Protein AF-0000000078525038 (afdb_homodimer)

Foldseek 3Di:
DDKFKEFAAAEDDLFLFFADLVLLLVLCLFAGLEYEHAAAAEEQPDDDCDPVCVCVVVRSVRRNVSCVVCVVVSLVVQVVSDDRSYHYWYKYKYFYLQAAIKMKIASDSPQDRDDDDDLVCSCVVSPGDIAIEHEPQQADRSLRHGDLVPDDCQRHQEYEQFFQQAGQQAPPDPGWGPPPSDTGHRCRGVLNSVLVQDAHAYAWWHRFRQSNTLFAQGKMKMFDFDGSYSVGRVVRRNLNRIWMKRGWPKDKWKDWPPHTFSAEAADDAQKIKIWMKIFTLFFWQWKFKDKSNHTPDIDHLVPLADDQPFFKKKKKKKWDFFAAAPDWDKKKKKKFKDQWWWPDKHKRAHFDGDNDDDPPDPPPRHCRRVWQWHWPDDDTGMTIIMGIFHHAPDPVGDGMIMMMIMIGHHQQMKMWMAIVRDIDIDGLVRLQVAKDKDAPDPDRHMIMIIHRMDTRSRRIDIDIDMDGHPDQFMKMWMKIAHPVGMIMTTHIHTGD/DDKFKEFAAAEDDLFLFFADLVLLLVLCLFAGLEYEHAAAAEEQPDDDCDPVCVCVVVRSVRRNVSCVVCVVVSLVVQVVSDDRSYHYWYKYKYFYLQAAIKMKIASDSPQDRDDDDDLVCSCVVSPGDIAIEHEPQQADRSLRHGDLVPDDCQRHQEYEQFFQQAGQQAPPDPGWGDPPSDTGHRCRGVLNSVLVLDAHAYAWWHRFRQSNTLFAQGKMKMFDFDGSYSVGRVVRRNQRRIWMKRGWPKDKWKDWPPHTFSAEAADDAQKIKIWMKIFTLFFWQWKFKDKSNHTPDIDHLVPLADDQPFFKKKKKKKWDFFAAAPDWDKKKKKKFKDQWWWPDKHKRAHFDGDNDDDPPDPPNRRCRRVWQWHWPDDDTGMTIIMGIFHHAPDPVGDGMIMMMIMIGHHQQMKMWMAIVRDIDIDGLVRLQVAKDKDAPDPDRHMIMIIHRMDTRSRRIDIDIDMDGHPDQFMKMWMKIAHPVGMIMTTHIHTGD

pLDDT: mean 95.97, std 6.35, range [48.25, 98.94]

Nearest PDB structures (foldseek):
  2anu-assembly2_F  TM=6.590E-01  e=7.622E-07  Thermotoga maritima MSB8
  2anu-assembly1_B  TM=6.823E-01  e=8.062E-07  Thermotoga maritima MSB8
  7wwn-assembly1_A-2  TM=2.168E-01  e=1.189E-04  Thermus thermophilus HB8
  3qr1-assembly1_A  TM=3.299E-01  e=1.249E-01  Doryteuthis pealeii
  8dfm-assembly1_B  TM=1.797E-01  e=1.114E+00  Homo sapiens

Structure (mmCIF, N/CA/C/O backbone):
data_AF-0000000078525038-model_v1
#
loop_
_entity.id
_entity.type
_entity.pdbx_description
1 polymer 'Tat pathway signal sequence'
#
loop_
_atom_site.group_PDB
_atom_site.id
_atom_site.type_symbol
_atom_site.label_atom_id
_atom_site.label_alt_id
_atom_site.label_comp_id
_atom_site.label_asym_id
_atom_site.label_entity_id
_atom_site.label_seq_id
_atom_site.pdbx_PDB_ins_code
_atom_site.Cartn_x
_atom_site.Cartn_y
_atom_site.Cartn_z
_atom_site.occupancy
_atom_site.B_iso_or_equiv
_atom_site.auth_seq_id
_atom_site.auth_comp_id
_atom_site.auth_asym_id
_atom_site.auth_atom_id
_atom_site.pdbx_PDB_model_num
ATOM 1 N N . MET A 1 1 ? 17.453 -28.359 -0.19 1 91.69 1 MET A N 1
ATOM 2 C CA . MET A 1 1 ? 16.922 -27.906 -1.477 1 91.69 1 MET A CA 1
ATOM 3 C C . MET A 1 1 ? 17.219 -26.422 -1.684 1 91.69 1 MET A C 1
ATOM 5 O O . MET A 1 1 ? 17.375 -25.672 -0.716 1 91.69 1 MET A O 1
ATOM 9 N N . ASN A 1 2 ? 17.391 -26.078 -2.938 1 97.25 2 ASN A N 1
ATOM 10 C CA . ASN A 1 2 ? 17.625 -24.703 -3.332 1 97.25 2 ASN A CA 1
ATOM 11 C C . ASN A 1 2 ? 16.297 -23.984 -3.631 1 97.25 2 ASN A C 1
ATOM 13 O O . ASN A 1 2 ? 15.289 -24.625 -3.904 1 97.25 2 ASN A O 1
ATOM 17 N N . ILE A 1 3 ? 16.344 -22.656 -3.461 1 98.69 3 ILE A N 1
ATOM 18 C CA . ILE A 1 3 ? 15.195 -21.859 -3.873 1 98.69 3 ILE A CA 1
ATOM 19 C C . ILE A 1 3 ? 15.453 -21.266 -5.258 1 98.69 3 ILE A C 1
ATOM 21 O O . ILE A 1 3 ? 16.484 -20.625 -5.484 1 98.69 3 ILE A O 1
ATOM 25 N N . TYR A 1 4 ? 14.57 -21.5 -6.188 1 98.81 4 TYR A N 1
ATOM 26 C CA . TYR A 1 4 ? 14.609 -20.906 -7.516 1 98.81 4 TYR A CA 1
ATOM 27 C C . TYR A 1 4 ? 13.406 -20 -7.738 1 98.81 4 TYR A C 1
ATOM 29 O O . TYR A 1 4 ? 12.297 -20.297 -7.281 1 98.81 4 TYR A O 1
ATOM 37 N N . TRP A 1 5 ? 13.633 -18.875 -8.398 1 98.81 5 TRP A N 1
ATOM 38 C CA . TRP A 1 5 ? 12.641 -17.828 -8.578 1 98.81 5 TRP A CA 1
ATOM 39 C C . TRP A 1 5 ? 12.133 -17.797 -10.016 1 98.81 5 TRP A C 1
ATOM 41 O O . TRP A 1 5 ? 12.914 -17.859 -10.961 1 98.81 5 TRP A O 1
ATOM 51 N N . GLY A 1 6 ? 10.828 -17.703 -10.172 1 98.81 6 GLY A N 1
ATOM 52 C CA . GLY A 1 6 ? 10.273 -17.688 -11.523 1 98.81 6 GLY A CA 1
ATOM 53 C C . GLY A 1 6 ? 8.93 -17 -11.609 1 98.81 6 GLY A C 1
ATOM 54 O O . GLY A 1 6 ? 8.484 -16.375 -10.648 1 98.81 6 GLY A O 1
ATOM 55 N N . ASP A 1 7 ? 8.344 -16.922 -12.789 1 98.81 7 ASP A N 1
ATOM 56 C CA . ASP A 1 7 ? 7.039 -16.375 -13.164 1 98.81 7 ASP A CA 1
ATOM 57 C C . ASP A 1 7 ? 6.387 -17.234 -14.258 1 98.81 7 ASP A C 1
ATOM 59 O O . ASP A 1 7 ? 6.84 -17.234 -15.406 1 98.81 7 ASP A O 1
ATOM 63 N N . ILE A 1 8 ? 5.285 -17.906 -13.859 1 98.81 8 ILE A N 1
ATOM 64 C CA . ILE A 1 8 ? 4.738 -18.859 -14.836 1 98.81 8 ILE A CA 1
ATOM 65 C C . ILE A 1 8 ? 3.41 -18.328 -15.367 1 98.81 8 ILE A C 1
ATOM 67 O O . ILE A 1 8 ? 2.688 -19.047 -16.062 1 98.81 8 ILE A O 1
ATOM 71 N N . HIS A 1 9 ? 3.016 -17.125 -14.992 1 98.75 9 HIS A N 1
ATOM 72 C CA . HIS A 1 9 ? 1.808 -16.484 -15.492 1 98.75 9 HIS A CA 1
ATOM 73 C C . HIS A 1 9 ? 2.064 -15.016 -15.828 1 98.75 9 HIS A C 1
ATOM 75 O O . HIS A 1 9 ? 1.927 -14.141 -14.969 1 98.75 9 HIS A O 1
ATOM 81 N N . ASN A 1 10 ? 2.352 -14.742 -16.984 1 97.88 10 ASN A N 1
ATOM 82 C CA . ASN A 1 10 ? 2.562 -13.438 -17.594 1 97.88 10 ASN A CA 1
ATOM 83 C C . ASN A 1 10 ? 2.258 -13.469 -19.094 1 97.88 10 ASN A C 1
ATOM 85 O O . ASN A 1 10 ? 2.111 -14.539 -19.688 1 97.88 10 ASN A O 1
ATOM 89 N N . HIS A 1 11 ? 2.113 -12.281 -19.656 1 97.19 11 HIS A N 1
ATOM 90 C CA . HIS A 1 11 ? 1.704 -12.188 -21.047 1 97.19 11 HIS A CA 1
ATOM 91 C C . HIS A 1 11 ? 2.584 -11.211 -21.812 1 97.19 11 HIS A C 1
ATOM 93 O O . HIS A 1 11 ? 3.268 -10.383 -21.219 1 97.19 11 HIS A O 1
ATOM 99 N N . CYS A 1 12 ? 2.623 -11.344 -23.094 1 95.75 12 CYS A N 1
ATOM 100 C CA . CYS A 1 12 ? 3.273 -10.414 -24.016 1 95.75 12 CYS A CA 1
ATOM 101 C C . CYS A 1 12 ? 2.508 -10.312 -25.328 1 95.75 12 CYS A C 1
ATOM 103 O O . CYS A 1 12 ? 1.296 -10.531 -25.359 1 95.75 12 CYS A O 1
ATOM 105 N N . GLY A 1 13 ? 3.156 -9.953 -26.359 1 94.44 13 GLY A N 1
ATOM 106 C CA . GLY A 1 13 ? 2.502 -9.633 -27.625 1 94.44 13 GLY A CA 1
ATOM 107 C C . GLY A 1 13 ? 2.121 -10.867 -28.422 1 94.44 13 GLY A C 1
ATOM 108 O O . GLY A 1 13 ? 1.601 -10.75 -29.531 1 94.44 13 GLY A O 1
ATOM 109 N N . ILE A 1 14 ? 2.203 -12.07 -27.938 1 96.25 14 ILE A N 1
ATOM 110 C CA . ILE A 1 14 ? 1.843 -13.273 -28.672 1 96.25 14 ILE A CA 1
ATOM 111 C C . ILE A 1 14 ? 0.323 -13.391 -28.75 1 96.25 14 ILE A C 1
ATOM 113 O O . ILE A 1 14 ? -0.204 -14.18 -29.547 1 96.25 14 ILE A O 1
ATOM 117 N N . THR A 1 15 ? -0.379 -12.695 -27.906 1 95.06 15 THR A N 1
ATOM 118 C CA . THR A 1 15 ? -1.824 -12.508 -27.969 1 95.06 15 THR A CA 1
ATOM 119 C C . THR A 1 15 ? -2.18 -11.023 -27.938 1 95.06 15 THR A C 1
ATOM 121 O O . THR A 1 15 ? -1.904 -10.297 -28.891 1 95.06 15 THR A O 1
ATOM 124 N N . TYR A 1 16 ? -2.986 -10.547 -26.938 1 91.25 16 TYR A N 1
ATOM 125 C CA . TYR A 1 16 ? -3.373 -9.141 -26.922 1 91.25 16 TYR A CA 1
ATOM 126 C C . TYR A 1 16 ? -2.518 -8.344 -25.953 1 91.25 16 TYR A C 1
ATOM 128 O O . TYR A 1 16 ? -2.762 -7.156 -25.719 1 91.25 16 TYR A O 1
ATOM 136 N N . GLY A 1 17 ? -1.507 -8.852 -25.359 1 92.56 17 GLY A N 1
ATOM 137 C CA . GLY A 1 17 ? -0.542 -8.078 -24.594 1 92.56 17 GLY A CA 1
ATOM 138 C C . GLY A 1 17 ? 0.433 -7.312 -25.469 1 92.56 17 GLY A C 1
ATOM 139 O O . GLY A 1 17 ? 0.29 -7.289 -26.688 1 92.56 17 GLY A O 1
ATOM 140 N N . TYR A 1 18 ? 1.343 -6.625 -24.859 1 93 18 TYR A N 1
ATOM 141 C CA . TYR A 1 18 ? 2.379 -5.859 -25.547 1 93 18 TYR A CA 1
ATOM 142 C C . TYR A 1 18 ? 3.744 -6.512 -25.375 1 93 18 TYR A C 1
ATOM 144 O O . TYR A 1 18 ? 3.924 -7.367 -24.516 1 93 18 TYR A O 1
ATOM 152 N N . GLY A 1 19 ? 4.711 -6.117 -26.234 1 93.62 19 GLY A N 1
ATOM 153 C CA . GLY A 1 19 ? 6.074 -6.617 -26.125 1 93.62 19 GLY A CA 1
ATOM 154 C C . GLY A 1 19 ? 6.285 -7.922 -26.875 1 93.62 19 GLY A C 1
ATOM 155 O O . GLY A 1 19 ? 5.406 -8.781 -26.891 1 93.62 19 GLY A O 1
ATOM 156 N N . SER A 1 20 ? 7.43 -8.086 -27.469 1 95.12 20 SER A N 1
ATOM 157 C CA . SER A 1 20 ? 7.727 -9.297 -28.234 1 95.12 20 SER A CA 1
ATOM 158 C C . SER A 1 20 ? 8.094 -10.453 -27.297 1 95.12 20 SER A C 1
ATOM 160 O O . SER A 1 20 ? 8.555 -10.234 -26.188 1 95.12 20 SER A O 1
ATOM 162 N N . LEU A 1 21 ? 7.844 -11.656 -27.797 1 97.06 21 LEU A N 1
ATOM 163 C CA . LEU A 1 21 ? 8.242 -12.852 -27.062 1 97.06 21 LEU A CA 1
ATOM 164 C C . LEU A 1 21 ? 9.75 -12.859 -26.828 1 97.06 21 LEU A C 1
ATOM 166 O O . LEU A 1 21 ? 10.203 -13.219 -25.734 1 97.06 21 LEU A O 1
ATOM 170 N N . GLN A 1 22 ? 10.492 -12.43 -27.812 1 96.12 22 GLN A N 1
ATOM 171 C CA . GLN A 1 22 ? 11.945 -12.391 -27.719 1 96.12 22 GLN A CA 1
ATOM 172 C C . GLN A 1 22 ? 12.398 -11.477 -26.578 1 96.12 22 GLN A C 1
ATOM 174 O O . GLN A 1 22 ? 13.258 -11.852 -25.781 1 96.12 22 GLN A O 1
ATOM 179 N N . ASN A 1 23 ? 11.797 -10.367 -26.578 1 95.38 23 ASN A N 1
ATOM 180 C CA . ASN A 1 23 ? 12.141 -9.422 -25.516 1 95.38 23 ASN A CA 1
ATOM 181 C C . ASN A 1 23 ? 11.75 -9.953 -24.141 1 95.38 23 ASN A C 1
ATOM 183 O O . ASN A 1 23 ? 12.477 -9.766 -23.156 1 95.38 23 ASN A O 1
ATOM 187 N N . ALA A 1 24 ? 10.602 -10.516 -24.031 1 97.25 24 ALA A N 1
ATOM 188 C CA . ALA A 1 24 ? 10.133 -11.078 -22.766 1 97.25 24 ALA A CA 1
ATOM 189 C C . ALA A 1 24 ? 11.094 -12.148 -22.25 1 97.25 24 ALA A C 1
ATOM 191 O O . ALA A 1 24 ? 11.43 -12.18 -21.062 1 97.25 24 ALA A O 1
ATOM 192 N N . LEU A 1 25 ? 11.555 -13.008 -23.125 1 97.81 25 LEU A N 1
ATOM 193 C CA . LEU A 1 25 ? 12.469 -14.086 -22.75 1 97.81 25 LEU A CA 1
ATOM 194 C C . LEU A 1 25 ? 13.828 -13.531 -22.344 1 97.81 25 LEU A C 1
ATOM 196 O O . LEU A 1 25 ? 14.445 -14.023 -21.391 1 97.81 25 LEU A O 1
ATOM 200 N N . ALA A 1 26 ? 14.25 -12.531 -23.078 1 96.06 26 ALA A N 1
ATOM 201 C CA . ALA A 1 26 ? 15.508 -11.883 -22.719 1 96.06 26 ALA A CA 1
ATOM 202 C C . ALA A 1 26 ? 15.43 -11.25 -21.328 1 96.06 26 ALA A C 1
ATOM 204 O O . ALA A 1 26 ? 16.359 -11.367 -20.531 1 96.06 26 ALA A O 1
ATOM 205 N N . ALA A 1 27 ? 14.344 -10.562 -21.062 1 96 27 ALA A N 1
ATOM 206 C CA . ALA A 1 27 ? 14.133 -9.953 -19.75 1 96 27 ALA A CA 1
ATOM 207 C C . ALA A 1 27 ? 14.117 -11.008 -18.656 1 96 27 ALA A C 1
ATOM 209 O O . ALA A 1 27 ? 14.734 -10.828 -17.609 1 96 27 ALA A O 1
ATOM 210 N N . ALA A 1 28 ? 13.406 -12.07 -18.875 1 97.69 28 ALA A N 1
ATOM 211 C CA . ALA A 1 28 ? 13.32 -13.148 -17.906 1 97.69 28 ALA A CA 1
ATOM 212 C C . ALA A 1 28 ? 14.703 -13.719 -17.594 1 97.69 28 ALA A C 1
ATOM 214 O O . ALA A 1 28 ? 15.047 -13.922 -16.422 1 97.69 28 ALA A O 1
ATOM 215 N N . ALA A 1 29 ? 15.469 -13.969 -18.594 1 96.38 29 ALA A N 1
ATOM 216 C CA . ALA A 1 29 ? 16.781 -14.609 -18.453 1 96.38 29 ALA A CA 1
ATOM 217 C C . ALA A 1 29 ? 17.734 -13.734 -17.641 1 96.38 29 ALA A C 1
ATOM 219 O O . ALA A 1 29 ? 18.703 -14.234 -17.078 1 96.38 29 ALA A O 1
ATOM 220 N N . ASN A 1 30 ? 17.391 -12.508 -17.562 1 94.12 30 ASN A N 1
ATOM 221 C CA . ASN A 1 30 ? 18.281 -11.578 -16.875 1 94.12 30 ASN A CA 1
ATOM 222 C C . ASN A 1 30 ? 18.109 -11.656 -15.359 1 94.12 30 ASN A C 1
ATOM 224 O O . ASN A 1 30 ? 19.016 -11.258 -14.609 1 94.12 30 ASN A O 1
ATOM 228 N N . HIS A 1 31 ? 16.984 -12.18 -14.898 1 96 31 HIS A N 1
ATOM 229 C CA . HIS A 1 31 ? 16.859 -12.062 -13.453 1 96 31 HIS A CA 1
ATOM 230 C C . HIS A 1 31 ? 16.031 -13.211 -12.875 1 96 31 HIS A C 1
ATOM 232 O O . HIS A 1 31 ? 15.844 -13.297 -11.664 1 96 31 HIS A O 1
ATOM 238 N N . LEU A 1 32 ? 15.523 -14.102 -13.688 1 98.19 32 LEU A N 1
ATOM 239 C CA . LEU A 1 32 ? 14.742 -15.234 -13.195 1 98.19 32 LEU A CA 1
ATOM 240 C C . LEU A 1 32 ? 15.477 -16.547 -13.461 1 98.19 32 LEU A C 1
ATOM 242 O O . LEU A 1 32 ? 16.344 -16.625 -14.336 1 98.19 32 LEU A O 1
ATOM 246 N N . ASP A 1 33 ? 15.078 -17.562 -12.695 1 98.69 33 ASP A N 1
ATOM 247 C CA . ASP A 1 33 ? 15.586 -18.906 -12.914 1 98.69 33 ASP A CA 1
ATOM 248 C C . ASP A 1 33 ? 14.711 -19.672 -13.906 1 98.69 33 ASP A C 1
ATOM 250 O O . ASP A 1 33 ? 15.195 -20.531 -14.641 1 98.69 33 ASP A O 1
ATOM 254 N N . PHE A 1 34 ? 13.43 -19.422 -13.922 1 98.88 34 PHE A N 1
ATOM 255 C CA . PHE A 1 34 ? 12.516 -20.109 -14.82 1 98.88 34 PHE A CA 1
ATOM 256 C C . PHE A 1 34 ? 11.312 -19.234 -15.148 1 98.88 34 PHE A C 1
ATOM 258 O O . PHE A 1 34 ? 11.016 -18.281 -14.422 1 98.88 34 PHE A O 1
ATOM 265 N N . CYS A 1 35 ? 10.648 -19.5 -16.234 1 98.69 35 CYS A N 1
ATOM 266 C CA . CYS A 1 35 ? 9.445 -18.75 -16.594 1 98.69 35 CYS A CA 1
ATOM 267 C C . CYS A 1 35 ? 8.594 -19.516 -17.594 1 98.69 35 CYS A C 1
ATOM 269 O O . CYS A 1 35 ? 9.031 -20.531 -18.141 1 98.69 35 CYS A O 1
ATOM 271 N N . ALA A 1 36 ? 7.371 -19.141 -17.703 1 98.69 36 ALA A N 1
ATOM 272 C CA . ALA A 1 36 ? 6.496 -19.406 -18.844 1 98.69 36 ALA A CA 1
ATOM 273 C C . ALA A 1 36 ? 5.898 -18.125 -19.391 1 98.69 36 ALA A C 1
ATOM 275 O O . ALA A 1 36 ? 5.629 -17.188 -18.641 1 98.69 36 ALA A O 1
ATOM 276 N N . ILE A 1 37 ? 5.84 -18.016 -20.672 1 98.38 37 ILE A N 1
ATOM 277 C CA . ILE A 1 37 ? 5.062 -16.953 -21.281 1 98.38 37 ILE A CA 1
ATOM 278 C C . ILE A 1 37 ? 3.693 -17.484 -21.703 1 98.38 37 ILE A C 1
ATOM 280 O O . ILE A 1 37 ? 3.59 -18.281 -22.641 1 98.38 37 ILE A O 1
ATOM 284 N N . THR A 1 38 ? 2.658 -17.047 -21.016 1 98.38 38 THR A N 1
ATOM 285 C CA . THR A 1 38 ? 1.345 -17.688 -21.094 1 98.38 38 THR A CA 1
ATOM 286 C C . THR A 1 38 ? 0.455 -16.969 -22.109 1 98.38 38 THR A C 1
ATOM 288 O O . THR A 1 38 ? 0.15 -15.781 -21.938 1 98.38 38 THR A O 1
ATOM 291 N N . GLY A 1 39 ? 0.072 -17.688 -23.141 1 97.88 39 GLY A N 1
ATOM 292 C CA . GLY A 1 39 ? -0.827 -17.109 -24.125 1 97.88 39 GLY A CA 1
ATOM 293 C C . GLY A 1 39 ? -2.291 -17.266 -23.75 1 97.88 39 GLY A C 1
ATOM 294 O O . GLY A 1 39 ? -2.699 -18.312 -23.25 1 97.88 39 GLY A O 1
ATOM 295 N N . HIS A 1 40 ? -3.062 -16.203 -23.969 1 97.69 40 HIS A N 1
ATOM 296 C CA . HIS A 1 40 ? -4.512 -16.328 -23.859 1 97.69 40 HIS A CA 1
ATOM 297 C C . HIS A 1 40 ? -5.074 -17.188 -24.984 1 97.69 40 HIS A C 1
ATOM 299 O O . HIS A 1 40 ? -4.977 -16.828 -26.156 1 97.69 40 HIS A O 1
ATOM 305 N N . ALA A 1 41 ? -5.816 -18.219 -24.578 1 98.38 41 ALA A N 1
ATOM 306 C CA . ALA A 1 41 ? -6.094 -19.203 -25.625 1 98.38 41 ALA A CA 1
ATOM 307 C C . ALA A 1 41 ? -7.594 -19.328 -25.875 1 98.38 41 ALA A C 1
ATOM 309 O O . ALA A 1 41 ? -8.016 -19.594 -27 1 98.38 41 ALA A O 1
ATOM 310 N N . MET A 1 42 ? -8.375 -19.234 -24.797 1 98.19 42 MET A N 1
ATOM 311 C CA . MET A 1 42 ? -9.781 -19.578 -24.984 1 98.19 42 MET A CA 1
ATOM 312 C C . MET A 1 42 ? -10.633 -19.031 -23.859 1 98.19 42 MET A C 1
ATOM 314 O O . MET A 1 42 ? -10.125 -18.719 -22.781 1 98.19 42 MET A O 1
ATOM 318 N N . TRP A 1 43 ? -11.898 -18.859 -24.141 1 97.38 43 TRP A N 1
ATOM 319 C CA . TRP A 1 43 ? -12.961 -18.5 -23.203 1 97.38 43 TRP A CA 1
ATOM 320 C C . TRP A 1 43 ? -14.266 -19.188 -23.578 1 97.38 43 TRP A C 1
ATOM 322 O O . TRP A 1 43 ? -15.203 -18.547 -24.078 1 97.38 43 TRP A O 1
ATOM 332 N N . PRO A 1 44 ? -14.375 -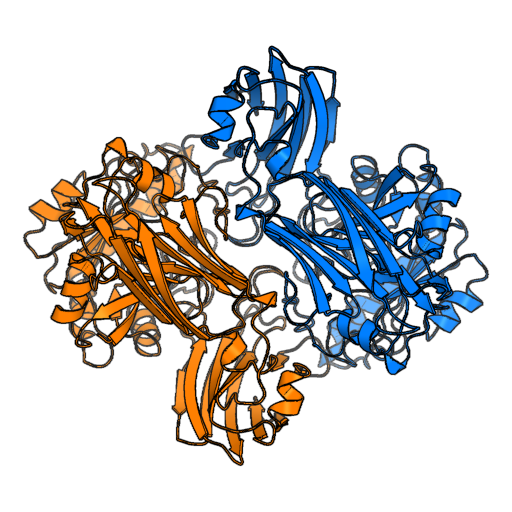20.469 -23.172 1 97 44 PRO A N 1
ATOM 333 C CA . PRO A 1 44 ? -15.477 -21.297 -23.672 1 97 44 PRO A CA 1
ATOM 334 C C . PRO A 1 44 ? -16.844 -20.75 -23.281 1 97 44 PRO A C 1
ATOM 336 O O . PRO A 1 44 ? -17.812 -20.922 -24.031 1 97 44 PRO A O 1
ATOM 339 N N . ASP A 1 45 ? -16.953 -20.109 -22.125 1 95.5 45 ASP A N 1
ATOM 340 C CA . ASP A 1 45 ? -18.25 -19.609 -21.703 1 95.5 45 ASP A CA 1
ATOM 341 C C . ASP A 1 45 ? -18.312 -18.094 -21.766 1 95.5 45 ASP A C 1
ATOM 343 O O . ASP A 1 45 ? -18.891 -17.438 -20.906 1 95.5 45 ASP A O 1
ATOM 347 N N . MET A 1 46 ? -17.641 -17.547 -22.75 1 93.06 46 MET A N 1
ATOM 348 C CA . MET A 1 46 ? -17.641 -16.094 -22.953 1 93.06 46 MET A CA 1
ATOM 349 C C . MET A 1 46 ? -19.062 -15.586 -23.203 1 93.06 46 MET A C 1
ATOM 351 O O . MET A 1 46 ? -19.906 -16.312 -23.719 1 93.06 46 MET A O 1
ATOM 355 N N . HIS A 1 47 ? -19.188 -14.352 -22.922 1 88.44 47 HIS A N 1
ATOM 356 C CA . HIS A 1 47 ? -20.453 -13.688 -23.156 1 88.44 47 HIS A CA 1
ATOM 357 C C . HIS A 1 47 ? -20.828 -13.734 -24.641 1 88.44 47 HIS A C 1
ATOM 359 O O . HIS A 1 47 ? -19.953 -13.734 -25.5 1 88.44 47 HIS A O 1
ATOM 365 N N . GLU A 1 48 ? -22.188 -13.703 -24.875 1 91.12 48 GLU A N 1
ATOM 366 C CA . GLU A 1 48 ? -22.656 -13.5 -26.25 1 91.12 48 GLU A CA 1
ATOM 367 C C . GLU A 1 48 ? -22.25 -12.117 -26.766 1 91.12 48 GLU A C 1
ATOM 369 O O . GLU A 1 48 ? -22.281 -11.141 -26.016 1 91.12 48 GLU A O 1
ATOM 374 N N . ARG A 1 49 ? -21.828 -12.117 -28 1 93.19 49 ARG A N 1
ATOM 375 C CA . ARG A 1 49 ? -21.469 -10.828 -28.578 1 93.19 49 ARG A CA 1
ATOM 376 C C . ARG A 1 49 ? -22.688 -9.953 -28.797 1 93.19 49 ARG A C 1
ATOM 378 O O . ARG A 1 49 ? -23.562 -10.289 -29.594 1 93.19 49 ARG A O 1
ATOM 385 N N . THR A 1 50 ? -22.875 -8.953 -28.109 1 91.44 50 THR A N 1
ATOM 386 C CA . THR A 1 50 ? -23.891 -7.914 -28.234 1 91.44 50 THR A CA 1
ATOM 387 C C . THR A 1 50 ? -23.25 -6.551 -28.438 1 91.44 50 THR A C 1
ATOM 389 O O . THR A 1 50 ? -22.016 -6.445 -28.531 1 91.44 50 THR A O 1
ATOM 392 N N . GLU A 1 51 ? -24.047 -5.535 -28.594 1 88.69 51 GLU A N 1
ATOM 393 C CA . GLU A 1 51 ? -23.5 -4.191 -28.719 1 88.69 51 GLU A CA 1
ATOM 394 C C . GLU A 1 51 ? -22.688 -3.812 -27.484 1 88.69 51 GLU A C 1
ATOM 396 O O . GLU A 1 51 ? -21.609 -3.213 -27.609 1 88.69 51 GLU A O 1
ATOM 401 N N . ASP A 1 52 ? -23.109 -4.273 -26.359 1 83.44 52 ASP A N 1
ATOM 402 C CA . ASP A 1 52 ? -22.484 -3.904 -25.094 1 83.44 52 ASP A CA 1
ATOM 403 C C . ASP A 1 52 ? -21.219 -4.703 -24.859 1 83.44 52 ASP A C 1
ATOM 405 O O . ASP A 1 52 ? -20.281 -4.219 -24.203 1 83.44 52 ASP A O 1
ATOM 409 N N . THR A 1 53 ? -21.188 -5.918 -25.344 1 87.88 53 THR A N 1
ATOM 410 C CA . THR A 1 53 ? -20.062 -6.797 -25.031 1 87.88 53 THR A CA 1
ATOM 411 C C . THR A 1 53 ? -19.109 -6.91 -26.234 1 87.88 53 THR A C 1
ATOM 413 O O . THR A 1 53 ? -18.125 -7.637 -26.172 1 87.88 53 THR A O 1
ATOM 416 N N . ALA A 1 54 ? -19.422 -6.176 -27.297 1 89.56 54 ALA A N 1
ATOM 417 C CA . ALA A 1 54 ? -18.719 -6.332 -28.562 1 89.56 54 ALA A CA 1
ATOM 418 C C . ALA A 1 54 ? -17.219 -6.125 -28.391 1 89.56 54 ALA A C 1
ATOM 420 O O . ALA A 1 54 ? -16.406 -6.91 -28.891 1 89.56 54 ALA A O 1
ATOM 421 N N . PHE A 1 55 ? -16.906 -5.172 -27.656 1 83.75 55 PHE A N 1
ATOM 422 C CA . PHE A 1 55 ? -15.492 -4.867 -27.5 1 83.75 55 PHE A CA 1
ATOM 423 C C . PHE A 1 55 ? -14.766 -6.016 -26.797 1 83.75 55 PHE A C 1
ATOM 425 O O . PHE A 1 55 ? -13.727 -6.484 -27.266 1 83.75 55 PHE A O 1
ATOM 432 N N . VAL A 1 56 ? -15.32 -6.438 -25.734 1 86.44 56 VAL A N 1
ATOM 433 C CA . VAL A 1 56 ? -14.688 -7.473 -24.922 1 86.44 56 VAL A CA 1
ATOM 434 C C . VAL A 1 56 ? -14.602 -8.773 -25.719 1 86.44 56 VAL A C 1
ATOM 436 O O . VAL A 1 56 ? -13.562 -9.438 -25.719 1 86.44 56 VAL A O 1
ATOM 439 N N . VAL A 1 57 ? -15.617 -9.094 -26.406 1 92.19 57 VAL A N 1
ATOM 440 C CA . VAL A 1 57 ? -15.688 -10.336 -27.172 1 92.19 57 VAL A CA 1
ATOM 441 C C . VAL A 1 57 ? -14.695 -10.281 -28.328 1 92.19 57 VAL A C 1
ATOM 443 O O . VAL A 1 57 ? -13.914 -11.211 -28.531 1 92.19 57 VAL A O 1
ATOM 446 N N . ASP A 1 58 ? -14.75 -9.18 -29.047 1 92.38 58 ASP A N 1
ATOM 447 C CA . ASP A 1 58 ? -13.891 -9.047 -30.219 1 92.38 58 ASP A CA 1
ATOM 448 C C . ASP A 1 58 ? -12.422 -8.984 -29.828 1 92.38 58 ASP A C 1
ATOM 450 O O . ASP A 1 58 ? -11.57 -9.578 -30.484 1 92.38 58 ASP A O 1
ATOM 454 N N . PHE A 1 59 ? -12.227 -8.258 -28.797 1 89.25 59 PHE A N 1
ATOM 455 C CA . PHE A 1 59 ? -10.867 -8.094 -28.281 1 89.25 59 PHE A CA 1
ATOM 456 C C . PHE A 1 59 ? -10.258 -9.445 -27.938 1 89.25 59 PHE A C 1
ATOM 458 O O . PHE A 1 59 ? -9.148 -9.766 -28.375 1 89.25 59 PHE A O 1
ATOM 465 N N . HIS A 1 60 ? -10.961 -10.281 -27.219 1 93.25 60 HIS A N 1
ATOM 466 C CA . HIS A 1 60 ? -10.453 -11.57 -26.766 1 93.25 60 HIS A CA 1
ATOM 467 C C . HIS A 1 60 ? -10.312 -12.555 -27.938 1 93.25 60 HIS A C 1
ATOM 469 O O . HIS A 1 60 ? -9.305 -13.25 -28.047 1 93.25 60 HIS A O 1
ATOM 475 N N . ASN A 1 61 ? -11.312 -12.539 -28.75 1 95.25 61 ASN A N 1
ATOM 476 C CA . ASN A 1 61 ? -11.281 -13.469 -29.891 1 95.25 61 ASN A CA 1
ATOM 477 C C . ASN A 1 61 ? -10.109 -13.18 -30.812 1 95.25 61 ASN A C 1
ATOM 479 O O . ASN A 1 61 ? -9.5 -14.109 -31.359 1 95.25 61 ASN A O 1
ATOM 483 N N . ARG A 1 62 ? -9.836 -11.93 -31.016 1 94.69 62 ARG A N 1
ATOM 484 C CA . ARG A 1 62 ? -8.688 -11.562 -31.828 1 94.69 62 ARG A CA 1
ATOM 485 C C . ARG A 1 62 ? -7.391 -12.086 -31.203 1 94.69 62 ARG A C 1
ATOM 487 O O . ARG A 1 62 ? -6.508 -12.57 -31.922 1 94.69 62 ARG A O 1
ATOM 494 N N . GLY A 1 63 ? -7.297 -11.938 -29.922 1 94.94 63 GLY A N 1
ATOM 495 C CA . GLY A 1 63 ? -6.129 -12.453 -29.219 1 94.94 63 GLY A CA 1
ATOM 496 C C . GLY A 1 63 ? -6.004 -13.961 -29.297 1 94.94 63 GLY A C 1
ATOM 497 O O . GLY A 1 63 ? -4.918 -14.492 -29.531 1 94.94 63 GLY A O 1
ATOM 498 N N . PHE A 1 64 ? -7.125 -14.664 -29.188 1 97.56 64 PHE A N 1
ATOM 499 C CA . PHE A 1 64 ? -7.125 -16.125 -29.25 1 97.56 64 PHE A CA 1
ATOM 500 C C . PHE A 1 64 ? -6.684 -16.594 -30.625 1 97.56 64 PHE A C 1
ATOM 502 O O . PHE A 1 64 ? -5.898 -17.531 -30.734 1 97.56 64 PHE A O 1
ATOM 509 N N . GLN A 1 65 ? -7.203 -15.945 -31.625 1 97.69 65 GLN A N 1
ATOM 510 C CA . GLN A 1 65 ? -6.863 -16.297 -33 1 97.69 65 GLN A CA 1
ATOM 511 C C . GLN A 1 65 ? -5.379 -16.078 -33.281 1 97.69 65 GLN A C 1
ATOM 513 O O . GLN A 1 65 ? -4.734 -16.891 -33.938 1 97.69 65 GLN A O 1
ATOM 518 N N . LYS A 1 66 ? -4.926 -14.969 -32.781 1 96.88 66 LYS A N 1
ATOM 519 C CA . LYS A 1 66 ? -3.51 -14.672 -32.969 1 96.88 66 LYS A CA 1
ATOM 520 C C . LYS A 1 66 ? -2.639 -15.781 -32.375 1 96.88 66 LYS A C 1
ATOM 522 O O . LYS A 1 66 ? -1.663 -16.203 -33 1 96.88 66 LYS A O 1
ATOM 527 N N . LEU A 1 67 ? -2.941 -16.234 -31.234 1 98.19 67 LEU A N 1
ATOM 528 C CA . LEU A 1 67 ? -2.168 -17.312 -30.625 1 98.19 67 LEU A CA 1
ATOM 529 C C . LEU A 1 67 ? -2.273 -18.594 -31.453 1 98.19 67 LEU A C 1
ATOM 531 O O . LEU A 1 67 ? -1.267 -19.266 -31.703 1 98.19 67 LEU A O 1
ATOM 535 N N . ARG A 1 68 ? -3.467 -18.938 -31.844 1 97.81 68 ARG A N 1
ATOM 536 C CA . ARG A 1 68 ? -3.691 -20.156 -32.625 1 97.81 68 ARG A CA 1
ATOM 537 C C . ARG A 1 68 ? -2.873 -20.156 -33.906 1 97.81 68 ARG A C 1
ATOM 539 O O . ARG A 1 68 ? -2.287 -21.172 -34.281 1 97.81 68 ARG A O 1
ATOM 546 N N . ASP A 1 69 ? -2.834 -19 -34.5 1 97.94 69 ASP A N 1
ATOM 547 C CA . ASP A 1 69 ? -2.146 -18.859 -35.781 1 97.94 69 ASP A CA 1
ATOM 548 C C . ASP A 1 69 ? -0.635 -18.984 -35.625 1 97.94 69 ASP A C 1
ATOM 550 O O . ASP A 1 69 ? 0.076 -19.328 -36.562 1 97.94 69 ASP A O 1
ATOM 554 N N . HIS A 1 70 ? -0.163 -18.719 -34.406 1 97.75 70 HIS A N 1
ATOM 555 C CA . HIS A 1 70 ? 1.283 -18.625 -34.25 1 97.75 70 HIS A CA 1
ATOM 556 C C . HIS A 1 70 ? 1.781 -19.594 -33.188 1 97.75 70 HIS A C 1
ATOM 558 O O . HIS A 1 70 ? 2.928 -19.516 -32.75 1 97.75 70 HIS A O 1
ATOM 564 N N . TRP A 1 71 ? 0.976 -20.547 -32.812 1 98.06 71 TRP A N 1
ATOM 565 C CA . TRP A 1 71 ? 1.297 -21.406 -31.672 1 98.06 71 TRP A CA 1
ATOM 566 C C . TRP A 1 71 ? 2.561 -22.219 -31.938 1 98.06 71 TRP A C 1
ATOM 568 O O . TRP A 1 71 ? 3.428 -22.328 -31.078 1 98.06 71 TRP A O 1
ATOM 578 N N . PRO A 1 72 ? 2.771 -22.812 -33.156 1 97.5 72 PRO A N 1
ATOM 579 C CA . PRO A 1 72 ? 4.012 -23.562 -33.406 1 97.5 72 PRO A CA 1
ATOM 580 C C . PRO A 1 72 ? 5.258 -22.688 -33.219 1 97.5 72 PRO A C 1
ATOM 582 O O . PRO A 1 72 ? 6.273 -23.156 -32.719 1 97.5 72 PRO A O 1
ATOM 585 N N . GLU A 1 73 ? 5.113 -21.438 -33.625 1 97.38 73 GLU A N 1
ATOM 586 C CA . GLU A 1 73 ? 6.23 -20.5 -33.469 1 97.38 73 GLU A CA 1
ATOM 587 C C . GLU A 1 73 ? 6.496 -20.203 -32 1 97.38 73 GLU A C 1
ATOM 589 O O . GLU A 1 73 ? 7.648 -20.172 -31.562 1 97.38 73 GLU A O 1
ATOM 594 N N . VAL A 1 74 ? 5.426 -19.953 -31.281 1 97.94 74 VAL A N 1
ATOM 595 C CA . VAL A 1 74 ? 5.531 -19.656 -29.859 1 97.94 74 VAL A CA 1
ATOM 596 C C . VAL A 1 74 ? 6.129 -20.859 -29.125 1 97.94 74 VAL A C 1
ATOM 598 O O . VAL A 1 74 ? 7.086 -20.703 -28.359 1 97.94 74 VAL A O 1
ATOM 601 N N . ASN A 1 75 ? 5.551 -22 -29.406 1 97.06 75 ASN A N 1
ATOM 602 C CA . ASN A 1 75 ? 6.031 -23.25 -28.812 1 97.06 75 ASN A CA 1
ATOM 603 C C . ASN A 1 75 ? 7.512 -23.469 -29.109 1 97.06 75 ASN A C 1
ATOM 605 O O . ASN A 1 75 ? 8.273 -23.859 -28.219 1 97.06 75 ASN A O 1
ATOM 609 N N . GLY A 1 76 ? 7.887 -23.297 -30.312 1 97.94 76 GLY A N 1
ATOM 610 C CA . GLY A 1 76 ? 9.273 -23.484 -30.719 1 97.94 76 GLY A CA 1
ATOM 611 C C . GLY A 1 76 ? 10.227 -22.516 -30.047 1 97.94 76 GLY A C 1
ATOM 612 O O . GLY A 1 76 ? 11.32 -22.906 -29.625 1 97.94 76 GLY A O 1
ATOM 613 N N . ALA A 1 77 ? 9.828 -21.266 -29.984 1 97.94 77 ALA A N 1
ATOM 614 C CA . ALA A 1 77 ? 10.664 -20.25 -29.359 1 97.94 77 ALA A CA 1
ATOM 615 C C . ALA A 1 77 ? 10.867 -20.531 -27.875 1 97.94 77 ALA A C 1
ATOM 617 O O . ALA A 1 77 ? 11.977 -20.375 -27.344 1 97.94 77 ALA A O 1
ATOM 618 N N . MET A 1 78 ? 9.82 -20.938 -27.203 1 98.38 78 MET A N 1
ATOM 619 C CA . MET A 1 78 ? 9.914 -21.297 -25.781 1 98.38 78 MET A CA 1
ATOM 620 C C . MET A 1 78 ? 10.844 -22.484 -25.594 1 98.38 78 MET A C 1
ATOM 622 O O . MET A 1 78 ? 11.664 -22.5 -24.656 1 98.38 78 MET A O 1
ATOM 626 N N . ALA A 1 79 ? 10.672 -23.5 -26.438 1 98.25 79 ALA A N 1
ATOM 627 C CA . ALA A 1 79 ? 11.531 -24.672 -26.375 1 98.25 79 ALA A CA 1
ATOM 628 C C . ALA A 1 79 ? 12.992 -24.297 -26.594 1 98.25 79 ALA A C 1
ATOM 630 O O . ALA A 1 79 ? 13.875 -24.797 -25.875 1 98.25 79 ALA A O 1
ATOM 631 N N . ALA A 1 80 ? 13.211 -23.453 -27.516 1 98.06 80 ALA A N 1
ATOM 632 C CA . ALA A 1 80 ? 14.57 -23.062 -27.875 1 98.06 80 ALA A CA 1
ATOM 633 C C . ALA A 1 80 ? 15.211 -22.25 -26.75 1 98.06 80 ALA A C 1
ATOM 635 O O . ALA A 1 80 ? 16.438 -22.266 -26.594 1 98.06 80 ALA A O 1
ATOM 636 N N . ALA A 1 81 ? 14.414 -21.562 -25.969 1 98.12 81 ALA A N 1
ATOM 637 C CA . ALA A 1 81 ? 14.914 -20.688 -24.922 1 98.12 81 ALA A CA 1
ATOM 638 C C . ALA A 1 81 ? 15.32 -21.5 -23.672 1 98.12 81 ALA A C 1
ATOM 640 O O . ALA A 1 81 ? 16 -20.984 -22.797 1 98.12 81 ALA A O 1
ATOM 641 N N . ASN A 1 82 ? 14.844 -22.719 -23.531 1 98.31 82 ASN A N 1
ATOM 642 C CA . ASN A 1 82 ? 15.195 -23.531 -22.375 1 98.31 82 ASN A CA 1
ATOM 643 C C . ASN A 1 82 ? 16.688 -23.812 -22.312 1 98.31 82 ASN A C 1
ATOM 645 O O . ASN A 1 82 ? 17.281 -24.297 -23.281 1 98.31 82 ASN A O 1
ATOM 649 N N . SER A 1 83 ? 17.328 -23.484 -21.25 1 97.38 83 SER A N 1
ATOM 650 C CA . SER A 1 83 ? 18.766 -23.609 -21.047 1 97.38 83 SER A CA 1
ATOM 651 C C . SER A 1 83 ? 19.125 -23.578 -19.562 1 97.38 83 SER A C 1
ATOM 653 O O . SER A 1 83 ? 18.234 -23.562 -18.719 1 97.38 83 SER A O 1
ATOM 655 N N . ASP A 1 84 ? 20.406 -23.656 -19.297 1 95.88 84 ASP A N 1
ATOM 656 C CA . ASP A 1 84 ? 20.891 -23.547 -17.922 1 95.88 84 ASP A CA 1
ATOM 657 C C . ASP A 1 84 ? 20.672 -22.125 -17.375 1 95.88 84 ASP A C 1
ATOM 659 O O . ASP A 1 84 ? 20.625 -21.922 -16.172 1 95.88 84 ASP A O 1
ATOM 663 N N . ARG A 1 85 ? 20.562 -21.25 -18.266 1 96.06 85 ARG A N 1
ATOM 664 C CA . ARG A 1 85 ? 20.375 -19.859 -17.891 1 96.06 85 ARG A CA 1
ATOM 665 C C . ARG A 1 85 ? 18.922 -19.578 -17.5 1 96.06 85 ARG A C 1
ATOM 667 O O . ARG A 1 85 ? 18.656 -18.859 -16.531 1 96.06 85 ARG A O 1
ATOM 674 N N . LEU A 1 86 ? 18.031 -20.078 -18.203 1 98.56 86 LEU A N 1
ATOM 675 C CA . LEU A 1 86 ? 16.594 -19.906 -17.984 1 98.56 86 LEU A CA 1
ATOM 676 C C . LEU A 1 86 ? 15.844 -21.203 -18.312 1 98.56 86 LEU A C 1
ATOM 678 O O . LEU A 1 86 ? 15.859 -21.672 -19.453 1 98.56 86 LEU A O 1
ATOM 682 N N . VAL A 1 87 ? 15.242 -21.703 -17.297 1 98.88 87 VAL A N 1
ATOM 683 C CA . VAL A 1 87 ? 14.391 -22.859 -17.516 1 98.88 87 VAL A CA 1
ATOM 684 C C . VAL A 1 87 ? 13.008 -22.422 -18 1 98.88 87 VAL A C 1
ATOM 686 O O . VAL A 1 87 ? 12.422 -21.5 -17.422 1 98.88 87 VAL A O 1
ATOM 689 N N . THR A 1 88 ? 12.508 -23 -19.078 1 98.81 88 THR A N 1
ATOM 690 C CA . THR A 1 88 ? 11.227 -22.547 -19.594 1 98.81 88 THR A CA 1
ATOM 691 C C . THR A 1 88 ? 10.188 -23.656 -19.547 1 98.81 88 THR A C 1
ATOM 693 O O . THR A 1 88 ? 10.547 -24.844 -19.578 1 98.81 88 THR A O 1
ATOM 696 N N . PHE A 1 89 ? 8.969 -23.328 -19.438 1 98.88 89 PHE A N 1
ATOM 697 C CA . PHE A 1 89 ? 7.789 -24.188 -19.531 1 98.88 89 PHE A CA 1
ATOM 698 C C . PHE A 1 89 ? 6.812 -23.656 -20.578 1 98.88 89 PHE A C 1
ATOM 700 O O . PHE A 1 89 ? 6.82 -22.469 -20.891 1 98.88 89 PHE A O 1
ATOM 707 N N . GLN A 1 90 ? 6.047 -24.578 -21.141 1 98.56 90 GLN A N 1
ATOM 708 C CA . GLN A 1 90 ? 4.965 -24.203 -22.047 1 98.56 90 GLN A CA 1
ATOM 709 C C . GLN A 1 90 ? 3.693 -23.875 -21.266 1 98.56 90 GLN A C 1
ATOM 711 O O . GLN A 1 90 ? 3.408 -24.484 -20.25 1 98.56 90 GLN A O 1
ATOM 716 N N . ALA A 1 91 ? 2.93 -22.875 -21.781 1 98.69 91 ALA A N 1
ATOM 717 C CA . ALA A 1 91 ? 1.71 -22.562 -21.031 1 98.69 91 ALA A CA 1
ATOM 718 C C . ALA A 1 91 ? 0.723 -21.797 -21.906 1 98.69 91 ALA A C 1
ATOM 720 O O . ALA A 1 91 ? 1.128 -21.031 -22.797 1 98.69 91 ALA A O 1
ATOM 721 N N . TYR A 1 92 ? -0.515 -21.938 -21.734 1 98.69 92 TYR A N 1
ATOM 722 C CA . TYR A 1 92 ? -1.566 -21.078 -22.266 1 98.69 92 TYR A CA 1
ATOM 723 C C . TYR A 1 92 ? -2.748 -21.016 -21.297 1 98.69 92 TYR A C 1
ATOM 725 O O . TYR A 1 92 ? -2.852 -21.828 -20.375 1 98.69 92 TYR A O 1
ATOM 733 N N . GLU A 1 93 ? -3.588 -20.062 -21.484 1 98.62 93 GLU A N 1
ATOM 734 C CA . GLU A 1 93 ? -4.602 -19.719 -20.5 1 98.62 93 GLU A CA 1
ATOM 735 C C . GLU A 1 93 ? -6.008 -19.953 -21.031 1 98.62 93 GLU A C 1
ATOM 737 O O . GLU A 1 93 ? -6.281 -19.688 -22.203 1 98.62 93 GLU A O 1
ATOM 742 N N . MET A 1 94 ? -6.816 -20.453 -20.172 1 98.38 94 MET A N 1
ATOM 743 C CA . MET A 1 94 ? -8.258 -20.578 -20.375 1 98.38 94 MET A CA 1
ATOM 744 C C . MET A 1 94 ? -9.031 -19.656 -19.453 1 98.38 94 MET A C 1
ATOM 746 O O . MET A 1 94 ? -8.891 -19.734 -18.234 1 98.38 94 MET A O 1
ATOM 750 N N . HIS A 1 95 ? -9.75 -18.797 -20.031 1 97.12 95 HIS A N 1
ATOM 751 C CA . HIS A 1 95 ? -10.703 -18.016 -19.25 1 97.12 95 HIS A CA 1
ATOM 752 C C . HIS A 1 95 ? -11.953 -18.828 -18.953 1 97.12 95 HIS A C 1
ATOM 754 O O . HIS A 1 95 ? -12.32 -19.734 -19.703 1 97.12 95 HIS A O 1
ATOM 760 N N . SER A 1 96 ? -12.562 -18.547 -17.844 1 97.06 96 SER A N 1
ATOM 761 C CA . SER A 1 96 ? -13.844 -19.172 -17.531 1 97.06 96 SER A CA 1
ATOM 762 C C . SER A 1 96 ? -14.602 -18.391 -16.469 1 97.06 96 SER A C 1
ATOM 764 O O . SER A 1 96 ? -14.047 -18.062 -15.414 1 97.06 96 SER A O 1
ATOM 766 N N . SER A 1 97 ? -15.805 -18.062 -16.734 1 94.62 97 SER A N 1
ATOM 767 C CA . SER A 1 97 ? -16.672 -17.5 -15.695 1 94.62 97 SER A CA 1
ATOM 768 C C . SER A 1 97 ? -17.109 -18.562 -14.695 1 94.62 97 SER A C 1
ATOM 770 O O . SER A 1 97 ? -17.234 -18.281 -13.5 1 94.62 97 SER A O 1
ATOM 772 N N . HIS A 1 98 ? -17.297 -19.766 -15.133 1 95.94 98 HIS A N 1
ATOM 773 C CA . HIS A 1 98 ? -17.797 -20.844 -14.297 1 95.94 98 HIS A CA 1
ATOM 774 C C . HIS A 1 98 ? -16.703 -21.375 -13.367 1 95.94 98 HIS A C 1
ATOM 776 O O . HIS A 1 98 ? -16.938 -21.516 -12.164 1 95.94 98 HIS A O 1
ATOM 782 N N . TYR A 1 99 ? -15.539 -21.641 -13.867 1 97.44 99 TYR A N 1
ATOM 783 C CA . TYR A 1 99 ? -14.477 -22.281 -13.094 1 97.44 99 TYR A CA 1
ATOM 784 C C . TYR A 1 99 ? -13.523 -21.234 -12.523 1 97.44 99 TYR A C 1
ATOM 786 O O . TYR A 1 99 ? -12.766 -21.516 -11.594 1 97.44 99 TYR A O 1
ATOM 794 N N . GLY A 1 100 ? -13.609 -19.969 -13.055 1 97.31 100 GLY A N 1
ATOM 795 C CA . GLY A 1 100 ? -12.508 -19.047 -12.875 1 97.31 100 GLY A CA 1
ATOM 796 C C . GLY A 1 100 ? -11.375 -19.266 -13.859 1 97.31 100 GLY A C 1
ATOM 797 O O . GLY A 1 100 ? -11.289 -20.328 -14.492 1 97.31 100 GLY A O 1
ATOM 798 N N . ASP A 1 101 ? -10.539 -18.312 -14.023 1 97.94 101 ASP A N 1
ATOM 799 C CA . ASP A 1 101 ? -9.453 -18.422 -14.992 1 97.94 101 ASP A CA 1
ATOM 800 C C . ASP A 1 101 ? -8.375 -19.375 -14.508 1 97.94 101 ASP A C 1
ATOM 802 O O . ASP A 1 101 ? -8.055 -19.422 -13.32 1 97.94 101 ASP A O 1
ATOM 806 N N . HIS A 1 102 ? -7.867 -20.172 -15.445 1 98.62 102 HIS A N 1
ATOM 807 C CA . HIS A 1 102 ? -6.773 -21.125 -15.242 1 98.62 102 HIS A CA 1
ATOM 808 C C . HIS A 1 102 ? -5.746 -21.016 -16.359 1 98.62 102 HIS A C 1
ATOM 810 O O . HIS A 1 102 ? -6.078 -20.609 -17.484 1 98.62 102 HIS A O 1
ATOM 816 N N . HIS A 1 103 ? -4.562 -21.25 -16.062 1 98.56 103 HIS A N 1
ATOM 817 C CA . HIS A 1 103 ? -3.631 -21.531 -17.156 1 98.56 103 HIS A CA 1
ATOM 818 C C . HIS A 1 103 ? -3.027 -22.922 -17.016 1 98.56 103 HIS A C 1
ATOM 820 O O . HIS A 1 103 ? -2.889 -23.438 -15.906 1 98.56 103 HIS A O 1
ATOM 826 N N . LEU A 1 104 ? -2.852 -23.547 -18.156 1 98.69 104 LEU A N 1
ATOM 827 C CA . LEU A 1 104 ? -2.205 -24.844 -18.281 1 98.69 104 LEU A CA 1
ATOM 828 C C . LEU A 1 104 ? -0.697 -24.688 -18.438 1 98.69 104 LEU A C 1
ATOM 830 O O . LEU A 1 104 ? -0.233 -23.875 -19.234 1 98.69 104 LEU A O 1
ATOM 834 N N . VAL A 1 105 ? 0.072 -25.406 -17.656 1 98.75 105 VAL A N 1
ATOM 835 C CA . VAL A 1 105 ? 1.53 -25.391 -17.703 1 98.75 105 VAL A CA 1
ATOM 836 C C . VAL A 1 105 ? 2.059 -26.797 -18 1 98.75 105 VAL A C 1
ATOM 838 O O . VAL A 1 105 ? 1.535 -27.781 -17.469 1 98.75 105 VAL A O 1
ATOM 841 N N . SER A 1 106 ? 3.098 -26.906 -18.812 1 98.75 106 SER A N 1
ATOM 842 C CA . SER A 1 106 ? 3.686 -28.203 -19.172 1 98.75 106 SER A CA 1
ATOM 843 C C . SER A 1 106 ? 5.199 -28.094 -19.312 1 98.75 106 SER A C 1
ATOM 845 O O . SER A 1 106 ? 5.719 -27.109 -19.828 1 98.75 106 SER A O 1
ATOM 847 N N . PRO A 1 107 ? 5.902 -29.078 -18.812 1 98.44 107 PRO A N 1
ATOM 848 C CA . PRO A 1 107 ? 7.34 -29.141 -19.094 1 98.44 107 PRO A CA 1
ATOM 849 C C . PRO A 1 107 ? 7.641 -29.672 -20.484 1 98.44 107 PRO A C 1
ATOM 851 O O . PRO A 1 107 ? 8.797 -29.641 -20.938 1 98.44 107 PRO A O 1
ATOM 854 N N . ASP A 1 108 ? 6.609 -30.125 -21.203 1 97.38 108 ASP A N 1
ATOM 855 C CA . ASP A 1 108 ? 6.789 -30.719 -22.531 1 97.38 108 ASP A CA 1
ATOM 856 C C . ASP A 1 108 ? 6.781 -29.641 -23.609 1 97.38 108 ASP A C 1
ATOM 858 O O . ASP A 1 108 ? 5.812 -28.891 -23.734 1 97.38 108 ASP A O 1
ATOM 862 N N . ASP A 1 109 ? 7.746 -29.672 -24.516 1 95.75 109 ASP A N 1
ATOM 863 C CA . ASP A 1 109 ? 7.891 -28.656 -25.547 1 95.75 109 ASP A CA 1
ATOM 864 C C . ASP A 1 109 ? 6.789 -28.781 -26.594 1 95.75 109 ASP A C 1
ATOM 866 O O . ASP A 1 109 ? 6.484 -27.828 -27.312 1 95.75 109 ASP A O 1
ATOM 870 N N . ALA A 1 110 ? 6.223 -29.938 -26.719 1 92 110 ALA A N 1
ATOM 871 C CA . ALA A 1 110 ? 5.203 -30.172 -27.734 1 92 110 ALA A CA 1
ATOM 872 C C . ALA A 1 110 ? 3.801 -30.062 -27.156 1 92 110 ALA A C 1
ATOM 874 O O . ALA A 1 110 ? 2.91 -30.844 -27.484 1 92 110 ALA A O 1
ATOM 875 N N . LEU A 1 111 ? 3.574 -29.094 -26.234 1 97.06 111 LEU A N 1
ATOM 876 C CA . LEU A 1 111 ? 2.232 -28.875 -25.703 1 97.06 111 LEU A CA 1
ATOM 877 C C . LEU A 1 111 ? 1.275 -28.453 -26.812 1 97.06 111 LEU A C 1
ATOM 879 O O . LEU A 1 111 ? 1.438 -27.375 -27.391 1 97.06 111 LEU A O 1
ATOM 883 N N . PRO A 1 112 ? 0.283 -29.312 -27.172 1 97.62 112 PRO A N 1
ATOM 884 C CA . PRO A 1 112 ? -0.681 -28.891 -28.188 1 97.62 112 PRO A CA 1
ATOM 885 C C . PRO A 1 112 ? -1.652 -27.828 -27.688 1 97.62 112 PRO A C 1
ATOM 887 O O . PRO A 1 112 ? -2.064 -27.859 -26.516 1 97.62 112 PRO A O 1
ATOM 890 N N . LEU A 1 113 ? -1.951 -26.875 -28.531 1 98.25 113 LEU A N 1
ATOM 891 C CA . LEU A 1 113 ? -3.014 -25.922 -28.219 1 98.25 113 LEU A CA 1
ATOM 892 C C . LEU A 1 113 ? -4.379 -26.5 -28.578 1 98.25 113 LEU A C 1
ATOM 894 O O . LEU A 1 113 ? -4.734 -26.594 -29.75 1 98.25 113 LEU A O 1
ATOM 898 N N . ILE A 1 114 ? -5.133 -26.922 -27.578 1 97.88 114 ILE A N 1
ATOM 899 C CA . ILE A 1 114 ? -6.445 -27.516 -27.797 1 97.88 114 ILE A CA 1
ATOM 900 C C . ILE A 1 114 ? -7.516 -26.688 -27.109 1 97.88 114 ILE A C 1
ATOM 902 O O . ILE A 1 114 ? -7.227 -25.953 -26.156 1 97.88 114 ILE A O 1
ATOM 906 N N . TYR A 1 115 ? -8.695 -26.719 -27.641 1 97.19 115 TYR A N 1
ATOM 907 C CA . TYR A 1 115 ? -9.836 -26.031 -27.031 1 97.19 115 TYR A CA 1
ATOM 908 C C . TYR A 1 115 ? -10.68 -26.984 -26.203 1 97.19 115 TYR A C 1
ATOM 910 O O . TYR A 1 115 ? -11.039 -28.078 -26.672 1 97.19 115 TYR A O 1
ATOM 918 N N . ARG A 1 116 ? -10.898 -26.672 -25 1 97.81 116 ARG A N 1
ATOM 919 C CA . ARG A 1 116 ? -11.758 -27.438 -24.109 1 97.81 116 ARG A CA 1
ATOM 920 C C . ARG A 1 116 ? -12.602 -26.516 -23.234 1 97.81 116 ARG A C 1
ATOM 922 O O . ARG A 1 116 ? -12.328 -25.328 -23.141 1 97.81 116 ARG A O 1
ATOM 929 N N . ASP A 1 117 ? -13.578 -27.172 -22.516 1 97.12 117 ASP A N 1
ATOM 930 C CA . ASP A 1 117 ? -14.57 -26.359 -21.812 1 97.12 117 ASP A CA 1
ATOM 931 C C . ASP A 1 117 ? -14.273 -26.312 -20.312 1 97.12 117 ASP A C 1
ATOM 933 O O . ASP A 1 117 ? -14.969 -25.625 -19.562 1 97.12 117 ASP A O 1
ATOM 937 N N . SER A 1 118 ? -13.258 -27.078 -19.875 1 98.06 118 SER A N 1
ATOM 938 C CA . SER A 1 118 ? -12.938 -27.094 -18.453 1 98.06 118 SER A CA 1
ATOM 939 C C . SER A 1 118 ? -11.461 -27.359 -18.219 1 98.06 118 SER A C 1
ATOM 941 O O . SER A 1 118 ? -10.781 -27.938 -19.078 1 98.06 118 SER A O 1
ATOM 943 N N . PRO A 1 119 ? -10.953 -26.984 -17.031 1 98.12 119 PRO A N 1
ATOM 944 C CA . PRO A 1 119 ? -9.555 -27.297 -16.703 1 98.12 119 PRO A CA 1
ATOM 945 C C . PRO A 1 119 ? -9.258 -28.797 -16.734 1 98.12 119 PRO A C 1
ATOM 947 O O . PRO A 1 119 ? -8.188 -29.203 -17.172 1 98.12 119 PRO A O 1
ATOM 950 N N . ARG A 1 120 ? -10.203 -29.594 -16.266 1 98.31 120 ARG A N 1
ATOM 951 C CA . ARG A 1 120 ? -10 -31.031 -16.281 1 98.31 120 ARG A CA 1
ATOM 952 C C . ARG A 1 120 ? -9.828 -31.562 -17.703 1 98.31 120 ARG A C 1
ATOM 954 O O . ARG A 1 120 ? -8.891 -32.312 -17.984 1 98.31 120 ARG A O 1
ATOM 961 N N . GLU A 1 121 ? -10.781 -31.156 -18.547 1 98.31 121 GLU A N 1
ATOM 962 C CA . GLU A 1 121 ? -10.703 -31.609 -19.938 1 98.31 121 GLU A CA 1
ATOM 963 C C . GLU A 1 121 ? -9.398 -31.156 -20.594 1 98.31 121 GLU A C 1
ATOM 965 O O . GLU A 1 121 ? -8.789 -31.906 -21.344 1 98.31 121 GLU A O 1
ATOM 970 N N . LEU A 1 122 ? -9.055 -29.922 -20.328 1 97.69 122 LEU A N 1
ATOM 971 C CA . LEU A 1 122 ? -7.809 -29.391 -20.875 1 97.69 122 LEU A CA 1
ATOM 972 C C . LEU A 1 122 ? -6.621 -30.25 -20.453 1 97.69 122 LEU A C 1
ATOM 974 O O . LEU A 1 122 ? -5.82 -30.656 -21.297 1 97.69 122 LEU A O 1
ATOM 978 N N . LYS A 1 123 ? -6.457 -30.484 -19.125 1 98.06 123 LYS A N 1
ATOM 979 C CA . LYS A 1 123 ? -5.34 -31.25 -18.594 1 98.06 123 LYS A CA 1
ATOM 980 C C . LYS A 1 123 ? -5.348 -32.688 -19.141 1 98.06 123 LYS A C 1
ATOM 982 O O . LYS A 1 123 ? -4.309 -33.188 -19.547 1 98.06 123 LYS A O 1
ATOM 987 N N . GLU A 1 124 ? -6.48 -33.344 -19.172 1 97.62 124 GLU A N 1
ATOM 988 C CA . GLU A 1 124 ? -6.57 -34.75 -19.531 1 97.62 124 GLU A CA 1
ATOM 989 C C . GLU A 1 124 ? -6.387 -34.938 -21.031 1 97.62 124 GLU A C 1
ATOM 991 O O . GLU A 1 124 ? -5.805 -35.938 -21.469 1 97.62 124 GLU A O 1
ATOM 996 N N . ASP A 1 125 ? -6.855 -34 -21.828 1 98.19 125 ASP A N 1
ATOM 997 C CA . ASP A 1 125 ? -6.906 -34.219 -23.266 1 98.19 125 ASP A CA 1
ATOM 998 C C . ASP A 1 125 ? -5.629 -33.719 -23.938 1 98.19 125 ASP A C 1
ATOM 1000 O O . ASP A 1 125 ? -5.367 -34.062 -25.094 1 98.19 125 ASP A O 1
ATOM 1004 N N . CYS A 1 126 ? -4.883 -32.844 -23.25 1 96.5 126 CYS A N 1
ATOM 1005 C CA . CYS A 1 126 ? -3.727 -32.281 -23.922 1 96.5 126 CYS A CA 1
ATOM 1006 C C . CYS A 1 126 ? -2.68 -33.344 -24.234 1 96.5 126 CYS A C 1
ATOM 1008 O O . CYS A 1 126 ? -1.808 -33.125 -25.078 1 96.5 126 CYS A O 1
ATOM 1010 N N . GLY A 1 127 ? -2.668 -34.531 -23.484 1 94.75 127 GLY A N 1
ATOM 1011 C CA . GLY A 1 127 ? -1.846 -35.688 -23.828 1 94.75 127 GLY A CA 1
ATOM 1012 C C . GLY A 1 127 ? -0.404 -35.531 -23.375 1 94.75 127 GLY A C 1
ATOM 1013 O O . GLY A 1 127 ? 0.457 -36.312 -23.781 1 94.75 127 GLY A O 1
ATOM 1014 N N . CYS A 1 128 ? -0.056 -34.531 -22.641 1 95.81 128 CYS A N 1
ATOM 1015 C CA . CYS A 1 128 ? 1.285 -34.344 -22.109 1 95.81 128 CYS A CA 1
ATOM 1016 C C . CYS A 1 128 ? 1.239 -34.094 -20.594 1 95.81 128 CYS A C 1
ATOM 1018 O O . CYS A 1 128 ? 0.163 -33.906 -20.031 1 95.81 128 CYS A O 1
ATOM 1020 N N . ARG A 1 129 ? 2.441 -34.219 -19.906 1 97.06 129 ARG A N 1
ATOM 1021 C CA . ARG A 1 129 ? 2.502 -33.812 -18.516 1 97.06 129 ARG A CA 1
ATOM 1022 C C . ARG A 1 129 ? 2.041 -32.375 -18.344 1 97.06 129 ARG A C 1
ATOM 1024 O O . ARG A 1 129 ? 2.508 -31.484 -19.062 1 97.06 129 ARG A O 1
ATOM 1031 N N . SER A 1 130 ? 1.045 -32.188 -17.531 1 98.19 130 SER A N 1
ATOM 1032 C CA . SER A 1 130 ? 0.523 -30.844 -17.359 1 98.19 130 SER A CA 1
ATOM 1033 C C . SER A 1 130 ? -0.18 -30.688 -16.016 1 98.19 130 SER A C 1
ATOM 1035 O O . SER A 1 130 ? -0.498 -31.672 -15.352 1 98.19 130 SER A O 1
ATOM 1037 N N . LEU A 1 131 ? -0.286 -29.562 -15.555 1 98.38 131 LEU A N 1
ATOM 1038 C CA . LEU A 1 131 ? -1.151 -29.141 -14.453 1 98.38 131 LEU A CA 1
ATOM 1039 C C . LEU A 1 131 ? -1.777 -27.781 -14.742 1 98.38 131 LEU A C 1
ATOM 1041 O O . LEU A 1 131 ? -1.307 -27.047 -15.617 1 98.38 131 LEU A O 1
ATOM 1045 N N . THR A 1 132 ? -2.869 -27.5 -14.133 1 98.69 132 THR A N 1
ATOM 1046 C CA . THR A 1 132 ? -3.473 -26.188 -14.25 1 98.69 132 THR A CA 1
ATOM 1047 C C . THR A 1 132 ? -3.244 -25.375 -12.977 1 98.69 132 THR A C 1
ATOM 1049 O O . THR A 1 132 ? -3 -25.938 -11.906 1 98.69 132 THR A O 1
ATOM 1052 N N . VAL A 1 133 ? -3.197 -24.109 -13.086 1 98.88 133 VAL A N 1
ATOM 1053 C CA . VAL A 1 133 ? -3.084 -23.141 -11.992 1 98.88 133 VAL A CA 1
ATOM 1054 C C . VAL A 1 133 ? -4.266 -22.188 -12.031 1 98.88 133 VAL A C 1
ATOM 1056 O O . VAL A 1 133 ? -4.508 -21.516 -13.039 1 98.88 133 VAL A O 1
ATOM 1059 N N . ALA A 1 134 ? -5.066 -22.141 -10.961 1 98.75 134 ALA A N 1
ATOM 1060 C CA . ALA A 1 134 ? -6.082 -21.109 -10.844 1 98.75 134 ALA A CA 1
ATOM 1061 C C . ALA A 1 134 ? -5.453 -19.75 -10.516 1 98.75 134 ALA A C 1
ATOM 1063 O O . ALA A 1 134 ? -4.531 -19.672 -9.695 1 98.75 134 ALA A O 1
ATOM 1064 N N . HIS A 1 135 ? -5.836 -18.719 -11.211 1 98.5 135 HIS A N 1
ATOM 1065 C CA . HIS A 1 135 ? -5.172 -17.453 -10.945 1 98.5 135 HIS A CA 1
ATOM 1066 C C . HIS A 1 135 ? -6.188 -16.312 -10.789 1 98.5 135 HIS A C 1
ATOM 1068 O O . HIS A 1 135 ? -7.355 -16.469 -11.141 1 98.5 135 HIS A O 1
ATOM 1074 N N . HIS A 1 136 ? -5.68 -15.203 -10.148 1 97.25 136 HIS A N 1
ATOM 1075 C CA . HIS A 1 136 ? -6.461 -14.07 -9.672 1 97.25 136 HIS A CA 1
ATOM 1076 C C . HIS A 1 136 ? -7.82 -14.523 -9.148 1 97.25 136 HIS A C 1
ATOM 1078 O O . HIS A 1 136 ? -8.859 -14.031 -9.594 1 97.25 136 HIS A O 1
ATOM 1084 N N . ILE A 1 137 ? -7.816 -15.352 -8.203 1 98.5 137 ILE A N 1
ATOM 1085 C CA . ILE A 1 137 ? -8.945 -16.172 -7.781 1 98.5 137 ILE A CA 1
ATOM 1086 C C . ILE A 1 137 ? -9.961 -15.305 -7.039 1 98.5 137 ILE A C 1
ATOM 1088 O O . ILE A 1 137 ? -11.125 -15.688 -6.891 1 98.5 137 ILE A O 1
ATOM 1092 N N . GLY A 1 138 ? -9.57 -14.172 -6.625 1 98.19 138 GLY A N 1
ATOM 1093 C CA . GLY A 1 138 ? -10.344 -13.414 -5.652 1 98.19 138 GLY A CA 1
ATOM 1094 C C . GLY A 1 138 ? -11.492 -12.648 -6.273 1 98.19 138 GLY A C 1
ATOM 1095 O O . GLY A 1 138 ? -12.266 -11.992 -5.566 1 98.19 138 GLY A O 1
ATOM 1096 N N . TYR A 1 139 ? -11.672 -12.719 -7.59 1 97.06 139 TYR A N 1
ATOM 1097 C CA . TYR A 1 139 ? -12.758 -11.984 -8.227 1 97.06 139 TYR A CA 1
ATOM 1098 C C . TYR A 1 139 ? -14.109 -12.578 -7.863 1 97.06 139 TYR A C 1
ATOM 1100 O O . TYR A 1 139 ? -14.188 -13.703 -7.355 1 97.06 139 TYR A O 1
ATOM 1108 N N . THR A 1 140 ? -15.148 -11.844 -8.18 1 94.75 140 THR A N 1
ATOM 1109 C CA . THR A 1 140 ? -16.531 -12.203 -7.84 1 94.75 140 THR A CA 1
ATOM 1110 C C . THR A 1 140 ? -16.891 -13.57 -8.414 1 94.75 140 THR A C 1
ATOM 1112 O O . THR A 1 140 ? -16.547 -13.883 -9.555 1 94.75 140 THR A O 1
ATOM 1115 N N . PRO A 1 141 ? -17.531 -14.352 -7.578 1 89.06 141 PRO A N 1
ATOM 1116 C CA . PRO A 1 141 ? -18.016 -15.617 -8.133 1 89.06 141 PRO A CA 1
ATOM 1117 C C . PRO A 1 141 ? -18.828 -15.422 -9.422 1 89.06 141 PRO A C 1
ATOM 1119 O O . PRO A 1 141 ? -19.703 -14.562 -9.469 1 89.06 141 PRO A O 1
ATOM 1122 N N . GLY A 1 142 ? -18.453 -16.203 -10.43 1 89.75 142 GLY A N 1
ATOM 1123 C CA . GLY A 1 142 ? -19.141 -16.094 -11.703 1 89.75 142 GLY A CA 1
ATOM 1124 C C . GLY A 1 142 ? -18.562 -15.016 -12.602 1 89.75 142 GLY A C 1
ATOM 1125 O O . GLY A 1 142 ? -18.922 -14.906 -13.773 1 89.75 142 GLY A O 1
ATOM 1126 N N . TYR A 1 143 ? -17.703 -14.219 -12.078 1 92.06 143 TYR A N 1
ATOM 1127 C CA . TYR A 1 143 ? -17.031 -13.148 -12.805 1 92.06 143 TYR A CA 1
ATOM 1128 C C . TYR A 1 143 ? -15.523 -13.359 -12.797 1 92.06 143 TYR A C 1
ATOM 1130 O O . TYR A 1 143 ? -14.773 -12.469 -12.383 1 92.06 143 TYR A O 1
ATOM 1138 N N . ARG A 1 144 ? -15.117 -14.547 -13.25 1 93.06 144 ARG A N 1
ATOM 1139 C CA . ARG A 1 144 ? -13.734 -14.938 -13.523 1 93.06 144 ARG A CA 1
ATOM 1140 C C . ARG A 1 144 ? -12.984 -15.242 -12.234 1 93.06 144 ARG A C 1
ATOM 1142 O O . ARG A 1 144 ? -11.781 -15.516 -12.258 1 93.06 144 ARG A O 1
ATOM 1149 N N . GLY A 1 145 ? -13.648 -15.117 -11.047 1 96.12 145 GLY A N 1
ATOM 1150 C CA . GLY A 1 145 ? -13.094 -15.641 -9.805 1 96.12 145 GLY A CA 1
ATOM 1151 C C . GLY A 1 145 ? -13.18 -17.156 -9.703 1 96.12 145 GLY A C 1
ATOM 1152 O O . GLY A 1 145 ? -13.984 -17.781 -10.391 1 96.12 145 GLY A O 1
ATOM 1153 N N . ILE A 1 146 ? -12.367 -17.672 -8.852 1 98.31 146 ILE A N 1
ATOM 1154 C CA . ILE A 1 146 ? -12.344 -19.125 -8.703 1 98.31 146 ILE A CA 1
ATOM 1155 C C . ILE A 1 146 ? -13.711 -19.625 -8.25 1 98.31 146 ILE A C 1
ATOM 1157 O O . ILE A 1 146 ? -14.445 -18.906 -7.566 1 98.31 146 ILE A O 1
ATOM 1161 N N . ASN A 1 147 ? -14.102 -20.797 -8.641 1 98.06 147 ASN A N 1
ATOM 1162 C CA . ASN A 1 147 ? -15.242 -21.547 -8.109 1 98.06 147 ASN A CA 1
ATOM 1163 C C . ASN A 1 147 ? -14.789 -22.719 -7.246 1 98.06 147 ASN A C 1
ATOM 1165 O O . ASN A 1 147 ? -14.539 -23.812 -7.762 1 98.06 147 ASN A O 1
ATOM 1169 N N . TRP A 1 148 ? -14.758 -22.562 -5.965 1 98.19 148 TRP A N 1
ATOM 1170 C CA . TRP A 1 148 ? -14.242 -23.578 -5.051 1 98.19 148 TRP A CA 1
ATOM 1171 C C . TRP A 1 148 ? -15.109 -24.828 -5.086 1 98.19 148 TRP A C 1
ATOM 1173 O O . TRP A 1 148 ? -14.641 -25.922 -4.777 1 98.19 148 TRP A O 1
ATOM 1183 N N . ASP A 1 149 ? -16.375 -24.703 -5.457 1 97.19 149 ASP A N 1
ATOM 1184 C CA . ASP A 1 149 ? -17.266 -25.859 -5.523 1 97.19 149 ASP A CA 1
ATOM 1185 C C . ASP A 1 149 ? -16.859 -26.797 -6.676 1 97.19 149 ASP A C 1
ATOM 1187 O O . ASP A 1 149 ? -17.219 -27.969 -6.684 1 97.19 149 ASP A O 1
ATOM 1191 N N . GLU A 1 150 ? -16.141 -26.234 -7.652 1 97.31 150 GLU A N 1
ATOM 1192 C CA . GLU A 1 150 ? -15.68 -27 -8.805 1 97.31 150 GLU A CA 1
ATOM 1193 C C . GLU A 1 150 ? -14.195 -27.312 -8.703 1 97.31 150 GLU A C 1
ATOM 1195 O O . GLU A 1 150 ? -13.602 -27.875 -9.625 1 97.31 150 GLU A O 1
ATOM 1200 N N . TYR A 1 151 ? -13.578 -26.984 -7.645 1 97.81 151 TYR A N 1
ATOM 1201 C CA . TYR A 1 151 ? -12.141 -27.125 -7.488 1 97.81 151 TYR A CA 1
ATOM 1202 C C . TYR A 1 151 ? -11.742 -28.594 -7.391 1 97.81 151 TYR A C 1
ATOM 1204 O O . TYR A 1 151 ? -12.414 -29.375 -6.711 1 97.81 151 TYR A O 1
ATOM 1212 N N . ASP A 1 152 ? -10.727 -28.953 -8.086 1 97.69 152 ASP A N 1
ATOM 1213 C CA . ASP A 1 152 ? -10.156 -30.297 -8.078 1 97.69 152 ASP A CA 1
ATOM 1214 C C . ASP A 1 152 ? -8.633 -30.25 -7.945 1 97.69 152 ASP A C 1
ATOM 1216 O O . ASP A 1 152 ? -7.934 -29.891 -8.898 1 97.69 152 ASP A O 1
ATOM 1220 N N . GLU A 1 153 ? -8.117 -30.703 -6.789 1 96.19 153 GLU A N 1
ATOM 1221 C CA . GLU A 1 153 ? -6.699 -30.594 -6.48 1 96.19 153 GLU A CA 1
ATOM 1222 C C . GLU A 1 153 ? -5.863 -31.469 -7.41 1 96.19 153 GLU A C 1
ATOM 1224 O O . GLU A 1 153 ? -4.664 -31.234 -7.582 1 96.19 153 GLU A O 1
ATOM 1229 N N . THR A 1 154 ? -6.43 -32.5 -8.055 1 97.12 154 THR A N 1
ATOM 1230 C CA . THR A 1 154 ? -5.688 -33.375 -8.961 1 97.12 154 THR A CA 1
ATOM 1231 C C . THR A 1 154 ? -5.48 -32.688 -10.312 1 97.12 154 THR A C 1
ATOM 1233 O O . THR A 1 154 ? -4.621 -33.094 -11.094 1 97.12 154 THR A O 1
ATOM 1236 N N . VAL A 1 155 ? -6.293 -31.703 -10.602 1 98.12 155 VAL A N 1
ATOM 1237 C CA . VAL A 1 155 ? -6.23 -30.969 -11.859 1 98.12 155 VAL A CA 1
ATOM 1238 C C . VAL A 1 155 ? -5.469 -29.656 -11.648 1 98.12 155 VAL A C 1
ATOM 1240 O O . VAL A 1 155 ? -4.66 -29.266 -12.492 1 98.12 155 VAL A O 1
ATOM 1243 N N . THR A 1 156 ? -5.762 -29.031 -10.539 1 98.56 156 THR A N 1
ATOM 1244 C CA . THR A 1 156 ? -5.246 -27.703 -10.203 1 98.56 156 THR A CA 1
ATOM 1245 C C . THR A 1 156 ? -4.523 -27.719 -8.859 1 98.56 156 THR A C 1
ATOM 1247 O O . THR A 1 156 ? -5.012 -27.156 -7.879 1 98.56 156 THR A O 1
ATOM 1250 N N . PRO A 1 157 ? -3.344 -28.266 -8.828 1 98.5 157 PRO A N 1
ATOM 1251 C CA . PRO A 1 157 ? -2.627 -28.406 -7.559 1 98.5 157 PRO A CA 1
ATOM 1252 C C . PRO A 1 157 ? -2.053 -27.078 -7.062 1 98.5 157 PRO A C 1
ATOM 1254 O O . PRO A 1 157 ? -1.565 -27 -5.934 1 98.5 157 PRO A O 1
ATOM 1257 N N . LEU A 1 158 ? -2.07 -26.047 -7.863 1 98.88 158 LEU A N 1
ATOM 1258 C CA . LEU A 1 158 ? -1.488 -24.75 -7.508 1 98.88 158 LEU A CA 1
ATOM 1259 C C . LEU A 1 158 ? -2.52 -23.641 -7.637 1 98.88 158 LEU A C 1
ATOM 1261 O O . LEU A 1 158 ? -3.336 -23.641 -8.562 1 98.88 158 LEU A O 1
ATOM 1265 N N . VAL A 1 159 ? -2.436 -22.672 -6.727 1 98.88 159 VAL A N 1
ATOM 1266 C CA . VAL A 1 159 ? -3.301 -21.5 -6.707 1 98.88 159 VAL A CA 1
ATOM 1267 C C . VAL A 1 159 ? -2.451 -20.234 -6.633 1 98.88 159 VAL A C 1
ATOM 1269 O O . VAL A 1 159 ? -1.556 -20.125 -5.793 1 98.88 159 VAL A O 1
ATOM 1272 N N . GLU A 1 160 ? -2.674 -19.344 -7.586 1 98.81 160 GLU A N 1
ATOM 1273 C CA . GLU A 1 160 ? -1.991 -18.062 -7.578 1 98.81 160 GLU A CA 1
ATOM 1274 C C . GLU A 1 160 ? -2.555 -17.141 -6.5 1 98.81 160 GLU A C 1
ATOM 1276 O O . GLU A 1 160 ? -3.693 -16.672 -6.598 1 98.81 160 GLU A O 1
ATOM 1281 N N . VAL A 1 161 ? -1.706 -16.797 -5.566 1 98.38 161 VAL A N 1
ATOM 1282 C CA . VAL A 1 161 ? -2.125 -16.062 -4.375 1 98.38 161 VAL A CA 1
ATOM 1283 C C . VAL A 1 161 ? -2.062 -14.562 -4.633 1 98.38 161 VAL A C 1
ATOM 1285 O O . VAL A 1 161 ? -2.855 -13.797 -4.082 1 98.38 161 VAL A O 1
ATOM 1288 N N . CYS A 1 162 ? -1.152 -14.172 -5.441 1 98.5 162 CYS A N 1
ATOM 1289 C CA . CYS A 1 162 ? -0.969 -12.758 -5.715 1 98.5 162 CYS A CA 1
ATOM 1290 C C . CYS A 1 162 ? -0.449 -12.539 -7.133 1 98.5 162 CYS A C 1
ATOM 1292 O O . CYS A 1 162 ? 0.307 -13.359 -7.652 1 98.5 162 CYS A O 1
ATOM 1294 N N . SER A 1 163 ? -0.79 -11.523 -7.723 1 98.19 163 SER A N 1
ATOM 1295 C CA . SER A 1 163 ? -0.36 -11.008 -9.016 1 98.19 163 SER A CA 1
ATOM 1296 C C . SER A 1 163 ? -0.579 -9.5 -9.117 1 98.19 163 SER A C 1
ATOM 1298 O O . SER A 1 163 ? -0.848 -8.844 -8.109 1 98.19 163 SER A O 1
ATOM 1300 N N . LYS A 1 164 ? -0.427 -8.969 -10.289 1 97.19 164 LYS A N 1
ATOM 1301 C CA . LYS A 1 164 ? -0.701 -7.551 -10.516 1 97.19 164 LYS A CA 1
ATOM 1302 C C . LYS A 1 164 ? -2.158 -7.215 -10.219 1 97.19 164 LYS A C 1
ATOM 1304 O O . LYS A 1 164 ? -2.494 -6.059 -9.961 1 97.19 164 LYS A O 1
ATOM 1309 N N . HIS A 1 165 ? -3.014 -8.227 -10.203 1 97.38 165 HIS A N 1
ATOM 1310 C CA . HIS A 1 165 ? -4.43 -8 -9.922 1 97.38 165 HIS A CA 1
ATOM 1311 C C . HIS A 1 165 ? -4.66 -7.711 -8.445 1 97.38 165 HIS A C 1
ATOM 1313 O O . HIS A 1 165 ? -5.66 -7.086 -8.078 1 97.38 165 HIS A O 1
ATOM 1319 N N . GLY A 1 166 ? -3.793 -8.141 -7.637 1 98 166 GLY A N 1
ATOM 1320 C CA . GLY A 1 166 ? -3.938 -8.062 -6.191 1 98 166 GLY A CA 1
ATOM 1321 C C . GLY A 1 166 ? -3.656 -9.383 -5.492 1 98 166 GLY A C 1
ATOM 1322 O O . GLY A 1 166 ? -3.152 -10.32 -6.109 1 98 166 GLY A O 1
ATOM 1323 N N . CYS A 1 167 ? -3.854 -9.43 -4.238 1 98.69 167 CYS A N 1
ATOM 1324 C CA . CYS A 1 167 ? -3.613 -10.609 -3.418 1 98.69 167 CYS A CA 1
ATOM 1325 C C . CYS A 1 167 ? -4.922 -11.18 -2.881 1 98.69 167 CYS A C 1
ATOM 1327 O O . CYS A 1 167 ? -5.746 -10.438 -2.334 1 98.69 167 CYS A O 1
ATOM 1329 N N . ALA A 1 168 ? -5.113 -12.438 -3.059 1 98.5 168 ALA A N 1
ATOM 1330 C CA . ALA A 1 168 ? -6.355 -13.086 -2.65 1 98.5 168 ALA A CA 1
ATOM 1331 C C . ALA A 1 168 ? -6.121 -14.031 -1.479 1 98.5 168 ALA A C 1
ATOM 1333 O O . ALA A 1 168 ? -6.848 -15.016 -1.315 1 98.5 168 ALA A O 1
ATOM 1334 N N . MET A 1 169 ? -5.086 -13.812 -0.66 1 98.75 169 MET A N 1
ATOM 1335 C CA . MET A 1 169 ? -4.812 -14.688 0.477 1 98.75 169 MET A CA 1
ATOM 1336 C C . MET A 1 169 ? -6.004 -14.734 1.429 1 98.75 169 MET A C 1
ATOM 1338 O O . MET A 1 169 ? -6.422 -15.812 1.861 1 98.75 169 MET A O 1
ATOM 1342 N N . SER A 1 170 ? -6.492 -13.602 1.767 1 98.25 170 SER A N 1
ATOM 1343 C CA . SER A 1 170 ? -7.59 -13.453 2.715 1 98.25 170 SER A CA 1
ATOM 1344 C C . SER A 1 170 ? -8.359 -12.156 2.475 1 98.25 170 SER A C 1
ATOM 1346 O O . SER A 1 170 ? -7.984 -11.359 1.617 1 98.25 170 SER A O 1
ATOM 1348 N N . GLU A 1 171 ? -9.406 -11.977 3.199 1 96.94 171 GLU A N 1
ATOM 1349 C CA . GLU A 1 171 ? -10.227 -10.766 3.115 1 96.94 171 GLU A CA 1
ATOM 1350 C C . GLU A 1 171 ? -9.398 -9.516 3.377 1 96.94 171 GLU A C 1
ATOM 1352 O O . GLU A 1 171 ? -9.609 -8.477 2.746 1 96.94 171 GLU A O 1
ATOM 1357 N N . THR A 1 172 ? -8.5 -9.625 4.262 1 96.69 172 THR A N 1
ATOM 1358 C CA . THR A 1 172 ? -7.766 -8.438 4.691 1 96.69 172 THR A CA 1
ATOM 1359 C C . THR A 1 172 ? -6.336 -8.469 4.164 1 96.69 172 THR A C 1
ATOM 1361 O O . THR A 1 172 ? -5.465 -7.762 4.676 1 96.69 172 THR A O 1
ATOM 1364 N N . ALA A 1 173 ? -6.047 -9.352 3.205 1 97.81 173 ALA A N 1
ATOM 1365 C CA . ALA A 1 173 ? -4.703 -9.422 2.645 1 97.81 173 ALA A CA 1
ATOM 1366 C C . ALA A 1 173 ? -4.281 -8.078 2.057 1 97.81 173 ALA A C 1
ATOM 1368 O O . ALA A 1 173 ? -5.125 -7.316 1.576 1 97.81 173 ALA A O 1
ATOM 1369 N N . ALA A 1 174 ? -2.996 -7.816 2.115 1 96.5 174 ALA A N 1
ATOM 1370 C CA . ALA A 1 174 ? -2.465 -6.641 1.43 1 96.5 174 ALA A CA 1
ATOM 1371 C C . ALA A 1 174 ? -2.77 -6.691 -0.065 1 96.5 174 ALA A C 1
ATOM 1373 O O . ALA A 1 174 ? -3.162 -7.738 -0.588 1 96.5 174 ALA A O 1
ATOM 1374 N N . TYR A 1 175 ? -2.736 -5.578 -0.73 1 97.56 175 TYR A N 1
ATOM 1375 C CA . TYR A 1 175 ? -2.932 -5.445 -2.17 1 97.56 175 TYR A CA 1
ATOM 1376 C C . TYR A 1 175 ? -4.348 -5.84 -2.566 1 97.56 175 TYR A C 1
ATOM 1378 O O . TYR A 1 175 ? -4.551 -6.828 -3.277 1 97.56 175 TYR A O 1
ATOM 1386 N N . PRO A 1 176 ? -5.355 -5.062 -2.236 1 97.56 176 PRO A N 1
ATOM 1387 C CA . PRO A 1 176 ? -6.719 -5.336 -2.693 1 97.56 176 PRO A CA 1
ATOM 1388 C C . PRO A 1 176 ? -6.852 -5.293 -4.215 1 97.56 176 PRO A C 1
ATOM 1390 O O . PRO A 1 176 ? -5.957 -4.801 -4.902 1 97.56 176 PRO A O 1
ATOM 1393 N N . TYR A 1 177 ? -7.926 -5.84 -4.691 1 97.56 177 TYR A N 1
ATOM 1394 C CA . TYR A 1 177 ? -8.203 -5.828 -6.121 1 97.56 177 TYR A CA 1
ATOM 1395 C C . TYR A 1 177 ? -8.812 -4.496 -6.547 1 97.56 177 TYR A C 1
ATOM 1397 O O . TYR A 1 177 ? -9.914 -4.145 -6.113 1 97.56 177 TYR A O 1
ATOM 1405 N N . TYR A 1 178 ? -8.094 -3.727 -7.449 1 96.81 178 TYR A N 1
ATOM 1406 C CA . TYR A 1 178 ? -8.609 -2.449 -7.934 1 96.81 178 TYR A CA 1
ATOM 1407 C C . TYR A 1 178 ? -8.586 -2.395 -9.453 1 96.81 178 TYR A C 1
ATOM 1409 O O . TYR A 1 178 ? -8.719 -1.319 -10.047 1 96.81 178 TYR A O 1
ATOM 1417 N N . HIS A 1 179 ? -8.367 -3.537 -10.055 1 94.19 179 HIS A N 1
ATOM 1418 C CA . HIS A 1 179 ? -8.523 -3.656 -11.5 1 94.19 179 HIS A CA 1
ATOM 1419 C C . HIS A 1 179 ? -9.977 -3.412 -11.922 1 94.19 179 HIS A C 1
ATOM 1421 O O . HIS A 1 179 ? -10.883 -3.467 -11.086 1 94.19 179 HIS A O 1
ATOM 1427 N N . ASN A 1 180 ? -10.18 -3.129 -13.18 1 90.25 180 ASN A N 1
ATOM 1428 C CA . ASN A 1 180 ? -11.508 -2.805 -13.688 1 90.25 180 ASN A CA 1
ATOM 1429 C C . ASN A 1 180 ? -12.438 -4.012 -13.633 1 90.25 180 ASN A C 1
ATOM 1431 O O . ASN A 1 180 ? -13.656 -3.865 -13.719 1 90.25 180 ASN A O 1
ATOM 1435 N N . MET A 1 181 ? -11.852 -5.238 -13.43 1 91.25 181 MET A N 1
ATOM 1436 C CA . MET A 1 181 ? -12.641 -6.465 -13.383 1 91.25 181 MET A CA 1
ATOM 1437 C C . MET A 1 181 ? -13.422 -6.57 -12.078 1 91.25 181 MET A C 1
ATOM 1439 O O . MET A 1 181 ? -14.336 -7.383 -11.953 1 91.25 181 MET A O 1
ATOM 1443 N N . GLY A 1 182 ? -13.039 -5.734 -11.094 1 94.88 182 GLY A N 1
ATOM 1444 C CA . GLY A 1 182 ? -13.859 -5.707 -9.891 1 94.88 182 GLY A CA 1
ATOM 1445 C C . GLY A 1 182 ? -13.07 -5.965 -8.617 1 94.88 182 GLY A C 1
ATOM 1446 O O . GLY A 1 182 ? -11.844 -6.105 -8.664 1 94.88 182 GLY A O 1
ATOM 1447 N N . PRO A 1 183 ? -13.789 -5.996 -7.484 1 97.31 183 PRO A N 1
ATOM 1448 C CA . PRO A 1 183 ? -13.148 -6.109 -6.176 1 97.31 183 PRO A CA 1
ATOM 1449 C C . PRO A 1 183 ? -12.859 -7.559 -5.785 1 97.31 183 PRO A C 1
ATOM 1451 O O . PRO A 1 183 ? -13.328 -8.484 -6.449 1 97.31 183 PRO A O 1
ATOM 1454 N N . ARG A 1 184 ? -12.047 -7.754 -4.742 1 98 184 ARG A N 1
ATOM 1455 C CA . ARG A 1 184 ? -11.781 -9.031 -4.098 1 98 184 ARG A CA 1
ATOM 1456 C C . ARG A 1 184 ? -13.016 -9.539 -3.357 1 98 184 ARG A C 1
ATOM 1458 O O . ARG A 1 184 ? -13.586 -8.828 -2.525 1 98 184 ARG A O 1
ATOM 1465 N N . ASP A 1 185 ? -13.438 -10.703 -3.639 1 98.19 185 ASP A N 1
ATOM 1466 C CA . ASP A 1 185 ? -14.539 -11.359 -2.941 1 98.19 185 ASP A CA 1
ATOM 1467 C C . ASP A 1 185 ? -14.016 -12.328 -1.883 1 98.19 185 ASP A C 1
ATOM 1469 O O . ASP A 1 185 ? -13.227 -13.219 -2.189 1 98.19 185 ASP A O 1
ATOM 1473 N N . SER A 1 186 ? -14.516 -12.203 -0.655 1 97.38 186 SER A N 1
ATOM 1474 C CA . SER A 1 186 ? -14.031 -13.008 0.462 1 97.38 186 SER A CA 1
ATOM 1475 C C . SER A 1 186 ? -14.211 -14.492 0.191 1 97.38 186 SER A C 1
ATOM 1477 O O . SER A 1 186 ? -13.367 -15.305 0.575 1 97.38 186 SER A O 1
ATOM 1479 N N . ARG A 1 187 ? -15.258 -14.914 -0.528 1 96.62 187 ARG A N 1
ATOM 1480 C CA . ARG A 1 187 ? -15.641 -16.297 -0.744 1 96.62 187 ARG A CA 1
ATOM 1481 C C . ARG A 1 187 ? -14.664 -17 -1.684 1 96.62 187 ARG A C 1
ATOM 1483 O O . ARG A 1 187 ? -14.625 -18.234 -1.75 1 96.62 187 ARG A O 1
ATOM 1490 N N . ASN A 1 188 ? -13.812 -16.125 -2.307 1 98.25 188 ASN A N 1
ATOM 1491 C CA . ASN A 1 188 ? -12.922 -16.703 -3.312 1 98.25 188 ASN A CA 1
ATOM 1492 C C . ASN A 1 188 ? -11.453 -16.531 -2.932 1 98.25 188 ASN A C 1
ATOM 1494 O O . ASN A 1 188 ? -10.57 -16.641 -3.785 1 98.25 188 ASN A O 1
ATOM 1498 N N . THR A 1 189 ? -11.219 -16.359 -1.681 1 98.62 189 THR A N 1
ATOM 1499 C CA . THR A 1 189 ? -9.852 -16.188 -1.203 1 98.62 189 THR A CA 1
ATOM 1500 C C . THR A 1 189 ? -9.219 -17.547 -0.906 1 98.62 189 THR A C 1
ATOM 1502 O O . THR A 1 189 ? -9.914 -18.562 -0.824 1 98.62 189 THR A O 1
ATOM 1505 N N . VAL A 1 190 ? -7.926 -17.609 -0.753 1 98.88 190 VAL A N 1
ATOM 1506 C CA . VAL A 1 190 ? -7.141 -18.781 -0.376 1 98.88 190 VAL A CA 1
ATOM 1507 C C . VAL A 1 190 ? -7.641 -19.328 0.959 1 98.88 190 VAL A C 1
ATOM 1509 O O . VAL A 1 190 ? -7.836 -20.531 1.106 1 98.88 190 VAL A O 1
ATOM 1512 N N . TYR A 1 191 ? -7.871 -18.469 1.899 1 98.62 191 TYR A N 1
ATOM 1513 C CA . TYR A 1 191 ? -8.344 -18.906 3.213 1 98.62 191 TYR A CA 1
ATOM 1514 C C . TYR A 1 191 ? -9.648 -19.672 3.096 1 98.62 191 TYR A C 1
ATOM 1516 O O . TYR A 1 191 ? -9.852 -20.672 3.795 1 98.62 191 TYR A O 1
ATOM 1524 N N . GLU A 1 192 ? -10.508 -19.234 2.223 1 98.12 192 GLU A N 1
ATOM 1525 C CA . GLU A 1 192 ? -11.781 -19.938 2.066 1 98.12 192 GLU A CA 1
ATOM 1526 C C . GLU A 1 192 ? -11.578 -21.328 1.474 1 98.12 192 GLU A C 1
ATOM 1528 O O . GLU A 1 192 ? -12.258 -22.281 1.863 1 98.12 192 GLU A O 1
ATOM 1533 N N . GLY A 1 193 ? -10.695 -21.422 0.464 1 98.44 193 GLY A N 1
ATOM 1534 C CA . GLY A 1 193 ? -10.359 -22.734 -0.05 1 98.44 193 GLY A CA 1
ATOM 1535 C C . GLY A 1 193 ? -9.797 -23.656 1.011 1 98.44 193 GLY A C 1
ATOM 1536 O O . GLY A 1 193 ? -10.164 -24.844 1.071 1 98.44 193 GLY A O 1
ATOM 1537 N N . LEU A 1 194 ? -8.945 -23.125 1.848 1 98.62 194 LEU A N 1
ATOM 1538 C CA . LEU A 1 194 ? -8.352 -23.906 2.924 1 98.62 194 LEU A CA 1
ATOM 1539 C C . LEU A 1 194 ? -9.406 -24.328 3.943 1 98.62 194 LEU A C 1
ATOM 1541 O O . LEU A 1 194 ? -9.383 -25.453 4.445 1 98.62 194 LEU A O 1
ATOM 1545 N N . LYS A 1 195 ? -10.312 -23.422 4.258 1 97.38 195 LYS A N 1
ATOM 1546 C CA . LYS A 1 195 ? -11.398 -23.734 5.184 1 97.38 195 LYS A CA 1
ATOM 1547 C C . LYS A 1 195 ? -12.25 -24.891 4.664 1 97.38 195 LYS A C 1
ATOM 1549 O O . LYS A 1 195 ? -12.773 -25.688 5.449 1 97.38 195 LYS A O 1
ATOM 1554 N N . LYS A 1 196 ? -12.359 -25 3.371 1 97.06 196 LYS A N 1
ATOM 1555 C CA . LYS A 1 196 ? -13.164 -26.062 2.754 1 97.06 196 LYS A CA 1
ATOM 1556 C C . LYS A 1 196 ? -12.414 -27.391 2.758 1 97.06 196 LYS A C 1
ATOM 1558 O O . LYS A 1 196 ? -12.977 -28.422 2.391 1 97.06 196 LYS A O 1
ATOM 1563 N N . GLY A 1 197 ? -11.156 -27.344 3.088 1 96.75 197 GLY A N 1
ATOM 1564 C CA . GLY A 1 197 ? -10.383 -28.562 3.23 1 96.75 197 GLY A CA 1
ATOM 1565 C C . GLY A 1 197 ? -9.547 -28.891 2.004 1 96.75 197 GLY A C 1
ATOM 1566 O O . GLY A 1 197 ? -8.961 -29.969 1.917 1 96.75 197 GLY A O 1
ATOM 1567 N N . TYR A 1 198 ? -9.516 -28.016 1.052 1 98.06 198 TYR A N 1
ATOM 1568 C CA . TYR A 1 198 ? -8.734 -28.25 -0.155 1 98.06 198 TYR A CA 1
ATOM 1569 C C . TYR A 1 198 ? -7.242 -28.109 0.12 1 98.06 198 TYR A C 1
ATOM 1571 O O . TYR A 1 198 ? -6.84 -27.344 1.005 1 98.06 198 TYR A O 1
ATOM 1579 N N . ARG A 1 199 ? -6.418 -28.891 -0.597 1 98.19 199 ARG A N 1
ATOM 1580 C CA . ARG A 1 199 ? -4.961 -28.828 -0.508 1 98.19 199 ARG A CA 1
ATOM 1581 C C . ARG A 1 199 ? -4.352 -28.344 -1.822 1 98.19 199 ARG A C 1
ATOM 1583 O O . ARG A 1 199 ? -4.645 -28.906 -2.885 1 98.19 199 ARG A O 1
ATOM 1590 N N . PHE A 1 200 ? -3.621 -27.312 -1.773 1 98.81 200 PHE A N 1
ATOM 1591 C CA . PHE A 1 200 ? -2.979 -26.75 -2.955 1 98.81 200 PHE A CA 1
ATOM 1592 C C . PHE A 1 200 ? -1.729 -25.969 -2.57 1 98.81 200 PHE A C 1
ATOM 1594 O O . PHE A 1 200 ? -1.508 -25.688 -1.392 1 98.81 200 PHE A O 1
ATOM 1601 N N . GLY A 1 201 ? -0.796 -25.797 -3.471 1 98.94 201 GLY A N 1
ATOM 1602 C CA . GLY A 1 201 ? 0.375 -24.953 -3.287 1 98.94 201 GLY A CA 1
ATOM 1603 C C . GLY A 1 201 ? 0.123 -23.484 -3.635 1 98.94 201 GLY A C 1
ATOM 1604 O O . GLY A 1 201 ? -0.713 -23.188 -4.488 1 98.94 201 GLY A O 1
ATOM 1605 N N . PHE A 1 202 ? 0.799 -22.594 -2.932 1 98.94 202 PHE A N 1
ATOM 1606 C CA . PHE A 1 202 ? 0.72 -21.172 -3.197 1 98.94 202 PHE A CA 1
ATOM 1607 C C . PHE A 1 202 ? 1.743 -20.75 -4.25 1 98.94 202 PHE A C 1
ATOM 1609 O O . PHE A 1 202 ? 2.922 -21.109 -4.145 1 98.94 202 PHE A O 1
ATOM 1616 N N . VAL A 1 203 ? 1.324 -20.016 -5.258 1 98.94 203 VAL A N 1
ATOM 1617 C CA . VAL A 1 203 ? 2.244 -19.453 -6.238 1 98.94 203 VAL A CA 1
ATOM 1618 C C . VAL A 1 203 ? 1.949 -17.969 -6.43 1 98.94 203 VAL A C 1
ATOM 1620 O O . VAL A 1 203 ? 0.857 -17.5 -6.102 1 98.94 203 VAL A O 1
ATOM 1623 N N . GLY A 1 204 ? 2.889 -17.203 -6.746 1 98.75 204 GLY A N 1
ATOM 1624 C CA . GLY A 1 204 ? 2.766 -15.844 -7.227 1 98.75 204 GLY A CA 1
ATOM 1625 C C . GLY A 1 204 ? 3.312 -15.656 -8.633 1 98.75 204 GLY A C 1
ATOM 1626 O O . GLY A 1 204 ? 4.324 -16.266 -8.992 1 98.75 204 GLY A O 1
ATOM 1627 N N . SER A 1 205 ? 2.691 -14.898 -9.422 1 98.62 205 SER A N 1
ATOM 1628 C CA . SER A 1 205 ? 3.123 -14.5 -10.758 1 98.62 205 SER A CA 1
ATOM 1629 C C . SER A 1 205 ? 2.693 -13.07 -11.078 1 98.62 205 SER A C 1
ATOM 1631 O O . SER A 1 205 ? 1.89 -12.484 -10.352 1 98.62 205 SER A O 1
ATOM 1633 N N . THR A 1 206 ? 3.229 -12.578 -12.164 1 98.25 206 THR A N 1
ATOM 1634 C CA . THR A 1 206 ? 2.975 -11.164 -12.422 1 98.25 206 THR A CA 1
ATOM 1635 C C . THR A 1 206 ? 1.609 -10.969 -13.078 1 98.25 206 THR A C 1
ATOM 1637 O O . THR A 1 206 ? 0.862 -10.062 -12.703 1 98.25 206 THR A O 1
ATOM 1640 N N . ASP A 1 207 ? 1.254 -11.852 -13.977 1 97.56 207 ASP A N 1
ATOM 1641 C CA . ASP A 1 207 ? 0.134 -11.641 -14.891 1 97.56 207 ASP A CA 1
ATOM 1642 C C . ASP A 1 207 ? 0.299 -10.336 -15.664 1 97.56 207 ASP A C 1
ATOM 1644 O O . ASP A 1 207 ? -0.68 -9.633 -15.922 1 97.56 207 ASP A O 1
ATOM 1648 N N . HIS A 1 208 ? 1.519 -9.992 -15.922 1 93.81 208 HIS A N 1
ATOM 1649 C CA . HIS A 1 208 ? 1.936 -8.812 -16.672 1 93.81 208 HIS A CA 1
ATOM 1650 C C . HIS A 1 208 ? 1.572 -8.945 -18.156 1 93.81 208 HIS A C 1
ATOM 1652 O O . HIS A 1 208 ? 1.699 -10.023 -18.734 1 93.81 208 HIS A O 1
ATOM 1658 N N . HIS A 1 209 ? 1.138 -7.785 -18.812 1 95.81 209 HIS A N 1
ATOM 1659 C CA . HIS A 1 209 ? 0.696 -7.895 -20.188 1 95.81 209 HIS A CA 1
ATOM 1660 C C . HIS A 1 209 ? 1.637 -7.145 -21.125 1 95.81 209 HIS A C 1
ATOM 1662 O O . HIS A 1 209 ? 1.257 -6.797 -22.25 1 95.81 209 HIS A O 1
ATOM 1668 N N . ALA A 1 210 ? 2.844 -6.844 -20.625 1 93.88 210 ALA A N 1
ATOM 1669 C CA . ALA A 1 210 ? 3.744 -6.07 -21.469 1 93.88 210 ALA A CA 1
ATOM 1670 C C . ALA A 1 210 ? 5.102 -6.754 -21.594 1 93.88 210 ALA A C 1
ATOM 1672 O O . ALA A 1 210 ? 6.121 -6.09 -21.797 1 93.88 210 ALA A O 1
ATOM 1673 N N . GLY A 1 211 ? 5.117 -7.98 -21.406 1 94.75 211 GLY A N 1
ATOM 1674 C CA . GLY A 1 211 ? 6.281 -8.789 -21.719 1 94.75 211 GLY A CA 1
ATOM 1675 C C . GLY A 1 211 ? 7.457 -8.531 -20.797 1 94.75 211 GLY A C 1
ATOM 1676 O O . GLY A 1 211 ? 8.594 -8.383 -21.266 1 94.75 211 GLY A O 1
ATOM 1677 N N . TYR A 1 212 ? 7.207 -8.438 -19.547 1 96.38 212 TYR A N 1
ATOM 1678 C CA . TYR A 1 212 ? 8.297 -8.352 -18.594 1 96.38 212 TYR A CA 1
ATOM 1679 C C . TYR A 1 212 ? 8.094 -9.344 -17.453 1 96.38 212 TYR A C 1
ATOM 1681 O O . TYR A 1 212 ? 7.828 -8.945 -16.312 1 96.38 212 TYR A O 1
ATOM 1689 N N . PRO A 1 213 ? 8.367 -10.617 -17.688 1 97.56 213 PRO A N 1
ATOM 1690 C CA . PRO A 1 213 ? 8.211 -11.617 -16.641 1 97.56 213 PRO A CA 1
ATOM 1691 C C . PRO A 1 213 ? 9.047 -11.312 -15.398 1 97.56 213 PRO A C 1
ATOM 1693 O O . PRO A 1 213 ? 10.211 -10.922 -15.516 1 97.56 213 PRO A O 1
ATOM 1696 N N . GLY A 1 214 ? 8.422 -11.445 -14.266 1 97.5 214 GLY A N 1
ATOM 1697 C CA . GLY A 1 214 ? 9.117 -11.234 -13.008 1 97.5 214 GLY A CA 1
ATOM 1698 C C . GLY A 1 214 ? 9.219 -9.773 -12.617 1 97.5 214 GLY A C 1
ATOM 1699 O O . GLY A 1 214 ? 9.992 -9.422 -11.727 1 97.5 214 GLY A O 1
ATOM 1700 N N . SER A 1 215 ? 8.445 -8.914 -13.305 1 97.75 215 SER A N 1
ATOM 1701 C CA . SER A 1 215 ? 8.453 -7.5 -12.938 1 97.75 215 SER A CA 1
ATOM 1702 C C . SER A 1 215 ? 8.312 -7.324 -11.43 1 97.75 215 SER A C 1
ATOM 1704 O O . SER A 1 215 ? 7.395 -7.875 -10.812 1 97.75 215 SER A O 1
ATOM 1706 N N . TYR A 1 216 ? 9.305 -6.559 -10.852 1 98.12 216 TYR A N 1
ATOM 1707 C CA . TYR A 1 216 ? 9.398 -6.406 -9.406 1 98.12 216 TYR A CA 1
ATOM 1708 C C . TYR A 1 216 ? 8.148 -5.742 -8.852 1 98.12 216 TYR A C 1
ATOM 1710 O O . TYR A 1 216 ? 7.734 -4.68 -9.328 1 98.12 216 TYR A O 1
ATOM 1718 N N . GLY A 1 217 ? 7.574 -6.438 -7.816 1 97.81 217 GLY A N 1
ATOM 1719 C CA . GLY A 1 217 ? 6.41 -5.883 -7.141 1 97.81 217 GLY A CA 1
ATOM 1720 C C . GLY A 1 217 ? 5.098 -6.43 -7.668 1 97.81 217 GLY A C 1
ATOM 1721 O O . GLY A 1 217 ? 4.027 -6.094 -7.152 1 97.81 217 GLY A O 1
ATOM 1722 N N . ASP A 1 218 ? 5.109 -7.324 -8.648 1 97.75 218 ASP A N 1
ATOM 1723 C CA . ASP A 1 218 ? 3.885 -7.777 -9.289 1 97.75 218 ASP A CA 1
ATOM 1724 C C . ASP A 1 218 ? 3.633 -9.258 -9.008 1 97.75 218 ASP A C 1
ATOM 1726 O O . ASP A 1 218 ? 2.738 -9.867 -9.602 1 97.75 218 ASP A O 1
ATOM 1730 N N . GLY A 1 219 ? 4.383 -9.844 -8.109 1 98.06 219 GLY A N 1
ATOM 1731 C CA . GLY A 1 219 ? 4.254 -11.258 -7.789 1 98.06 219 GLY A CA 1
ATOM 1732 C C . GLY A 1 219 ? 5.363 -12.109 -8.383 1 98.06 219 GLY A C 1
ATOM 1733 O O . GLY A 1 219 ? 5.816 -11.852 -9.5 1 98.06 219 GLY A O 1
ATOM 1734 N N . LYS A 1 220 ? 5.836 -13.086 -7.621 1 98.56 220 LYS A N 1
ATOM 1735 C CA . LYS A 1 220 ? 6.895 -14.008 -8.031 1 98.56 220 LYS A CA 1
ATOM 1736 C C . LYS A 1 220 ? 6.727 -15.367 -7.363 1 98.56 220 LYS A C 1
ATOM 1738 O O . LYS A 1 220 ? 6.18 -15.461 -6.266 1 98.56 220 LYS A O 1
ATOM 1743 N N . LEU A 1 221 ? 7.199 -16.344 -8.062 1 98.88 221 LEU A N 1
ATOM 1744 C CA . LEU A 1 221 ? 7.09 -17.719 -7.598 1 98.88 221 LEU A CA 1
ATOM 1745 C C . LEU A 1 221 ? 8.438 -18.25 -7.109 1 98.88 221 LEU A C 1
ATOM 1747 O O . LEU A 1 221 ? 9.445 -18.141 -7.824 1 98.88 221 LEU A O 1
ATOM 1751 N N . ALA A 1 222 ? 8.445 -18.719 -5.879 1 98.94 222 ALA A N 1
ATOM 1752 C CA . ALA A 1 222 ? 9.594 -19.469 -5.367 1 98.94 222 ALA A CA 1
ATOM 1753 C C . ALA A 1 222 ? 9.312 -20.969 -5.363 1 98.94 222 ALA A C 1
ATOM 1755 O O . ALA A 1 222 ? 8.227 -21.391 -4.965 1 98.94 222 ALA A O 1
ATOM 1756 N N . VAL A 1 223 ? 10.266 -21.766 -5.789 1 98.81 223 VAL A N 1
ATOM 1757 C CA . VAL A 1 223 ? 10.148 -23.219 -5.699 1 98.81 223 VAL A CA 1
ATOM 1758 C C . VAL A 1 223 ? 11.359 -23.781 -4.961 1 98.81 223 VAL A C 1
ATOM 1760 O O . VAL A 1 223 ? 12.469 -23.25 -5.055 1 98.81 223 VAL A O 1
ATOM 1763 N N . LEU A 1 224 ? 11.156 -24.766 -4.227 1 98.81 224 LEU A N 1
ATOM 1764 C CA . LEU A 1 224 ? 12.227 -25.547 -3.621 1 98.81 224 LEU A CA 1
ATOM 1765 C C . LEU A 1 224 ? 12.562 -26.766 -4.48 1 98.81 224 LEU A C 1
ATOM 1767 O O . LEU A 1 224 ? 11.766 -27.688 -4.594 1 98.81 224 LEU A O 1
ATOM 1771 N N . ALA A 1 225 ? 13.727 -26.734 -5.105 1 98.5 225 ALA A N 1
ATOM 1772 C CA . ALA A 1 225 ? 14.125 -27.812 -6.004 1 98.5 225 ALA A CA 1
ATOM 1773 C C . ALA A 1 225 ? 15.609 -28.125 -5.84 1 98.5 225 ALA A C 1
ATOM 1775 O O . ALA A 1 225 ? 16.375 -27.328 -5.312 1 98.5 225 ALA A O 1
ATOM 1776 N N . GLU A 1 226 ? 15.977 -29.328 -6.285 1 97.88 226 GLU A N 1
ATOM 1777 C CA . GLU A 1 226 ? 17.359 -29.781 -6.137 1 97.88 226 GLU A CA 1
ATOM 1778 C C . GLU A 1 226 ? 18.281 -29.047 -7.117 1 97.88 226 GLU A C 1
ATOM 1780 O O . GLU A 1 226 ? 19.406 -28.672 -6.766 1 97.88 226 GLU A O 1
ATOM 1785 N N . LYS A 1 227 ? 17.75 -28.969 -8.383 1 97.69 227 LYS A N 1
ATOM 1786 C CA . LYS A 1 227 ? 18.547 -28.375 -9.453 1 97.69 227 LYS A CA 1
ATOM 1787 C C . LYS A 1 227 ? 17.719 -27.391 -10.266 1 97.69 227 LYS A C 1
ATOM 1789 O O . LYS A 1 227 ? 16.484 -27.453 -10.273 1 97.69 227 LYS A O 1
ATOM 1794 N N . LYS A 1 228 ? 18.5 -26.516 -10.961 1 98.31 228 LYS A N 1
ATOM 1795 C CA . LYS A 1 228 ? 17.844 -25.594 -11.883 1 98.31 228 LYS A CA 1
ATOM 1796 C C . LYS A 1 228 ? 17.641 -26.234 -13.25 1 98.31 228 LYS A C 1
ATOM 1798 O O . LYS A 1 228 ? 18.297 -25.859 -14.227 1 98.31 228 LYS A O 1
ATOM 1803 N N . ASP A 1 229 ? 16.781 -27.109 -13.266 1 98.12 229 ASP A N 1
ATOM 1804 C CA . ASP A 1 229 ? 16.406 -27.75 -14.523 1 98.12 229 ASP A CA 1
ATOM 1805 C C . ASP A 1 229 ? 14.914 -28.062 -14.562 1 98.12 229 ASP A C 1
ATOM 1807 O O . ASP A 1 229 ? 14.227 -27.938 -13.547 1 98.12 229 ASP A O 1
ATOM 1811 N N . ARG A 1 230 ? 14.438 -28.422 -15.703 1 98 230 ARG A N 1
ATOM 1812 C CA . ARG A 1 230 ? 13.008 -28.562 -15.922 1 98 230 ARG A CA 1
ATOM 1813 C C . ARG A 1 230 ? 12.422 -29.656 -15.031 1 98 230 ARG A C 1
ATOM 1815 O O . ARG A 1 230 ? 11.375 -29.484 -14.414 1 98 230 ARG A O 1
ATOM 1822 N N . GLU A 1 231 ? 13.102 -30.766 -14.93 1 98.12 231 GLU A N 1
ATOM 1823 C CA . GLU A 1 231 ? 12.562 -31.906 -14.18 1 98.12 231 GLU A CA 1
ATOM 1824 C C . GLU A 1 231 ? 12.469 -31.594 -12.695 1 98.12 231 GLU A C 1
ATOM 1826 O O . GLU A 1 231 ? 11.461 -31.891 -12.047 1 98.12 231 GLU A O 1
ATOM 1831 N N . SER A 1 232 ? 13.531 -31.016 -12.156 1 98.62 232 SER A N 1
ATOM 1832 C CA . SER A 1 232 ? 13.555 -30.703 -10.727 1 98.62 232 SER A CA 1
ATOM 1833 C C . SER A 1 232 ? 12.516 -29.641 -10.391 1 98.62 232 SER A C 1
ATOM 1835 O O . SER A 1 232 ? 11.805 -29.75 -9.383 1 98.62 232 SER A O 1
ATOM 1837 N N . ILE A 1 233 ? 12.406 -28.594 -11.172 1 98.75 233 ILE A N 1
ATOM 1838 C CA . ILE A 1 233 ? 11.453 -27.516 -10.914 1 98.75 233 ILE A CA 1
ATOM 1839 C C . ILE A 1 233 ? 10.031 -28.031 -11.117 1 98.75 233 ILE A C 1
ATOM 1841 O O . ILE A 1 233 ? 9.133 -27.719 -10.336 1 98.75 233 ILE A O 1
ATOM 1845 N N . TRP A 1 234 ? 9.836 -28.844 -12.172 1 98.75 234 TRP A N 1
ATOM 1846 C CA . TRP A 1 234 ? 8.531 -29.469 -12.375 1 98.75 234 TRP A CA 1
ATOM 1847 C C . TRP A 1 234 ? 8.125 -30.297 -11.172 1 98.75 234 TRP A C 1
ATOM 1849 O O . TRP A 1 234 ? 6.98 -30.234 -10.711 1 98.75 234 TRP A O 1
ATOM 1859 N N . GLY A 1 235 ? 9.062 -31.094 -10.703 1 98.62 235 GLY A N 1
ATOM 1860 C CA . GLY A 1 235 ? 8.797 -31.875 -9.5 1 98.62 235 GLY A CA 1
ATOM 1861 C C . GLY A 1 235 ? 8.367 -31.016 -8.32 1 98.62 235 GLY A C 1
ATOM 1862 O O . GLY A 1 235 ? 7.492 -31.422 -7.551 1 98.62 235 GLY A O 1
ATOM 1863 N N . ALA A 1 236 ? 9.008 -29.875 -8.148 1 98.81 236 ALA A N 1
ATOM 1864 C CA . ALA A 1 236 ? 8.641 -28.938 -7.078 1 98.81 236 ALA A CA 1
ATOM 1865 C C . ALA A 1 236 ? 7.215 -28.422 -7.266 1 98.81 236 ALA A C 1
ATOM 1867 O O . ALA A 1 236 ? 6.449 -28.344 -6.305 1 98.81 236 ALA A O 1
ATOM 1868 N N . LEU A 1 237 ? 6.836 -28.062 -8.492 1 98.81 237 LEU A N 1
ATOM 1869 C CA . LEU A 1 237 ? 5.496 -27.562 -8.797 1 98.81 237 LEU A CA 1
ATOM 1870 C C . LEU A 1 237 ? 4.441 -28.625 -8.492 1 98.81 237 LEU A C 1
ATOM 1872 O O . LEU A 1 237 ? 3.465 -28.359 -7.793 1 98.81 237 LEU A O 1
ATOM 1876 N N . VAL A 1 238 ? 4.707 -29.844 -8.938 1 98.44 238 VAL A N 1
ATOM 1877 C CA . VAL A 1 238 ? 3.752 -30.938 -8.797 1 98.44 238 VAL A CA 1
ATOM 1878 C C . VAL A 1 238 ? 3.561 -31.266 -7.316 1 98.44 238 VAL A C 1
ATOM 1880 O O . VAL A 1 238 ? 2.455 -31.609 -6.887 1 98.44 238 VAL A O 1
ATOM 1883 N N . ASN A 1 239 ? 4.598 -31.094 -6.562 1 98.44 239 ASN A N 1
ATOM 1884 C CA . ASN A 1 239 ? 4.555 -31.484 -5.156 1 98.44 239 ASN A CA 1
ATOM 1885 C C . ASN A 1 239 ? 4.301 -30.266 -4.258 1 98.44 239 ASN A C 1
ATOM 1887 O O . ASN A 1 239 ? 4.473 -30.359 -3.039 1 98.44 239 ASN A O 1
ATOM 1891 N N . ARG A 1 240 ? 4.008 -29.141 -4.816 1 98.81 240 ARG A N 1
ATOM 1892 C CA . ARG A 1 240 ? 3.559 -27.938 -4.105 1 98.81 240 ARG A CA 1
ATOM 1893 C C . ARG A 1 240 ? 4.668 -27.391 -3.217 1 98.81 240 ARG A C 1
ATOM 1895 O O . ARG A 1 240 ? 4.395 -26.797 -2.172 1 98.81 240 ARG A O 1
ATOM 1902 N N . ARG A 1 241 ? 5.926 -27.703 -3.5 1 98.88 241 ARG A N 1
ATOM 1903 C CA . ARG A 1 241 ? 7.051 -27.078 -2.809 1 98.88 241 ARG A CA 1
ATOM 1904 C C . ARG A 1 241 ? 7.293 -25.672 -3.324 1 98.88 241 ARG A C 1
ATOM 1906 O O . ARG A 1 241 ? 8.367 -25.359 -3.855 1 98.88 241 ARG A O 1
ATOM 1913 N N . THR A 1 242 ? 6.285 -24.844 -3.123 1 98.94 242 THR A N 1
ATOM 1914 C CA . THR A 1 242 ? 6.211 -23.5 -3.693 1 98.94 242 THR A CA 1
ATOM 1915 C C . THR A 1 242 ? 5.789 -22.484 -2.635 1 98.94 242 THR A C 1
ATOM 1917 O O . THR A 1 242 ? 5.242 -22.859 -1.595 1 98.94 242 THR A O 1
ATOM 1920 N N . TYR A 1 243 ? 6.102 -21.266 -2.801 1 98.94 243 TYR A N 1
ATOM 1921 C CA . TYR A 1 243 ? 5.473 -20.156 -2.109 1 98.94 243 TYR A CA 1
ATOM 1922 C C . TYR A 1 243 ? 5.508 -18.891 -2.967 1 98.94 243 TYR A C 1
ATOM 1924 O O . TYR A 1 243 ? 6.18 -18.859 -4 1 98.94 243 TYR A O 1
ATOM 1932 N N . ALA A 1 244 ? 4.727 -17.969 -2.619 1 98.94 244 ALA A N 1
ATOM 1933 C CA . ALA A 1 244 ? 4.57 -16.734 -3.383 1 98.94 244 ALA A CA 1
ATOM 1934 C C . ALA A 1 244 ? 5.184 -15.555 -2.639 1 98.94 244 ALA A C 1
ATOM 1936 O O . ALA A 1 244 ? 5.078 -15.461 -1.414 1 98.94 244 ALA A O 1
ATOM 1937 N N . VAL A 1 245 ? 5.816 -14.664 -3.371 1 98.88 245 VAL A N 1
ATOM 1938 C CA . VAL A 1 245 ? 6.215 -13.367 -2.82 1 98.88 245 VAL A CA 1
ATOM 1939 C C . VAL A 1 245 ? 5.633 -12.242 -3.67 1 98.88 245 VAL A C 1
ATOM 1941 O O . VAL A 1 245 ? 5.418 -12.414 -4.875 1 98.88 245 VAL A O 1
ATOM 1944 N N . THR A 1 246 ? 5.441 -11.117 -3.064 1 98.62 246 THR A N 1
ATOM 1945 C CA . THR A 1 246 ? 4.82 -10.016 -3.787 1 98.62 246 THR A CA 1
ATOM 1946 C C . THR A 1 246 ? 5.867 -9.203 -4.543 1 98.62 246 THR A C 1
ATOM 1948 O O . THR A 1 246 ? 5.531 -8.461 -5.465 1 98.62 246 THR A O 1
ATOM 1951 N N . GLY A 1 247 ? 7.113 -9.25 -4.156 1 98.12 247 GLY A N 1
ATOM 1952 C CA . GLY A 1 247 ? 8.164 -8.508 -4.836 1 98.12 247 GLY A CA 1
ATOM 1953 C C . GLY A 1 247 ? 9.562 -8.961 -4.449 1 98.12 247 GLY A C 1
ATOM 1954 O O . GLY A 1 247 ? 10.227 -9.664 -5.211 1 98.12 247 GLY A O 1
ATOM 1955 N N . ASP A 1 248 ? 9.906 -8.695 -3.184 1 98.75 248 ASP A N 1
ATOM 1956 C CA . ASP A 1 248 ? 11.227 -9.055 -2.668 1 98.75 248 ASP A CA 1
ATOM 1957 C C . ASP A 1 248 ? 11.391 -10.57 -2.574 1 98.75 248 ASP A C 1
ATOM 1959 O O . ASP A 1 248 ? 10.43 -11.281 -2.271 1 98.75 248 ASP A O 1
ATOM 1963 N N . ARG A 1 249 ? 12.609 -11.008 -2.814 1 98.69 249 ARG A N 1
ATOM 1964 C CA . ARG A 1 249 ? 12.922 -12.43 -2.744 1 98.69 249 ARG A CA 1
ATOM 1965 C C . ARG A 1 249 ? 13.148 -12.867 -1.303 1 98.69 249 ARG A C 1
ATOM 1967 O O . ARG A 1 249 ? 14.25 -13.281 -0.939 1 98.69 249 ARG A O 1
ATOM 1974 N N . ILE A 1 250 ? 12.109 -12.812 -0.531 1 98.94 250 ILE A N 1
ATOM 1975 C CA . ILE A 1 250 ? 12.156 -13.297 0.844 1 98.94 250 ILE A CA 1
ATOM 1976 C C . ILE A 1 250 ? 12.406 -14.805 0.85 1 98.94 250 ILE A C 1
ATOM 1978 O O . ILE A 1 250 ? 11.57 -15.578 0.389 1 98.94 250 ILE A O 1
ATOM 1982 N N . ARG A 1 251 ? 13.508 -15.227 1.38 1 98.81 251 ARG A N 1
ATOM 1983 C CA . ARG A 1 251 ? 13.82 -16.656 1.444 1 98.81 251 ARG A CA 1
ATOM 1984 C C . ARG A 1 251 ? 13.18 -17.297 2.67 1 98.81 251 ARG A C 1
ATOM 1986 O O . ARG A 1 251 ? 13.352 -16.812 3.793 1 98.81 251 ARG A O 1
ATOM 1993 N N . CYS A 1 252 ? 12.5 -18.359 2.434 1 98.88 252 CYS A N 1
ATOM 1994 C CA . CYS A 1 252 ? 11.758 -19.031 3.506 1 98.88 252 CYS A CA 1
ATOM 1995 C C . CYS A 1 252 ? 12.062 -20.516 3.537 1 98.88 252 CYS A C 1
ATOM 1997 O O . CYS A 1 252 ? 12.172 -21.156 2.49 1 98.88 252 CYS A O 1
ATOM 1999 N N . ALA A 1 253 ? 12.281 -21.016 4.645 1 98.75 253 ALA A N 1
ATOM 2000 C CA . ALA A 1 253 ? 12.195 -22.438 4.961 1 98.75 253 ALA A CA 1
ATOM 2001 C C . ALA A 1 253 ? 11.078 -22.719 5.965 1 98.75 253 ALA A C 1
ATOM 2003 O O . ALA A 1 253 ? 10.867 -21.922 6.891 1 98.75 253 ALA A O 1
ATOM 2004 N N . PHE A 1 254 ? 10.328 -23.75 5.824 1 98.81 254 PHE A N 1
ATOM 2005 C CA . PHE A 1 254 ? 9.203 -24.094 6.691 1 98.81 254 PHE A CA 1
ATOM 2006 C C . PHE A 1 254 ? 8.922 -25.594 6.641 1 98.81 254 PHE A C 1
ATOM 2008 O O . PHE A 1 254 ? 8.703 -26.156 5.562 1 98.81 254 PHE A O 1
ATOM 2015 N N . ASP A 1 255 ? 8.969 -26.188 7.684 1 98.62 255 ASP A N 1
ATOM 2016 C CA . ASP A 1 255 ? 8.625 -27.594 7.73 1 98.62 255 ASP A CA 1
ATOM 2017 C C . ASP A 1 255 ? 7.988 -27.969 9.07 1 98.62 255 ASP A C 1
ATOM 2019 O O . ASP A 1 255 ? 8.188 -27.281 10.07 1 98.62 255 ASP A O 1
ATOM 2023 N N . VAL A 1 256 ? 7.199 -28.906 9.109 1 98.06 256 VAL A N 1
ATOM 2024 C CA . VAL A 1 256 ? 6.586 -29.5 10.297 1 98.06 256 VAL A CA 1
ATOM 2025 C C . VAL A 1 256 ? 7 -30.969 10.422 1 98.06 256 VAL A C 1
ATOM 2027 O O . VAL A 1 256 ? 6.734 -31.766 9.523 1 98.06 256 VAL A O 1
ATOM 2030 N N . ASN A 1 257 ? 7.672 -31.359 11.539 1 96.75 257 ASN A N 1
ATOM 2031 C CA . ASN A 1 257 ? 8.203 -32.688 11.75 1 96.75 257 ASN A CA 1
ATOM 2032 C C . ASN A 1 257 ? 9.125 -33.125 10.609 1 96.75 257 ASN A C 1
ATOM 2034 O O . ASN A 1 257 ? 9.078 -34.281 10.164 1 96.75 257 ASN A O 1
ATOM 2038 N N . GLY A 1 258 ? 9.773 -32.188 9.977 1 96.88 258 GLY A N 1
ATOM 2039 C CA . GLY A 1 258 ? 10.711 -32.469 8.898 1 96.88 258 GLY A CA 1
ATOM 2040 C C . GLY A 1 258 ? 10.07 -32.469 7.527 1 96.88 258 GLY A C 1
ATOM 2041 O O . GLY A 1 258 ? 10.766 -32.469 6.512 1 96.88 258 GLY A O 1
ATOM 2042 N N . ALA A 1 259 ? 8.734 -32.5 7.422 1 97.75 259 ALA A N 1
ATOM 2043 C CA . ALA A 1 259 ? 8.031 -32.406 6.145 1 97.75 259 ALA A CA 1
ATOM 2044 C C . ALA A 1 259 ? 7.992 -30.969 5.625 1 97.75 259 ALA A C 1
ATOM 2046 O O . ALA A 1 259 ? 7.441 -30.078 6.277 1 97.75 259 ALA A O 1
ATOM 2047 N N . VAL A 1 260 ? 8.492 -30.766 4.473 1 98.38 260 VAL A N 1
ATOM 2048 C CA . VAL A 1 260 ? 8.664 -29.406 3.941 1 98.38 260 VAL A CA 1
ATOM 2049 C C . VAL A 1 260 ? 7.324 -28.875 3.445 1 98.38 260 VAL A C 1
ATOM 2051 O O . VAL A 1 260 ? 6.375 -29.641 3.27 1 98.38 260 VAL A O 1
ATOM 2054 N N . MET A 1 261 ? 7.215 -27.578 3.314 1 98.75 261 MET A N 1
ATOM 2055 C CA . MET A 1 261 ? 6.02 -26.953 2.764 1 98.75 261 MET A CA 1
ATOM 2056 C C . MET A 1 261 ? 5.516 -27.703 1.544 1 98.75 261 MET A C 1
ATOM 2058 O O . MET A 1 261 ? 6.309 -28.172 0.726 1 98.75 261 MET A O 1
ATOM 2062 N N . GLY A 1 262 ? 4.227 -27.766 1.373 1 98.62 262 GLY A N 1
ATOM 2063 C CA . GLY A 1 262 ? 3.592 -28.453 0.265 1 98.62 262 GLY A CA 1
ATOM 2064 C C . GLY A 1 262 ? 3.316 -29.922 0.557 1 98.62 262 GLY A C 1
ATOM 2065 O O . GLY A 1 262 ? 2.516 -30.547 -0.131 1 98.62 262 GLY A O 1
ATOM 2066 N N . SER A 1 263 ? 3.924 -30.484 1.555 1 98.38 263 SER A N 1
ATOM 2067 C CA . SER A 1 263 ? 3.771 -31.906 1.879 1 98.38 263 SER A CA 1
ATOM 2068 C C . SER A 1 263 ? 2.363 -32.219 2.375 1 98.38 263 SER A C 1
ATOM 2070 O O . SER A 1 263 ? 1.719 -31.359 2.994 1 98.38 263 SER A O 1
ATOM 2072 N N . ILE A 1 264 ? 1.893 -33.344 2.027 1 97.56 264 ILE A N 1
ATOM 2073 C CA . ILE A 1 264 ? 0.721 -33.969 2.631 1 97.56 264 ILE A CA 1
ATOM 2074 C C . ILE A 1 264 ? 1.151 -35.156 3.475 1 97.56 264 ILE A C 1
ATOM 2076 O O . ILE A 1 264 ? 1.607 -36.188 2.939 1 97.56 264 ILE A O 1
ATOM 2080 N N . VAL A 1 265 ? 0.989 -34.969 4.766 1 96.44 265 VAL A N 1
ATOM 2081 C CA . VAL A 1 265 ? 1.596 -35.906 5.695 1 96.44 265 VAL A CA 1
ATOM 2082 C C . VAL A 1 265 ? 0.504 -36.688 6.438 1 96.44 265 VAL A C 1
ATOM 2084 O O . VAL A 1 265 ? -0.526 -36.094 6.801 1 96.44 265 VAL A O 1
ATOM 2087 N N . ASN A 1 266 ? 0.73 -37.969 6.691 1 94.38 266 ASN A N 1
ATOM 2088 C CA . ASN A 1 266 ? -0.173 -38.75 7.543 1 94.38 266 ASN A CA 1
ATOM 2089 C C . ASN A 1 266 ? -0.006 -38.375 9.016 1 94.38 266 ASN A C 1
ATOM 2091 O O . ASN A 1 266 ? 1.118 -38.219 9.492 1 94.38 266 ASN A O 1
ATOM 2095 N N . HIS A 1 267 ? -1.162 -38.188 9.68 1 85.5 267 HIS A N 1
ATOM 2096 C CA . HIS A 1 267 ? -1.156 -37.812 11.094 1 85.5 267 HIS A CA 1
ATOM 2097 C C . HIS A 1 267 ? -0.624 -38.969 11.945 1 85.5 267 HIS A C 1
ATOM 2099 O O . HIS A 1 267 ? -1.198 -40.062 11.953 1 85.5 267 HIS A O 1
ATOM 2105 N N . THR A 1 268 ? 0.418 -38.75 12.664 1 79.31 268 THR A N 1
ATOM 2106 C CA . THR A 1 268 ? 0.983 -39.875 13.438 1 79.31 268 THR A CA 1
ATOM 2107 C C . THR A 1 268 ? 1.205 -39.438 14.891 1 79.31 268 THR A C 1
ATOM 2109 O O . THR A 1 268 ? 1.182 -40.281 15.797 1 79.31 268 THR A O 1
ATOM 2112 N N . SER A 1 269 ? 1.506 -38.188 15.062 1 83.06 269 SER A N 1
ATOM 2113 C CA . SER A 1 269 ? 1.79 -37.719 16.406 1 83.06 269 SER A CA 1
ATOM 2114 C C . SER A 1 269 ? 1.023 -36.438 16.719 1 83.06 269 SER A C 1
ATOM 2116 O O . SER A 1 269 ? 0.7 -35.656 15.82 1 83.06 269 SER A O 1
ATOM 2118 N N . SER A 1 270 ? 0.796 -36.281 18.031 1 90.31 270 SER A N 1
ATOM 2119 C CA . SER A 1 270 ? 0.108 -35.094 18.469 1 90.31 270 SER A CA 1
ATOM 2120 C C . SER A 1 270 ? 1.06 -33.875 18.516 1 90.31 270 SER A C 1
ATOM 2122 O O . SER A 1 270 ? 0.66 -32.75 18.234 1 90.31 270 SER A O 1
ATOM 2124 N N . ALA A 1 271 ? 2.262 -34.25 18.797 1 95 271 ALA A N 1
ATOM 2125 C CA . ALA A 1 271 ? 3.254 -33.188 18.828 1 95 271 ALA A CA 1
ATOM 2126 C C . ALA A 1 271 ? 3.727 -32.812 17.438 1 95 271 ALA A C 1
ATOM 2128 O O . ALA A 1 271 ? 4.039 -33.688 16.625 1 95 271 ALA A O 1
ATOM 2129 N N . ARG A 1 272 ? 3.691 -31.562 17.078 1 96.25 272 ARG A N 1
ATOM 2130 C CA . ARG A 1 272 ? 4.141 -31.016 15.797 1 96.25 272 ARG A CA 1
ATOM 2131 C C . ARG A 1 272 ? 5.324 -30.062 16 1 96.25 272 ARG A C 1
ATOM 2133 O O . ARG A 1 272 ? 5.156 -28.953 16.484 1 96.25 272 ARG A O 1
ATOM 2140 N N . GLU A 1 273 ? 6.508 -30.578 15.672 1 97.69 273 GLU A N 1
ATOM 2141 C CA . GLU A 1 273 ? 7.668 -29.688 15.711 1 97.69 273 GLU A CA 1
ATOM 2142 C C . GLU A 1 273 ? 7.73 -28.812 14.461 1 97.69 273 GLU A C 1
ATOM 2144 O O . GLU A 1 273 ? 7.906 -29.312 13.352 1 97.69 273 GLU A O 1
ATOM 2149 N N . ILE A 1 274 ? 7.562 -27.516 14.617 1 98.62 274 ILE A N 1
ATOM 2150 C CA . ILE A 1 274 ? 7.508 -26.562 13.516 1 98.62 274 ILE A CA 1
ATOM 2151 C C . ILE A 1 274 ? 8.828 -25.781 13.43 1 98.62 274 ILE A C 1
ATOM 2153 O O . ILE A 1 274 ? 9.242 -25.141 14.398 1 98.62 274 ILE A O 1
ATOM 2157 N N . HIS A 1 275 ? 9.477 -25.922 12.344 1 98.81 275 HIS A N 1
ATOM 2158 C CA . HIS A 1 275 ? 10.68 -25.141 12.055 1 98.81 275 HIS A CA 1
ATOM 2159 C C . HIS A 1 275 ? 10.414 -24.078 11 1 98.81 275 HIS A C 1
ATOM 2161 O O . HIS A 1 275 ? 9.742 -24.344 9.992 1 98.81 275 HIS A O 1
ATOM 2167 N N . TYR A 1 276 ? 10.844 -22.875 11.211 1 98.88 276 TYR A N 1
ATOM 2168 C CA . TYR A 1 276 ? 10.789 -21.812 10.211 1 98.88 276 TYR A CA 1
ATOM 2169 C C . TYR A 1 276 ? 12.102 -21.031 10.18 1 98.88 276 TYR A C 1
ATOM 2171 O O . TYR A 1 276 ? 12.742 -20.844 11.211 1 98.88 276 TYR A O 1
ATOM 2179 N N . ALA A 1 277 ? 12.5 -20.656 9.062 1 98.81 277 ALA A N 1
ATOM 2180 C CA . ALA A 1 277 ? 13.633 -19.766 8.828 1 98.81 277 ALA A CA 1
ATOM 2181 C C . ALA A 1 277 ? 13.297 -18.734 7.75 1 98.81 277 ALA A C 1
ATOM 2183 O O . ALA A 1 277 ? 12.703 -19.078 6.723 1 98.81 277 ALA A O 1
ATOM 2184 N N . VAL A 1 278 ? 13.555 -17.516 8.023 1 98.88 278 VAL A N 1
ATOM 2185 C CA . VAL A 1 278 ? 13.266 -16.406 7.117 1 98.88 278 VAL A CA 1
ATOM 2186 C C . VAL A 1 278 ? 14.508 -15.547 6.934 1 98.88 278 VAL A C 1
ATOM 2188 O O . VAL A 1 278 ? 15.188 -15.203 7.906 1 98.88 278 VAL A O 1
ATOM 2191 N N . GLU A 1 279 ? 14.906 -15.289 5.758 1 98.81 279 GLU A N 1
ATOM 2192 C CA . GLU A 1 279 ? 15.844 -14.242 5.379 1 98.81 279 GLU A CA 1
ATOM 2193 C C . GLU A 1 279 ? 15.172 -13.203 4.484 1 98.81 279 GLU A C 1
ATOM 2195 O O . GLU A 1 279 ? 15.016 -13.422 3.281 1 98.81 279 GLU A O 1
ATOM 2200 N N . ALA A 1 280 ? 14.828 -12.117 5.039 1 98.81 280 ALA A N 1
ATOM 2201 C CA . ALA A 1 280 ? 14.102 -11.055 4.344 1 98.81 280 ALA A CA 1
ATOM 2202 C C . ALA A 1 280 ? 15.07 -10.102 3.639 1 98.81 280 ALA A C 1
ATOM 2204 O O . ALA A 1 280 ? 16.281 -10.281 3.709 1 98.81 280 ALA A O 1
ATOM 2205 N N . CYS A 1 281 ? 14.547 -9.188 2.812 1 98.56 281 CYS A N 1
ATOM 2206 C CA . CYS A 1 281 ? 15.336 -8.211 2.062 1 98.56 281 CYS A CA 1
ATOM 2207 C C . CYS A 1 281 ? 15.227 -6.824 2.686 1 98.56 281 CYS A C 1
ATOM 2209 O O . CYS A 1 281 ? 15.93 -5.902 2.283 1 98.56 281 CYS A O 1
ATOM 2211 N N . TYR A 1 282 ? 14.43 -6.625 3.553 1 98.62 282 TYR A N 1
ATOM 2212 C CA . TYR A 1 282 ? 14.102 -5.43 4.324 1 98.62 282 TYR A CA 1
ATOM 2213 C C . TYR A 1 282 ? 13.742 -5.789 5.762 1 98.62 282 TYR A C 1
ATOM 2215 O O . TYR A 1 282 ? 13.594 -6.965 6.094 1 98.62 282 TYR A O 1
ATOM 2223 N N . PRO A 1 283 ? 13.719 -4.816 6.715 1 98.69 283 PRO A N 1
ATOM 2224 C CA . PRO A 1 283 ? 13.312 -5.234 8.062 1 98.69 283 PRO A CA 1
ATOM 2225 C C . PRO A 1 283 ? 11.992 -6.004 8.07 1 98.69 283 PRO A C 1
ATOM 2227 O O . PRO A 1 283 ? 11.031 -5.586 7.422 1 98.69 283 PRO A O 1
ATOM 2230 N N . ILE A 1 284 ? 12.055 -7.105 8.812 1 98.81 284 ILE A N 1
ATOM 2231 C CA . ILE A 1 284 ? 10.836 -7.891 8.984 1 98.81 284 ILE A CA 1
ATOM 2232 C C . ILE A 1 284 ? 9.797 -7.074 9.742 1 98.81 284 ILE A C 1
ATOM 2234 O O . ILE A 1 284 ? 10.125 -6.398 10.727 1 98.81 284 ILE A O 1
ATOM 2238 N N . ASP A 1 285 ? 8.586 -7.039 9.281 1 98.5 285 ASP A N 1
ATOM 2239 C CA . ASP A 1 285 ? 7.473 -6.438 10.008 1 98.5 285 ASP A CA 1
ATOM 2240 C C . ASP A 1 285 ? 6.824 -7.449 10.945 1 98.5 285 ASP A C 1
ATOM 2242 O O . ASP A 1 285 ? 6.543 -7.141 12.102 1 98.5 285 ASP A O 1
ATOM 2246 N N . LYS A 1 286 ? 6.594 -8.648 10.328 1 98.62 286 LYS A N 1
ATOM 2247 C CA . LYS A 1 286 ? 5.941 -9.688 11.109 1 98.62 286 LYS A CA 1
ATOM 2248 C C . LYS A 1 286 ? 6.098 -11.055 10.453 1 98.62 286 LYS A C 1
ATOM 2250 O O . LYS A 1 286 ? 6.055 -11.172 9.227 1 98.62 286 LYS A O 1
ATOM 2255 N N . ILE A 1 287 ? 6.312 -12.078 11.25 1 98.94 287 ILE A N 1
ATOM 2256 C CA . ILE A 1 287 ? 6.195 -13.477 10.844 1 98.94 287 ILE A CA 1
ATOM 2257 C C . ILE A 1 287 ? 5.062 -14.148 11.609 1 98.94 287 ILE A C 1
ATOM 2259 O O . ILE A 1 287 ? 5.016 -14.078 12.844 1 98.94 287 ILE A O 1
ATOM 2263 N N . VAL A 1 288 ? 4.195 -14.75 10.922 1 98.88 288 VAL A N 1
ATOM 2264 C CA . VAL A 1 288 ? 3.08 -15.414 11.586 1 98.88 288 VAL A CA 1
ATOM 2265 C C . VAL A 1 288 ? 3.008 -16.875 11.141 1 98.88 288 VAL A C 1
ATOM 2267 O O . VAL A 1 288 ? 2.996 -17.156 9.938 1 98.88 288 VAL A O 1
ATOM 2270 N N . ILE A 1 289 ? 3.002 -17.766 12.055 1 98.88 289 ILE A N 1
ATOM 2271 C CA . ILE A 1 289 ? 2.73 -19.188 11.805 1 98.88 289 ILE A CA 1
ATOM 2272 C C . ILE A 1 289 ? 1.292 -19.516 12.195 1 98.88 289 ILE A C 1
ATOM 2274 O O . ILE A 1 289 ? 0.864 -19.203 13.312 1 98.88 289 ILE A O 1
ATOM 2278 N N . TYR A 1 290 ? 0.632 -20.141 11.297 1 98.75 290 TYR A N 1
ATOM 2279 C CA . TYR A 1 290 ? -0.777 -20.469 11.492 1 98.75 290 TYR A CA 1
ATOM 2280 C C . TYR A 1 290 ? -0.988 -21.969 11.586 1 98.75 290 TYR A C 1
ATOM 2282 O O . TYR A 1 290 ? -0.355 -22.734 10.852 1 98.75 290 TYR A O 1
ATOM 2290 N N . ARG A 1 291 ? -1.832 -22.391 12.469 1 98.44 291 ARG A N 1
ATOM 2291 C CA . ARG A 1 291 ? -2.521 -23.672 12.414 1 98.44 291 ARG A CA 1
ATOM 2292 C C . ARG A 1 291 ? -3.998 -23.484 12.078 1 98.44 291 ARG A C 1
ATOM 2294 O O . ARG A 1 291 ? -4.734 -22.844 12.82 1 98.44 291 ARG A O 1
ATOM 2301 N N . ASN A 1 292 ? -4.449 -24.078 11.031 1 98.25 292 ASN A N 1
ATOM 2302 C CA . ASN A 1 292 ? -5.848 -23.953 10.625 1 98.25 292 ASN A CA 1
ATOM 2303 C C . ASN A 1 292 ? -6.312 -22.5 10.656 1 98.25 292 ASN A C 1
ATOM 2305 O O . ASN A 1 292 ? -7.371 -22.188 11.203 1 98.25 292 ASN A O 1
ATOM 2309 N N . LEU A 1 293 ? -5.453 -21.578 10.188 1 97.75 293 LEU A N 1
ATOM 2310 C CA . LEU A 1 293 ? -5.703 -20.156 9.992 1 97.75 293 LEU A CA 1
ATOM 2311 C C . LEU A 1 293 ? -5.73 -19.422 11.328 1 97.75 293 LEU A C 1
ATOM 2313 O O . LEU A 1 293 ? -6.082 -18.25 11.383 1 97.75 293 LEU A O 1
ATOM 2317 N N . GLU A 1 294 ? -5.414 -20.062 12.398 1 97.25 294 GLU A N 1
ATOM 2318 C CA . GLU A 1 294 ? -5.227 -19.453 13.703 1 97.25 294 GLU A CA 1
ATOM 2319 C C . GLU A 1 294 ? -3.748 -19.172 13.977 1 97.25 294 GLU A C 1
ATOM 2321 O O . GLU A 1 294 ? -2.926 -20.094 13.938 1 97.25 294 GLU A O 1
ATOM 2326 N N . PRO A 1 295 ? -3.42 -17.922 14.289 1 98.12 295 PRO A N 1
ATOM 2327 C CA . PRO A 1 295 ? -2.014 -17.656 14.602 1 98.12 295 PRO A CA 1
ATOM 2328 C C . PRO A 1 295 ? -1.551 -18.375 15.867 1 98.12 295 PRO A C 1
ATOM 2330 O O . PRO A 1 295 ? -2.186 -18.25 16.922 1 98.12 295 PRO A O 1
ATOM 2333 N N . ILE A 1 296 ? -0.49 -19.094 15.797 1 98.25 296 ILE A N 1
ATOM 2334 C CA . ILE A 1 296 ? -0.01 -19.828 16.969 1 98.25 296 ILE A CA 1
ATOM 2335 C C . ILE A 1 296 ? 1.385 -19.328 17.344 1 98.25 296 ILE A C 1
ATOM 2337 O O . ILE A 1 296 ? 1.889 -19.641 18.422 1 98.25 296 ILE A O 1
ATOM 2341 N N . ARG A 1 297 ? 2.051 -18.625 16.484 1 98.38 297 ARG A N 1
ATOM 2342 C CA . ARG A 1 297 ? 3.32 -17.953 16.719 1 98.38 297 ARG A CA 1
ATOM 2343 C C . ARG A 1 297 ? 3.377 -16.625 15.953 1 98.38 297 ARG A C 1
ATOM 2345 O O . ARG A 1 297 ? 3.037 -16.578 14.773 1 98.38 297 ARG A O 1
ATOM 2352 N N . ILE A 1 298 ? 3.676 -15.578 16.641 1 98.5 298 ILE A N 1
ATOM 2353 C CA . ILE A 1 298 ? 3.842 -14.266 16.016 1 98.5 298 ILE A CA 1
ATOM 2354 C C . ILE A 1 298 ? 5.207 -13.688 16.391 1 98.5 298 ILE A C 1
ATOM 2356 O O . ILE A 1 298 ? 5.523 -13.539 17.578 1 98.5 298 ILE A O 1
ATOM 2360 N N . VAL A 1 299 ? 6.023 -13.453 15.414 1 98.56 299 VAL A N 1
ATOM 2361 C CA . VAL A 1 299 ? 7.273 -12.719 15.594 1 98.56 299 VAL A CA 1
ATOM 2362 C C . VAL A 1 299 ? 7.07 -11.25 15.227 1 98.56 299 VAL A C 1
ATOM 2364 O O . VAL A 1 299 ? 6.812 -10.922 14.07 1 98.56 299 VAL A O 1
ATOM 2367 N N . GLU A 1 300 ? 7.246 -10.367 16.219 1 97.88 300 GLU A N 1
ATOM 2368 C CA . GLU A 1 300 ? 7.027 -8.938 16.047 1 97.88 300 GLU A CA 1
ATOM 2369 C C . GLU A 1 300 ? 8.297 -8.242 15.578 1 97.88 300 GLU A C 1
ATOM 2371 O O . GLU A 1 300 ? 9.273 -8.125 16.328 1 97.88 300 GLU A O 1
ATOM 2376 N N . GLY A 1 301 ? 8.234 -7.66 14.383 1 97.88 301 GLY A N 1
ATOM 2377 C CA . GLY A 1 301 ? 9.406 -7.078 13.75 1 97.88 301 GLY A CA 1
ATOM 2378 C C . GLY A 1 301 ? 9.977 -5.906 14.523 1 97.88 301 GLY A C 1
ATOM 2379 O O . GLY A 1 301 ? 11.18 -5.645 14.461 1 97.88 301 GLY A O 1
ATOM 2380 N N . LEU A 1 302 ? 9.133 -5.141 15.25 1 97.19 302 LEU A N 1
ATOM 2381 C CA . LEU A 1 302 ? 9.586 -3.971 15.992 1 97.19 302 LEU A CA 1
ATOM 2382 C C . LEU A 1 302 ? 10.57 -4.371 17.078 1 97.19 302 LEU A C 1
ATOM 2384 O O . LEU A 1 302 ? 11.312 -3.531 17.594 1 97.19 302 LEU A O 1
ATOM 2388 N N . LEU A 1 303 ? 10.586 -5.641 17.469 1 97.06 303 LEU A N 1
ATOM 2389 C CA . LEU A 1 303 ? 11.461 -6.125 18.531 1 97.06 303 LEU A CA 1
ATOM 2390 C C . LEU A 1 303 ? 12.742 -6.715 17.953 1 97.06 303 LEU A C 1
ATOM 2392 O O . LEU A 1 303 ? 13.648 -7.094 18.688 1 97.06 303 LEU A O 1
ATOM 2396 N N . LEU A 1 304 ? 12.797 -6.867 16.656 1 97.75 304 LEU A N 1
ATOM 2397 C CA . LEU A 1 304 ? 14.008 -7.32 15.969 1 97.75 304 LEU A CA 1
ATOM 2398 C C . LEU A 1 304 ? 14.961 -6.16 15.719 1 97.75 304 LEU A C 1
ATOM 2400 O O . LEU A 1 304 ? 15.039 -5.641 14.602 1 97.75 304 LEU A O 1
ATOM 2404 N N . LYS A 1 305 ? 15.797 -5.871 16.688 1 96.56 305 LYS A N 1
ATOM 2405 C CA . LYS A 1 305 ? 16.688 -4.715 16.625 1 96.56 305 LYS A CA 1
ATOM 2406 C C . LYS A 1 305 ? 18.109 -5.137 16.266 1 96.56 305 LYS A C 1
ATOM 2408 O O . LYS A 1 305 ? 18.5 -6.285 16.484 1 96.56 305 LYS A O 1
ATOM 2413 N N . PRO A 1 306 ? 18.828 -4.156 15.703 1 97.25 306 PRO A N 1
ATOM 2414 C CA . PRO A 1 306 ? 20.234 -4.461 15.445 1 97.25 306 PRO A CA 1
ATOM 2415 C C . PRO A 1 306 ? 20.984 -4.922 16.688 1 97.25 306 PRO A C 1
ATOM 2417 O O . PRO A 1 306 ? 20.75 -4.395 17.781 1 97.25 306 PRO A O 1
ATOM 2420 N N . GLN A 1 307 ? 21.812 -5.895 16.547 1 97.31 307 GLN A N 1
ATOM 2421 C CA . GLN A 1 307 ? 22.656 -6.395 17.625 1 97.31 307 GLN A CA 1
ATOM 2422 C C . GLN A 1 307 ? 24.141 -6.121 17.328 1 97.31 307 GLN A C 1
ATOM 2424 O O . GLN A 1 307 ? 24.562 -6.133 16.172 1 97.31 307 GLN A O 1
ATOM 2429 N N . ALA A 1 308 ? 24.906 -5.969 18.391 1 96.12 308 ALA A N 1
ATOM 2430 C CA . ALA A 1 308 ? 26.328 -5.66 18.25 1 96.12 308 ALA A CA 1
ATOM 2431 C C . ALA A 1 308 ? 27.062 -6.789 17.547 1 96.12 308 ALA A C 1
ATOM 2433 O O . ALA A 1 308 ? 28.047 -6.547 16.844 1 96.12 308 ALA A O 1
ATOM 2434 N N . ALA A 1 309 ? 26.609 -8 17.688 1 97.06 309 ALA A N 1
ATOM 2435 C CA . ALA A 1 309 ? 27.281 -9.18 17.156 1 97.06 309 ALA A CA 1
ATOM 2436 C C . ALA A 1 309 ? 27 -9.352 15.664 1 97.06 309 ALA A C 1
ATOM 2438 O O . ALA A 1 309 ? 27.672 -10.133 14.984 1 97.06 309 ALA A O 1
ATOM 2439 N N . ASP A 1 310 ? 26.062 -8.57 15.117 1 98.19 310 ASP A N 1
ATOM 2440 C CA . ASP A 1 310 ? 25.719 -8.703 13.711 1 98.19 310 ASP A CA 1
ATOM 2441 C C . ASP A 1 310 ? 26.922 -8.414 12.82 1 98.19 310 ASP A C 1
ATOM 2443 O O . ASP A 1 310 ? 27.688 -7.492 13.086 1 98.19 310 ASP A O 1
ATOM 2447 N N . ARG A 1 311 ? 27.094 -9.242 11.719 1 98.38 311 ARG A N 1
ATOM 2448 C CA . ARG A 1 311 ? 28.234 -9.086 10.812 1 98.38 311 ARG A CA 1
ATOM 2449 C C . ARG A 1 311 ? 27.766 -9.086 9.359 1 98.38 311 ARG A C 1
ATOM 2451 O O . ARG A 1 311 ? 28.594 -9.109 8.438 1 98.38 311 ARG A O 1
ATOM 2458 N N . ARG A 1 312 ? 26.516 -9.125 9.133 1 98.62 312 ARG A N 1
ATOM 2459 C CA . ARG A 1 312 ? 25.953 -9.039 7.789 1 98.62 312 ARG A CA 1
ATOM 2460 C C . ARG A 1 312 ? 24.906 -7.941 7.711 1 98.62 312 ARG A C 1
ATOM 2462 O O . ARG A 1 312 ? 24.156 -7.719 8.664 1 98.62 312 ARG A O 1
ATOM 2469 N N . TYR A 1 313 ? 24.891 -7.23 6.629 1 98.81 313 TYR A N 1
ATOM 2470 C CA . TYR A 1 313 ? 24.031 -6.082 6.398 1 98.81 313 TYR A CA 1
ATOM 2471 C C . TYR A 1 313 ? 23.453 -6.105 4.988 1 98.81 313 TYR A C 1
ATOM 2473 O O . TYR A 1 313 ? 24.047 -6.695 4.082 1 98.81 313 TYR A O 1
ATOM 2481 N N . LYS A 1 314 ? 22.344 -5.566 4.82 1 98.88 314 LYS A N 1
ATOM 2482 C CA . LYS A 1 314 ? 21.781 -5.328 3.496 1 98.88 314 LYS A CA 1
ATOM 2483 C C . LYS A 1 314 ? 21.578 -3.834 3.246 1 98.88 314 LYS A C 1
ATOM 2485 O O . LYS A 1 314 ? 21.156 -3.098 4.141 1 98.88 314 LYS A O 1
ATOM 2490 N N . VAL A 1 315 ? 21.953 -3.381 2.133 1 98.81 315 VAL A N 1
ATOM 2491 C CA . VAL A 1 315 ? 21.766 -2.002 1.698 1 98.81 315 VAL A CA 1
ATOM 2492 C C . VAL A 1 315 ? 21 -1.973 0.377 1 98.81 315 VAL A C 1
ATOM 2494 O O . VAL A 1 315 ? 21.469 -2.529 -0.624 1 98.81 315 VAL A O 1
ATOM 2497 N N . ARG A 1 316 ? 19.906 -1.391 0.359 1 98.81 316 ARG A N 1
ATOM 2498 C CA . ARG A 1 316 ? 19.094 -1.223 -0.842 1 98.81 316 ARG A CA 1
ATOM 2499 C C . ARG A 1 316 ? 19.391 0.11 -1.521 1 98.81 316 ARG A C 1
ATOM 2501 O O . ARG A 1 316 ? 19.391 1.157 -0.871 1 98.81 316 ARG A O 1
ATOM 2508 N N . VAL A 1 317 ? 19.656 0.084 -2.787 1 98.88 317 VAL A N 1
ATOM 2509 C CA . VAL A 1 317 ? 19.859 1.269 -3.615 1 98.88 317 VAL A CA 1
ATOM 2510 C C . VAL A 1 317 ? 18.766 1.36 -4.668 1 98.88 317 VAL A C 1
ATOM 2512 O O . VAL A 1 317 ? 18.641 0.48 -5.523 1 98.88 317 VAL A O 1
ATOM 2515 N N . GLU A 1 318 ? 17.984 2.369 -4.617 1 98.75 318 GLU A N 1
ATOM 2516 C CA . GLU A 1 318 ? 16.828 2.553 -5.496 1 98.75 318 GLU A CA 1
ATOM 2517 C C . GLU A 1 318 ? 17.031 3.754 -6.414 1 98.75 318 GLU A C 1
ATOM 2519 O O . GLU A 1 318 ? 17.547 4.789 -5.992 1 98.75 318 GLU A O 1
ATOM 2524 N N . THR A 1 319 ? 16.688 3.609 -7.699 1 98.44 319 THR A N 1
ATOM 2525 C CA . THR A 1 319 ? 16.828 4.668 -8.695 1 98.44 319 THR A CA 1
ATOM 2526 C C . THR A 1 319 ? 15.531 4.855 -9.469 1 98.44 319 THR A C 1
ATOM 2528 O O . THR A 1 319 ? 14.742 3.916 -9.617 1 98.44 319 THR A O 1
ATOM 2531 N N . GLY A 1 320 ? 15.391 6.027 -9.898 1 97.56 320 GLY A N 1
ATOM 2532 C CA . GLY A 1 320 ? 14.211 6.352 -10.688 1 97.56 320 GLY A CA 1
ATOM 2533 C C . GLY A 1 320 ? 13.719 7.77 -10.477 1 97.56 320 GLY A C 1
ATOM 2534 O O . GLY A 1 320 ? 14.492 8.727 -10.578 1 97.56 320 GLY A O 1
ATOM 2535 N N . TRP A 1 321 ? 12.383 7.895 -10.234 1 95.88 321 TRP A N 1
ATOM 2536 C CA . TRP A 1 321 ? 11.703 9.18 -10.062 1 95.88 321 TRP A CA 1
ATOM 2537 C C . TRP A 1 321 ? 11.938 10.086 -11.266 1 95.88 321 TRP A C 1
ATOM 2539 O O . TRP A 1 321 ? 12.742 9.766 -12.148 1 95.88 321 TRP A O 1
ATOM 2549 N N . GLY A 1 322 ? 11.25 11.273 -11.258 1 92.19 322 GLY A N 1
ATOM 2550 C CA . GLY A 1 322 ? 11.305 12.234 -12.344 1 92.19 322 GLY A CA 1
ATOM 2551 C C . GLY A 1 322 ? 10.055 12.242 -13.203 1 92.19 322 GLY A C 1
ATOM 2552 O O . GLY A 1 322 ? 9.047 11.633 -12.844 1 92.19 322 GLY A O 1
ATOM 2553 N N . ASN A 1 323 ? 10.078 12.992 -14.32 1 88.44 323 ASN A N 1
ATOM 2554 C CA . ASN A 1 323 ? 8.914 13.172 -15.18 1 88.44 323 ASN A CA 1
ATOM 2555 C C . ASN A 1 323 ? 9.172 12.672 -16.594 1 88.44 323 ASN A C 1
ATOM 2557 O O . ASN A 1 323 ? 8.805 13.336 -17.562 1 88.44 323 ASN A O 1
ATOM 2561 N N . ASN A 1 324 ? 9.805 11.539 -16.672 1 88.69 324 ASN A N 1
ATOM 2562 C CA . ASN A 1 324 ? 10.211 10.961 -17.953 1 88.69 324 ASN A CA 1
ATOM 2563 C C . ASN A 1 324 ? 9.164 9.992 -18.484 1 88.69 324 ASN A C 1
ATOM 2565 O O . ASN A 1 324 ? 9.461 8.812 -18.688 1 88.69 324 ASN A O 1
ATOM 2569 N N . ALA A 1 325 ? 8.023 10.484 -18.891 1 79.31 325 ALA A N 1
ATOM 2570 C CA . ALA A 1 325 ? 6.926 9.617 -19.312 1 79.31 325 ALA A CA 1
ATOM 2571 C C . ALA A 1 325 ? 7.234 8.961 -20.656 1 79.31 325 ALA A C 1
ATOM 2573 O O . ALA A 1 325 ? 6.895 7.793 -20.875 1 79.31 325 ALA A O 1
ATOM 2574 N N . ASP A 1 326 ? 7.934 9.625 -21.547 1 79.06 326 ASP A N 1
ATOM 2575 C CA . ASP A 1 326 ? 8.094 9.164 -22.922 1 79.06 326 ASP A CA 1
ATOM 2576 C C . ASP A 1 326 ? 9.461 8.5 -23.109 1 79.06 326 ASP A C 1
ATOM 2578 O O . ASP A 1 326 ? 9.633 7.703 -24.031 1 79.06 326 ASP A O 1
ATOM 2582 N N . SER A 1 327 ? 10.414 8.93 -22.281 1 87.31 327 SER A N 1
ATOM 2583 C CA . SER A 1 327 ? 11.758 8.398 -22.453 1 87.31 327 SER A CA 1
ATOM 2584 C C . SER A 1 327 ? 12.25 7.734 -21.172 1 87.31 327 SER A C 1
ATOM 2586 O O . SER A 1 327 ? 11.898 8.156 -20.062 1 87.31 327 SER A O 1
ATOM 2588 N N . LEU A 1 328 ? 13.047 6.684 -21.359 1 92.81 328 LEU A N 1
ATOM 2589 C CA . LEU A 1 328 ? 13.602 5.98 -20.203 1 92.81 328 LEU A CA 1
ATOM 2590 C C . LEU A 1 328 ? 14.805 6.727 -19.641 1 92.81 328 LEU A C 1
ATOM 2592 O O . LEU A 1 328 ? 15.609 7.277 -20.391 1 92.81 328 LEU A O 1
ATOM 2596 N N . TYR A 1 329 ? 14.891 6.84 -18.328 1 95.56 329 TYR A N 1
ATOM 2597 C CA . TYR A 1 329 ? 16.125 7.254 -17.688 1 95.56 329 TYR A CA 1
ATOM 2598 C C . TYR A 1 329 ? 17.047 6.062 -17.469 1 95.56 329 TYR A C 1
ATOM 2600 O O . TYR A 1 329 ? 16.672 5.082 -16.828 1 95.56 329 TYR A O 1
ATOM 2608 N N . ARG A 1 330 ? 18.234 6.105 -18 1 96.69 330 ARG A N 1
ATOM 2609 C CA . ARG A 1 330 ? 19.219 5.059 -17.781 1 96.69 330 ARG A CA 1
ATOM 2610 C C . ARG A 1 330 ? 20.078 5.359 -16.547 1 96.69 330 ARG A C 1
ATOM 2612 O O . ARG A 1 330 ? 20.5 6.496 -16.359 1 96.69 330 ARG A O 1
ATOM 2619 N N . PHE A 1 331 ? 20.328 4.414 -15.773 1 98.19 331 PHE A N 1
ATOM 2620 C CA . PHE A 1 331 ? 21.219 4.484 -14.625 1 98.19 331 PHE A CA 1
ATOM 2621 C C . PHE A 1 331 ? 22.344 3.461 -14.75 1 98.19 331 PHE A C 1
ATOM 2623 O O . PHE A 1 331 ? 22.078 2.26 -14.859 1 98.19 331 PHE A O 1
ATOM 2630 N N . ASP A 1 332 ? 23.5 3.922 -14.82 1 98.56 332 ASP A N 1
ATOM 2631 C CA . ASP A 1 332 ? 24.688 3.09 -14.664 1 98.56 332 ASP A CA 1
ATOM 2632 C C . ASP A 1 332 ? 25.266 3.217 -13.258 1 98.56 332 ASP A C 1
ATOM 2634 O O . ASP A 1 332 ? 25.703 4.301 -12.859 1 98.56 332 ASP A O 1
ATOM 2638 N N . CYS A 1 333 ? 25.266 2.078 -12.547 1 98.75 333 CYS A N 1
ATOM 2639 C CA . CYS A 1 333 ? 25.594 2.131 -11.133 1 98.75 333 CYS A CA 1
ATOM 2640 C C . CYS A 1 333 ? 26.703 1.143 -10.789 1 98.75 333 CYS A C 1
ATOM 2642 O O . CYS A 1 333 ? 26.859 0.119 -11.461 1 98.75 333 CYS A O 1
ATOM 2644 N N . SER A 1 334 ? 27.469 1.447 -9.797 1 98.75 334 SER A N 1
ATOM 2645 C CA . SER A 1 334 ? 28.438 0.514 -9.234 1 98.75 334 SER A CA 1
ATOM 2646 C C . SER A 1 334 ? 28.562 0.706 -7.727 1 98.75 334 SER A C 1
ATOM 2648 O O . SER A 1 334 ? 28.219 1.762 -7.195 1 98.75 334 SER A O 1
ATOM 2650 N N . ALA A 1 335 ? 28.969 -0.258 -7.055 1 98.81 335 ALA A N 1
ATOM 2651 C CA . ALA A 1 335 ? 29.266 -0.261 -5.621 1 98.81 335 ALA A CA 1
ATOM 2652 C C . ALA A 1 335 ? 30.625 -0.883 -5.34 1 98.81 335 ALA A C 1
ATOM 2654 O O . ALA A 1 335 ? 31.016 -1.861 -5.984 1 98.81 335 ALA A O 1
ATOM 2655 N N . ASP A 1 336 ? 31.359 -0.311 -4.473 1 98.75 336 ASP A N 1
ATOM 2656 C CA . ASP A 1 336 ? 32.625 -0.841 -3.936 1 98.75 336 ASP A CA 1
ATOM 2657 C C . ASP A 1 336 ? 32.562 -0.941 -2.414 1 98.75 336 ASP A C 1
ATOM 2659 O O . ASP A 1 336 ? 32.188 0.025 -1.735 1 98.75 336 ASP A O 1
ATOM 2663 N N . ILE A 1 337 ? 32.875 -2.098 -1.903 1 98.81 337 ILE A N 1
ATOM 2664 C CA . ILE A 1 337 ? 32.844 -2.348 -0.466 1 98.81 337 ILE A CA 1
ATOM 2665 C C . ILE A 1 337 ? 34.25 -2.301 0.088 1 98.81 337 ILE A C 1
ATOM 2667 O O . ILE A 1 337 ? 35.125 -3.078 -0.33 1 98.81 337 ILE A O 1
ATOM 2671 N N . GLU A 1 338 ? 34.5 -1.405 0.988 1 98.5 338 GLU A N 1
ATOM 2672 C CA . GLU A 1 338 ? 35.812 -1.298 1.664 1 98.5 338 GLU A CA 1
ATOM 2673 C C . GLU A 1 338 ? 35.75 -1.883 3.072 1 98.5 338 GLU A C 1
ATOM 2675 O O . GLU A 1 338 ? 34.812 -1.606 3.822 1 98.5 338 GLU A O 1
ATOM 2680 N N . ASN A 1 339 ? 36.75 -2.67 3.445 1 98.12 339 ASN A N 1
ATOM 2681 C CA . ASN A 1 339 ? 36.844 -3.312 4.754 1 98.12 339 ASN A CA 1
ATOM 2682 C C . ASN A 1 339 ? 35.656 -4.25 5 1 98.12 339 ASN A C 1
ATOM 2684 O O . ASN A 1 339 ? 35.031 -4.207 6.066 1 98.12 339 ASN A O 1
ATOM 2688 N N . GLY A 1 340 ? 35.219 -4.965 4.051 1 98.5 340 GLY A N 1
ATOM 2689 C CA . GLY A 1 340 ? 34.156 -5.957 4.074 1 98.5 340 GLY A CA 1
ATOM 2690 C C . GLY A 1 340 ? 34.062 -6.77 2.795 1 98.5 340 GLY A C 1
ATOM 2691 O O . GLY A 1 340 ? 35 -6.738 1.972 1 98.5 340 GLY A O 1
ATOM 2692 N N . ARG A 1 341 ? 33.062 -7.551 2.67 1 98.56 341 ARG A N 1
ATOM 2693 C CA . ARG A 1 341 ? 32.844 -8.391 1.5 1 98.56 341 ARG A CA 1
ATOM 2694 C C . ARG A 1 341 ? 31.406 -8.305 1.017 1 98.56 341 ARG A C 1
ATOM 2696 O O . ARG A 1 341 ? 30.484 -8.156 1.822 1 98.56 341 ARG A O 1
ATOM 2703 N N . LEU A 1 342 ? 31.312 -8.336 -0.271 1 98.62 342 LEU A N 1
ATOM 2704 C CA . LEU A 1 342 ? 29.984 -8.422 -0.879 1 98.62 342 LEU A CA 1
ATOM 2705 C C . LEU A 1 342 ? 29.562 -9.883 -1.041 1 98.62 342 LEU A C 1
ATOM 2707 O O . LEU A 1 342 ? 30.25 -10.664 -1.706 1 98.62 342 LEU A O 1
ATOM 2711 N N . LEU A 1 343 ? 28.484 -10.211 -0.419 1 98.06 343 LEU A N 1
ATOM 2712 C CA . LEU A 1 343 ? 28 -11.594 -0.44 1 98.06 343 LEU A CA 1
ATOM 2713 C C . LEU A 1 343 ? 27.094 -11.836 -1.635 1 98.06 343 LEU A C 1
ATOM 2715 O O . LEU A 1 343 ? 26.953 -12.969 -2.094 1 98.06 343 LEU A O 1
ATOM 2719 N N . GLY A 1 344 ? 26.406 -10.773 -2.084 1 97.38 344 GLY A N 1
ATOM 2720 C CA . GLY A 1 344 ? 25.516 -10.93 -3.217 1 97.38 344 GLY A CA 1
ATOM 2721 C C . GLY A 1 344 ? 24.766 -9.656 -3.57 1 97.38 344 GLY A C 1
ATOM 2722 O O . GLY A 1 344 ? 24.891 -8.648 -2.867 1 97.38 344 GLY A O 1
ATOM 2723 N N . ILE A 1 345 ? 24.109 -9.656 -4.688 1 98.12 345 ILE A N 1
ATOM 2724 C CA . ILE A 1 345 ? 23.281 -8.555 -5.191 1 98.12 345 ILE A CA 1
ATOM 2725 C C . ILE A 1 345 ? 21.953 -9.102 -5.695 1 98.12 345 ILE A C 1
ATOM 2727 O O . ILE A 1 345 ? 21.922 -10.062 -6.465 1 98.12 345 ILE A O 1
ATOM 2731 N N . GLU A 1 346 ? 20.844 -8.57 -5.199 1 97.19 346 GLU A N 1
ATOM 2732 C CA . GLU A 1 346 ? 19.5 -8.969 -5.645 1 97.19 346 GLU A CA 1
ATOM 2733 C C . GLU A 1 346 ? 18.875 -7.887 -6.52 1 97.19 346 GLU A C 1
ATOM 2735 O O . GLU A 1 346 ? 18.766 -6.73 -6.105 1 97.19 346 GLU A O 1
ATOM 2740 N N . PRO A 1 347 ? 18.453 -8.242 -7.711 1 97.75 347 PRO A N 1
ATOM 2741 C CA . PRO A 1 347 ? 17.828 -7.25 -8.586 1 97.75 347 PRO A CA 1
ATOM 2742 C C . PRO A 1 347 ? 16.344 -7.035 -8.25 1 97.75 347 PRO A C 1
ATOM 2744 O O . PRO A 1 347 ? 15.617 -7.996 -7.984 1 97.75 347 PRO A O 1
ATOM 2747 N N . CYS A 1 348 ? 15.898 -5.879 -8.148 1 98.44 348 CYS A N 1
ATOM 2748 C CA . CYS A 1 348 ? 14.508 -5.453 -8.055 1 98.44 348 CYS A CA 1
ATOM 2749 C C . CYS A 1 348 ? 14.125 -4.598 -9.258 1 98.44 348 CYS A C 1
ATOM 2751 O O . CYS A 1 348 ? 13.867 -3.398 -9.117 1 98.44 348 CYS A O 1
ATOM 2753 N N . PHE A 1 349 ? 14.016 -5.238 -10.43 1 97.75 349 PHE A N 1
ATOM 2754 C CA . PHE A 1 349 ? 13.836 -4.555 -11.703 1 97.75 349 PHE A CA 1
ATOM 2755 C C . PHE A 1 349 ? 12.383 -4.637 -12.164 1 97.75 349 PHE A C 1
ATOM 2757 O O . PHE A 1 349 ? 11.727 -5.664 -11.984 1 97.75 349 PHE A O 1
ATOM 2764 N N . ARG A 1 350 ? 11.93 -3.551 -12.75 1 95.69 350 ARG A N 1
ATOM 2765 C CA . ARG A 1 350 ? 10.562 -3.441 -13.25 1 95.69 350 ARG A CA 1
ATOM 2766 C C . ARG A 1 350 ? 10.555 -3.115 -14.742 1 95.69 350 ARG A C 1
ATOM 2768 O O . ARG A 1 350 ? 11.453 -2.43 -15.234 1 95.69 350 ARG A O 1
ATOM 2775 N N . GLY A 1 351 ? 9.57 -3.648 -15.398 1 93.19 351 GLY A N 1
ATOM 2776 C CA . GLY A 1 351 ? 9.203 -3.08 -16.688 1 93.19 351 GLY A CA 1
ATOM 2777 C C . GLY A 1 351 ? 8.078 -2.068 -16.594 1 93.19 351 GLY A C 1
ATOM 2778 O O . GLY A 1 351 ? 7.547 -1.816 -15.508 1 93.19 351 GLY A O 1
ATOM 2779 N N . ARG A 1 352 ? 7.785 -1.444 -17.766 1 93.06 352 ARG A N 1
ATOM 2780 C CA . ARG A 1 352 ? 6.59 -0.608 -17.812 1 93.06 352 ARG A CA 1
ATOM 2781 C C . ARG A 1 352 ? 5.348 -1.412 -17.438 1 93.06 352 ARG A C 1
ATOM 2783 O O . ARG A 1 352 ? 5.129 -2.502 -17.969 1 93.06 352 ARG A O 1
ATOM 2790 N N . SER A 1 353 ? 4.605 -0.89 -16.531 1 92.25 353 SER A N 1
ATOM 2791 C CA . SER A 1 353 ? 3.5 -1.628 -15.922 1 92.25 353 SER A CA 1
ATOM 2792 C C . SER A 1 353 ? 2.25 -1.562 -16.797 1 92.25 353 SER A C 1
ATOM 2794 O O . SER A 1 353 ? 1.677 -0.487 -16.984 1 92.25 353 SER A O 1
ATOM 2796 N N . VAL A 1 354 ? 1.812 -2.738 -17.281 1 90.38 354 VAL A N 1
ATOM 2797 C CA . VAL A 1 354 ? 0.573 -2.857 -18.047 1 90.38 354 VAL A CA 1
ATOM 2798 C C . VAL A 1 354 ? -0.212 -4.078 -17.562 1 90.38 354 VAL A C 1
ATOM 2800 O O . VAL A 1 354 ? 0.29 -5.203 -17.609 1 90.38 354 VAL A O 1
ATOM 2803 N N . LEU A 1 355 ? -1.391 -3.893 -17.078 1 86.25 355 LEU A N 1
ATOM 2804 C CA . LEU A 1 355 ? -2.234 -5.008 -16.656 1 86.25 355 LEU A CA 1
ATOM 2805 C C . LEU A 1 355 ? -3.238 -5.367 -17.734 1 86.25 355 LEU A C 1
ATOM 2807 O O . LEU A 1 355 ? -3.621 -6.531 -17.875 1 86.25 355 LEU A O 1
ATOM 2811 N N . ALA A 1 356 ? -3.822 -4.398 -18.422 1 79.5 356 ALA A N 1
ATOM 2812 C CA . ALA A 1 356 ? -4.711 -4.637 -19.547 1 79.5 356 ALA A CA 1
ATOM 2813 C C . ALA A 1 356 ? -4.484 -3.605 -20.656 1 79.5 356 ALA A C 1
ATOM 2815 O O . ALA A 1 356 ? -4.441 -2.402 -20.391 1 79.5 356 ALA A O 1
ATOM 2816 N N . PRO A 1 357 ? -4.219 -4.129 -21.844 1 72.94 357 PRO A N 1
ATOM 2817 C CA . PRO A 1 357 ? -4.043 -3.158 -22.922 1 72.94 357 PRO A CA 1
ATOM 2818 C C . PRO A 1 357 ? -5.309 -2.35 -23.203 1 72.94 357 PRO A C 1
ATOM 2820 O O . PRO A 1 357 ? -6.422 -2.852 -23.016 1 72.94 357 PRO A O 1
ATOM 2823 N N . SER A 1 358 ? -5.113 -1.088 -23.281 1 64.19 358 SER A N 1
ATOM 2824 C CA . SER A 1 358 ? -6.258 -0.242 -23.609 1 64.19 358 SER A CA 1
ATOM 2825 C C . SER A 1 358 ? -6.352 -0.002 -25.109 1 64.19 358 SER A C 1
ATOM 2827 O O . SER A 1 358 ? -5.336 -0.01 -25.812 1 64.19 358 SER A O 1
ATOM 2829 N N . ALA A 1 359 ? -7.617 0.001 -25.594 1 54.34 359 ALA A N 1
ATOM 2830 C CA . ALA A 1 359 ? -7.91 0.301 -26.984 1 54.34 359 ALA A CA 1
ATOM 2831 C C . ALA A 1 359 ? -7.172 1.555 -27.453 1 54.34 359 ALA A C 1
ATOM 2833 O O . ALA A 1 359 ? -6.91 1.726 -28.641 1 54.34 359 ALA A O 1
ATOM 2834 N N . GLU A 1 360 ? -6.973 2.428 -26.562 1 54.28 360 GLU A N 1
ATOM 2835 C CA . GLU A 1 360 ? -6.457 3.746 -26.922 1 54.28 360 GLU A CA 1
ATOM 2836 C C . GLU A 1 360 ? -4.941 3.717 -27.094 1 54.28 360 GLU A C 1
ATOM 2838 O O . GLU A 1 360 ? -4.348 4.672 -27.594 1 54.28 360 GLU A O 1
ATOM 2843 N N . ASP A 1 361 ? -4.301 2.689 -26.688 1 55.44 361 ASP A N 1
ATOM 2844 C CA . ASP A 1 361 ? -2.84 2.742 -26.656 1 55.44 361 ASP A CA 1
ATOM 2845 C C . ASP A 1 361 ? -2.242 2.236 -27.969 1 55.44 361 ASP A C 1
ATOM 2847 O O . ASP A 1 361 ? -2.432 1.075 -28.328 1 55.44 361 ASP A O 1
ATOM 2851 N N . ASN A 1 362 ? -1.936 3.178 -29 1 49.72 362 ASN A N 1
ATOM 2852 C CA . ASN A 1 362 ? -1.323 2.934 -30.297 1 49.72 362 ASN A CA 1
ATOM 2853 C C . ASN A 1 362 ? 0.163 2.611 -30.172 1 49.72 362 ASN A C 1
ATOM 2855 O O . ASN A 1 362 ? 0.866 2.482 -31.172 1 49.72 362 ASN A O 1
ATOM 2859 N N . ALA A 1 363 ? 0.814 2.83 -29.188 1 49.19 363 ALA A N 1
ATOM 2860 C CA . ALA A 1 363 ? 2.273 2.811 -29.234 1 49.19 363 ALA A CA 1
ATOM 2861 C C . ALA A 1 363 ? 2.783 1.54 -29.906 1 49.19 363 ALA A C 1
ATOM 2863 O O . ALA A 1 363 ? 2.148 0.486 -29.812 1 49.19 363 ALA A O 1
ATOM 2864 N N . SER A 1 364 ? 3.584 1.684 -30.875 1 54.62 364 SER A N 1
ATOM 2865 C CA . SER A 1 364 ? 4.344 0.573 -31.438 1 54.62 364 SER A CA 1
ATOM 2866 C C . SER A 1 364 ? 4.781 -0.403 -30.344 1 54.62 364 SER A C 1
ATOM 2868 O O . SER A 1 364 ? 5.547 -0.041 -29.453 1 54.62 364 SER A O 1
ATOM 2870 N N . GLN A 1 365 ? 4.027 -1.44 -29.938 1 76.44 365 GLN A N 1
ATOM 2871 C CA . GLN A 1 365 ? 3.744 -2.117 -28.672 1 76.44 365 GLN A CA 1
ATOM 2872 C C . GLN A 1 365 ? 4.699 -3.285 -28.453 1 76.44 365 GLN A C 1
ATOM 2874 O O . GLN A 1 365 ? 4.766 -3.838 -27.359 1 76.44 365 GLN A O 1
ATOM 2879 N N . ASP A 1 366 ? 5.66 -3.379 -29.438 1 82.12 366 ASP A N 1
ATOM 2880 C CA . ASP A 1 366 ? 6.535 -4.535 -29.281 1 82.12 366 ASP A CA 1
ATOM 2881 C C . ASP A 1 366 ? 7.77 -4.184 -28.453 1 82.12 366 ASP A C 1
ATOM 2883 O O . ASP A 1 366 ? 8.383 -5.062 -27.844 1 82.12 366 ASP A O 1
ATOM 2887 N N . ASP A 1 367 ? 8.055 -2.859 -28.438 1 87.69 367 ASP A N 1
ATOM 2888 C CA . ASP A 1 367 ? 9.297 -2.459 -27.797 1 87.69 367 ASP A CA 1
ATOM 2889 C C . ASP A 1 367 ? 9.023 -1.81 -26.438 1 87.69 367 ASP A C 1
ATOM 2891 O O . ASP A 1 367 ? 9.93 -1.244 -25.812 1 87.69 367 ASP A O 1
ATOM 2895 N N . ILE A 1 368 ? 7.902 -1.899 -25.969 1 88.19 368 ILE A N 1
ATOM 2896 C CA . ILE A 1 368 ? 7.492 -1.156 -24.781 1 88.19 368 ILE A CA 1
ATOM 2897 C C . ILE A 1 368 ? 8.398 -1.521 -23.609 1 88.19 368 ILE A C 1
ATOM 2899 O O . ILE A 1 368 ? 8.75 -0.661 -22.797 1 88.19 368 ILE A O 1
ATOM 2903 N N . ASN A 1 369 ? 8.773 -2.73 -23.469 1 90.94 369 ASN A N 1
ATOM 2904 C CA . ASN A 1 369 ? 9.633 -3.195 -22.391 1 90.94 369 ASN A CA 1
ATOM 2905 C C . ASN A 1 369 ? 10.945 -3.766 -22.922 1 90.94 369 ASN A C 1
ATOM 2907 O O . ASN A 1 369 ? 11.445 -4.762 -22.406 1 90.94 369 ASN A O 1
ATOM 2911 N N . GLN A 1 370 ? 11.352 -3.211 -24.078 1 92.12 370 GLN A N 1
ATOM 2912 C CA . GLN A 1 370 ? 12.758 -3.377 -24.422 1 92.12 370 GLN A CA 1
ATOM 2913 C C . GLN A 1 370 ? 13.648 -2.516 -23.531 1 92.12 370 GLN A C 1
ATOM 2915 O O . GLN A 1 370 ? 14.188 -1.504 -23.984 1 92.12 370 GLN A O 1
ATOM 2920 N N . ILE A 1 371 ? 13.742 -2.889 -22.297 1 93.56 371 ILE A N 1
ATOM 2921 C CA . ILE A 1 371 ? 14.398 -2.156 -21.219 1 93.56 371 ILE A CA 1
ATOM 2922 C C . ILE A 1 371 ? 15.68 -2.883 -20.812 1 93.56 371 ILE A C 1
ATOM 2924 O O . ILE A 1 371 ? 15.688 -4.109 -20.672 1 93.56 371 ILE A O 1
ATOM 2928 N N . ASP A 1 372 ? 16.719 -2.172 -20.625 1 94.56 372 ASP A N 1
ATOM 2929 C CA . ASP A 1 372 ? 18.031 -2.742 -20.344 1 94.56 372 ASP A CA 1
ATOM 2930 C C . ASP A 1 372 ? 18.312 -2.773 -18.844 1 94.56 372 ASP A C 1
ATOM 2932 O O . ASP A 1 372 ? 19.125 -2.006 -18.344 1 94.56 372 ASP A O 1
ATOM 2936 N N . ASN A 1 373 ? 17.703 -3.639 -18.094 1 97.06 373 ASN A N 1
ATOM 2937 C CA . ASN A 1 373 ? 17.969 -3.92 -16.688 1 97.06 373 ASN A CA 1
ATOM 2938 C C . ASN A 1 373 ? 18.875 -5.141 -16.516 1 97.06 373 ASN A C 1
ATOM 2940 O O . ASN A 1 373 ? 18.531 -6.234 -16.969 1 97.06 373 ASN A O 1
ATOM 2944 N N . GLN A 1 374 ? 20 -4.969 -15.828 1 96.19 374 GLN A N 1
ATOM 2945 C CA . GLN A 1 374 ? 20.906 -6.102 -15.711 1 96.19 374 GLN A CA 1
ATOM 2946 C C . GLN A 1 374 ? 21.922 -5.883 -14.586 1 96.19 374 GLN A C 1
ATOM 2948 O O . GLN A 1 374 ? 22.406 -4.77 -14.391 1 96.19 374 GLN A O 1
ATOM 2953 N N . ILE A 1 375 ? 22.172 -6.938 -13.859 1 97.94 375 ILE A N 1
ATOM 2954 C CA . ILE A 1 375 ? 23.375 -6.973 -13.055 1 97.94 375 ILE A CA 1
ATOM 2955 C C . ILE A 1 375 ? 24.594 -7.211 -13.953 1 97.94 375 ILE A C 1
ATOM 2957 O O . ILE A 1 375 ? 24.672 -8.242 -14.633 1 97.94 375 ILE A O 1
ATOM 2961 N N . LEU A 1 376 ? 25.484 -6.348 -13.969 1 97.62 376 LEU A N 1
ATOM 2962 C CA . LEU A 1 376 ? 26.625 -6.418 -14.883 1 97.62 376 LEU A CA 1
ATOM 2963 C C . LEU A 1 376 ? 27.766 -7.242 -14.273 1 97.62 376 LEU A C 1
ATOM 2965 O O . LEU A 1 376 ? 28.484 -7.938 -15 1 97.62 376 LEU A O 1
ATOM 2969 N N . HIS A 1 377 ? 27.922 -7.004 -13.016 1 96.56 377 HIS A N 1
ATOM 2970 C CA . HIS A 1 377 ? 29.031 -7.633 -12.305 1 96.56 377 HIS A CA 1
ATOM 2971 C C . HIS A 1 377 ? 28.734 -7.727 -10.812 1 96.56 377 HIS A C 1
ATOM 2973 O O . HIS A 1 377 ? 28.078 -6.848 -10.242 1 96.56 377 HIS A O 1
ATOM 2979 N N . CYS A 1 378 ? 29.141 -8.852 -10.211 1 97.44 378 CYS A N 1
ATOM 2980 C CA . CYS A 1 378 ? 29.141 -8.977 -8.758 1 97.44 378 CYS A CA 1
ATOM 2981 C C . CYS A 1 378 ? 30.359 -9.758 -8.273 1 97.44 378 CYS A C 1
ATOM 2983 O O . CYS A 1 378 ? 30.438 -10.977 -8.445 1 97.44 378 CYS A O 1
ATOM 2985 N N . GLY A 1 379 ? 31.328 -9.086 -7.734 1 97.88 379 GLY A N 1
ATOM 2986 C CA . GLY A 1 379 ? 32.5 -9.711 -7.184 1 97.88 379 GLY A CA 1
ATOM 2987 C C . GLY A 1 379 ? 32.5 -9.773 -5.668 1 97.88 379 GLY A C 1
ATOM 2988 O O . GLY A 1 379 ? 31.453 -9.672 -5.039 1 97.88 379 GLY A O 1
ATOM 2989 N N . GLU A 1 380 ? 33.625 -9.969 -5.094 1 98.12 380 GLU A N 1
ATOM 2990 C CA . GLU A 1 380 ? 33.75 -10.133 -3.648 1 98.12 380 GLU A CA 1
ATOM 2991 C C . GLU A 1 380 ? 33.656 -8.789 -2.93 1 98.12 380 GLU A C 1
ATOM 2993 O O . GLU A 1 380 ? 33.344 -8.742 -1.739 1 98.12 380 GLU A O 1
ATOM 2998 N N . THR A 1 381 ? 33.969 -7.723 -3.676 1 98.5 381 THR A N 1
ATOM 2999 C CA . THR A 1 381 ? 33.969 -6.43 -3.002 1 98.5 381 THR A CA 1
ATOM 3000 C C . THR A 1 381 ? 33.312 -5.367 -3.893 1 98.5 381 THR A C 1
ATOM 3002 O O . THR A 1 381 ? 33.312 -4.184 -3.537 1 98.5 381 THR A O 1
ATOM 3005 N N . ASP A 1 382 ? 32.875 -5.75 -5.02 1 98.38 382 ASP A N 1
ATOM 3006 C CA . ASP A 1 382 ? 32.344 -4.75 -5.941 1 98.38 382 ASP A CA 1
ATOM 3007 C C . ASP A 1 382 ? 31.203 -5.312 -6.762 1 98.38 382 ASP A C 1
ATOM 3009 O O . ASP A 1 382 ? 31.078 -6.527 -6.93 1 98.38 382 ASP A O 1
ATOM 3013 N N . ALA A 1 383 ? 30.359 -4.52 -7.199 1 98.69 383 ALA A N 1
ATOM 3014 C CA . ALA A 1 383 ? 29.234 -4.855 -8.07 1 98.69 383 ALA A CA 1
ATOM 3015 C C . ALA A 1 383 ? 28.906 -3.703 -9.016 1 98.69 383 ALA A C 1
ATOM 3017 O O . ALA A 1 383 ? 29.297 -2.559 -8.766 1 98.69 383 ALA A O 1
ATOM 3018 N N . ALA A 1 384 ? 28.328 -3.961 -10.117 1 98.75 384 ALA A N 1
ATOM 3019 C CA . ALA A 1 384 ? 27.828 -2.984 -11.078 1 98.75 384 ALA A CA 1
ATOM 3020 C C . ALA A 1 384 ? 26.484 -3.434 -11.68 1 98.75 384 ALA A C 1
ATOM 3022 O O . ALA A 1 384 ? 26.266 -4.629 -11.891 1 98.75 384 ALA A O 1
ATOM 3023 N N . TRP A 1 385 ? 25.625 -2.559 -11.883 1 98.69 385 TRP A N 1
ATOM 3024 C CA . TRP A 1 385 ? 24.344 -2.857 -12.5 1 98.69 385 TRP A CA 1
ATOM 3025 C C . TRP A 1 385 ? 23.844 -1.672 -13.32 1 98.69 385 TRP A C 1
ATOM 3027 O O . TRP A 1 385 ? 24.344 -0.557 -13.188 1 98.69 385 TRP A O 1
ATOM 3037 N N . ARG A 1 386 ? 23.016 -1.945 -14.234 1 98.31 386 ARG A N 1
ATOM 3038 C CA . ARG A 1 386 ? 22.359 -0.975 -15.102 1 98.31 386 ARG A CA 1
ATOM 3039 C C . ARG A 1 386 ? 20.844 -1.144 -15.062 1 98.31 386 ARG A C 1
ATOM 3041 O O . ARG A 1 386 ? 20.328 -2.268 -15.031 1 98.31 386 ARG A O 1
ATOM 3048 N N . CYS A 1 387 ? 20.141 -0.055 -15 1 97.5 387 CYS A N 1
ATOM 3049 C CA . CYS A 1 387 ? 18.688 -0.133 -15.117 1 97.5 387 CYS A CA 1
ATOM 3050 C C . CYS A 1 387 ? 18.125 1.088 -15.836 1 97.5 387 CYS A C 1
ATOM 3052 O O . CYS A 1 387 ? 18.812 2.109 -15.953 1 97.5 387 CYS A O 1
ATOM 3054 N N . GLU A 1 388 ? 17.016 0.924 -16.406 1 97.12 388 GLU A N 1
ATOM 3055 C CA . GLU A 1 388 ? 16.25 1.988 -17.047 1 97.12 388 GLU A CA 1
ATOM 3056 C C . GLU A 1 388 ? 14.859 2.105 -16.422 1 97.12 388 GLU A C 1
ATOM 3058 O O . GLU A 1 388 ? 14.211 1.094 -16.141 1 97.12 388 GLU A O 1
ATOM 3063 N N . THR A 1 389 ? 14.508 3.32 -16.125 1 96.44 389 THR A N 1
ATOM 3064 C CA . THR A 1 389 ? 13.242 3.537 -15.422 1 96.44 389 THR A CA 1
ATOM 3065 C C . THR A 1 389 ? 12.383 4.555 -16.172 1 96.44 389 THR A C 1
ATOM 3067 O O . THR A 1 389 ? 12.891 5.328 -16.984 1 96.44 389 THR A O 1
ATOM 3070 N N . VAL A 1 390 ? 11.109 4.465 -15.938 1 94.25 390 VAL A N 1
ATOM 3071 C CA . VAL A 1 390 ? 10.141 5.473 -16.359 1 94.25 390 VAL A CA 1
ATOM 3072 C C . VAL A 1 390 ? 9.461 6.09 -15.148 1 94.25 390 VAL A C 1
ATOM 3074 O O . VAL A 1 390 ? 9.617 5.598 -14.023 1 94.25 390 VAL A O 1
ATOM 3077 N N . LYS A 1 391 ? 8.797 7.266 -15.375 1 93.75 391 LYS A N 1
ATOM 3078 C CA . LYS A 1 391 ? 8.125 7.953 -14.273 1 93.75 391 LYS A CA 1
ATOM 3079 C C . LYS A 1 391 ? 7.148 7.027 -13.562 1 93.75 391 LYS A C 1
ATOM 3081 O O . LYS A 1 391 ? 6.496 6.195 -14.195 1 93.75 391 LYS A O 1
ATOM 3086 N N . ASN A 1 392 ? 7.047 7.145 -12.219 1 95.44 392 ASN A N 1
ATOM 3087 C CA . ASN A 1 392 ? 6.047 6.398 -11.461 1 95.44 392 ASN A CA 1
ATOM 3088 C C . ASN A 1 392 ? 4.637 6.676 -11.977 1 95.44 392 ASN A C 1
ATOM 3090 O O . ASN A 1 392 ? 4.316 7.809 -12.344 1 95.44 392 ASN A O 1
ATOM 3094 N N . LEU A 1 393 ? 3.779 5.699 -12.016 1 93.75 393 LEU A N 1
ATOM 3095 C CA . LEU A 1 393 ? 2.43 5.852 -12.547 1 93.75 393 LEU A CA 1
ATOM 3096 C C . LEU A 1 393 ? 1.608 6.801 -11.68 1 93.75 393 LEU A C 1
ATOM 3098 O O . LEU A 1 393 ? 0.752 7.531 -12.188 1 93.75 393 LEU A O 1
ATOM 3102 N N . SER A 1 394 ? 1.767 6.746 -10.445 1 94.44 394 SER A N 1
ATOM 3103 C CA . SER A 1 394 ? 1.156 7.613 -9.438 1 94.44 394 SER A CA 1
ATOM 3104 C C . SER A 1 394 ? 1.984 7.648 -8.156 1 94.44 394 SER A C 1
ATOM 3106 O O . SER A 1 394 ? 3.039 7.012 -8.078 1 94.44 394 SER A O 1
ATOM 3108 N N . THR A 1 395 ? 1.542 8.336 -7.18 1 95.62 395 THR A N 1
ATOM 3109 C CA . THR A 1 395 ? 2.26 8.438 -5.914 1 95.62 395 THR A CA 1
ATOM 3110 C C . THR A 1 395 ? 2.131 7.137 -5.117 1 95.62 395 THR A C 1
ATOM 3112 O O . THR A 1 395 ? 2.803 6.957 -4.102 1 95.62 395 THR A O 1
ATOM 3115 N N . LEU A 1 396 ? 1.289 6.207 -5.625 1 96.88 396 LEU A N 1
ATOM 3116 C CA . LEU A 1 396 ? 1.123 4.949 -4.91 1 96.88 396 LEU A CA 1
ATOM 3117 C C . LEU A 1 396 ? 1.629 3.777 -5.75 1 96.88 396 LEU A C 1
ATOM 3119 O O . LEU A 1 396 ? 1.66 2.639 -5.277 1 96.88 396 LEU A O 1
ATOM 3123 N N . HIS A 1 397 ? 2.043 4.035 -7.031 1 96.5 397 HIS A N 1
ATOM 3124 C CA . HIS A 1 397 ? 2.447 2.973 -7.945 1 96.5 397 HIS A CA 1
ATOM 3125 C C . HIS A 1 397 ? 3.842 3.232 -8.508 1 96.5 397 HIS A C 1
ATOM 3127 O O . HIS A 1 397 ? 3.982 3.836 -9.57 1 96.5 397 HIS A O 1
ATOM 3133 N N . PRO A 1 398 ? 4.824 2.643 -7.887 1 97 398 PRO A N 1
ATOM 3134 C CA . PRO A 1 398 ? 6.207 2.918 -8.289 1 97 398 PRO A CA 1
ATOM 3135 C C . PRO A 1 398 ? 6.605 2.186 -9.57 1 97 398 PRO A C 1
ATOM 3137 O O . PRO A 1 398 ? 6.133 1.074 -9.82 1 97 398 PRO A O 1
ATOM 3140 N N . GLN A 1 399 ? 7.469 2.766 -10.336 1 96.44 399 GLN A N 1
ATOM 3141 C CA . GLN A 1 399 ? 8.172 2.168 -11.461 1 96.44 399 GLN A CA 1
ATOM 3142 C C . GLN A 1 399 ? 9.68 2.377 -11.344 1 96.44 399 GLN A C 1
ATOM 3144 O O . GLN A 1 399 ? 10.383 2.443 -12.352 1 96.44 399 GLN A O 1
ATOM 3149 N N . THR A 1 400 ? 10.148 2.523 -10.102 1 97.88 400 THR A N 1
ATOM 3150 C CA . THR A 1 400 ? 11.578 2.602 -9.812 1 97.88 400 THR A CA 1
ATOM 3151 C C . THR A 1 400 ? 12.227 1.225 -9.914 1 97.88 400 THR A C 1
ATOM 3153 O O . THR A 1 400 ? 11.531 0.208 -9.977 1 97.88 400 THR A O 1
ATOM 3156 N N . CYS A 1 401 ? 13.539 1.171 -10.008 1 98.06 401 CYS A N 1
ATOM 3157 C CA . CYS A 1 401 ? 14.344 -0.044 -9.906 1 98.06 401 CYS A CA 1
ATOM 3158 C C . CYS A 1 401 ? 15.25 0.008 -8.68 1 98.06 401 CYS A C 1
ATOM 3160 O O . CYS A 1 401 ? 15.562 1.089 -8.18 1 98.06 401 CYS A O 1
ATOM 3162 N N . ALA A 1 402 ? 15.656 -1.112 -8.234 1 98.69 402 ALA A N 1
ATOM 3163 C CA . ALA A 1 402 ? 16.562 -1.158 -7.09 1 98.69 402 ALA A CA 1
ATOM 3164 C C . ALA A 1 402 ? 17.438 -2.414 -7.125 1 98.69 402 ALA A C 1
ATOM 3166 O O . ALA A 1 402 ? 17.219 -3.301 -7.957 1 98.69 402 ALA A O 1
ATOM 3167 N N . VAL A 1 403 ? 18.438 -2.424 -6.379 1 98.75 403 VAL A N 1
ATOM 3168 C CA . VAL A 1 403 ? 19.172 -3.633 -6.016 1 98.75 403 VAL A CA 1
ATOM 3169 C C . VAL A 1 403 ? 19.344 -3.697 -4.496 1 98.75 403 VAL A C 1
ATOM 3171 O O . VAL A 1 403 ? 19.25 -2.674 -3.814 1 98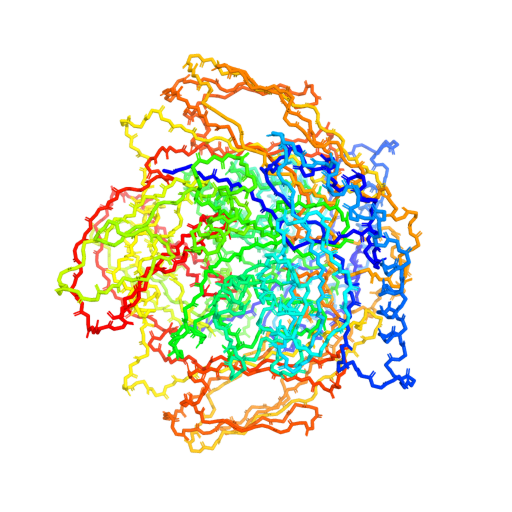.75 403 VAL A O 1
ATOM 3174 N N . VAL A 1 404 ? 19.5 -4.84 -3.982 1 98.88 404 VAL A N 1
ATOM 3175 C CA . VAL A 1 404 ? 19.859 -5.055 -2.584 1 98.88 404 VAL A CA 1
ATOM 3176 C C . VAL A 1 404 ? 21.25 -5.668 -2.494 1 98.88 404 VAL A C 1
ATOM 3178 O O . VAL A 1 404 ? 21.5 -6.762 -3.014 1 98.88 404 VAL A O 1
ATOM 3181 N N . LEU A 1 405 ? 22.172 -4.996 -1.9 1 98.88 405 LEU A N 1
ATOM 3182 C CA . LEU A 1 405 ? 23.516 -5.5 -1.644 1 98.88 405 LEU A CA 1
ATOM 3183 C C . LEU A 1 405 ? 23.594 -6.172 -0.277 1 98.88 405 LEU A C 1
ATOM 3185 O O . LEU A 1 405 ? 23.203 -5.586 0.731 1 98.88 405 LEU A O 1
ATOM 3189 N N . GLU A 1 406 ? 24.016 -7.328 -0.236 1 98.81 406 GLU A N 1
ATOM 3190 C CA . GLU A 1 406 ? 24.297 -7.984 1.036 1 98.81 406 GLU A CA 1
ATOM 3191 C C . GLU A 1 406 ? 25.781 -7.953 1.355 1 98.81 406 GLU A C 1
ATOM 3193 O O . GLU A 1 406 ? 26.609 -8.422 0.561 1 98.81 406 GLU A O 1
ATOM 3198 N N . ILE A 1 407 ? 26.078 -7.469 2.492 1 98.81 407 ILE A N 1
ATOM 3199 C CA . ILE A 1 407 ? 27.453 -7.129 2.846 1 98.81 407 ILE A CA 1
ATOM 3200 C C . ILE A 1 407 ? 27.844 -7.824 4.148 1 98.81 407 ILE A C 1
ATOM 3202 O O . ILE A 1 407 ? 27.094 -7.801 5.121 1 98.81 407 ILE A O 1
ATOM 3206 N N . GLU A 1 408 ? 28.938 -8.531 4.168 1 98.81 408 GLU A N 1
ATOM 3207 C CA . GLU A 1 408 ? 29.578 -8.984 5.398 1 98.81 408 GLU A CA 1
ATOM 3208 C C . GLU A 1 408 ? 30.641 -7.988 5.875 1 98.81 408 GLU A C 1
ATOM 3210 O O . GLU A 1 408 ? 31.5 -7.57 5.098 1 98.81 408 GLU A O 1
ATOM 3215 N N . GLY A 1 409 ? 30.531 -7.562 7.062 1 98.5 409 GLY A N 1
ATOM 3216 C CA . GLY A 1 409 ? 31.469 -6.59 7.586 1 98.5 409 GLY A CA 1
ATOM 3217 C C . GLY A 1 409 ? 31.141 -6.125 8.992 1 98.5 409 GLY A C 1
ATOM 3218 O O . GLY A 1 409 ? 30.719 -6.922 9.828 1 98.5 409 GLY A O 1
ATOM 3219 N N . THR A 1 410 ? 31.547 -4.914 9.305 1 98.12 410 THR A N 1
ATOM 3220 C CA . THR A 1 410 ? 31.328 -4.246 10.578 1 98.12 410 THR A CA 1
ATOM 3221 C C . THR A 1 410 ? 30.719 -2.861 10.359 1 98.12 410 THR A C 1
ATOM 3223 O O . THR A 1 410 ? 30.578 -2.412 9.219 1 98.12 410 THR A O 1
ATOM 3226 N N . PRO A 1 411 ? 30.328 -2.254 11.414 1 97.75 411 PRO A N 1
ATOM 3227 C CA . PRO A 1 411 ? 29.812 -0.892 11.273 1 97.75 411 PRO A CA 1
ATOM 3228 C C . PRO A 1 411 ? 30.797 0.048 10.594 1 97.75 411 PRO A C 1
ATOM 3230 O O . PRO A 1 411 ? 30.406 1.08 10.047 1 97.75 411 PRO A O 1
ATOM 3233 N N . ASP A 1 412 ? 32.094 -0.297 10.484 1 98.12 412 ASP A N 1
ATOM 3234 C CA . ASP A 1 412 ? 33.125 0.553 9.883 1 98.12 412 ASP A CA 1
ATOM 3235 C C . ASP A 1 412 ? 33.281 0.257 8.398 1 98.12 412 ASP A C 1
ATOM 3237 O O . ASP A 1 412 ? 33.938 1.001 7.676 1 98.12 412 ASP A O 1
ATOM 3241 N N . THR A 1 413 ? 32.656 -0.844 7.961 1 98.75 413 THR A N 1
ATOM 3242 C CA . THR A 1 413 ? 32.656 -1.153 6.535 1 98.75 413 THR A CA 1
ATOM 3243 C C . THR A 1 413 ? 32.094 0.003 5.723 1 98.75 413 THR A C 1
ATOM 3245 O O . THR A 1 413 ? 31.078 0.6 6.109 1 98.75 413 THR A O 1
ATOM 3248 N N . LYS A 1 414 ? 32.75 0.354 4.625 1 98.75 414 LYS A N 1
ATOM 3249 C CA . LYS A 1 414 ? 32.312 1.482 3.801 1 98.75 414 LYS A CA 1
ATOM 3250 C C . LYS A 1 414 ? 31.672 1.003 2.5 1 98.75 414 LYS A C 1
ATOM 3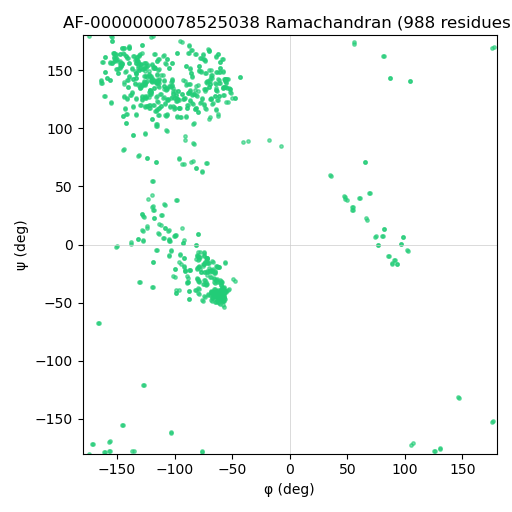252 O O . LYS A 1 414 ? 32.188 0.082 1.856 1 98.75 414 LYS A O 1
ATOM 3257 N N . VAL A 1 415 ? 30.625 1.547 2.168 1 98.81 415 VAL A N 1
ATOM 3258 C CA . VAL A 1 415 ? 29.938 1.337 0.893 1 98.81 415 VAL A CA 1
ATOM 3259 C C . VAL A 1 415 ? 30.125 2.564 0.002 1 98.81 415 VAL A C 1
ATOM 3261 O O . VAL A 1 415 ? 29.625 3.648 0.32 1 98.81 415 VAL A O 1
ATOM 3264 N N . ARG A 1 416 ? 30.828 2.428 -1.041 1 98.75 416 ARG A N 1
ATOM 3265 C CA . ARG A 1 416 ? 31.016 3.488 -2.027 1 98.75 416 ARG A CA 1
ATOM 3266 C C . ARG A 1 416 ? 30.172 3.242 -3.266 1 98.75 416 ARG A C 1
ATOM 3268 O O . ARG A 1 416 ? 30.219 2.164 -3.861 1 98.75 416 ARG A O 1
ATOM 3275 N N . LEU A 1 417 ? 29.391 4.199 -3.639 1 98.81 417 LEU A N 1
ATOM 3276 C CA . LEU A 1 417 ? 28.5 4.059 -4.777 1 98.81 417 LEU A CA 1
ATOM 3277 C C . LEU A 1 417 ? 28.812 5.086 -5.855 1 98.81 417 LEU A C 1
ATOM 3279 O O . LEU A 1 417 ? 29.234 6.207 -5.547 1 98.81 417 LEU A O 1
ATOM 3283 N N . SER A 1 418 ? 28.766 4.719 -7.043 1 98.69 418 SER A N 1
ATOM 3284 C CA . SER A 1 418 ? 28.719 5.602 -8.203 1 98.69 418 SER A CA 1
ATOM 3285 C C . SER A 1 418 ? 27.406 5.438 -8.977 1 98.69 418 SER A C 1
ATOM 3287 O O . SER A 1 418 ? 27.109 4.348 -9.461 1 98.69 418 SER A O 1
ATOM 3289 N N . ILE A 1 419 ? 26.625 6.398 -9.023 1 98.38 419 ILE A N 1
ATOM 3290 C CA . ILE A 1 419 ? 25.344 6.391 -9.734 1 98.38 419 ILE A CA 1
ATOM 3291 C C . ILE A 1 419 ? 25.344 7.473 -10.812 1 98.38 419 ILE A C 1
ATOM 3293 O O . ILE A 1 419 ? 25.219 8.664 -10.508 1 98.38 419 ILE A O 1
ATOM 3297 N N . ASN A 1 420 ? 25.422 7.023 -12.055 1 97.5 420 ASN A N 1
ATOM 3298 C CA . ASN A 1 420 ? 25.547 7.926 -13.188 1 97.5 420 ASN A CA 1
ATOM 3299 C C . ASN A 1 420 ? 26.656 8.953 -12.969 1 97.5 420 ASN A C 1
ATOM 3301 O O . ASN A 1 420 ? 26.453 10.141 -13.227 1 97.5 420 ASN A O 1
ATOM 3305 N N . GLY A 1 421 ? 27.688 8.539 -12.398 1 96.38 421 GLY A N 1
ATOM 3306 C CA . GLY A 1 421 ? 28.859 9.383 -12.234 1 96.38 421 GLY A CA 1
ATOM 3307 C C . GLY A 1 421 ? 28.875 10.117 -10.906 1 96.38 421 GLY A C 1
ATOM 3308 O O . GLY A 1 421 ? 29.906 10.664 -10.508 1 96.38 421 GLY A O 1
ATOM 3309 N N . GLN A 1 422 ? 27.766 10.234 -10.172 1 96.56 422 GLN A N 1
ATOM 3310 C CA . GLN A 1 422 ? 27.75 10.797 -8.828 1 96.56 422 GLN A CA 1
ATOM 3311 C C . GLN A 1 422 ? 28.297 9.797 -7.809 1 96.56 422 GLN A C 1
ATOM 3313 O O . GLN A 1 422 ? 27.797 8.672 -7.715 1 96.56 422 GLN A O 1
ATOM 3318 N N . GLU A 1 423 ? 29.281 10.242 -7.055 1 97.69 423 GLU A N 1
ATOM 3319 C CA . GLU A 1 423 ? 29.922 9.359 -6.086 1 97.69 423 GLU A CA 1
ATOM 3320 C C . GLU A 1 423 ? 29.484 9.68 -4.664 1 97.69 423 GLU A C 1
ATOM 3322 O O . GLU A 1 423 ? 29.297 10.852 -4.316 1 97.69 423 GLU A O 1
ATOM 3327 N N . THR A 1 424 ? 29.219 8.734 -3.92 1 97.56 424 THR A N 1
ATOM 3328 C CA . THR A 1 424 ? 28.953 8.875 -2.492 1 97.56 424 THR A CA 1
ATOM 3329 C C . THR A 1 424 ? 29.531 7.695 -1.718 1 97.56 424 THR A C 1
ATOM 3331 O O . THR A 1 424 ? 29.719 6.605 -2.271 1 97.56 424 THR A O 1
ATOM 3334 N N . SER A 1 425 ? 29.938 7.926 -0.523 1 98.38 425 SER A N 1
ATOM 3335 C CA . SER A 1 425 ? 30.547 6.918 0.336 1 98.38 425 SER A CA 1
ATOM 3336 C C . SER A 1 425 ? 30.031 7.027 1.769 1 98.38 425 SER A C 1
ATOM 3338 O O . SER A 1 425 ? 29.984 8.125 2.336 1 98.38 425 SER A O 1
ATOM 3340 N N . HIS A 1 426 ? 29.594 5.965 2.318 1 98.69 426 HIS A N 1
ATOM 3341 C CA . HIS A 1 426 ? 29.094 5.91 3.684 1 98.69 426 HIS A CA 1
ATOM 3342 C C . HIS A 1 426 ? 29.547 4.641 4.391 1 98.69 426 HIS A C 1
ATOM 3344 O O . HIS A 1 426 ? 29.641 3.578 3.771 1 98.69 426 HIS A O 1
ATOM 3350 N N . THR A 1 427 ? 29.828 4.754 5.664 1 98.75 427 THR A N 1
ATOM 3351 C CA . THR A 1 427 ? 30.016 3.543 6.457 1 98.75 427 THR A CA 1
ATOM 3352 C C . THR A 1 427 ? 28.672 2.857 6.711 1 98.75 427 THR A C 1
ATOM 3354 O O . THR A 1 427 ? 27.609 3.488 6.617 1 98.75 427 THR A O 1
ATOM 3357 N N . VAL A 1 428 ? 28.719 1.573 7.016 1 98.62 428 VAL A N 1
ATOM 3358 C CA . VAL A 1 428 ? 27.516 0.84 7.402 1 98.62 428 VAL A CA 1
ATOM 3359 C C . VAL A 1 428 ? 26.859 1.52 8.602 1 98.62 428 VAL A C 1
ATOM 3361 O O . VAL A 1 428 ? 25.641 1.65 8.656 1 98.62 428 VAL A O 1
ATOM 3364 N N . MET A 1 429 ? 27.688 1.963 9.516 1 98.31 429 MET A N 1
ATOM 3365 C CA . MET A 1 429 ? 27.172 2.656 10.695 1 98.31 429 MET A CA 1
ATOM 3366 C C . MET A 1 429 ? 26.359 3.879 10.297 1 98.31 429 MET A C 1
ATOM 3368 O O . MET A 1 429 ? 25.266 4.105 10.82 1 98.31 429 MET A O 1
ATOM 3372 N N . GLU A 1 430 ? 26.906 4.676 9.406 1 98.38 430 GLU A N 1
ATOM 3373 C CA . GLU A 1 430 ? 26.203 5.855 8.922 1 98.38 430 GLU A CA 1
ATOM 3374 C C . GLU A 1 430 ? 24.891 5.473 8.234 1 98.38 430 GLU A C 1
ATOM 3376 O O . GLU A 1 430 ? 23.859 6.125 8.438 1 98.38 430 GLU A O 1
ATOM 3381 N N . LEU A 1 431 ? 24.906 4.375 7.473 1 98.62 431 LEU A N 1
ATOM 3382 C CA . LEU A 1 431 ? 23.734 3.945 6.727 1 98.62 431 LEU A CA 1
ATOM 3383 C C . LEU A 1 431 ? 22.688 3.326 7.66 1 98.62 431 LEU A C 1
ATOM 3385 O O . LEU A 1 431 ? 21.5 3.332 7.359 1 98.62 431 LEU A O 1
ATOM 3389 N N . MET A 1 432 ? 23.125 2.717 8.719 1 98 432 MET A N 1
ATOM 3390 C CA . MET A 1 432 ? 22.172 2.217 9.695 1 98 432 MET A CA 1
ATOM 3391 C C . MET A 1 432 ? 21.422 3.369 10.375 1 98 432 MET A C 1
ATOM 3393 O O . MET A 1 432 ? 20.266 3.223 10.773 1 98 432 MET A O 1
ATOM 3397 N N . ALA A 1 433 ? 22.109 4.504 10.461 1 96.88 433 ALA A N 1
ATOM 3398 C CA . ALA A 1 433 ? 21.531 5.664 11.141 1 96.88 433 ALA A CA 1
ATOM 3399 C C . ALA A 1 433 ? 20.547 6.387 10.234 1 96.88 433 ALA A C 1
ATOM 3401 O O . ALA A 1 433 ? 19.516 6.887 10.703 1 96.88 433 ALA A O 1
ATOM 3402 N N . ALA A 1 434 ? 20.844 6.465 8.969 1 96.94 434 ALA A N 1
ATOM 3403 C CA . ALA A 1 434 ? 19.969 7.199 8.062 1 96.94 434 ALA A CA 1
ATOM 3404 C C . ALA A 1 434 ? 20.172 6.754 6.621 1 96.94 434 ALA A C 1
ATOM 3406 O O . ALA A 1 434 ? 21.297 6.441 6.215 1 96.94 434 ALA A O 1
ATOM 3407 N N . GLY A 1 435 ? 19.047 6.719 5.859 1 97.38 435 GLY A N 1
ATOM 3408 C CA . GLY A 1 435 ? 19.125 6.66 4.406 1 97.38 435 GLY A CA 1
ATOM 3409 C C . GLY A 1 435 ? 19.328 8.016 3.766 1 97.38 435 GLY A C 1
ATOM 3410 O O . GLY A 1 435 ? 19.141 9.047 4.406 1 97.38 435 GLY A O 1
ATOM 3411 N N . TYR A 1 436 ? 19.75 7.988 2.457 1 96.81 436 TYR A N 1
ATOM 3412 C CA . TYR A 1 436 ? 20.125 9.219 1.77 1 96.81 436 TYR A CA 1
ATOM 3413 C C . TYR A 1 436 ? 19.5 9.273 0.375 1 96.81 436 TYR A C 1
ATOM 3415 O O . TYR A 1 436 ? 19.438 8.25 -0.315 1 96.81 436 TYR A O 1
ATOM 3423 N N . SER A 1 437 ? 19.016 10.438 0.01 1 96.88 437 SER A N 1
ATOM 3424 C CA . SER A 1 437 ? 18.547 10.633 -1.357 1 96.88 437 SER A CA 1
ATOM 3425 C C . SER A 1 437 ? 19.328 11.742 -2.055 1 96.88 437 SER A C 1
ATOM 3427 O O . SER A 1 437 ? 19.922 12.594 -1.396 1 96.88 437 SER A O 1
ATOM 3429 N N . SER A 1 438 ? 19.375 11.664 -3.328 1 96.06 438 SER A N 1
ATOM 3430 C CA . SER A 1 438 ? 20.031 12.672 -4.148 1 96.06 438 SER A CA 1
ATOM 3431 C C . SER A 1 438 ? 19.422 12.75 -5.539 1 96.06 438 SER A C 1
ATOM 3433 O O . SER A 1 438 ? 18.719 11.828 -5.965 1 96.06 438 SER A O 1
ATOM 3435 N N . HIS A 1 439 ? 19.688 13.883 -6.188 1 95.12 439 HIS A N 1
ATOM 3436 C CA . HIS A 1 439 ? 19.141 14.141 -7.516 1 95.12 439 HIS A CA 1
ATOM 3437 C C . HIS A 1 439 ? 20.25 14.297 -8.547 1 95.12 439 HIS A C 1
ATOM 3439 O O . HIS A 1 439 ? 21.359 14.711 -8.211 1 95.12 439 HIS A O 1
ATOM 3445 N N . MET A 1 440 ? 19.875 13.953 -9.797 1 93 440 MET A N 1
ATOM 3446 C CA . MET A 1 440 ? 20.844 14.055 -10.875 1 93 440 MET A CA 1
ATOM 3447 C C . MET A 1 440 ? 20.953 15.492 -11.375 1 93 440 MET A C 1
ATOM 3449 O O . MET A 1 440 ? 22 15.898 -11.906 1 93 440 MET A O 1
ATOM 3453 N N . LYS A 1 441 ? 19.891 16.234 -11.25 1 88.44 441 LYS A N 1
ATOM 3454 C CA . LYS A 1 441 ? 19.812 17.641 -11.641 1 88.44 441 LYS A CA 1
ATOM 3455 C C . LYS A 1 441 ? 19.203 18.484 -10.523 1 88.44 441 LYS A C 1
ATOM 3457 O O . LYS A 1 441 ? 18.594 17.953 -9.602 1 88.44 441 LYS A O 1
ATOM 3462 N N . PRO A 1 442 ? 19.406 19.75 -10.602 1 79.06 442 PRO A N 1
ATOM 3463 C CA . PRO A 1 442 ? 18.891 20.625 -9.547 1 79.06 442 PRO A CA 1
ATOM 3464 C C . PRO A 1 442 ? 17.375 20.766 -9.586 1 79.06 442 PRO A C 1
ATOM 3466 O O . PRO A 1 442 ? 16.781 21.375 -8.68 1 79.06 442 PRO A O 1
ATOM 3469 N N . TYR A 1 443 ? 16.766 20.344 -10.625 1 75.69 443 TYR A N 1
ATOM 3470 C CA . TYR A 1 443 ? 15.312 20.438 -10.75 1 75.69 443 TYR A CA 1
ATOM 3471 C C . TYR A 1 443 ? 14.703 19.078 -11.039 1 75.69 443 TYR A C 1
ATOM 3473 O O . TYR A 1 443 ? 15.367 18.188 -11.578 1 75.69 443 TYR A O 1
ATOM 3481 N N . HIS A 1 444 ? 13.375 18.891 -10.695 1 69.44 444 HIS A N 1
ATOM 3482 C CA . HIS A 1 444 ? 12.594 17.656 -10.883 1 69.44 444 HIS A CA 1
ATOM 3483 C C . HIS A 1 444 ? 13.258 16.734 -11.898 1 69.44 444 HIS A C 1
ATOM 3485 O O . HIS A 1 444 ? 13.031 16.875 -13.102 1 69.44 444 HIS A O 1
ATOM 3491 N N . SER A 1 445 ? 14.125 15.875 -11.367 1 81.44 445 SER A N 1
ATOM 3492 C CA . SER A 1 445 ? 14.906 14.992 -12.227 1 81.44 445 SER A CA 1
ATOM 3493 C C . SER A 1 445 ? 14.977 13.578 -11.664 1 81.44 445 SER A C 1
ATOM 3495 O O . SER A 1 445 ? 14.32 13.273 -10.672 1 81.44 445 SER A O 1
ATOM 3497 N N . GLN A 1 446 ? 15.711 12.805 -12.414 1 93.56 446 GLN A N 1
ATOM 3498 C CA . GLN A 1 446 ? 16.078 11.477 -11.93 1 93.56 446 GLN A CA 1
ATOM 3499 C C . GLN A 1 446 ? 16.75 11.555 -10.562 1 93.56 446 GLN A C 1
ATOM 3501 O O . GLN A 1 446 ? 17.531 12.477 -10.297 1 93.56 446 GLN A O 1
ATOM 3506 N N . ALA A 1 447 ? 16.344 10.68 -9.664 1 97.06 447 ALA A N 1
ATOM 3507 C CA . ALA A 1 447 ? 16.891 10.656 -8.305 1 97.06 447 ALA A CA 1
ATOM 3508 C C . ALA A 1 447 ? 17.203 9.234 -7.867 1 97.06 447 ALA A C 1
ATOM 3510 O O . ALA A 1 447 ? 16.828 8.273 -8.539 1 97.06 447 ALA A O 1
ATOM 3511 N N . TYR A 1 448 ? 18.016 9.141 -6.848 1 97.69 448 TYR A N 1
ATOM 3512 C CA . TYR A 1 448 ? 18.25 7.836 -6.23 1 97.69 448 TYR A CA 1
ATOM 3513 C C . TYR A 1 448 ? 18.109 7.918 -4.715 1 97.69 448 TYR A C 1
ATOM 3515 O O . TYR A 1 448 ? 18.141 9.008 -4.141 1 97.69 448 TYR A O 1
ATOM 3523 N N . LYS A 1 449 ? 17.859 6.855 -4.125 1 98.44 449 LYS A N 1
ATOM 3524 C CA . LYS A 1 449 ? 17.734 6.672 -2.682 1 98.44 449 LYS A CA 1
ATOM 3525 C C . LYS A 1 449 ? 18.578 5.496 -2.203 1 98.44 449 LYS A C 1
ATOM 3527 O O . LYS A 1 449 ? 18.469 4.387 -2.73 1 98.44 449 LYS A O 1
ATOM 3532 N N . ILE A 1 450 ? 19.516 5.766 -1.314 1 98.69 450 ILE A N 1
ATOM 3533 C CA . ILE A 1 450 ? 20.156 4.719 -0.525 1 98.69 450 ILE A CA 1
ATOM 3534 C C . ILE A 1 450 ? 19.391 4.504 0.774 1 98.69 450 ILE A C 1
ATOM 3536 O O . ILE A 1 450 ? 19.375 5.379 1.643 1 98.69 450 ILE A O 1
ATOM 3540 N N . HIS A 1 451 ? 18.734 3.367 0.884 1 98.69 451 HIS A N 1
ATOM 3541 C CA . HIS A 1 451 ? 17.969 3.072 2.096 1 98.69 451 HIS A CA 1
ATOM 3542 C C . HIS A 1 451 ? 18.906 2.816 3.277 1 98.69 451 HIS A C 1
ATOM 3544 O O . HIS A 1 451 ? 20.109 2.609 3.096 1 98.69 451 HIS A O 1
ATOM 3550 N N . THR A 1 452 ? 18.328 2.82 4.457 1 98.5 452 THR A N 1
ATOM 3551 C CA . THR A 1 452 ? 19.125 2.453 5.629 1 98.5 452 THR A CA 1
ATOM 3552 C C . THR A 1 452 ? 19.625 1.021 5.512 1 98.5 452 THR A C 1
ATOM 3554 O O . THR A 1 452 ? 18.906 0.137 5.039 1 98.5 452 THR A O 1
ATOM 3557 N N . ALA A 1 453 ? 20.828 0.856 5.969 1 98.69 453 ALA A N 1
ATOM 3558 C CA . ALA A 1 453 ? 21.328 -0.507 6.113 1 98.69 453 ALA A CA 1
ATOM 3559 C C . ALA A 1 453 ? 20.609 -1.245 7.23 1 98.69 453 ALA A C 1
ATOM 3561 O O . ALA A 1 453 ? 20.312 -0.667 8.281 1 98.69 453 ALA A O 1
ATOM 3562 N N . ILE A 1 454 ? 20.312 -2.438 6.961 1 98.69 454 ILE A N 1
ATOM 3563 C CA . ILE A 1 454 ? 19.688 -3.26 7.992 1 98.69 454 ILE A CA 1
ATOM 3564 C C . ILE A 1 454 ? 20.625 -4.41 8.367 1 98.69 454 ILE A C 1
ATOM 3566 O O . ILE A 1 454 ? 21.359 -4.918 7.523 1 98.69 454 ILE A O 1
ATOM 3570 N N . SER A 1 455 ? 20.578 -4.766 9.625 1 98.06 455 SER A N 1
ATOM 3571 C CA . SER A 1 455 ? 21.469 -5.805 10.117 1 98.06 455 SER A CA 1
ATOM 3572 C C . SER A 1 455 ? 20.766 -7.16 10.18 1 98.06 455 SER A C 1
ATOM 3574 O O . SER A 1 455 ? 19.531 -7.227 10.188 1 98.06 455 SER A O 1
ATOM 3576 N N . THR A 1 456 ? 21.547 -8.195 10.305 1 98.19 456 THR A N 1
ATOM 3577 C CA . THR A 1 456 ? 21.078 -9.57 10.234 1 98.19 456 THR A CA 1
ATOM 3578 C C . THR A 1 456 ? 19.922 -9.797 11.203 1 98.19 456 THR A C 1
ATOM 3580 O O . THR A 1 456 ? 18.938 -10.461 10.859 1 98.19 456 THR A O 1
ATOM 3583 N N . SER A 1 457 ? 19.938 -9.219 12.383 1 98.5 457 SER A N 1
ATOM 3584 C CA . SER A 1 457 ? 18.938 -9.445 13.406 1 98.5 457 SER A CA 1
ATOM 3585 C C . SER A 1 457 ? 17.609 -8.805 13.023 1 98.5 457 SER A C 1
ATOM 3587 O O . SER A 1 457 ? 16.562 -9.117 13.609 1 98.5 457 SER A O 1
ATOM 3589 N N . GLN A 1 458 ? 17.641 -7.91 12.055 1 98.69 458 GLN A N 1
ATOM 3590 C CA . GLN A 1 458 ? 16.422 -7.23 11.633 1 98.69 458 GLN A CA 1
ATOM 3591 C C . GLN A 1 458 ? 15.727 -7.984 10.5 1 98.69 458 GLN A C 1
ATOM 3593 O O . GLN A 1 458 ? 14.539 -7.777 10.242 1 98.69 458 GLN A O 1
ATOM 3598 N N . TYR A 1 459 ? 16.516 -8.836 9.75 1 98.69 459 TYR A N 1
ATOM 3599 C CA . TYR A 1 459 ? 15.914 -9.391 8.539 1 98.69 459 TYR A CA 1
ATOM 3600 C C . TYR A 1 459 ? 16.031 -10.906 8.516 1 98.69 459 TYR A C 1
ATOM 3602 O O . TYR A 1 459 ? 15.625 -11.547 7.543 1 98.69 459 TYR A O 1
ATOM 3610 N N . MET A 1 460 ? 16.578 -11.523 9.578 1 98.56 460 MET A N 1
ATOM 3611 C CA . MET A 1 460 ? 16.641 -12.984 9.641 1 98.56 460 MET A CA 1
ATOM 3612 C C . MET A 1 460 ? 15.969 -13.5 10.914 1 98.56 460 MET A C 1
ATOM 3614 O O . MET A 1 460 ? 16.062 -12.883 11.969 1 98.56 460 MET A O 1
ATOM 3618 N N . ALA A 1 461 ? 15.305 -14.516 10.797 1 98.56 461 ALA A N 1
ATOM 3619 C CA . ALA A 1 461 ? 14.75 -15.281 11.906 1 98.56 461 ALA A CA 1
ATOM 3620 C C . ALA A 1 461 ? 14.859 -16.781 11.648 1 98.56 461 ALA A C 1
ATOM 3622 O O . ALA A 1 461 ? 14.68 -17.25 10.523 1 98.56 461 ALA A O 1
ATOM 3623 N N . ASP A 1 462 ? 15.25 -17.578 12.57 1 98.5 462 ASP A N 1
ATOM 3624 C CA . ASP A 1 462 ? 15.375 -19.031 12.539 1 98.5 462 ASP A CA 1
ATOM 3625 C C . ASP A 1 462 ? 15.031 -19.641 13.891 1 98.5 462 ASP A C 1
ATOM 3627 O O . ASP A 1 462 ? 15.742 -19.422 14.875 1 98.5 462 ASP A O 1
ATOM 3631 N N . ASP A 1 463 ? 13.984 -20.312 13.969 1 98.69 463 ASP A N 1
ATOM 3632 C CA . ASP A 1 463 ? 13.555 -20.859 15.25 1 98.69 463 ASP A CA 1
ATOM 3633 C C . ASP A 1 463 ? 12.734 -22.125 15.062 1 98.69 463 ASP A C 1
ATOM 3635 O O . ASP A 1 463 ? 12.359 -22.469 13.938 1 98.69 463 ASP A O 1
ATOM 3639 N N . THR A 1 464 ? 12.609 -22.953 16.062 1 98.69 464 THR A N 1
ATOM 3640 C CA . THR A 1 464 ? 11.789 -24.156 16.141 1 98.69 464 THR A CA 1
ATOM 3641 C C . THR A 1 464 ? 10.938 -24.141 17.406 1 98.69 464 THR A C 1
ATOM 3643 O O . THR A 1 464 ? 11.398 -23.734 18.484 1 98.69 464 THR A O 1
ATOM 3646 N N . PHE A 1 465 ? 9.703 -24.469 17.328 1 98.56 465 PHE A N 1
ATOM 3647 C CA . PHE A 1 465 ? 8.828 -24.625 18.484 1 98.56 465 PHE A CA 1
ATOM 3648 C C . PHE A 1 465 ? 7.867 -25.797 18.297 1 98.56 465 PHE A C 1
ATOM 3650 O O . PHE A 1 465 ? 7.758 -26.344 17.203 1 98.56 465 PHE A O 1
ATOM 3657 N N . THR A 1 466 ? 7.297 -26.266 19.359 1 98.12 466 THR A N 1
ATOM 3658 C CA . THR A 1 466 ? 6.395 -27.406 19.297 1 98.12 466 THR A CA 1
ATOM 3659 C C . THR A 1 466 ? 4.953 -26.969 19.547 1 98.12 466 THR A C 1
ATOM 3661 O O . THR A 1 466 ? 4.684 -26.219 20.484 1 98.12 466 THR A O 1
ATOM 3664 N N . ASP A 1 467 ? 4.117 -27.344 18.625 1 97.31 467 ASP A N 1
ATOM 3665 C CA . ASP A 1 467 ? 2.672 -27.203 18.781 1 97.31 467 ASP A CA 1
ATOM 3666 C C . ASP A 1 467 ? 2.006 -28.562 19 1 97.31 467 ASP A C 1
ATOM 3668 O O . ASP A 1 467 ? 2.621 -29.594 18.766 1 97.31 467 ASP A O 1
ATOM 3672 N N . MET A 1 468 ? 0.822 -28.516 19.656 1 96.5 468 MET A N 1
ATOM 3673 C CA . MET A 1 468 ? 0.033 -29.734 19.781 1 96.5 468 MET A CA 1
ATOM 3674 C C . MET A 1 468 ? -1.092 -29.766 18.75 1 96.5 468 MET A C 1
ATOM 3676 O O . MET A 1 468 ? -1.817 -28.781 18.594 1 96.5 468 MET A O 1
ATOM 3680 N N . ALA A 1 469 ? -1.193 -30.906 18.094 1 93.62 469 ALA A N 1
ATOM 3681 C CA . ALA A 1 469 ? -2.217 -31.078 17.062 1 93.62 469 ALA A CA 1
ATOM 3682 C C . ALA A 1 469 ? -3.611 -30.828 17.641 1 93.62 469 ALA A C 1
ATOM 3684 O O . ALA A 1 469 ? -3.902 -31.188 18.781 1 93.62 469 ALA A O 1
ATOM 3685 N N . SER A 1 470 ? -4.418 -30.219 16.828 1 93.25 470 SER A N 1
ATOM 3686 C CA . SER A 1 470 ? -5.812 -30 17.203 1 93.25 470 SER A CA 1
ATOM 3687 C C . SER A 1 470 ? -6.723 -31.047 16.562 1 93.25 470 SER A C 1
ATOM 3689 O O . SER A 1 470 ? -7.848 -31.266 17.016 1 93.25 470 SER A O 1
ATOM 3691 N N . GLY A 1 471 ? -6.23 -31.719 15.422 1 90.56 471 GLY A N 1
ATOM 3692 C CA . GLY A 1 471 ? -6.984 -32.719 14.711 1 90.56 471 GLY A CA 1
ATOM 3693 C C . GLY A 1 471 ? -6.195 -33.406 13.602 1 90.56 471 GLY A C 1
ATOM 3694 O O . GLY A 1 471 ? -5.051 -33.031 13.336 1 90.56 471 GLY A O 1
ATOM 3695 N N . PRO A 1 472 ? -6.863 -34.344 12.938 1 89.5 472 PRO A N 1
ATOM 3696 C CA . PRO A 1 472 ? -6.16 -35.125 11.93 1 89.5 472 PRO A CA 1
ATOM 3697 C C . PRO A 1 472 ? -5.973 -34.406 10.609 1 89.5 472 PRO A C 1
ATOM 3699 O O . PRO A 1 472 ? -5.184 -34.812 9.766 1 89.5 472 PRO A O 1
ATOM 3702 N N . ARG A 1 473 ? -6.648 -33.281 10.383 1 94.31 473 ARG A N 1
ATOM 3703 C CA . ARG A 1 473 ? -6.559 -32.594 9.102 1 94.31 473 ARG A CA 1
ATOM 3704 C C . ARG A 1 473 ? -6.008 -31.188 9.273 1 94.31 473 ARG A C 1
ATOM 3706 O O . ARG A 1 473 ? -6.406 -30.266 8.562 1 94.31 473 ARG A O 1
ATOM 3713 N N . ASP A 1 474 ? -5.121 -31.094 10.297 1 97 474 ASP A N 1
ATOM 3714 C CA . ASP A 1 474 ? -4.488 -29.797 10.523 1 97 474 ASP A CA 1
ATOM 3715 C C . ASP A 1 474 ? -3.633 -29.391 9.32 1 97 474 ASP A C 1
ATOM 3717 O O . ASP A 1 474 ? -3.148 -30.25 8.578 1 97 474 ASP A O 1
ATOM 3721 N N . PHE A 1 475 ? -3.557 -28.172 9.109 1 98.44 475 PHE A N 1
ATOM 3722 C CA . PHE A 1 475 ? -2.531 -27.656 8.211 1 98.44 475 PHE A CA 1
ATOM 3723 C C . PHE A 1 475 ? -1.834 -26.453 8.836 1 98.44 475 PHE A C 1
ATOM 3725 O O . PHE A 1 475 ? -2.424 -25.734 9.656 1 98.44 475 PHE A O 1
ATOM 3732 N N . TYR A 1 476 ? -0.566 -26.281 8.555 1 98.62 476 TYR A N 1
ATOM 3733 C CA . TYR A 1 476 ? 0.277 -25.203 9.055 1 98.62 476 TYR A CA 1
ATOM 3734 C C . TYR A 1 476 ? 0.864 -24.391 7.914 1 98.62 476 TYR A C 1
ATOM 3736 O O . TYR A 1 476 ? 1.344 -24.953 6.926 1 98.62 476 TYR A O 1
ATOM 3744 N N . HIS A 1 477 ? 0.763 -23.109 7.93 1 98.81 477 HIS A N 1
ATOM 3745 C CA . HIS A 1 477 ? 1.438 -22.281 6.938 1 98.81 477 HIS A CA 1
ATOM 3746 C C . HIS A 1 477 ? 2.025 -21.031 7.578 1 98.81 477 HIS A C 1
ATOM 3748 O O . HIS A 1 477 ? 1.812 -20.781 8.766 1 98.81 477 HIS A O 1
ATOM 3754 N N . MET A 1 478 ? 2.818 -20.328 6.875 1 98.94 478 MET A N 1
ATOM 3755 C CA . MET A 1 478 ? 3.547 -19.156 7.363 1 98.94 478 MET A CA 1
ATOM 3756 C C . MET A 1 478 ? 3.34 -17.969 6.441 1 98.94 478 MET A C 1
ATOM 3758 O O . MET A 1 478 ? 3.293 -18.125 5.219 1 98.94 478 MET A O 1
ATOM 3762 N N . GLU A 1 479 ? 3.146 -16.859 6.965 1 98.94 479 GLU A N 1
ATOM 3763 C CA . GLU A 1 479 ? 3.146 -15.586 6.262 1 98.94 479 GLU A CA 1
ATOM 3764 C C . GLU A 1 479 ? 4.203 -14.641 6.832 1 98.94 479 GLU A C 1
ATOM 3766 O O . GLU A 1 479 ? 4.379 -14.555 8.047 1 98.94 479 GLU A O 1
ATOM 3771 N N . VAL A 1 480 ? 4.969 -14.031 5.953 1 98.94 480 VAL A N 1
ATOM 3772 C CA . VAL A 1 480 ? 6.02 -13.094 6.336 1 98.94 480 VAL A CA 1
ATOM 3773 C C . VAL A 1 480 ? 5.758 -11.734 5.699 1 98.94 480 VAL A C 1
ATOM 3775 O O . VAL A 1 480 ? 5.492 -11.641 4.496 1 98.94 480 VAL A O 1
ATOM 3778 N N . SER A 1 481 ? 5.82 -10.703 6.461 1 98.69 481 SER A N 1
ATOM 3779 C CA . SER A 1 481 ? 5.695 -9.352 5.93 1 98.69 481 SER A CA 1
ATOM 3780 C C . SER A 1 481 ? 6.934 -8.516 6.25 1 98.69 481 SER A C 1
ATOM 3782 O O . SER A 1 481 ? 7.57 -8.719 7.285 1 98.69 481 SER A O 1
ATOM 3784 N N . GLN A 1 482 ? 7.301 -7.664 5.355 1 98.69 482 GLN A N 1
ATOM 3785 C CA . GLN A 1 482 ? 8.375 -6.688 5.523 1 98.69 482 GLN A CA 1
ATOM 3786 C C . GLN A 1 482 ? 7.816 -5.281 5.707 1 98.69 482 GLN A C 1
ATOM 3788 O O . GLN A 1 482 ? 6.711 -4.98 5.25 1 98.69 482 GLN A O 1
ATOM 3793 N N . GLN A 1 483 ? 8.641 -4.434 6.262 1 98.06 483 GLN A N 1
ATOM 3794 C CA . GLN A 1 483 ? 8.227 -3.061 6.531 1 98.06 483 GLN A CA 1
ATOM 3795 C C . GLN A 1 483 ? 8.109 -2.26 5.238 1 98.06 483 GLN A C 1
ATOM 3797 O O . GLN A 1 483 ? 7.539 -1.166 5.227 1 98.06 483 GLN A O 1
ATOM 3802 N N . ASN A 1 484 ? 8.586 -2.762 4.156 1 97.75 484 ASN A N 1
ATOM 3803 C CA . ASN A 1 484 ? 8.422 -2.064 2.887 1 97.75 484 ASN A CA 1
ATOM 3804 C C . ASN A 1 484 ? 7.168 -2.533 2.148 1 97.75 484 ASN A C 1
ATOM 3806 O O . ASN A 1 484 ? 6.953 -2.176 0.989 1 97.75 484 ASN A O 1
ATOM 3810 N N . GLY A 1 485 ? 6.43 -3.43 2.715 1 97.5 485 GLY A N 1
ATOM 3811 C CA . GLY A 1 485 ? 5.133 -3.801 2.178 1 97.5 485 GLY A CA 1
ATOM 3812 C C . GLY A 1 485 ? 5.152 -5.113 1.418 1 97.5 485 GLY A C 1
ATOM 3813 O O . GLY A 1 485 ? 4.105 -5.609 0.997 1 97.5 485 GLY A O 1
ATOM 3814 N N . HIS A 1 486 ? 6.273 -5.734 1.22 1 98.56 486 HIS A N 1
ATOM 3815 C CA . HIS A 1 486 ? 6.316 -7 0.5 1 98.56 486 HIS A CA 1
ATOM 3816 C C . HIS A 1 486 ? 6.082 -8.18 1.442 1 98.56 486 HIS A C 1
ATOM 3818 O O . HIS A 1 486 ? 6.418 -8.109 2.627 1 98.56 486 HIS A O 1
ATOM 3824 N N . TRP A 1 487 ? 5.547 -9.227 0.897 1 98.88 487 TRP A N 1
ATOM 3825 C CA . TRP A 1 487 ? 5.109 -10.391 1.661 1 98.88 487 TRP A CA 1
ATOM 3826 C C . TRP A 1 487 ? 5.633 -11.68 1.038 1 98.88 487 TRP A C 1
ATOM 3828 O O . TRP A 1 487 ? 5.93 -11.719 -0.158 1 98.88 487 TRP A O 1
ATOM 3838 N N . ALA A 1 488 ? 5.742 -12.672 1.861 1 98.94 488 ALA A N 1
ATOM 3839 C CA . ALA A 1 488 ? 5.844 -14.07 1.445 1 98.94 488 ALA A CA 1
ATOM 3840 C C . ALA A 1 488 ? 4.695 -14.898 2.014 1 98.94 488 ALA A C 1
ATOM 3842 O O . ALA A 1 488 ? 4.355 -14.773 3.191 1 98.94 488 ALA A O 1
ATOM 3843 N N . TYR A 1 489 ? 4.062 -15.664 1.208 1 98.94 489 TYR A N 1
ATOM 3844 C CA . TYR A 1 489 ? 3.01 -16.594 1.585 1 98.94 489 TYR A CA 1
ATOM 3845 C C . TYR A 1 489 ? 3.447 -18.031 1.345 1 98.94 489 TYR A C 1
ATOM 3847 O O . TYR A 1 489 ? 3.525 -18.484 0.199 1 98.94 489 TYR A O 1
ATOM 3855 N N . VAL A 1 490 ? 3.635 -18.734 2.387 1 98.94 490 VAL A N 1
ATOM 3856 C CA . VAL A 1 490 ? 4.262 -20.047 2.312 1 98.94 490 VAL A CA 1
ATOM 3857 C C . VAL A 1 490 ? 3.188 -21.125 2.285 1 98.94 490 VAL A C 1
ATOM 3859 O O . VAL A 1 490 ? 2.271 -21.125 3.111 1 98.94 490 VAL A O 1
ATOM 3862 N N . THR A 1 491 ? 3.346 -22.078 1.323 1 98.94 491 THR A N 1
ATOM 3863 C CA . THR A 1 491 ? 2.422 -23.188 1.164 1 98.94 491 THR A CA 1
ATOM 3864 C C . THR A 1 491 ? 2.307 -23.984 2.461 1 98.94 491 THR A C 1
ATOM 3866 O O . THR A 1 491 ? 3.309 -24.219 3.141 1 98.94 491 THR A O 1
ATOM 3869 N N . PRO A 1 492 ? 1.148 -24.453 2.814 1 98.88 492 PRO A N 1
ATOM 3870 C CA . PRO A 1 492 ? 0.962 -25.219 4.047 1 98.88 492 PRO A CA 1
ATOM 3871 C C . PRO A 1 492 ? 1.614 -26.594 3.98 1 98.88 492 PRO A C 1
ATOM 3873 O O . PRO A 1 492 ? 1.813 -27.141 2.891 1 98.88 492 PRO A O 1
ATOM 3876 N N . VAL A 1 493 ? 2.002 -27.016 5.117 1 98.75 493 VAL A N 1
ATOM 3877 C CA . VAL A 1 493 ? 2.121 -28.453 5.332 1 98.75 493 VAL A CA 1
ATOM 3878 C C . VAL A 1 493 ? 0.774 -29.031 5.77 1 98.75 493 VAL A C 1
ATOM 3880 O O . VAL A 1 493 ? 0.197 -28.578 6.762 1 98.75 493 VAL A O 1
ATOM 3883 N N . TYR A 1 494 ? 0.298 -30.031 5.008 1 98.31 494 TYR A N 1
ATOM 3884 C CA . TYR A 1 494 ? -1.026 -30.578 5.254 1 98.31 494 TYR A CA 1
ATOM 3885 C C . TYR A 1 494 ? -0.926 -31.922 5.984 1 98.31 494 TYR A C 1
ATOM 3887 O O . TYR A 1 494 ? -0.043 -32.719 5.695 1 98.31 494 TYR A O 1
ATOM 3895 N N . PHE A 1 495 ? -1.842 -32.062 6.918 1 96.88 495 PHE A N 1
ATOM 3896 C CA . PHE A 1 495 ? -1.962 -33.375 7.582 1 96.88 495 PHE A CA 1
ATOM 3897 C C . PHE A 1 495 ? -3.258 -34.062 7.184 1 96.88 495 PHE A C 1
ATOM 3899 O O . PHE A 1 495 ? -4.262 -33.406 6.91 1 96.88 495 PHE A O 1
ATOM 3906 N N . GLN A 1 496 ? -3.191 -35.375 7.098 1 93.75 496 GLN A N 1
ATOM 3907 C CA . GLN A 1 496 ? -4.371 -36.188 6.809 1 93.75 496 GLN A CA 1
ATOM 3908 C C . GLN A 1 496 ? -4.422 -37.406 7.711 1 93.75 496 GLN A C 1
ATOM 3910 O O . GLN A 1 496 ? -3.393 -37.875 8.211 1 93.75 496 GLN A O 1
ATOM 3915 N N . MET B 1 1 ? -12.977 16.609 25.359 1 91.75 1 MET B N 1
ATOM 3916 C CA . MET B 1 1 ? -12.852 17.328 24.094 1 91.75 1 MET B CA 1
ATOM 3917 C C . MET B 1 1 ? -13.359 16.469 22.938 1 91.75 1 MET B C 1
ATOM 3919 O O . MET B 1 1 ? -13.352 15.242 23.031 1 91.75 1 MET B O 1
ATOM 3923 N N . ASN B 1 2 ? -13.883 17.156 21.953 1 97.31 2 ASN B N 1
ATOM 3924 C CA . ASN B 1 2 ? -14.359 16.516 20.734 1 97.31 2 ASN B CA 1
ATOM 3925 C C . ASN B 1 2 ? -13.266 16.422 19.688 1 97.31 2 ASN B C 1
ATOM 3927 O O . ASN B 1 2 ? -12.289 17.172 19.734 1 97.31 2 ASN B O 1
ATOM 3931 N N . ILE B 1 3 ? -13.414 15.414 18.812 1 98.69 3 ILE B N 1
ATOM 3932 C CA . ILE B 1 3 ? -12.523 15.328 17.672 1 98.69 3 ILE B CA 1
ATOM 3933 C C . ILE B 1 3 ? -13.195 15.938 16.438 1 98.69 3 ILE B C 1
ATOM 3935 O O . ILE B 1 3 ? -14.32 15.57 16.094 1 98.69 3 ILE B O 1
ATOM 3939 N N . TYR B 1 4 ? -12.555 16.891 15.82 1 98.81 4 TYR B N 1
ATOM 3940 C CA . TYR B 1 4 ? -13 17.484 14.562 1 98.81 4 TYR B CA 1
ATOM 3941 C C . TYR B 1 4 ? -12.008 17.188 13.438 1 98.81 4 TYR B C 1
ATOM 3943 O O . TYR B 1 4 ? -10.797 17.172 13.664 1 98.81 4 TYR B O 1
ATOM 3951 N N . TRP B 1 5 ? -12.539 16.938 12.25 1 98.81 5 TRP B N 1
ATOM 3952 C CA . TRP B 1 5 ? -11.75 16.484 11.109 1 98.81 5 TRP B CA 1
ATOM 3953 C C . TRP B 1 5 ? -11.633 17.594 10.062 1 98.81 5 TRP B C 1
ATOM 3955 O O . TRP B 1 5 ? -12.617 18.266 9.734 1 98.81 5 TRP B O 1
ATOM 3965 N N . GLY B 1 6 ? -10.43 17.812 9.562 1 98.81 6 GLY B N 1
ATOM 3966 C CA . GLY B 1 6 ? -10.242 18.875 8.586 1 98.81 6 GLY B CA 1
ATOM 3967 C C . GLY B 1 6 ? -9.047 18.641 7.676 1 98.81 6 GLY B C 1
ATOM 3968 O O . GLY B 1 6 ? -8.445 17.578 7.691 1 98.81 6 GLY B O 1
ATOM 3969 N N . ASP B 1 7 ? -8.805 19.547 6.723 1 98.81 7 ASP B N 1
ATOM 3970 C CA . ASP B 1 7 ? -7.707 19.625 5.762 1 98.81 7 ASP B CA 1
ATOM 3971 C C . ASP B 1 7 ? -7.262 21.062 5.562 1 98.81 7 ASP B C 1
ATOM 3973 O O . ASP B 1 7 ? -7.984 21.875 4.969 1 98.81 7 ASP B O 1
ATOM 3977 N N . ILE B 1 8 ? -6.016 21.344 6.039 1 98.81 8 ILE B N 1
ATOM 3978 C CA . ILE B 1 8 ? -5.633 22.75 6 1 98.81 8 ILE B CA 1
ATOM 3979 C C . ILE B 1 8 ? -4.555 22.969 4.938 1 98.81 8 ILE B C 1
ATOM 3981 O O . ILE B 1 8 ? -3.953 24.031 4.859 1 98.81 8 ILE B O 1
ATOM 3985 N N . HIS B 1 9 ? -4.23 21.938 4.168 1 98.75 9 HIS B N 1
ATOM 3986 C CA . HIS B 1 9 ? -3.273 22.031 3.07 1 98.75 9 HIS B CA 1
ATOM 3987 C C . HIS B 1 9 ? -3.779 21.297 1.836 1 98.75 9 HIS B C 1
ATOM 3989 O O . HIS B 1 9 ? -3.531 20.094 1.682 1 98.75 9 HIS B O 1
ATOM 3995 N N . ASN B 1 10 ? -4.387 21.938 0.996 1 97.94 10 ASN B N 1
ATOM 3996 C CA . ASN B 1 10 ? -4.902 21.516 -0.302 1 97.94 10 ASN B CA 1
ATOM 3997 C C . ASN B 1 10 ? -4.984 22.688 -1.278 1 97.94 10 ASN B C 1
ATOM 3999 O O . ASN B 1 10 ? -4.879 23.844 -0.875 1 97.94 10 ASN B O 1
ATOM 4003 N N . HIS B 1 11 ? -5.117 22.359 -2.535 1 97.25 11 HIS B N 1
ATOM 4004 C CA . HIS B 1 11 ? -5.094 23.391 -3.57 1 97.25 11 HIS B CA 1
ATOM 4005 C C . HIS B 1 11 ? -6.25 23.203 -4.547 1 97.25 11 HIS B C 1
ATOM 4007 O O . HIS B 1 11 ? -6.852 22.141 -4.617 1 97.25 11 HIS B O 1
ATOM 4013 N N . CYS B 1 12 ? -6.598 24.25 -5.238 1 95.88 12 CYS B N 1
ATOM 4014 C CA . CYS B 1 12 ? -7.566 24.234 -6.324 1 95.88 12 CYS B CA 1
ATOM 4015 C C . CYS B 1 12 ? -7.184 25.234 -7.41 1 95.88 12 CYS B C 1
ATOM 4017 O O . CYS B 1 12 ? -6.004 25.547 -7.578 1 95.88 12 CYS B O 1
ATOM 4019 N N . GLY B 1 13 ? -8.109 25.688 -8.148 1 94.44 13 GLY B N 1
ATOM 4020 C CA . GLY B 1 13 ? -7.844 26.484 -9.336 1 94.44 13 GLY B CA 1
ATOM 4021 C C . GLY B 1 13 ? -7.543 27.938 -9.016 1 94.44 13 GLY B C 1
ATOM 4022 O O . GLY B 1 13 ? -7.344 28.75 -9.922 1 94.44 13 GLY B O 1
ATOM 4023 N N . ILE B 1 14 ? -7.355 28.359 -7.781 1 96.31 14 ILE B N 1
ATOM 4024 C CA . ILE B 1 14 ? -7.059 29.75 -7.441 1 96.31 14 ILE B CA 1
ATOM 4025 C C . ILE B 1 14 ? -5.605 30.078 -7.789 1 96.31 14 ILE B C 1
ATOM 4027 O O . ILE B 1 14 ? -5.215 31.234 -7.832 1 96.31 14 ILE B O 1
ATOM 4031 N N . THR B 1 15 ? -4.793 29.062 -7.984 1 95.12 15 THR B N 1
ATOM 4032 C CA . THR B 1 15 ? -3.445 29.156 -8.531 1 95.12 15 THR B CA 1
ATOM 4033 C C . THR B 1 15 ? -3.271 28.203 -9.711 1 95.12 15 THR B C 1
ATOM 4035 O O . THR B 1 15 ? -3.861 28.391 -10.773 1 95.12 15 THR B O 1
ATOM 4038 N N . TYR B 1 16 ? -2.297 27.234 -9.648 1 91.38 16 TYR B N 1
ATOM 4039 C CA . TYR B 1 16 ? -2.094 26.344 -10.781 1 91.38 16 TYR B CA 1
ATOM 4040 C C . TYR B 1 16 ? -2.76 24.984 -10.547 1 91.38 16 TYR B C 1
ATOM 4042 O O . TYR B 1 16 ? -2.602 24.062 -11.344 1 91.38 16 TYR B O 1
ATOM 4050 N N . GLY B 1 17 ? -3.51 24.766 -9.547 1 92.62 17 GLY B N 1
ATOM 4051 C CA . GLY B 1 17 ? -4.336 23.578 -9.406 1 92.62 17 GLY B CA 1
ATOM 4052 C C . GLY B 1 17 ? -5.586 23.609 -10.266 1 92.62 17 GLY B C 1
ATOM 4053 O O . GLY B 1 17 ? -5.762 24.531 -11.078 1 92.62 17 GLY B O 1
ATOM 4054 N N . TYR B 1 18 ? -6.387 22.609 -10.164 1 93.06 18 TYR B N 1
ATOM 4055 C CA . TYR B 1 18 ? -7.645 22.484 -10.891 1 93.06 18 TYR B CA 1
ATOM 4056 C C . TYR B 1 18 ? -8.836 22.625 -9.953 1 93.06 18 TYR B C 1
ATOM 4058 O O . TYR B 1 18 ? -8.688 22.516 -8.734 1 93.06 18 TYR B O 1
ATOM 4066 N N . GLY B 1 19 ? -10.023 22.891 -10.531 1 93.62 19 GLY B N 1
ATOM 4067 C CA . GLY B 1 19 ? -11.242 22.984 -9.75 1 93.62 19 GLY B CA 1
ATOM 4068 C C . GLY B 1 19 ? -11.484 24.375 -9.18 1 93.62 19 GLY B C 1
ATOM 4069 O O . GLY B 1 19 ? -10.539 25.062 -8.773 1 93.62 19 GLY B O 1
ATOM 4070 N N . SER B 1 20 ? -12.711 24.797 -9.125 1 95.12 20 SER B N 1
ATOM 4071 C CA . SER B 1 20 ? -13.039 26.125 -8.609 1 95.12 20 SER B CA 1
ATOM 4072 C C . SER B 1 20 ? -13.023 26.141 -7.086 1 95.12 20 SER B C 1
ATOM 4074 O O . SER B 1 20 ? -13.203 25.109 -6.441 1 95.12 20 SER B O 1
ATOM 4076 N N . LEU B 1 21 ? -12.766 27.328 -6.559 1 97.06 21 LEU B N 1
ATOM 4077 C CA . LEU B 1 21 ? -12.828 27.516 -5.113 1 97.06 21 LEU B CA 1
ATOM 4078 C C . LEU B 1 21 ? -14.211 27.172 -4.574 1 97.06 21 LEU B C 1
ATOM 4080 O O . LEU B 1 21 ? -14.32 26.547 -3.516 1 97.06 21 LEU B O 1
ATOM 4084 N N . GLN B 1 22 ? -15.227 27.531 -5.32 1 96.06 22 GLN B N 1
ATOM 4085 C CA . GLN B 1 22 ? -16.609 27.25 -4.918 1 96.06 22 GLN B CA 1
ATOM 4086 C C . GLN B 1 22 ? -16.844 25.75 -4.785 1 96.06 22 GLN B C 1
ATOM 4088 O O . GLN B 1 22 ? -17.422 25.297 -3.795 1 96.06 22 GLN B O 1
ATOM 4093 N N . ASN B 1 23 ? -16.391 25.094 -5.758 1 95.38 23 ASN B N 1
ATOM 4094 C CA . ASN B 1 23 ? -16.547 23.641 -5.723 1 95.38 23 ASN B CA 1
ATOM 4095 C C . ASN B 1 23 ? -15.766 23.031 -4.574 1 95.38 23 ASN B C 1
ATOM 4097 O O . ASN B 1 23 ? -16.234 22.078 -3.93 1 95.38 23 ASN B O 1
ATOM 4101 N N . ALA B 1 24 ? -14.578 23.453 -4.379 1 97.31 24 ALA B N 1
ATOM 4102 C CA . ALA B 1 24 ? -13.742 22.938 -3.299 1 97.31 24 ALA B CA 1
ATOM 4103 C C . ALA B 1 24 ? -14.414 23.141 -1.943 1 97.31 24 ALA B C 1
ATOM 4105 O O . ALA B 1 24 ? -14.43 22.234 -1.106 1 97.31 24 ALA B O 1
ATOM 4106 N N . LEU B 1 25 ? -14.977 24.297 -1.721 1 97.75 25 LEU B N 1
ATOM 4107 C CA . LEU B 1 25 ? -15.641 24.625 -0.46 1 97.75 25 LEU B CA 1
ATOM 4108 C C . LEU B 1 25 ? -16.891 23.781 -0.276 1 97.75 25 LEU B C 1
ATOM 4110 O O . LEU B 1 25 ? -17.188 23.344 0.834 1 97.75 25 LEU B O 1
ATOM 4114 N N . ALA B 1 26 ? -17.609 23.625 -1.365 1 96 26 ALA B N 1
ATOM 4115 C CA . ALA B 1 26 ? -18.797 22.766 -1.308 1 96 26 ALA B CA 1
ATOM 4116 C C . ALA B 1 26 ? -18.438 21.344 -0.94 1 96 26 ALA B C 1
ATOM 4118 O O . ALA B 1 26 ? -19.109 20.703 -0.123 1 96 26 ALA B O 1
ATOM 4119 N N . ALA B 1 27 ? -17.406 20.828 -1.562 1 96 27 ALA B N 1
ATOM 4120 C CA . ALA B 1 27 ? -16.938 19.469 -1.262 1 96 27 ALA B CA 1
ATOM 4121 C C . ALA B 1 27 ? -16.516 19.344 0.2 1 96 27 ALA B C 1
ATOM 4123 O O . ALA B 1 27 ? -16.859 18.375 0.869 1 96 27 ALA B O 1
ATOM 4124 N N . ALA B 1 28 ? -15.773 20.297 0.666 1 97.69 28 ALA B N 1
ATOM 4125 C CA . ALA B 1 28 ? -15.312 20.281 2.053 1 97.69 28 ALA B CA 1
ATOM 4126 C C . ALA B 1 28 ? -16.5 20.266 3.021 1 97.69 28 ALA B C 1
ATOM 4128 O O . ALA B 1 28 ? -16.5 19.484 3.979 1 97.69 28 ALA B O 1
ATOM 4129 N N . ALA B 1 29 ? -17.469 21.078 2.781 1 96.38 29 ALA B N 1
ATOM 4130 C CA . ALA B 1 29 ? -18.609 21.25 3.676 1 96.38 29 ALA B CA 1
ATOM 4131 C C . ALA B 1 29 ? -19.422 19.953 3.768 1 96.38 29 ALA B C 1
ATOM 4133 O O . ALA B 1 29 ? -20.156 19.75 4.738 1 96.38 29 ALA B O 1
ATOM 4134 N N . ASN B 1 30 ? -19.219 19.125 2.826 1 94 30 ASN B N 1
ATOM 4135 C CA . ASN B 1 30 ? -20 17.906 2.781 1 94 30 ASN B CA 1
ATOM 4136 C C . ASN B 1 30 ? -19.453 16.844 3.738 1 94 30 ASN B C 1
ATOM 4138 O O . ASN B 1 30 ? -20.172 15.922 4.133 1 94 30 ASN B O 1
ATOM 4142 N N . HIS B 1 31 ? -18.188 16.984 4.113 1 95.88 31 HIS B N 1
ATOM 4143 C CA . HIS B 1 31 ? -17.703 15.844 4.887 1 95.88 31 HIS B CA 1
ATOM 4144 C C . HIS B 1 31 ? -16.625 16.266 5.883 1 95.88 31 HIS B C 1
ATOM 4146 O O . HIS B 1 31 ? -16.125 15.438 6.641 1 95.88 31 HIS B O 1
ATOM 4152 N N . LEU B 1 32 ? -16.25 17.516 5.918 1 98.19 32 LEU B N 1
ATOM 4153 C CA . LEU B 1 32 ? -15.242 17.984 6.867 1 98.19 32 LEU B CA 1
ATOM 4154 C C . LEU B 1 32 ? -15.859 18.953 7.867 1 98.19 32 LEU B C 1
ATOM 4156 O O . LEU B 1 32 ? -16.906 19.562 7.598 1 98.19 32 LEU B O 1
ATOM 4160 N N . ASP B 1 33 ? -15.164 19.094 8.992 1 98.69 33 ASP B N 1
ATOM 4161 C CA . ASP B 1 33 ? -15.547 20.094 9.992 1 98.69 33 ASP B CA 1
ATOM 4162 C C . ASP B 1 33 ? -14.867 21.422 9.727 1 98.69 33 ASP B C 1
ATOM 4164 O O . ASP B 1 33 ? -15.422 22.484 10.031 1 98.69 33 ASP B O 1
ATOM 4168 N N . PHE B 1 34 ? -13.68 21.422 9.195 1 98.88 34 PHE B N 1
ATOM 4169 C CA . PHE B 1 34 ? -12.938 22.656 8.922 1 98.88 34 PHE B CA 1
ATOM 4170 C C . PHE B 1 34 ? -11.977 22.469 7.762 1 98.88 34 PHE B C 1
ATOM 4172 O O . PHE B 1 34 ? -11.625 21.328 7.418 1 98.88 34 PHE B O 1
ATOM 4179 N N . CYS B 1 35 ? -11.578 23.531 7.121 1 98.69 35 CYS B N 1
ATOM 4180 C CA . CYS B 1 35 ? -10.609 23.438 6.031 1 98.69 35 CYS B CA 1
ATOM 4181 C C . CYS B 1 35 ? -9.953 24.797 5.773 1 98.69 35 CYS B C 1
ATOM 4183 O O . CYS B 1 35 ? -10.391 25.812 6.305 1 98.69 35 CYS B O 1
ATOM 4185 N N . ALA B 1 36 ? -8.859 24.766 5.117 1 98.69 36 ALA B N 1
ATOM 4186 C CA . ALA B 1 36 ? -8.273 25.891 4.391 1 98.69 36 ALA B CA 1
ATOM 4187 C C . ALA B 1 36 ? -7.996 25.531 2.936 1 98.69 36 ALA B C 1
ATOM 4189 O O . ALA B 1 36 ? -7.66 24.375 2.635 1 98.69 36 ALA B O 1
ATOM 4190 N N . ILE B 1 37 ? -8.281 26.422 2.057 1 98.44 37 ILE B N 1
ATOM 4191 C CA . ILE B 1 37 ? -7.82 26.281 0.68 1 98.44 37 ILE B CA 1
ATOM 4192 C C . ILE B 1 37 ? -6.551 27.094 0.469 1 98.44 37 ILE B C 1
ATOM 4194 O O . ILE B 1 37 ? -6.602 28.328 0.447 1 98.44 37 ILE B O 1
ATOM 4198 N N . THR B 1 38 ? -5.438 26.422 0.309 1 98.38 38 THR B N 1
ATOM 4199 C CA . THR B 1 38 ? -4.121 27.047 0.401 1 98.38 38 THR B CA 1
ATOM 4200 C C . THR B 1 38 ? -3.613 27.438 -0.982 1 98.38 38 THR B C 1
ATOM 4202 O O . THR B 1 38 ? -3.426 26.594 -1.85 1 98.38 38 THR B O 1
ATOM 4205 N N . GLY B 1 39 ? -3.412 28.719 -1.172 1 97.94 39 GLY B N 1
ATOM 4206 C CA . GLY B 1 39 ? -2.871 29.188 -2.439 1 97.94 39 GLY B CA 1
ATOM 4207 C C . GLY B 1 39 ? -1.354 29.188 -2.477 1 97.94 39 GLY B C 1
ATOM 4208 O O . GLY B 1 39 ? -0.704 29.547 -1.488 1 97.94 39 GLY B O 1
ATOM 4209 N N . HIS B 1 40 ? -0.802 28.75 -3.604 1 97.75 40 HIS B N 1
ATOM 4210 C CA . HIS B 1 40 ? 0.631 28.922 -3.814 1 97.75 40 HIS B CA 1
ATOM 4211 C C . HIS B 1 40 ? 0.988 30.391 -4.008 1 97.75 40 HIS B C 1
ATOM 4213 O O . HIS B 1 40 ? 0.552 31.016 -4.977 1 97.75 40 HIS B O 1
ATOM 4219 N N . ALA B 1 41 ? 1.926 30.844 -3.182 1 98.44 41 ALA B N 1
ATOM 4220 C CA . ALA B 1 41 ? 2.041 32.312 -3.16 1 98.44 41 ALA B CA 1
ATOM 4221 C C . ALA B 1 41 ? 3.432 32.75 -3.604 1 98.44 41 ALA B C 1
ATOM 4223 O O . ALA B 1 41 ? 3.586 33.812 -4.195 1 98.44 41 ALA B O 1
ATOM 4224 N N . MET B 1 42 ? 4.441 31.969 -3.223 1 98.19 42 MET B N 1
ATOM 4225 C CA . MET B 1 42 ? 5.781 32.5 -3.443 1 98.19 42 MET B CA 1
ATOM 4226 C C . MET B 1 42 ? 6.828 31.391 -3.373 1 98.19 42 MET B C 1
ATOM 4228 O O . MET B 1 42 ? 6.578 30.328 -2.812 1 98.19 42 MET B O 1
ATOM 4232 N N . TRP B 1 43 ? 7.945 31.641 -3.994 1 97.38 43 TRP B N 1
ATOM 4233 C CA . TRP B 1 43 ? 9.164 30.844 -3.947 1 97.38 43 TRP B CA 1
ATOM 4234 C C . TRP B 1 43 ? 10.406 31.719 -3.992 1 97.38 43 TRP B C 1
ATOM 4236 O O . TRP B 1 43 ? 11.102 31.781 -5.012 1 97.38 43 TRP B O 1
ATOM 4246 N N . PRO B 1 44 ? 10.766 32.25 -2.816 1 97 44 PRO B N 1
ATOM 4247 C CA . PRO B 1 44 ? 11.789 33.312 -2.789 1 97 44 PRO B CA 1
ATOM 4248 C C . PRO B 1 44 ? 13.141 32.812 -3.307 1 97 44 PRO B C 1
ATOM 4250 O O . PRO B 1 44 ? 13.906 33.594 -3.881 1 97 44 PRO B O 1
ATOM 4253 N N . ASP B 1 45 ? 13.461 31.562 -3.096 1 95.5 45 ASP B N 1
ATOM 4254 C CA . ASP B 1 45 ? 14.758 31.062 -3.531 1 95.5 45 ASP B CA 1
ATOM 4255 C C . ASP B 1 45 ? 14.617 30.125 -4.723 1 95.5 45 ASP B C 1
ATOM 4257 O O . ASP B 1 45 ? 15.32 29.109 -4.809 1 95.5 45 ASP B O 1
ATOM 4261 N N . MET B 1 46 ? 13.672 30.406 -5.562 1 93.12 46 MET B N 1
ATOM 4262 C CA . MET B 1 46 ? 13.445 29.609 -6.77 1 93.12 46 MET B CA 1
ATOM 4263 C C . MET B 1 46 ? 14.68 29.625 -7.668 1 93.12 46 MET B C 1
ATOM 4265 O O . MET B 1 46 ? 15.453 30.578 -7.648 1 93.12 46 MET B O 1
ATOM 4269 N N . HIS B 1 47 ? 14.719 28.625 -8.445 1 88.44 47 HIS B N 1
ATOM 4270 C CA . HIS B 1 47 ? 15.797 28.516 -9.422 1 88.44 47 HIS B CA 1
ATOM 4271 C C . HIS B 1 47 ? 15.789 29.688 -10.383 1 88.44 47 HIS B C 1
ATOM 4273 O O . HIS B 1 47 ? 14.727 30.234 -10.688 1 88.44 47 HIS B O 1
ATOM 4279 N N . GLU B 1 48 ? 17.031 30 -10.906 1 91.19 48 GLU B N 1
ATOM 4280 C CA . GLU B 1 48 ? 17.094 30.953 -12.023 1 91.19 48 GLU B CA 1
ATOM 4281 C C . GLU B 1 48 ? 16.406 30.391 -13.266 1 91.19 48 GLU B C 1
ATOM 4283 O O . GLU B 1 48 ? 16.516 29.188 -13.547 1 91.19 48 GLU B O 1
ATOM 4288 N N . ARG B 1 49 ? 15.695 31.25 -13.922 1 93.25 49 ARG B N 1
ATOM 4289 C CA . ARG B 1 49 ? 15.039 30.797 -15.148 1 93.25 49 ARG B CA 1
ATOM 4290 C C . ARG B 1 49 ? 16.062 30.531 -16.25 1 93.25 49 ARG B C 1
ATOM 4292 O O . ARG B 1 49 ? 16.734 31.453 -16.703 1 93.25 49 ARG B O 1
ATOM 4299 N N . THR B 1 50 ? 16.312 29.391 -16.594 1 91.5 50 THR B N 1
ATOM 4300 C CA . THR B 1 50 ? 17.125 28.938 -17.719 1 91.5 50 THR B CA 1
ATOM 4301 C C . THR B 1 50 ? 16.297 28.109 -18.703 1 91.5 50 THR B C 1
ATOM 4303 O O . THR B 1 50 ? 15.078 27.969 -18.516 1 91.5 50 THR B O 1
ATOM 4306 N N . GLU B 1 51 ? 16.906 27.656 -19.75 1 88.88 51 GLU B N 1
ATOM 4307 C CA . GLU B 1 51 ? 16.188 26.797 -20.688 1 88.88 51 GLU B CA 1
ATOM 4308 C C . GLU B 1 51 ? 15.672 25.531 -20 1 88.88 51 GLU B C 1
ATOM 4310 O O . GLU B 1 51 ? 14.547 25.109 -20.25 1 88.88 51 GLU B O 1
ATOM 4315 N N . ASP B 1 52 ? 16.422 25.062 -19.094 1 83.5 52 ASP B N 1
ATOM 4316 C CA . ASP B 1 52 ? 16.109 23.797 -18.422 1 83.5 52 ASP B CA 1
ATOM 4317 C C . ASP B 1 52 ? 15.039 24 -17.359 1 83.5 52 ASP B C 1
ATOM 4319 O O . ASP B 1 52 ? 14.258 23.078 -17.078 1 83.5 52 ASP B O 1
ATOM 4323 N N . THR B 1 53 ? 15.023 25.141 -16.75 1 88.06 53 THR B N 1
ATOM 4324 C CA . THR B 1 53 ? 14.133 25.359 -15.609 1 88.06 53 THR B CA 1
ATOM 4325 C C . THR B 1 53 ? 12.938 26.219 -16.016 1 88.06 53 THR B C 1
ATOM 4327 O O . THR B 1 53 ? 12.078 26.531 -15.188 1 88.06 53 THR B O 1
ATOM 4330 N N . ALA B 1 54 ? 12.875 26.562 -17.312 1 89.69 54 ALA B N 1
ATOM 4331 C CA . ALA B 1 54 ? 11.891 27.531 -17.781 1 89.69 54 ALA B CA 1
ATOM 4332 C C . ALA B 1 54 ? 10.469 27.078 -17.438 1 89.69 54 ALA B C 1
ATOM 4334 O O . ALA B 1 54 ? 9.656 27.875 -16.969 1 89.69 54 ALA B O 1
ATOM 4335 N N . PHE B 1 55 ? 10.25 25.875 -17.625 1 83.88 55 PHE B N 1
ATOM 4336 C CA . PHE B 1 55 ? 8.898 25.391 -17.391 1 83.88 55 PHE B CA 1
ATOM 4337 C C . PHE B 1 55 ? 8.516 25.531 -15.922 1 83.88 55 PHE B C 1
ATOM 4339 O O . PHE B 1 55 ? 7.457 26.078 -15.602 1 83.88 55 PHE B O 1
ATOM 4346 N N . VAL B 1 56 ? 9.375 25.078 -15.094 1 86.56 56 VAL B N 1
ATOM 4347 C CA . VAL B 1 56 ? 9.094 25.078 -13.664 1 86.56 56 VAL B CA 1
ATOM 4348 C C . VAL B 1 56 ? 8.961 26.516 -13.164 1 86.56 56 VAL B C 1
ATOM 4350 O O . VAL B 1 56 ? 8.047 26.828 -12.398 1 86.56 56 VAL B O 1
ATOM 4353 N N . VAL B 1 57 ? 9.789 27.359 -13.602 1 92.25 57 VAL B N 1
ATOM 4354 C CA . VAL B 1 57 ? 9.805 28.75 -13.164 1 92.25 57 VAL B CA 1
ATOM 4355 C C . VAL B 1 57 ? 8.555 29.469 -13.664 1 92.25 57 VAL B C 1
ATOM 4357 O O . VAL B 1 57 ? 7.859 30.125 -12.891 1 92.25 57 VAL B O 1
ATOM 4360 N N . ASP B 1 58 ? 8.289 29.281 -14.938 1 92.5 58 ASP B N 1
ATOM 4361 C CA . ASP B 1 58 ? 7.152 29.969 -15.539 1 92.5 58 ASP B CA 1
ATOM 4362 C C . ASP B 1 58 ? 5.832 29.453 -14.969 1 92.5 58 ASP B C 1
ATOM 4364 O O . ASP B 1 58 ? 4.914 30.234 -14.711 1 92.5 58 ASP B O 1
ATOM 4368 N N . PHE B 1 59 ? 5.828 28.188 -14.828 1 89.31 59 PHE B N 1
ATOM 4369 C CA . PHE B 1 59 ? 4.641 27.531 -14.289 1 89.31 59 PHE B CA 1
ATOM 4370 C C . PHE B 1 59 ? 4.297 28.094 -12.914 1 89.31 59 PHE B C 1
ATOM 4372 O O . PHE B 1 59 ? 3.158 28.5 -12.672 1 89.31 59 PHE B O 1
ATOM 4379 N N . HIS B 1 60 ? 5.254 28.188 -12.023 1 93.31 60 HIS B N 1
ATOM 4380 C CA . HIS B 1 60 ? 5.027 28.641 -10.656 1 93.31 60 HIS B CA 1
ATOM 4381 C C . HIS B 1 60 ? 4.719 30.141 -10.609 1 93.31 60 HIS B C 1
ATOM 4383 O O . HIS B 1 60 ? 3.797 30.562 -9.906 1 93.31 60 HIS B O 1
ATOM 4389 N N . ASN B 1 61 ? 5.461 30.859 -11.375 1 95.38 61 ASN B N 1
ATOM 4390 C CA . ASN B 1 61 ? 5.258 32.312 -11.367 1 95.38 61 ASN B CA 1
ATOM 4391 C C . ASN B 1 61 ? 3.859 32.656 -11.859 1 95.38 61 ASN B C 1
ATOM 4393 O O . ASN B 1 61 ? 3.248 33.625 -11.352 1 95.38 61 ASN B O 1
ATOM 4397 N N . ARG B 1 62 ? 3.396 31.969 -12.852 1 94.75 62 ARG B N 1
ATOM 4398 C CA . ARG B 1 62 ? 2.039 32.188 -13.328 1 94.75 62 ARG B CA 1
ATOM 4399 C C . ARG B 1 62 ? 1.015 31.938 -12.234 1 94.75 62 ARG B C 1
ATOM 4401 O O . ARG B 1 62 ? 0.044 32.688 -12.086 1 94.75 62 ARG B O 1
ATOM 4408 N N . GLY B 1 63 ? 1.229 30.875 -11.516 1 95.12 63 GLY B N 1
ATOM 4409 C CA . GLY B 1 63 ? 0.347 30.547 -10.406 1 95.12 63 GLY B CA 1
ATOM 4410 C C . GLY B 1 63 ? 0.391 31.578 -9.297 1 95.12 63 GLY B C 1
ATOM 4411 O O . GLY B 1 63 ? -0.651 31.984 -8.773 1 95.12 63 GLY B O 1
ATOM 4412 N N . PHE B 1 64 ? 1.582 32.094 -8.992 1 97.62 64 PHE B N 1
ATOM 4413 C CA . PHE B 1 64 ? 1.738 33.094 -7.953 1 97.62 64 PHE B CA 1
ATOM 4414 C C . PHE B 1 64 ? 1.016 34.375 -8.336 1 97.62 64 PHE B C 1
ATOM 4416 O O . PHE B 1 64 ? 0.344 35 -7.504 1 97.62 64 PHE B O 1
ATOM 4423 N N . GLN B 1 65 ? 1.186 34.781 -9.57 1 97.75 65 GLN B N 1
ATOM 4424 C CA . GLN B 1 65 ? 0.552 36 -10.07 1 97.75 65 GLN B CA 1
ATOM 4425 C C . GLN B 1 65 ? -0.969 35.875 -10.031 1 97.75 65 GLN B C 1
ATOM 4427 O O . GLN B 1 65 ? -1.66 36.812 -9.672 1 97.75 65 GLN B O 1
ATOM 4432 N N . LYS B 1 66 ? -1.399 34.719 -10.445 1 96.94 66 LYS B N 1
ATOM 4433 C CA . LYS B 1 66 ? -2.842 34.5 -10.414 1 96.94 66 LYS B CA 1
ATOM 4434 C C . LYS B 1 66 ? -3.396 34.688 -9.008 1 96.94 66 LYS B C 1
ATOM 4436 O O . LYS B 1 66 ? -4.445 35.312 -8.828 1 96.94 66 LYS B O 1
ATOM 4441 N N . LEU B 1 67 ? -2.766 34.156 -8.023 1 98.25 67 LEU B N 1
ATOM 4442 C CA . LEU B 1 67 ? -3.225 34.344 -6.652 1 98.25 67 LEU B CA 1
ATOM 4443 C C . LEU B 1 67 ? -3.188 35.812 -6.242 1 98.25 67 LEU B C 1
ATOM 4445 O O . LEU B 1 67 ? -4.137 36.312 -5.637 1 98.25 67 LEU B O 1
ATOM 4449 N N . ARG B 1 68 ? -2.098 36.469 -6.539 1 97.88 68 ARG B N 1
ATOM 4450 C CA . ARG B 1 68 ? -1.939 37.875 -6.164 1 97.88 68 ARG B CA 1
ATOM 4451 C C . ARG B 1 68 ? -3.055 38.719 -6.758 1 97.88 68 ARG B C 1
ATOM 4453 O O . ARG B 1 68 ? -3.592 39.594 -6.086 1 97.88 68 ARG B O 1
ATOM 4460 N N . ASP B 1 69 ? -3.381 38.406 -7.973 1 97.94 69 ASP B N 1
ATOM 4461 C CA . ASP B 1 69 ? -4.383 39.188 -8.695 1 97.94 69 ASP B CA 1
ATOM 4462 C C . ASP B 1 69 ? -5.777 38.969 -8.102 1 97.94 69 ASP B C 1
ATOM 4464 O O . ASP B 1 69 ? -6.664 39.781 -8.266 1 97.94 69 ASP B O 1
ATOM 4468 N N . HIS B 1 70 ? -5.957 37.844 -7.434 1 97.75 70 HIS B N 1
ATOM 4469 C CA . HIS B 1 70 ? -7.312 37.5 -7.031 1 97.75 70 HIS B CA 1
ATOM 4470 C C . HIS B 1 70 ? -7.406 37.281 -5.523 1 97.75 70 HIS B C 1
ATOM 4472 O O . HIS B 1 70 ? -8.406 36.75 -5.027 1 97.75 70 HIS B O 1
ATOM 4478 N N . TRP B 1 71 ? -6.422 37.688 -4.789 1 98.06 71 TRP B N 1
ATOM 4479 C CA . TRP B 1 71 ? -6.34 37.375 -3.365 1 98.06 71 TRP B CA 1
ATOM 4480 C C . TRP B 1 71 ? -7.527 37.969 -2.609 1 98.06 71 TRP B C 1
ATOM 4482 O O . TRP B 1 71 ? -8.125 37.312 -1.757 1 98.06 71 TRP B O 1
ATOM 4492 N N . PRO B 1 72 ? -7.965 39.25 -2.865 1 97.5 72 PRO B N 1
ATOM 4493 C CA . PRO B 1 72 ? -9.133 39.781 -2.145 1 97.5 72 PRO B CA 1
ATOM 4494 C C . PRO B 1 72 ? -10.383 38.906 -2.361 1 97.5 72 PRO B C 1
ATOM 4496 O O . PRO B 1 72 ? -11.172 38.719 -1.433 1 97.5 72 PRO B O 1
ATOM 4499 N N . GLU B 1 73 ? -10.492 38.406 -3.576 1 97.38 73 GLU B N 1
ATOM 4500 C CA . GLU B 1 73 ? -11.641 37.562 -3.881 1 97.38 73 GLU B CA 1
ATOM 4501 C C . GLU B 1 73 ? -11.547 36.219 -3.135 1 97.38 73 GLU B C 1
ATOM 4503 O O . GLU B 1 73 ? -12.547 35.75 -2.592 1 97.38 73 GLU B O 1
ATOM 4508 N N . VAL B 1 74 ? -10.367 35.656 -3.148 1 97.94 74 VAL B N 1
ATOM 4509 C CA . VAL B 1 74 ? -10.141 34.375 -2.467 1 97.94 74 VAL B CA 1
ATOM 4510 C C . VAL B 1 74 ? -10.383 34.562 -0.969 1 97.94 74 VAL B C 1
ATOM 4512 O O . VAL B 1 74 ? -11.125 33.781 -0.364 1 97.94 74 VAL B O 1
ATOM 4515 N N . ASN B 1 75 ? -9.773 35.594 -0.442 1 97.06 75 ASN B N 1
ATOM 4516 C CA . ASN B 1 75 ? -9.93 35.906 0.973 1 97.06 75 ASN B CA 1
ATOM 4517 C C . ASN B 1 75 ? -11.398 36.094 1.34 1 97.06 75 ASN B C 1
ATOM 4519 O O . ASN B 1 75 ? -11.859 35.594 2.373 1 97.06 75 ASN B O 1
ATOM 4523 N N . GLY B 1 76 ? -12.086 36.844 0.557 1 97.94 76 GLY B N 1
ATOM 4524 C CA . GLY B 1 76 ? -13.5 37.094 0.792 1 97.94 76 GLY B CA 1
ATOM 4525 C C . GLY B 1 76 ? -14.352 35.844 0.734 1 97.94 76 GLY B C 1
ATOM 4526 O O . GLY B 1 76 ? -15.25 35.656 1.559 1 97.94 76 GLY B O 1
ATOM 4527 N N . ALA B 1 77 ? -14.102 35.031 -0.252 1 97.94 77 ALA B N 1
ATOM 4528 C CA . ALA B 1 77 ? -14.867 33.781 -0.411 1 97.94 77 ALA B CA 1
ATOM 4529 C C . ALA B 1 77 ? -14.648 32.844 0.775 1 97.94 77 ALA B C 1
ATOM 4531 O O . ALA B 1 77 ? -15.586 32.219 1.253 1 97.94 77 ALA B O 1
ATOM 4532 N N . MET B 1 78 ? -13.422 32.75 1.222 1 98.44 78 MET B N 1
ATOM 4533 C CA . MET B 1 78 ? -13.109 31.906 2.385 1 98.44 78 MET B CA 1
ATOM 4534 C C . MET B 1 78 ? -13.812 32.438 3.631 1 98.44 78 MET B C 1
ATOM 4536 O O . MET B 1 78 ? -14.352 31.656 4.422 1 98.44 78 MET B O 1
ATOM 4540 N N . ALA B 1 79 ? -13.75 33.75 3.814 1 98.25 79 ALA B N 1
ATOM 4541 C CA . ALA B 1 79 ? -14.414 34.375 4.953 1 98.25 79 ALA B CA 1
ATOM 4542 C C . ALA B 1 79 ? -15.914 34.125 4.918 1 98.25 79 ALA B C 1
ATOM 4544 O O . ALA B 1 79 ? -16.516 33.812 5.949 1 98.25 79 ALA B O 1
ATOM 4545 N N . ALA B 1 80 ? -16.469 34.219 3.77 1 98.06 80 ALA B N 1
ATOM 4546 C CA . ALA B 1 80 ? -17.906 34.062 3.605 1 98.06 80 ALA B CA 1
ATOM 4547 C C . ALA B 1 80 ? -18.328 32.625 3.859 1 98.06 80 ALA B C 1
ATOM 4549 O O . ALA B 1 80 ? -19.469 32.375 4.273 1 98.06 80 ALA B O 1
ATOM 4550 N N . ALA B 1 81 ? -17.453 31.688 3.621 1 98.12 81 ALA B N 1
ATOM 4551 C CA . ALA B 1 81 ? -17.766 30.266 3.748 1 98.12 81 ALA B CA 1
ATOM 4552 C C . ALA B 1 81 ? -17.734 29.828 5.207 1 98.12 81 ALA B C 1
ATOM 4554 O O . ALA B 1 81 ? -18.234 28.75 5.547 1 98.12 81 ALA B O 1
ATOM 4555 N N . ASN B 1 82 ? -17.109 30.594 6.086 1 98.31 82 ASN B N 1
ATOM 4556 C CA . ASN B 1 82 ? -17.047 30.219 7.496 1 98.31 82 ASN B CA 1
ATOM 4557 C C . ASN B 1 82 ? -18.438 30.172 8.125 1 98.31 82 ASN B C 1
ATOM 4559 O O . ASN B 1 82 ? -19.188 31.141 8.039 1 98.31 82 ASN B O 1
ATOM 4563 N N . SER B 1 83 ? -18.812 29.094 8.695 1 97.31 83 SER B N 1
ATOM 4564 C CA . SER B 1 83 ? -20.141 28.859 9.281 1 97.31 83 SER B CA 1
ATOM 4565 C C . SER B 1 83 ? -20.094 27.703 10.273 1 97.31 83 SER B C 1
ATOM 4567 O O . SER B 1 83 ? -19.031 27.156 10.562 1 97.31 83 SER B O 1
ATOM 4569 N N . ASP B 1 84 ? -21.266 27.391 10.828 1 95.81 84 ASP B N 1
ATOM 4570 C CA . ASP B 1 84 ? -21.391 26.234 11.711 1 95.81 84 ASP B CA 1
ATOM 4571 C C . ASP B 1 84 ? -21.203 24.938 10.938 1 95.81 84 ASP B C 1
ATOM 4573 O O . ASP B 1 84 ? -20.875 23.906 11.523 1 95.81 84 ASP B O 1
ATOM 4577 N N . ARG B 1 85 ? -21.422 25.031 9.703 1 96.06 85 ARG B N 1
ATOM 4578 C CA . ARG B 1 85 ? -21.297 23.844 8.859 1 96.06 85 ARG B CA 1
ATOM 4579 C C . ARG B 1 85 ? -19.844 23.562 8.523 1 96.06 85 ARG B C 1
ATOM 4581 O O . ARG B 1 85 ? -19.422 22.391 8.523 1 96.06 85 ARG B O 1
ATOM 4588 N N . LEU B 1 86 ? -19.109 24.516 8.234 1 98.56 86 LEU B N 1
ATOM 4589 C CA . LEU B 1 86 ? -17.703 24.406 7.875 1 98.56 86 LEU B CA 1
ATOM 4590 C C . LEU B 1 86 ? -16.906 25.578 8.445 1 98.56 86 LEU B C 1
ATOM 4592 O O . LEU B 1 86 ? -17.172 26.734 8.094 1 98.56 86 LEU B O 1
ATOM 4596 N N . VAL B 1 87 ? -16.016 25.234 9.289 1 98.88 87 VAL B N 1
ATOM 4597 C CA . VAL B 1 87 ? -15.109 26.266 9.797 1 98.88 87 VAL B CA 1
ATOM 4598 C C . VAL B 1 87 ? -13.961 26.484 8.82 1 98.88 87 VAL B C 1
ATOM 4600 O O . VAL B 1 87 ? -13.352 25.516 8.344 1 98.88 87 VAL B O 1
ATOM 4603 N N . THR B 1 88 ? -13.695 27.734 8.453 1 98.81 88 THR B N 1
ATOM 4604 C CA . THR B 1 88 ? -12.648 27.969 7.461 1 98.81 88 THR B CA 1
ATOM 4605 C C . THR B 1 88 ? -11.516 28.797 8.055 1 98.81 88 THR B C 1
ATOM 4607 O O . THR B 1 88 ? -11.719 29.547 9.008 1 98.81 88 THR B O 1
ATOM 4610 N N . PHE B 1 89 ? -10.344 28.625 7.562 1 98.88 89 PHE B N 1
ATOM 4611 C CA . PHE B 1 89 ? -9.133 29.391 7.844 1 98.88 89 PHE B CA 1
ATOM 4612 C C . PHE B 1 89 ? -8.531 29.938 6.559 1 98.88 89 PHE B C 1
ATOM 4614 O O . PHE B 1 89 ? -8.758 29.406 5.477 1 98.88 89 PHE B O 1
ATOM 4621 N N . GLN B 1 90 ? -7.828 31.062 6.691 1 98.56 90 GLN B N 1
ATOM 4622 C CA . GLN B 1 90 ? -7.066 31.609 5.574 1 98.56 90 GLN B CA 1
ATOM 4623 C C . GLN B 1 90 ? -5.688 30.969 5.48 1 98.56 90 GLN B C 1
ATOM 4625 O O . GLN B 1 90 ? -5.078 30.641 6.504 1 98.56 90 GLN B O 1
ATOM 4630 N N . ALA B 1 91 ? -5.203 30.781 4.242 1 98.75 91 ALA B N 1
ATOM 4631 C CA . ALA B 1 91 ? -3.883 30.172 4.148 1 98.75 91 ALA B CA 1
ATOM 4632 C C . ALA B 1 91 ? -3.25 30.438 2.785 1 98.75 91 ALA B C 1
ATOM 4634 O O . ALA B 1 91 ? -3.953 30.547 1.779 1 98.75 91 ALA B O 1
ATOM 4635 N N . TYR B 1 92 ? -2.002 30.547 2.695 1 98.69 92 TYR B N 1
ATOM 4636 C CA . TYR B 1 92 ? -1.227 30.484 1.46 1 98.69 92 TYR B CA 1
ATOM 4637 C C . TYR B 1 92 ? 0.146 29.875 1.705 1 98.69 92 TYR B C 1
ATOM 4639 O O . TYR B 1 92 ? 0.576 29.734 2.852 1 98.69 92 TYR B O 1
ATOM 4647 N N . GLU B 1 93 ? 0.789 29.484 0.662 1 98.62 93 GLU B N 1
ATOM 4648 C CA . GLU B 1 93 ? 1.976 28.641 0.753 1 98.62 93 GLU B CA 1
ATOM 4649 C C . GLU B 1 93 ? 3.215 29.359 0.241 1 98.62 93 GLU B C 1
ATOM 4651 O O . GLU B 1 93 ? 3.145 30.094 -0.747 1 98.62 93 GLU B O 1
ATOM 4656 N N . MET B 1 94 ? 4.273 29.141 0.942 1 98.38 94 MET B N 1
ATOM 4657 C CA . MET B 1 94 ? 5.617 29.547 0.546 1 98.38 94 MET B CA 1
ATOM 4658 C C . MET B 1 94 ? 6.488 28.344 0.232 1 98.38 94 MET B C 1
ATOM 4660 O O . MET B 1 94 ? 6.672 27.469 1.082 1 98.38 94 MET B O 1
ATOM 4664 N N . HIS B 1 95 ? 6.93 28.297 -0.949 1 97.19 95 HIS B N 1
ATOM 4665 C CA . HIS B 1 95 ? 7.953 27.312 -1.291 1 97.19 95 HIS B CA 1
ATOM 4666 C C . HIS B 1 95 ? 9.328 27.766 -0.818 1 97.19 95 HIS B C 1
ATOM 4668 O O . HIS B 1 95 ? 9.594 28.953 -0.713 1 97.19 95 HIS B O 1
ATOM 4674 N N . SER B 1 96 ? 10.164 26.812 -0.505 1 97.06 96 SER B N 1
ATOM 4675 C CA . SER B 1 96 ? 11.547 27.156 -0.174 1 97.06 96 SER B CA 1
ATOM 4676 C C . SER B 1 96 ? 12.453 25.938 -0.292 1 97.06 96 SER B C 1
ATOM 4678 O O . SER B 1 96 ? 12.148 24.875 0.257 1 97.06 96 SER B O 1
ATOM 4680 N N . SER B 1 97 ? 13.492 26.047 -1.003 1 94.69 97 SER B N 1
ATOM 4681 C CA . SER B 1 97 ? 14.516 25.016 -1.009 1 94.69 97 SER B CA 1
ATOM 4682 C C . SER B 1 97 ? 15.32 25.016 0.291 1 94.69 97 SER B C 1
ATOM 4684 O O . SER B 1 97 ? 15.711 23.953 0.784 1 94.69 97 SER B O 1
ATOM 4686 N N . HIS B 1 98 ? 15.539 26.156 0.868 1 96 98 HIS B N 1
ATOM 4687 C CA . HIS B 1 98 ? 16.359 26.312 2.064 1 96 98 HIS B CA 1
ATOM 4688 C C . HIS B 1 98 ? 15.617 25.828 3.307 1 96 98 HIS B C 1
ATOM 4690 O O . HIS B 1 98 ? 16.156 25.062 4.105 1 96 98 HIS B O 1
ATOM 4696 N N . TYR B 1 99 ? 14.398 26.25 3.502 1 97.5 99 TYR B N 1
ATOM 4697 C CA . TYR B 1 99 ? 13.641 25.969 4.715 1 97.5 99 TYR B CA 1
ATOM 4698 C C . TYR B 1 99 ? 12.758 24.734 4.531 1 97.5 99 TYR B C 1
ATOM 4700 O O . TYR B 1 99 ? 12.289 24.141 5.508 1 97.5 99 TYR B O 1
ATOM 4708 N N . GLY B 1 100 ? 12.547 24.328 3.254 1 97.31 100 GLY B N 1
ATOM 4709 C CA . GLY B 1 100 ? 11.43 23.453 2.949 1 97.31 100 GLY B CA 1
ATOM 4710 C C . GLY B 1 100 ? 10.117 24.203 2.799 1 97.31 100 GLY B C 1
ATOM 4711 O O . GLY B 1 100 ? 10 25.359 3.215 1 97.31 100 GLY B O 1
ATOM 4712 N N . ASP B 1 101 ? 9.164 23.594 2.199 1 98 101 ASP B N 1
ATOM 4713 C CA . ASP B 1 101 ? 7.883 24.25 1.954 1 98 101 ASP B CA 1
ATOM 4714 C C . ASP B 1 101 ? 7.086 24.406 3.246 1 98 101 ASP B C 1
ATOM 4716 O O . ASP B 1 101 ? 7.09 23.5 4.094 1 98 101 ASP B O 1
ATOM 4720 N N . HIS B 1 102 ? 6.457 25.562 3.387 1 98.62 102 HIS B N 1
ATOM 4721 C CA . HIS B 1 102 ? 5.566 25.891 4.492 1 98.62 102 HIS B CA 1
ATOM 4722 C C . HIS B 1 102 ? 4.281 26.547 3.982 1 98.62 102 HIS B C 1
ATOM 4724 O O . HIS B 1 102 ? 4.27 27.156 2.908 1 98.62 102 HIS B O 1
ATOM 4730 N N . HIS B 1 103 ? 3.25 26.344 4.648 1 98.62 103 HIS B N 1
ATOM 4731 C CA . HIS B 1 103 ? 2.113 27.219 4.426 1 98.62 103 HIS B CA 1
ATOM 4732 C C . HIS B 1 103 ? 1.731 27.969 5.703 1 98.62 103 HIS B C 1
ATOM 4734 O O . HIS B 1 103 ? 1.938 27.453 6.805 1 98.62 103 HIS B O 1
ATOM 4740 N N . LEU B 1 104 ? 1.349 29.203 5.5 1 98.69 104 LEU B N 1
ATOM 4741 C CA . LEU B 1 104 ? 0.851 30.078 6.559 1 98.69 104 LEU B CA 1
ATOM 4742 C C . LEU B 1 104 ? -0.657 29.906 6.727 1 98.69 104 LEU B C 1
ATOM 4744 O O . LEU B 1 104 ? -1.4 29.906 5.746 1 98.69 104 LEU B O 1
ATOM 4748 N N . VAL B 1 105 ? -1.108 29.703 7.945 1 98.75 105 VAL B N 1
ATOM 4749 C CA . VAL B 1 105 ? -2.523 29.562 8.266 1 98.75 105 VAL B CA 1
ATOM 4750 C C . VAL B 1 105 ? -2.938 30.641 9.266 1 98.75 105 VAL B C 1
ATOM 4752 O O . VAL B 1 105 ? -2.186 30.953 10.188 1 98.75 105 VAL B O 1
ATOM 4755 N N . SER B 1 106 ? -4.133 31.203 9.117 1 98.75 106 SER B N 1
ATOM 4756 C CA . SER B 1 106 ? -4.637 32.25 10.008 1 98.75 106 SER B CA 1
ATOM 4757 C C . SER B 1 106 ? -6.137 32.094 10.234 1 98.75 106 SER B C 1
ATOM 4759 O O . SER B 1 106 ? -6.883 31.781 9.305 1 98.75 106 SER B O 1
ATOM 4761 N N . PRO B 1 107 ? -6.566 32.312 11.453 1 98.44 107 PRO B N 1
ATOM 4762 C CA . PRO B 1 107 ? -8.008 32.375 11.695 1 98.44 107 PRO B CA 1
ATOM 4763 C C . PRO B 1 107 ? -8.594 33.719 11.305 1 98.44 107 PRO B C 1
ATOM 4765 O O . PRO B 1 107 ? -9.82 33.906 11.297 1 98.44 107 PRO B O 1
ATOM 4768 N N . ASP B 1 108 ? -7.734 34.688 10.938 1 97.38 108 ASP B N 1
ATOM 4769 C CA . ASP B 1 108 ? -8.18 36.031 10.602 1 97.38 108 ASP B CA 1
ATOM 4770 C C . ASP B 1 108 ? -8.578 36.125 9.125 1 97.38 108 ASP B C 1
ATOM 4772 O O . ASP B 1 108 ? -7.766 35.844 8.242 1 97.38 108 ASP B O 1
ATOM 4776 N N . ASP B 1 109 ? -9.727 36.719 8.844 1 95.81 109 ASP B N 1
ATOM 4777 C CA . ASP B 1 109 ? -10.242 36.812 7.48 1 95.81 109 ASP B CA 1
ATOM 4778 C C . ASP B 1 109 ? -9.438 37.812 6.652 1 95.81 109 ASP B C 1
ATOM 4780 O O . ASP B 1 109 ? -9.43 37.75 5.422 1 95.81 109 ASP B O 1
ATOM 4784 N N . ALA B 1 110 ? -8.781 38.719 7.289 1 92.19 110 ALA B N 1
ATOM 4785 C CA . ALA B 1 110 ? -8.039 39.75 6.586 1 92.19 110 ALA B CA 1
ATOM 4786 C C . ALA B 1 110 ? -6.555 39.406 6.5 1 92.19 110 ALA B C 1
ATOM 4788 O O . ALA B 1 110 ? -5.691 40.281 6.656 1 92.19 110 ALA B O 1
ATOM 4789 N N . LEU B 1 111 ? -6.227 38.125 6.297 1 97.06 111 LEU B N 1
ATOM 4790 C CA . LEU B 1 111 ? -4.828 37.719 6.117 1 97.06 111 LEU B CA 1
ATOM 4791 C C . LEU B 1 111 ? -4.242 38.375 4.871 1 97.06 111 LEU B C 1
ATOM 4793 O O . LEU B 1 111 ? -4.672 38.094 3.75 1 97.06 111 LEU B O 1
ATOM 4797 N N . PRO B 1 112 ? -3.283 39.344 5.027 1 97.62 112 PRO B N 1
ATOM 4798 C CA . PRO B 1 112 ? -2.666 39.938 3.842 1 97.62 112 PRO B CA 1
ATOM 4799 C C . PRO B 1 112 ? -1.729 38.969 3.117 1 97.62 112 PRO B C 1
ATOM 4801 O O . PRO B 1 112 ? -1.032 38.188 3.758 1 97.62 112 PRO B O 1
ATOM 4804 N N . LEU B 1 113 ? -1.777 39.031 1.805 1 98.25 113 LEU B N 1
ATOM 4805 C CA . LEU B 1 113 ? -0.791 38.281 1.018 1 98.25 113 LEU B CA 1
ATOM 4806 C C . LEU B 1 113 ? 0.499 39.094 0.881 1 98.25 113 LEU B C 1
ATOM 4808 O O . LEU B 1 113 ? 0.552 40.062 0.129 1 98.25 113 LEU B O 1
ATOM 4812 N N . ILE B 1 114 ? 1.523 38.719 1.637 1 97.94 114 ILE B N 1
ATOM 4813 C CA . ILE B 1 114 ? 2.795 39.438 1.601 1 97.94 114 ILE B CA 1
ATOM 4814 C C . ILE B 1 114 ? 3.9 38.5 1.119 1 97.94 114 ILE B C 1
ATOM 4816 O O . ILE B 1 114 ? 3.779 37.281 1.232 1 97.94 114 ILE B O 1
ATOM 4820 N N . TYR B 1 115 ? 4.895 39.062 0.527 1 97.31 115 TYR B N 1
ATOM 4821 C CA . TYR B 1 115 ? 6.059 38.312 0.085 1 97.31 115 TYR B CA 1
ATOM 4822 C C . TYR B 1 115 ? 7.191 38.406 1.102 1 97.31 115 TYR B C 1
ATOM 4824 O O . TYR B 1 115 ? 7.543 39.5 1.548 1 97.31 115 TYR B O 1
ATOM 4832 N N . ARG B 1 116 ? 7.676 37.344 1.55 1 97.88 116 ARG B N 1
ATOM 4833 C CA . ARG B 1 116 ? 8.82 37.25 2.455 1 97.88 116 ARG B CA 1
ATOM 4834 C C . ARG B 1 116 ? 9.742 36.094 2.092 1 97.88 116 ARG B C 1
ATOM 4836 O O . ARG B 1 116 ? 9.359 35.219 1.339 1 97.88 116 ARG B O 1
ATOM 4843 N N . ASP B 1 117 ? 10.945 36.094 2.775 1 97.12 117 ASP B N 1
ATOM 4844 C CA . ASP B 1 117 ? 11.984 35.156 2.359 1 97.12 117 ASP B CA 1
ATOM 4845 C C . ASP B 1 117 ? 12.062 33.969 3.312 1 97.12 117 ASP B C 1
ATOM 4847 O O . ASP B 1 117 ? 12.836 33.031 3.08 1 97.12 117 ASP B O 1
ATOM 4851 N N . SER B 1 118 ? 11.281 34.031 4.406 1 98.06 118 SER B N 1
ATOM 4852 C CA . SER B 1 118 ? 11.344 32.938 5.379 1 98.06 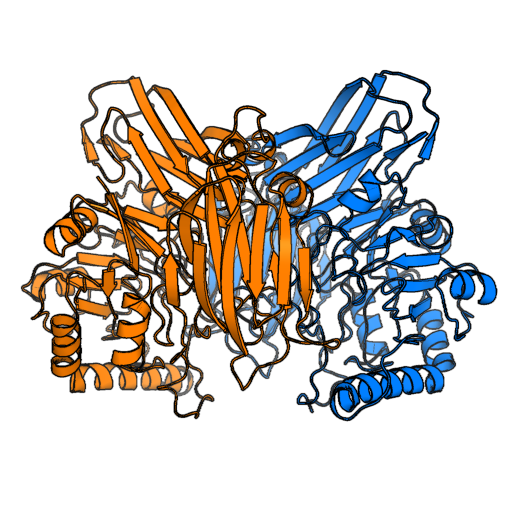118 SER B CA 1
ATOM 4853 C C . SER B 1 118 ? 10.008 32.781 6.098 1 98.06 118 SER B C 1
ATOM 4855 O O . SER B 1 118 ? 9.211 33.719 6.172 1 98.06 118 SER B O 1
ATOM 4857 N N . PRO B 1 119 ? 9.789 31.562 6.68 1 98.12 119 PRO B N 1
ATOM 4858 C CA . PRO B 1 119 ? 8.57 31.359 7.469 1 98.12 119 PRO B CA 1
ATOM 4859 C C . PRO B 1 119 ? 8.461 32.344 8.641 1 98.12 119 PRO B C 1
ATOM 4861 O O . PRO B 1 119 ? 7.367 32.812 8.953 1 98.12 119 PRO B O 1
ATOM 4864 N N . ARG B 1 120 ? 9.57 32.625 9.281 1 98.31 120 ARG B N 1
ATOM 4865 C CA . ARG B 1 120 ? 9.555 33.562 10.406 1 98.31 120 ARG B CA 1
ATOM 4866 C C . ARG B 1 120 ? 9.086 34.938 9.977 1 98.31 120 ARG B C 1
ATOM 4868 O O . ARG B 1 120 ? 8.203 35.531 10.602 1 98.31 120 ARG B O 1
ATOM 4875 N N . GLU B 1 121 ? 9.742 35.406 8.906 1 98.31 121 GLU B N 1
ATOM 4876 C CA . GLU B 1 121 ? 9.367 36.75 8.414 1 98.31 121 GLU B CA 1
ATOM 4877 C C . GLU B 1 121 ? 7.895 36.781 8.008 1 98.31 121 GLU B C 1
ATOM 4879 O O . GLU B 1 121 ? 7.199 37.75 8.258 1 98.31 121 GLU B O 1
ATOM 4884 N N . LEU B 1 122 ? 7.469 35.719 7.336 1 97.75 122 LEU B N 1
ATOM 4885 C CA . LEU B 1 122 ? 6.07 35.656 6.926 1 97.75 122 LEU B CA 1
ATOM 4886 C C . LEU B 1 122 ? 5.145 35.75 8.133 1 97.75 122 LEU B C 1
ATOM 4888 O O . LEU B 1 122 ? 4.203 36.562 8.117 1 97.75 122 LEU B O 1
ATOM 4892 N N . LYS B 1 123 ? 5.355 34.906 9.148 1 98.06 123 LYS B N 1
ATOM 4893 C CA . LYS B 1 123 ? 4.512 34.875 10.336 1 98.06 123 LYS B CA 1
ATOM 4894 C C . LYS B 1 123 ? 4.555 36.219 11.07 1 98.06 123 LYS B C 1
ATOM 4896 O O . LYS B 1 123 ? 3.516 36.75 11.469 1 98.06 123 LYS B O 1
ATOM 4901 N N . GLU B 1 124 ? 5.711 36.812 11.242 1 97.69 124 GLU B N 1
ATOM 4902 C CA . GLU B 1 124 ? 5.883 38 12.055 1 97.69 124 GLU B CA 1
ATOM 4903 C C . GLU B 1 124 ? 5.348 39.25 11.328 1 97.69 124 GLU B C 1
ATOM 4905 O O . GLU B 1 124 ? 4.801 40.156 11.961 1 97.69 124 GLU B O 1
ATOM 4910 N N . ASP B 1 125 ? 5.48 39.281 10.008 1 98.19 125 ASP B N 1
ATOM 4911 C CA . ASP B 1 125 ? 5.188 40.5 9.281 1 98.19 125 ASP B CA 1
ATOM 4912 C C . ASP B 1 125 ? 3.73 40.531 8.82 1 98.19 125 ASP B C 1
ATOM 4914 O O . ASP B 1 125 ? 3.221 41.594 8.422 1 98.19 125 ASP B O 1
ATOM 4918 N N . CYS B 1 126 ? 3.084 39.375 8.789 1 96.56 126 CYS B N 1
ATOM 4919 C CA . CYS B 1 126 ? 1.734 39.344 8.242 1 96.56 126 CYS B CA 1
ATOM 4920 C C . CYS B 1 126 ? 0.776 40.156 9.109 1 96.56 126 CYS B C 1
ATOM 4922 O O . CYS B 1 126 ? -0.303 40.531 8.664 1 96.56 126 CYS B O 1
ATOM 4924 N N . GLY B 1 127 ? 1.084 40.375 10.453 1 94.69 127 GLY B N 1
ATOM 4925 C CA . GLY B 1 127 ? 0.342 41.281 11.305 1 94.69 127 GLY B CA 1
ATOM 4926 C C . GLY B 1 127 ? -0.94 40.688 11.852 1 94.69 127 GLY B C 1
ATOM 4927 O O . GLY B 1 127 ? -1.781 41.406 12.398 1 94.69 127 GLY B O 1
ATOM 4928 N N . CYS B 1 128 ? -1.194 39.438 11.664 1 95.88 128 CYS B N 1
ATOM 4929 C CA . CYS B 1 128 ? -2.367 38.75 12.203 1 95.88 128 CYS B CA 1
ATOM 4930 C C . CYS B 1 128 ? -1.968 37.469 12.914 1 95.88 128 CYS B C 1
ATOM 4932 O O . CYS B 1 128 ? -0.814 37.031 12.836 1 95.88 128 CYS B O 1
ATOM 4934 N N . ARG B 1 129 ? -2.924 36.906 13.75 1 97.06 129 ARG B N 1
ATOM 4935 C CA . ARG B 1 129 ? -2.674 35.562 14.312 1 97.06 129 ARG B CA 1
ATOM 4936 C C . ARG B 1 129 ? -2.363 34.562 13.211 1 97.06 129 ARG B C 1
ATOM 4938 O O . ARG B 1 129 ? -3.098 34.469 12.227 1 97.06 129 ARG B O 1
ATOM 4945 N N . SER B 1 130 ? -1.211 33.938 13.328 1 98.19 130 SER B N 1
ATOM 4946 C CA . SER B 1 130 ? -0.829 33 12.281 1 98.19 130 SER B CA 1
ATOM 4947 C C . SER B 1 130 ? 0.169 31.969 12.805 1 98.19 130 SER B C 1
ATOM 4949 O O . SER B 1 130 ? 0.762 32.156 13.875 1 98.19 130 SER B O 1
ATOM 4951 N N . LEU B 1 131 ? 0.257 30.906 12.234 1 98.38 131 LEU B N 1
ATOM 4952 C CA . LEU B 1 131 ? 1.316 29.922 12.383 1 98.38 131 LEU B CA 1
ATOM 4953 C C . LEU B 1 131 ? 1.684 29.312 11.031 1 98.38 131 LEU B C 1
ATOM 4955 O O . LEU B 1 131 ? 0.92 29.422 10.07 1 98.38 131 LEU B O 1
ATOM 4959 N N . THR B 1 132 ? 2.852 28.812 10.922 1 98.69 132 THR B N 1
ATOM 4960 C CA . THR B 1 132 ? 3.244 28.094 9.711 1 98.69 132 THR B CA 1
ATOM 4961 C C . THR B 1 132 ? 3.258 26.594 9.953 1 98.69 132 THR B C 1
ATOM 4963 O O . THR B 1 132 ? 3.369 26.141 11.094 1 98.69 132 THR B O 1
ATOM 4966 N N . VAL B 1 133 ? 3.033 25.844 8.945 1 98.88 133 VAL B N 1
ATOM 4967 C CA . VAL B 1 133 ? 3.094 24.375 8.938 1 98.88 133 VAL B CA 1
ATOM 4968 C C . VAL B 1 133 ? 4.109 23.906 7.898 1 98.88 133 VAL B C 1
ATOM 4970 O O . VAL B 1 133 ? 4.008 24.266 6.723 1 98.88 133 VAL B O 1
ATOM 4973 N N . ALA B 1 134 ? 5.145 23.172 8.336 1 98.75 134 ALA B N 1
ATOM 4974 C CA . ALA B 1 134 ? 6.023 22.531 7.363 1 98.75 134 ALA B CA 1
ATOM 4975 C C . ALA B 1 134 ? 5.344 21.328 6.727 1 98.75 134 ALA B C 1
ATOM 4977 O O . ALA B 1 134 ? 4.66 20.562 7.41 1 98.75 134 ALA B O 1
ATOM 4978 N N . HIS B 1 135 ? 5.41 21.203 5.43 1 98.5 135 HIS B N 1
ATOM 4979 C CA . HIS B 1 135 ? 4.688 20.094 4.816 1 98.5 135 HIS B CA 1
ATOM 4980 C C . HIS B 1 135 ? 5.566 19.359 3.811 1 98.5 135 HIS B C 1
ATOM 4982 O O . HIS B 1 135 ? 6.609 19.875 3.396 1 98.5 135 HIS B O 1
ATOM 4988 N N . HIS B 1 136 ? 5.109 18.078 3.506 1 97.31 136 HIS B N 1
ATOM 4989 C CA . HIS B 1 136 ? 5.852 17.062 2.762 1 97.31 136 HIS B CA 1
ATOM 4990 C C . HIS B 1 136 ? 7.344 17.141 3.072 1 97.31 136 HIS B C 1
ATOM 4992 O O . HIS B 1 136 ? 8.164 17.266 2.16 1 97.31 136 HIS B O 1
ATOM 4998 N N . ILE B 1 137 ? 7.68 16.984 4.266 1 98.5 137 ILE B N 1
ATOM 4999 C CA . ILE B 1 137 ? 8.969 17.344 4.852 1 98.5 137 ILE B CA 1
ATOM 5000 C C . ILE B 1 137 ? 10.031 16.344 4.406 1 98.5 137 ILE B C 1
ATOM 5002 O O . ILE B 1 137 ? 11.234 16.609 4.488 1 98.5 137 ILE B O 1
ATOM 5006 N N . GLY B 1 138 ? 9.633 15.234 3.912 1 98.19 138 GLY B N 1
ATOM 5007 C CA . GLY B 1 138 ? 10.539 14.102 3.752 1 98.19 138 GLY B CA 1
ATOM 5008 C C . GLY B 1 138 ? 11.398 14.195 2.504 1 98.19 138 GLY B C 1
ATOM 5009 O O . GLY B 1 138 ? 12.234 13.328 2.256 1 98.19 138 GLY B O 1
ATOM 5010 N N . TYR B 1 139 ? 11.234 15.25 1.708 1 97.06 139 TYR B N 1
ATOM 5011 C CA . TYR B 1 139 ? 12.023 15.359 0.486 1 97.06 139 TYR B CA 1
ATOM 5012 C C . TYR B 1 139 ? 13.484 15.648 0.806 1 97.06 139 TYR B C 1
ATOM 5014 O O . TYR B 1 139 ? 13.82 16.016 1.935 1 97.06 139 TYR B O 1
ATOM 5022 N N . THR B 1 140 ? 14.312 15.523 -0.204 1 94.88 140 THR B N 1
ATOM 5023 C CA . THR B 1 140 ? 15.766 15.664 -0.087 1 94.88 140 THR B CA 1
ATOM 5024 C C . THR B 1 140 ? 16.125 17.031 0.489 1 94.88 140 THR B C 1
ATOM 5026 O O . THR B 1 140 ? 15.539 18.047 0.11 1 94.88 140 THR B O 1
ATOM 5029 N N . PRO B 1 141 ? 17.047 17 1.428 1 89.38 141 PRO B N 1
ATOM 5030 C CA . PRO B 1 141 ? 17.516 18.312 1.897 1 89.38 141 PRO B CA 1
ATOM 5031 C C . PRO B 1 141 ? 17.953 19.219 0.755 1 89.38 141 PRO B C 1
ATOM 5033 O O . PRO B 1 141 ? 18.688 18.812 -0.139 1 89.38 141 PRO B O 1
ATOM 5036 N N . GLY B 1 142 ? 17.422 20.453 0.824 1 89.94 142 GLY B N 1
ATOM 5037 C CA . GLY B 1 142 ? 17.734 21.406 -0.222 1 89.94 142 GLY B CA 1
ATOM 5038 C C . GLY B 1 142 ? 16.828 21.297 -1.429 1 89.94 142 GLY B C 1
ATOM 5039 O O . GLY B 1 142 ? 16.875 22.141 -2.328 1 89.94 142 GLY B O 1
ATOM 5040 N N . TYR B 1 143 ? 16.062 20.297 -1.485 1 92.25 143 TYR B N 1
ATOM 5041 C CA . TYR B 1 143 ? 15.102 20.062 -2.559 1 92.25 143 TYR B CA 1
ATOM 5042 C C . TYR B 1 143 ? 13.68 20.016 -2.02 1 92.25 143 TYR B C 1
ATOM 5044 O O . TYR B 1 143 ? 12.953 19.031 -2.236 1 92.25 143 TYR B O 1
ATOM 5052 N N . ARG B 1 144 ? 13.312 21.078 -1.308 1 93 144 ARG B N 1
ATOM 5053 C CA . ARG B 1 144 ? 11.969 21.375 -0.828 1 93 144 ARG B CA 1
ATOM 5054 C C . ARG B 1 144 ? 11.609 20.531 0.384 1 93 144 ARG B C 1
ATOM 5056 O O . ARG B 1 144 ? 10.484 20.578 0.878 1 93 144 ARG B O 1
ATOM 5063 N N . GLY B 1 145 ? 12.531 19.641 0.852 1 96.12 145 GLY B N 1
ATOM 5064 C CA . GLY B 1 145 ? 12.375 18.984 2.145 1 96.12 145 GLY B CA 1
ATOM 5065 C C . GLY B 1 145 ? 12.672 19.906 3.312 1 96.12 145 GLY B C 1
ATOM 5066 O O . GLY B 1 145 ? 13.352 20.922 3.154 1 96.12 145 GLY B O 1
ATOM 5067 N N . ILE B 1 146 ? 12.172 19.531 4.438 1 98.38 146 ILE B N 1
ATOM 5068 C CA . ILE B 1 146 ? 12.352 20.375 5.613 1 98.38 146 ILE B CA 1
ATOM 5069 C C . ILE B 1 146 ? 13.844 20.516 5.914 1 98.38 146 ILE B C 1
ATOM 5071 O O . ILE B 1 146 ? 14.633 19.625 5.617 1 98.38 146 ILE B O 1
ATOM 5075 N N . ASN B 1 147 ? 14.25 21.625 6.445 1 98.12 147 ASN B N 1
ATOM 5076 C CA . ASN B 1 147 ? 15.562 21.844 7.039 1 98.12 147 ASN B CA 1
ATOM 5077 C C . ASN B 1 147 ? 15.484 21.922 8.562 1 98.12 147 ASN B C 1
ATOM 5079 O O . ASN B 1 147 ? 15.258 23 9.125 1 98.12 147 ASN B O 1
ATOM 5083 N N . TRP B 1 148 ? 15.766 20.875 9.25 1 98.19 148 TRP B N 1
ATOM 5084 C CA . TRP B 1 148 ? 15.617 20.797 10.703 1 98.19 148 TRP B CA 1
ATOM 5085 C C . TRP B 1 148 ? 16.594 21.75 11.391 1 98.19 148 TRP B C 1
ATOM 5087 O O . TRP B 1 148 ? 16.344 22.172 12.523 1 98.19 148 TRP B O 1
ATOM 5097 N N . ASP B 1 149 ? 17.688 22.094 10.75 1 97.25 149 ASP B N 1
ATOM 5098 C CA . ASP B 1 149 ? 18.656 23 11.352 1 97.25 149 ASP B CA 1
ATOM 5099 C C . ASP B 1 149 ? 18.094 24.422 11.43 1 97.25 149 ASP B C 1
ATOM 5101 O O . ASP B 1 149 ? 18.578 25.25 12.211 1 97.25 149 ASP B O 1
ATOM 5105 N N . GLU B 1 150 ? 17.078 24.703 10.602 1 97.31 150 GLU B N 1
ATOM 5106 C CA . GLU B 1 150 ? 16.438 26.016 10.57 1 97.31 150 GLU B CA 1
ATOM 5107 C C . GLU B 1 150 ? 15.07 25.969 11.258 1 97.31 150 GLU B C 1
ATOM 5109 O O . GLU B 1 150 ? 14.344 26.969 11.258 1 97.31 150 GLU B O 1
ATOM 5114 N N . TYR B 1 151 ? 14.719 24.891 11.812 1 97.81 151 TYR B N 1
ATOM 5115 C CA . TYR B 1 151 ? 13.391 24.703 12.383 1 97.81 151 TYR B CA 1
ATOM 5116 C C . TYR B 1 151 ? 13.211 25.547 13.641 1 97.81 151 TYR B C 1
ATOM 5118 O O . TYR B 1 151 ? 14.117 25.625 14.469 1 97.81 151 TYR B O 1
ATOM 5126 N N . ASP B 1 152 ? 12.094 26.172 13.734 1 97.69 152 ASP B N 1
ATOM 5127 C CA . ASP B 1 152 ? 11.703 26.984 14.883 1 97.69 152 ASP B CA 1
ATOM 5128 C C . ASP B 1 152 ? 10.273 26.672 15.32 1 97.69 152 ASP B C 1
ATOM 5130 O O . ASP B 1 152 ? 9.32 27.078 14.656 1 97.69 152 ASP B O 1
ATOM 5134 N N . GLU B 1 153 ? 10.141 26.078 16.5 1 96.19 153 GLU B N 1
ATOM 5135 C CA . GLU B 1 153 ? 8.844 25.609 16.984 1 96.19 153 GLU B CA 1
ATOM 5136 C C . GLU B 1 153 ? 7.902 26.766 17.266 1 96.19 153 GLU B C 1
ATOM 5138 O O . GLU B 1 153 ? 6.68 26.609 17.281 1 96.19 153 GLU B O 1
ATOM 5143 N N . THR B 1 154 ? 8.398 27.984 17.484 1 97.12 154 THR B N 1
ATOM 5144 C CA . THR B 1 154 ? 7.551 29.141 17.766 1 97.12 154 THR B CA 1
ATOM 5145 C C . THR B 1 154 ? 6.93 29.688 16.484 1 97.12 154 THR B C 1
ATOM 5147 O O . THR B 1 154 ? 5.949 30.422 16.531 1 97.12 154 THR B O 1
ATOM 5150 N N . VAL B 1 155 ? 7.52 29.344 15.359 1 98.12 155 VAL B N 1
ATOM 5151 C CA . VAL B 1 155 ? 7.055 29.781 14.055 1 98.12 155 VAL B CA 1
ATOM 5152 C C . VAL B 1 155 ? 6.223 28.672 13.398 1 98.12 155 VAL B C 1
ATOM 5154 O O . VAL B 1 155 ? 5.188 28.953 12.789 1 98.12 155 VAL B O 1
ATOM 5157 N N . THR B 1 156 ? 6.719 27.469 13.547 1 98.56 156 THR B N 1
ATOM 5158 C CA . THR B 1 156 ? 6.156 26.297 12.891 1 98.56 156 THR B CA 1
ATOM 5159 C C . THR B 1 156 ? 5.801 25.219 13.922 1 98.56 156 THR B C 1
ATOM 5161 O O . THR B 1 156 ? 6.453 24.172 13.984 1 98.56 156 THR B O 1
ATOM 5164 N N . PRO B 1 157 ? 4.742 25.422 14.641 1 98.5 157 PRO B N 1
ATOM 5165 C CA . PRO B 1 157 ? 4.395 24.469 15.703 1 98.5 157 PRO B CA 1
ATOM 5166 C C . PRO B 1 157 ? 3.814 23.172 15.172 1 98.5 157 PRO B C 1
ATOM 5168 O O . PRO B 1 157 ? 3.619 22.219 15.938 1 98.5 157 PRO B O 1
ATOM 5171 N N . LEU B 1 158 ? 3.51 23.078 13.906 1 98.88 158 LEU B N 1
ATOM 5172 C CA . LEU B 1 158 ? 2.893 21.891 13.32 1 98.88 158 LEU B CA 1
ATOM 5173 C C . LEU B 1 158 ? 3.721 21.375 12.148 1 98.88 158 LEU B C 1
ATOM 5175 O O . LEU B 1 158 ? 4.273 22.172 11.375 1 98.88 158 LEU B O 1
ATOM 5179 N N . VAL B 1 159 ? 3.756 20.062 12 1 98.88 159 VAL B N 1
ATOM 5180 C CA . VAL B 1 159 ? 4.453 19.375 10.914 1 98.88 159 VAL B CA 1
ATOM 5181 C C . VAL B 1 159 ? 3.504 18.391 10.234 1 98.88 159 VAL B C 1
ATOM 5183 O O . VAL B 1 159 ? 2.85 17.594 10.898 1 98.88 159 VAL B O 1
ATOM 5186 N N . GLU B 1 160 ? 3.369 18.547 8.938 1 98.88 160 GLU B N 1
ATOM 5187 C CA . GLU B 1 160 ? 2.566 17.625 8.148 1 98.88 160 GLU B CA 1
ATOM 5188 C C . GLU B 1 160 ? 3.279 16.281 7.984 1 98.88 160 GLU B C 1
ATOM 5190 O O . GLU B 1 160 ? 4.289 16.188 7.281 1 98.88 160 GLU B O 1
ATOM 5195 N N . VAL B 1 161 ? 2.678 15.266 8.523 1 98.38 161 VAL B N 1
ATOM 5196 C CA . VAL B 1 161 ? 3.303 13.953 8.609 1 98.38 161 VAL B CA 1
ATOM 5197 C C . VAL B 1 161 ? 2.998 13.148 7.348 1 98.38 161 VAL B C 1
ATOM 5199 O O . VAL B 1 161 ? 3.811 12.328 6.914 1 98.38 161 VAL B O 1
ATOM 5202 N N . CYS B 1 162 ? 1.871 13.383 6.801 1 98.5 162 CYS B N 1
ATOM 5203 C CA . CYS B 1 162 ? 1.456 12.633 5.621 1 98.5 162 CYS B CA 1
ATOM 5204 C C . CYS B 1 162 ? 0.567 13.477 4.723 1 98.5 162 CYS B C 1
ATOM 5206 O O . CYS B 1 162 ? -0.194 14.32 5.207 1 98.5 162 CYS B O 1
ATOM 5208 N N . SER B 1 163 ? 0.618 13.297 3.506 1 98.19 163 SER B N 1
ATOM 5209 C CA . SER B 1 163 ? -0.188 13.867 2.434 1 98.19 163 SER B CA 1
ATOM 5210 C C . SER B 1 163 ? -0.181 12.977 1.197 1 98.19 163 SER B C 1
ATOM 5212 O O . SER B 1 163 ? 0.254 11.828 1.258 1 98.19 163 SER B O 1
ATOM 5214 N N . LYS B 1 164 ? -0.681 13.484 0.113 1 97.25 164 LYS B N 1
ATOM 5215 C CA . LYS B 1 164 ? -0.643 12.758 -1.156 1 97.25 164 LYS B CA 1
ATOM 5216 C C . LYS B 1 164 ? 0.795 12.484 -1.589 1 97.25 164 LYS B C 1
ATOM 5218 O O . LYS B 1 164 ? 1.048 11.57 -2.377 1 97.25 164 LYS B O 1
ATOM 5223 N N . HIS B 1 165 ? 1.733 13.242 -1.037 1 97.38 165 HIS B N 1
ATOM 5224 C CA . HIS B 1 165 ? 3.135 13.055 -1.397 1 97.38 165 HIS B CA 1
ATOM 5225 C C . HIS B 1 165 ? 3.701 11.789 -0.764 1 97.38 165 HIS B C 1
ATOM 5227 O O . HIS B 1 165 ? 4.676 11.227 -1.264 1 97.38 165 HIS B O 1
ATOM 5233 N N . GLY B 1 166 ? 3.125 11.367 0.273 1 98 166 GLY B N 1
ATOM 5234 C CA . GLY B 1 166 ? 3.627 10.258 1.067 1 98 166 GLY B CA 1
ATOM 5235 C C . GLY B 1 166 ? 3.693 10.57 2.551 1 98 166 GLY B C 1
ATOM 5236 O O . GLY B 1 166 ? 3.174 11.594 3 1 98 166 GLY B O 1
ATOM 5237 N N . CYS B 1 167 ? 4.203 9.68 3.312 1 98.69 167 CYS B N 1
ATOM 5238 C CA . CYS B 1 167 ? 4.32 9.812 4.762 1 98.69 167 CYS B CA 1
ATOM 5239 C C . CYS B 1 167 ? 5.781 9.945 5.18 1 98.69 167 CYS B C 1
ATOM 5241 O O . CYS B 1 167 ? 6.625 9.148 4.762 1 98.69 167 CYS B O 1
ATOM 5243 N N . ALA B 1 168 ? 6.074 10.93 5.965 1 98.5 168 ALA B N 1
ATOM 5244 C CA . ALA B 1 168 ? 7.449 11.195 6.379 1 98.5 168 ALA B CA 1
ATOM 5245 C C . ALA B 1 168 ? 7.641 10.922 7.867 1 98.5 168 ALA B C 1
ATOM 5247 O O . ALA B 1 168 ? 8.5 11.523 8.508 1 98.5 168 ALA B O 1
ATOM 5248 N N . MET B 1 169 ? 6.82 10.047 8.477 1 98.75 169 MET B N 1
ATOM 5249 C CA . MET B 1 169 ? 6.953 9.742 9.898 1 98.75 169 MET B CA 1
ATOM 5250 C C . MET B 1 169 ? 8.344 9.203 10.211 1 98.75 169 MET B C 1
ATOM 5252 O O . MET B 1 169 ? 8.984 9.641 11.164 1 98.75 169 MET B O 1
ATOM 5256 N N . SER B 1 170 ? 8.766 8.266 9.453 1 98.25 170 SER B N 1
ATOM 5257 C CA . SER B 1 170 ? 10.047 7.586 9.648 1 98.25 170 SER B CA 1
ATOM 5258 C C . SER B 1 170 ? 10.57 7.012 8.336 1 98.25 170 SER B C 1
ATOM 5260 O O . SER B 1 170 ? 9.891 7.078 7.309 1 98.25 170 SER B O 1
ATOM 5262 N N . GLU B 1 171 ? 11.742 6.469 8.375 1 96.94 171 GLU B N 1
ATOM 5263 C CA . GLU B 1 171 ? 12.359 5.84 7.215 1 96.94 171 GLU B CA 1
ATOM 5264 C C . GLU B 1 171 ? 11.484 4.723 6.656 1 96.94 171 GLU B C 1
ATOM 5266 O O . GLU B 1 171 ? 11.398 4.539 5.441 1 96.94 171 GLU B O 1
ATOM 5271 N N . THR B 1 172 ? 10.852 4.035 7.523 1 96.69 172 THR B N 1
ATOM 5272 C CA . THR B 1 172 ? 10.117 2.852 7.086 1 96.69 172 THR B CA 1
ATOM 5273 C C . THR B 1 172 ? 8.617 3.092 7.152 1 96.69 172 THR B C 1
ATOM 5275 O O . THR B 1 172 ? 7.828 2.145 7.156 1 96.69 172 THR B O 1
ATOM 5278 N N . ALA B 1 173 ? 8.203 4.352 7.285 1 97.75 173 ALA B N 1
ATOM 5279 C CA . ALA B 1 173 ? 6.773 4.656 7.336 1 97.75 173 ALA B CA 1
ATOM 5280 C C . ALA B 1 173 ? 6.062 4.164 6.078 1 97.75 173 ALA B C 1
ATOM 5282 O O . ALA B 1 173 ? 6.656 4.125 5 1 97.75 173 ALA B O 1
ATOM 5283 N N . ALA B 1 174 ? 4.812 3.793 6.246 1 96.44 174 ALA B N 1
ATOM 5284 C CA . ALA B 1 174 ? 3.988 3.469 5.086 1 96.44 174 ALA B CA 1
ATOM 5285 C C . ALA B 1 174 ? 3.902 4.652 4.125 1 96.44 174 ALA B C 1
ATOM 5287 O O . ALA B 1 174 ? 4.27 5.777 4.48 1 96.44 174 ALA B O 1
ATOM 5288 N N . TYR B 1 175 ? 3.57 4.41 2.889 1 97.5 175 TYR B N 1
ATOM 5289 C CA . TYR B 1 175 ? 3.373 5.418 1.852 1 97.5 175 TYR B CA 1
ATOM 5290 C C . TYR B 1 175 ? 4.676 6.141 1.539 1 97.5 175 TYR B C 1
ATOM 5292 O O . TYR B 1 175 ? 4.805 7.34 1.79 1 97.5 175 TYR B O 1
ATOM 5300 N N . PRO B 1 176 ? 5.633 5.504 0.899 1 97.5 176 PRO B N 1
ATOM 5301 C CA . PRO B 1 176 ? 6.855 6.188 0.474 1 97.5 176 PRO B CA 1
ATOM 5302 C C . PRO B 1 176 ? 6.59 7.309 -0.527 1 97.5 176 PRO B C 1
ATOM 5304 O O . PRO B 1 176 ? 5.492 7.395 -1.086 1 97.5 176 PRO B O 1
ATOM 5307 N N . TYR B 1 177 ? 7.562 8.141 -0.688 1 97.56 177 TYR B N 1
ATOM 5308 C CA . TYR B 1 177 ? 7.461 9.234 -1.647 1 97.56 177 TYR B CA 1
ATOM 5309 C C . TYR B 1 177 ? 7.781 8.75 -3.059 1 97.56 177 TYR B C 1
ATOM 5311 O O . TYR B 1 177 ? 8.906 8.336 -3.338 1 97.56 177 TYR B O 1
ATOM 5319 N N . TYR B 1 178 ? 6.773 8.836 -4.004 1 96.81 178 TYR B N 1
ATOM 5320 C CA . TYR B 1 178 ? 6.988 8.422 -5.383 1 96.81 178 TYR B CA 1
ATOM 5321 C C . TYR B 1 178 ? 6.578 9.523 -6.355 1 96.81 178 TYR B C 1
ATOM 5323 O O . TYR B 1 178 ? 6.434 9.273 -7.555 1 96.81 178 TYR B O 1
ATOM 5331 N N . HIS B 1 179 ? 6.348 10.695 -5.816 1 94.19 179 HIS B N 1
ATOM 5332 C CA . HIS B 1 179 ? 6.148 11.867 -6.66 1 94.19 179 HIS B CA 1
ATOM 5333 C C . HIS B 1 179 ? 7.402 12.188 -7.465 1 94.19 179 HIS B C 1
ATOM 5335 O O . HIS B 1 179 ? 8.492 11.711 -7.141 1 94.19 179 HIS B O 1
ATOM 5341 N N . ASN B 1 180 ? 7.25 12.961 -8.516 1 90.31 180 ASN B N 1
ATOM 5342 C CA . ASN B 1 180 ? 8.359 13.281 -9.406 1 90.31 180 ASN B CA 1
ATOM 5343 C C . ASN B 1 180 ? 9.414 14.133 -8.703 1 90.31 180 ASN B C 1
ATOM 5345 O O . ASN B 1 180 ? 10.547 14.227 -9.172 1 90.31 180 ASN B O 1
ATOM 5349 N N . MET B 1 181 ? 9.047 14.719 -7.516 1 91.31 181 MET B N 1
ATOM 5350 C CA . MET B 1 181 ? 9.969 15.578 -6.777 1 91.31 181 MET B CA 1
ATOM 5351 C C . MET B 1 181 ? 11.055 14.758 -6.094 1 91.31 181 MET B C 1
ATOM 5353 O O . MET B 1 181 ? 12.07 15.305 -5.66 1 91.31 181 MET B O 1
ATOM 5357 N N . GLY B 1 182 ? 10.836 13.43 -6.004 1 94.88 182 GLY B N 1
ATOM 5358 C CA . GLY B 1 182 ? 11.93 12.609 -5.496 1 94.88 182 GLY B CA 1
ATOM 5359 C C . GLY B 1 182 ? 11.516 11.742 -4.324 1 94.88 182 GLY B C 1
ATOM 5360 O O . GLY B 1 182 ? 10.352 11.719 -3.932 1 94.88 182 GLY B O 1
ATOM 5361 N N . PRO B 1 183 ? 12.516 11 -3.785 1 97.25 183 PRO B N 1
ATOM 5362 C CA . PRO B 1 183 ? 12.242 10.023 -2.729 1 97.25 183 PRO B CA 1
ATOM 5363 C C . PRO B 1 183 ? 12.234 10.648 -1.335 1 97.25 183 PRO B C 1
ATOM 5365 O O . PRO B 1 183 ? 12.633 11.812 -1.174 1 97.25 183 PRO B O 1
ATOM 5368 N N . ARG B 1 184 ? 11.75 9.914 -0.336 1 98 184 ARG B N 1
ATOM 5369 C CA . ARG B 1 184 ? 11.82 10.242 1.084 1 98 184 ARG B CA 1
ATOM 5370 C C . ARG B 1 184 ? 13.25 10.164 1.598 1 98 184 ARG B C 1
ATOM 5372 O O . ARG B 1 184 ? 13.93 9.148 1.422 1 98 184 ARG B O 1
ATOM 5379 N N . ASP B 1 185 ? 13.719 11.18 2.186 1 98.12 185 ASP B N 1
ATOM 5380 C CA . ASP B 1 185 ? 15.031 11.227 2.822 1 98.12 185 ASP B CA 1
ATOM 5381 C C . ASP B 1 185 ? 14.914 11.016 4.332 1 98.12 185 ASP B C 1
ATOM 5383 O O . ASP B 1 185 ? 14.188 11.75 5.008 1 98.12 185 ASP B O 1
ATOM 5387 N N . SER B 1 186 ? 15.688 10.086 4.879 1 97.38 186 SER B N 1
ATOM 5388 C CA . SER B 1 186 ? 15.602 9.727 6.293 1 97.38 186 SER B CA 1
ATOM 5389 C C . SER B 1 186 ? 15.883 10.938 7.184 1 97.38 186 SER B C 1
ATOM 5391 O O . SER B 1 186 ? 15.266 11.086 8.242 1 97.38 186 SER B O 1
ATOM 5393 N N . ARG B 1 187 ? 16.734 11.875 6.777 1 96.62 187 ARG B N 1
ATOM 5394 C CA . ARG B 1 187 ? 17.203 13 7.582 1 96.62 187 ARG B CA 1
ATOM 5395 C C . ARG B 1 187 ? 16.109 14.039 7.773 1 96.62 187 ARG B C 1
ATOM 5397 O O . ARG B 1 187 ? 16.203 14.898 8.656 1 96.62 187 ARG B O 1
ATOM 5404 N N . ASN B 1 188 ? 15.047 13.82 6.949 1 98.25 188 ASN B N 1
ATOM 5405 C CA . ASN B 1 188 ? 14 14.844 6.984 1 98.25 188 ASN B CA 1
ATOM 5406 C C . ASN B 1 188 ? 12.672 14.273 7.465 1 98.25 188 ASN B C 1
ATOM 5408 O O . ASN B 1 188 ? 11.617 14.859 7.227 1 98.25 188 ASN B O 1
ATOM 5412 N N . THR B 1 189 ? 12.742 13.203 8.18 1 98.62 189 THR B N 1
ATOM 5413 C CA . THR B 1 189 ? 11.531 12.57 8.703 1 98.62 189 THR B CA 1
ATOM 5414 C C . THR B 1 189 ? 11.156 13.164 10.055 1 98.62 189 THR B C 1
ATOM 5416 O O . THR B 1 189 ? 11.961 13.859 10.68 1 98.62 189 THR B O 1
ATOM 5419 N N . VAL B 1 190 ? 9.969 12.938 10.508 1 98.88 190 VAL B N 1
ATOM 5420 C CA . VAL B 1 190 ? 9.445 13.336 11.812 1 98.88 190 VAL B CA 1
ATOM 5421 C C . VAL B 1 190 ? 10.328 12.758 12.922 1 98.88 190 VAL B C 1
ATOM 5423 O O . VAL B 1 190 ? 10.695 13.469 13.859 1 98.88 190 VAL B O 1
ATOM 5426 N N . TYR B 1 191 ? 10.688 11.523 12.812 1 98.69 191 TYR B N 1
ATOM 5427 C CA . TYR B 1 191 ? 11.531 10.891 13.82 1 98.69 191 TYR B CA 1
ATOM 5428 C C . TYR B 1 191 ? 12.844 11.641 13.992 1 98.69 191 TYR B C 1
ATOM 5430 O O . TYR B 1 191 ? 13.336 11.797 15.117 1 98.69 191 TYR B O 1
ATOM 5438 N N . GLU B 1 192 ? 13.391 12.102 12.898 1 98.12 192 GLU B N 1
ATOM 5439 C CA . GLU B 1 192 ? 14.656 12.828 13 1 98.12 192 GLU B CA 1
ATOM 5440 C C . GLU B 1 192 ? 14.477 14.156 13.719 1 98.12 192 GLU B C 1
ATOM 5442 O O . GLU B 1 192 ? 15.344 14.578 14.492 1 98.12 192 GLU B O 1
ATOM 5447 N N . GLY B 1 193 ? 13.383 14.867 13.406 1 98.5 193 GLY B N 1
ATOM 5448 C CA . GLY B 1 193 ? 13.078 16.078 14.156 1 98.5 193 GLY B CA 1
ATOM 5449 C C . GLY B 1 193 ? 12.922 15.828 15.641 1 98.5 193 GLY B C 1
ATOM 5450 O O . GLY B 1 193 ? 13.43 16.594 16.469 1 98.5 193 GLY B O 1
ATOM 5451 N N . LEU B 1 194 ? 12.258 14.75 15.969 1 98.62 194 LEU B N 1
ATOM 5452 C CA . LEU B 1 194 ? 12.047 14.391 17.359 1 98.62 194 LEU B CA 1
ATOM 5453 C C . LEU B 1 194 ? 13.375 14.023 18.031 1 98.62 194 LEU B C 1
ATOM 5455 O O . LEU B 1 194 ? 13.609 14.391 19.188 1 98.62 194 LEU B O 1
ATOM 5459 N N . LYS B 1 195 ? 14.227 13.312 17.328 1 97.38 195 LYS B N 1
ATOM 5460 C CA . LYS B 1 195 ? 15.539 12.961 17.844 1 97.38 195 LYS B CA 1
ATOM 5461 C C . LYS B 1 195 ? 16.359 14.211 18.188 1 97.38 195 LYS B C 1
ATOM 5463 O O . LYS B 1 195 ? 17.156 14.203 19.125 1 97.38 195 LYS B O 1
ATOM 5468 N N . LYS B 1 196 ? 16.141 15.258 17.438 1 97.12 196 LYS B N 1
ATOM 5469 C CA . LYS B 1 196 ? 16.875 16.5 17.641 1 97.12 196 LYS B CA 1
ATOM 5470 C C . LYS B 1 196 ? 16.312 17.281 18.828 1 97.12 196 LYS B C 1
ATOM 5472 O O . LYS B 1 196 ? 16.875 18.297 19.234 1 97.12 196 LYS B O 1
ATOM 5477 N N . GLY B 1 197 ? 15.18 16.859 19.312 1 96.75 197 GLY B N 1
ATOM 5478 C CA . GLY B 1 197 ? 14.609 17.453 20.516 1 96.75 197 GLY B CA 1
ATOM 5479 C C . GLY B 1 197 ? 13.539 18.484 20.219 1 96.75 197 GLY B C 1
ATOM 5480 O O . GLY B 1 197 ? 13.078 19.203 21.109 1 96.75 197 GLY B O 1
ATOM 5481 N N . TYR B 1 198 ? 13.164 18.625 18.984 1 98.06 198 TYR B N 1
ATOM 5482 C CA . TYR B 1 198 ? 12.133 19.594 18.609 1 98.06 198 TYR B CA 1
ATOM 5483 C C . TYR B 1 198 ? 10.758 19.109 19.047 1 98.06 198 TYR B C 1
ATOM 5485 O O . TYR B 1 198 ? 10.508 17.906 19.141 1 98.06 198 TYR B O 1
ATOM 5493 N N . ARG B 1 199 ? 9.875 20.062 19.391 1 98.25 199 ARG B N 1
ATOM 5494 C CA . ARG B 1 199 ? 8.492 19.781 19.766 1 98.25 199 ARG B CA 1
ATOM 5495 C C . ARG B 1 199 ? 7.516 20.375 18.766 1 98.25 199 ARG B C 1
ATOM 5497 O O . ARG B 1 199 ? 7.586 21.562 18.453 1 98.25 199 ARG B O 1
ATOM 5504 N N . PHE B 1 200 ? 6.707 19.578 18.219 1 98.81 200 PHE B N 1
ATOM 5505 C CA . PHE B 1 200 ? 5.723 20 17.219 1 98.81 200 PHE B CA 1
ATOM 5506 C C . PHE B 1 200 ? 4.531 19.062 17.203 1 98.81 200 PHE B C 1
ATOM 5508 O O . PHE B 1 200 ? 4.586 17.969 17.766 1 98.81 200 PHE B O 1
ATOM 5515 N N . GLY B 1 201 ? 3.385 19.5 16.75 1 98.94 201 GLY B N 1
ATOM 5516 C CA . GLY B 1 201 ? 2.209 18.672 16.531 1 98.94 201 GLY B CA 1
ATOM 5517 C C . GLY B 1 201 ? 2.189 18 15.164 1 98.94 201 GLY B C 1
ATOM 5518 O O . GLY B 1 201 ? 2.74 18.531 14.203 1 98.94 201 GLY B O 1
ATOM 5519 N N . PHE B 1 202 ? 1.613 16.812 15.109 1 98.94 202 PHE B N 1
ATOM 5520 C CA . PHE B 1 202 ? 1.455 16.078 13.859 1 98.94 202 PHE B CA 1
ATOM 5521 C C . PHE B 1 202 ? 0.154 16.469 13.164 1 98.94 202 PHE B C 1
ATOM 5523 O O . PHE B 1 202 ? -0.908 16.484 13.789 1 98.94 202 PHE B O 1
ATOM 5530 N N . VAL B 1 203 ? 0.218 16.781 11.898 1 98.94 203 VAL B N 1
ATOM 5531 C CA . VAL B 1 203 ? -0.981 17.031 11.102 1 98.94 203 VAL B CA 1
ATOM 5532 C C . VAL B 1 203 ? -0.921 16.234 9.805 1 98.94 203 VAL B C 1
ATOM 5534 O O . VAL B 1 203 ? 0.153 15.797 9.383 1 98.94 203 VAL B O 1
ATOM 5537 N N . GLY B 1 204 ? -1.999 15.859 9.281 1 98.75 204 GLY B N 1
ATOM 5538 C CA . GLY B 1 204 ? -2.168 15.344 7.93 1 98.75 204 GLY B CA 1
ATOM 5539 C C . GLY B 1 204 ? -3.07 16.203 7.066 1 98.75 204 GLY B C 1
ATOM 5540 O O . GLY B 1 204 ? -4.062 16.75 7.551 1 98.75 204 GLY B O 1
ATOM 5541 N N . SER B 1 205 ? -2.764 16.359 5.852 1 98.62 205 SER B N 1
ATOM 5542 C CA . SER B 1 205 ? -3.564 17.062 4.848 1 98.62 205 SER B CA 1
ATOM 5543 C C . SER B 1 205 ? -3.404 16.406 3.475 1 98.62 205 SER B C 1
ATOM 5545 O O . SER B 1 205 ? -2.52 15.57 3.275 1 98.62 205 SER B O 1
ATOM 5547 N N . THR B 1 206 ? -4.258 16.828 2.572 1 98.31 206 THR B N 1
ATOM 5548 C CA . THR B 1 206 ? -4.25 16.125 1.296 1 98.31 206 THR B CA 1
ATOM 5549 C C . THR B 1 206 ? -3.129 16.641 0.4 1 98.31 206 THR B C 1
ATOM 5551 O O . THR B 1 206 ? -2.428 15.852 -0.243 1 98.31 206 THR B O 1
ATOM 5554 N N . ASP B 1 207 ? -2.904 17.922 0.419 1 97.62 207 ASP B N 1
ATOM 5555 C CA . ASP B 1 207 ? -2.09 18.609 -0.586 1 97.62 207 ASP B CA 1
ATOM 5556 C C . ASP B 1 207 ? -2.607 18.312 -1.994 1 97.62 207 ASP B C 1
ATOM 5558 O O . ASP B 1 207 ? -1.822 18.156 -2.932 1 97.62 207 ASP B O 1
ATOM 5562 N N . HIS B 1 208 ? -3.889 18.125 -2.107 1 93.94 208 HIS B N 1
ATOM 5563 C CA . HIS B 1 208 ? -4.625 17.859 -3.338 1 93.94 208 HIS B CA 1
ATOM 5564 C C . HIS B 1 208 ? -4.645 19.094 -4.246 1 93.94 208 HIS B C 1
ATOM 5566 O O . HIS B 1 208 ? -4.797 20.219 -3.768 1 93.94 208 HIS B O 1
ATOM 5572 N N . HIS B 1 209 ? -4.5 18.875 -5.613 1 95.88 209 HIS B N 1
ATOM 5573 C CA . HIS B 1 209 ? -4.414 20.031 -6.496 1 95.88 209 HIS B CA 1
ATOM 5574 C C . HIS B 1 209 ? -5.645 20.141 -7.395 1 95.88 209 HIS B C 1
ATOM 5576 O O . HIS B 1 209 ? -5.605 20.797 -8.438 1 95.88 209 HIS B O 1
ATOM 5582 N N . ALA B 1 210 ? -6.711 19.422 -7 1 94 210 ALA B N 1
ATOM 5583 C CA . ALA B 1 210 ? -7.887 19.438 -7.867 1 94 210 ALA B CA 1
ATOM 5584 C C . ALA B 1 210 ? -9.141 19.828 -7.086 1 94 210 ALA B C 1
ATOM 5586 O O . ALA B 1 210 ? -10.25 19.422 -7.441 1 94 210 ALA B O 1
ATOM 5587 N N . GLY B 1 211 ? -8.953 20.484 -6.051 1 94.81 211 GLY B N 1
ATOM 5588 C CA . GLY B 1 211 ? -10.055 21.109 -5.34 1 94.81 211 GLY B CA 1
ATOM 5589 C C . GLY B 1 211 ? -10.977 20.109 -4.672 1 94.81 211 GLY B C 1
ATOM 5590 O O . GLY B 1 211 ? -12.203 20.219 -4.773 1 94.81 211 GLY B O 1
ATOM 5591 N N . TYR B 1 212 ? -10.445 19.156 -4.039 1 96.56 212 TYR B N 1
ATOM 5592 C CA . TYR B 1 212 ? -11.25 18.25 -3.232 1 96.56 212 TYR B CA 1
ATOM 5593 C C . TYR B 1 212 ? -10.648 18.062 -1.844 1 96.56 212 TYR B C 1
ATOM 5595 O O . TYR B 1 212 ? -10.141 17 -1.514 1 96.56 212 TYR B O 1
ATOM 5603 N N . PRO B 1 213 ? -10.82 19.047 -0.981 1 97.56 213 PRO B N 1
ATOM 5604 C CA . PRO B 1 213 ? -10.281 18.938 0.377 1 97.56 213 PRO B CA 1
ATOM 5605 C C . PRO B 1 213 ? -10.805 17.719 1.122 1 97.56 213 PRO B C 1
ATOM 5607 O O . PRO B 1 213 ? -11.992 17.406 1.056 1 97.56 213 PRO B O 1
ATOM 5610 N N . GLY B 1 214 ? -9.898 17.031 1.762 1 97.56 214 GLY B N 1
ATOM 5611 C CA . GLY B 1 214 ? -10.273 15.875 2.562 1 97.56 214 GLY B CA 1
ATOM 5612 C C . GLY B 1 214 ? -10.453 14.609 1.739 1 97.56 214 GLY B C 1
ATOM 5613 O O . GLY B 1 214 ? -11.008 13.625 2.221 1 97.56 214 GLY B O 1
ATOM 5614 N N . SER B 1 215 ? -9.984 14.648 0.471 1 97.81 215 SER B N 1
ATOM 5615 C CA . SER B 1 215 ? -10.062 13.445 -0.349 1 97.81 215 SER B CA 1
ATOM 5616 C C . SER B 1 215 ? -9.562 12.227 0.416 1 97.81 215 SER B C 1
ATOM 5618 O O . SER B 1 215 ? -8.461 12.234 0.966 1 97.81 215 SER B O 1
ATOM 5620 N N . TYR B 1 216 ? -10.461 11.172 0.446 1 98.19 216 TYR B N 1
ATOM 5621 C CA . TYR B 1 216 ? -10.195 9.984 1.252 1 98.19 216 TYR B CA 1
ATOM 5622 C C . TYR B 1 216 ? -8.93 9.281 0.786 1 98.19 216 TYR B C 1
ATOM 5624 O O . TYR B 1 216 ? -8.781 8.984 -0.401 1 98.19 216 TYR B O 1
ATOM 5632 N N . GLY B 1 217 ? -8.039 9.039 1.803 1 97.81 217 GLY B N 1
ATOM 5633 C CA . GLY B 1 217 ? -6.816 8.312 1.514 1 97.81 217 GLY B CA 1
ATOM 5634 C C . GLY B 1 217 ? -5.625 9.219 1.26 1 97.81 217 GLY B C 1
ATOM 5635 O O . GLY B 1 217 ? -4.508 8.734 1.053 1 97.81 217 GLY B O 1
ATOM 5636 N N . ASP B 1 218 ? -5.777 10.539 1.318 1 97.81 218 ASP B N 1
ATOM 5637 C CA . ASP B 1 218 ? -4.715 11.461 0.941 1 97.81 218 ASP B CA 1
ATOM 5638 C C . ASP B 1 218 ? -4.219 12.25 2.152 1 97.81 218 ASP B C 1
ATOM 5640 O O . ASP B 1 218 ? -3.428 13.188 2.008 1 97.81 218 ASP B O 1
ATOM 5644 N N . GLY B 1 219 ? -4.652 11.875 3.338 1 98.06 219 GLY B N 1
ATOM 5645 C CA . GLY B 1 219 ? -4.277 12.578 4.555 1 98.06 219 GLY B CA 1
ATOM 5646 C C . GLY B 1 219 ? -5.391 13.453 5.105 1 98.06 219 GLY B C 1
ATOM 5647 O O . GLY B 1 219 ? -6.141 14.062 4.344 1 98.06 219 GLY B O 1
ATOM 5648 N N . LYS B 1 220 ? -5.527 13.477 6.422 1 98.56 220 LYS B N 1
ATOM 5649 C CA . LYS B 1 220 ? -6.535 14.258 7.129 1 98.56 220 LYS B CA 1
ATOM 5650 C C . LYS B 1 220 ? -6.047 14.672 8.516 1 98.56 220 LYS B C 1
ATOM 5652 O O . LYS B 1 220 ? -5.227 13.977 9.117 1 98.56 220 LYS B O 1
ATOM 5657 N N . LEU B 1 221 ? -6.562 15.773 8.922 1 98.88 221 LEU B N 1
ATOM 5658 C CA . LEU B 1 221 ? -6.176 16.344 10.211 1 98.88 221 LEU B CA 1
ATOM 5659 C C . LEU B 1 221 ? -7.285 16.156 11.242 1 98.88 221 LEU B C 1
ATOM 5661 O O . LEU B 1 221 ? -8.438 16.516 10.992 1 98.88 221 LEU B O 1
ATOM 5665 N N . ALA B 1 222 ? -6.93 15.547 12.359 1 98.94 222 ALA B N 1
ATOM 5666 C CA . ALA B 1 222 ? -7.809 15.523 13.523 1 98.94 222 ALA B CA 1
ATOM 5667 C C . ALA B 1 222 ? -7.355 16.547 14.57 1 98.94 222 ALA B C 1
ATOM 5669 O O . ALA B 1 222 ? -6.164 16.656 14.859 1 98.94 222 ALA B O 1
ATOM 5670 N N . VAL B 1 223 ? -8.289 17.266 15.156 1 98.81 223 VAL B N 1
ATOM 5671 C CA . VAL B 1 223 ? -7.98 18.172 16.266 1 98.81 223 VAL B CA 1
ATOM 5672 C C . VAL B 1 223 ? -8.883 17.844 17.453 1 98.81 223 VAL B C 1
ATOM 5674 O O . VAL B 1 223 ? -10.031 17.422 17.281 1 98.81 223 VAL B O 1
ATOM 5677 N N . LEU B 1 224 ? -8.383 17.969 18.578 1 98.81 224 LEU B N 1
ATOM 5678 C CA . LEU B 1 224 ? -9.164 17.922 19.812 1 98.81 224 LEU B CA 1
ATOM 5679 C C . LEU B 1 224 ? -9.562 19.312 20.266 1 98.81 224 LEU B C 1
ATOM 5681 O O . LEU B 1 224 ? -8.711 20.109 20.672 1 98.81 224 LEU B O 1
ATOM 5685 N N . ALA B 1 225 ? -10.836 19.625 20.172 1 98.5 225 ALA B N 1
ATOM 5686 C CA . ALA B 1 225 ? -11.328 20.953 20.516 1 98.5 225 ALA B CA 1
ATOM 5687 C C . ALA B 1 225 ? -12.664 20.875 21.234 1 98.5 225 ALA B C 1
ATOM 5689 O O . ALA B 1 225 ? -13.359 19.859 21.156 1 98.5 225 ALA B O 1
ATOM 5690 N N . GLU B 1 226 ? -13 21.953 21.938 1 97.88 226 GLU B N 1
ATOM 5691 C CA . GLU B 1 226 ? -14.234 21.969 22.719 1 97.88 226 GLU B CA 1
ATOM 5692 C C . GLU B 1 226 ? -15.453 22.109 21.812 1 97.88 226 GLU B C 1
ATOM 5694 O O . GLU B 1 226 ? -16.484 21.484 22.031 1 97.88 226 GLU B O 1
ATOM 5699 N N . LYS B 1 227 ? -15.281 23.062 20.828 1 97.75 227 LYS B N 1
ATOM 5700 C CA . LYS B 1 227 ? -16.391 23.375 19.922 1 97.75 227 LYS B CA 1
ATOM 5701 C C . LYS B 1 227 ? -15.906 23.438 18.484 1 97.75 227 LYS B C 1
ATOM 5703 O O . LYS B 1 227 ? -14.719 23.625 18.219 1 97.75 227 LYS B O 1
ATOM 5708 N N . LYS B 1 228 ? -16.938 23.266 17.594 1 98.31 228 LYS B N 1
ATOM 5709 C CA . LYS B 1 228 ? -16.656 23.438 16.172 1 98.31 228 LYS B CA 1
ATOM 5710 C C . LYS B 1 228 ? -16.734 24.906 15.773 1 98.31 228 LYS B C 1
ATOM 5712 O O . LYS B 1 228 ? -17.656 25.312 15.062 1 98.31 228 LYS B O 1
ATOM 5717 N N . ASP B 1 229 ? -15.82 25.578 16.188 1 98.12 229 ASP B N 1
ATOM 5718 C CA . ASP B 1 229 ? -15.703 26.984 15.789 1 98.12 229 ASP B CA 1
ATOM 5719 C C . ASP B 1 229 ? -14.242 27.391 15.625 1 98.12 229 ASP B C 1
ATOM 5721 O O . ASP B 1 229 ? -13.336 26.641 15.984 1 98.12 229 ASP B O 1
ATOM 5725 N N . ARG B 1 230 ? -14.047 28.531 15.07 1 98 230 ARG B N 1
ATOM 5726 C CA . ARG B 1 230 ? -12.703 28.969 14.68 1 98 230 ARG B CA 1
ATOM 5727 C C . ARG B 1 230 ? -11.789 29.094 15.891 1 98 230 ARG B C 1
ATOM 5729 O O . ARG B 1 230 ? -10.648 28.641 15.867 1 98 230 ARG B O 1
ATOM 5736 N N . GLU B 1 231 ? -12.281 29.656 16.953 1 98.12 231 GLU B N 1
ATOM 5737 C CA . GLU B 1 231 ? -11.445 29.922 18.125 1 98.12 231 GLU B CA 1
ATOM 5738 C C . GLU B 1 231 ? -11.008 28.609 18.781 1 98.12 231 GLU B C 1
ATOM 5740 O O . GLU B 1 231 ? -9.844 28.453 19.156 1 98.12 231 GLU B O 1
ATOM 5745 N N . SER B 1 232 ? -11.953 27.719 18.953 1 98.62 232 SER B N 1
ATOM 5746 C CA . SER B 1 232 ? -11.648 26.438 19.609 1 98.62 232 SER B CA 1
ATOM 5747 C C . SER B 1 232 ? -10.688 25.609 18.766 1 98.62 232 SER B C 1
ATOM 5749 O O . SER B 1 232 ? -9.742 25.016 19.281 1 98.62 232 SER B O 1
ATOM 5751 N N . ILE B 1 233 ? -10.906 25.516 17.469 1 98.75 233 ILE B N 1
ATOM 5752 C CA . ILE B 1 233 ? -10.055 24.734 16.578 1 98.75 233 ILE B CA 1
ATOM 5753 C C . ILE B 1 233 ? -8.68 25.391 16.469 1 98.75 233 ILE B C 1
ATOM 5755 O O . ILE B 1 233 ? -7.66 24.703 16.484 1 98.75 233 ILE B O 1
ATOM 5759 N N . TRP B 1 234 ? -8.672 26.734 16.375 1 98.75 234 TRP B N 1
ATOM 5760 C CA . TRP B 1 234 ? -7.398 27.453 16.375 1 98.75 234 TRP B CA 1
ATOM 5761 C C . TRP B 1 234 ? -6.602 27.141 17.641 1 98.75 234 TRP B C 1
ATOM 5763 O O . TRP B 1 234 ? -5.395 26.906 17.578 1 98.75 234 TRP B O 1
ATOM 5773 N N . GLY B 1 235 ? -7.285 27.203 18.766 1 98.62 235 GLY B N 1
ATOM 5774 C CA . GLY B 1 235 ? -6.633 26.844 20.016 1 98.62 235 GLY B CA 1
ATOM 5775 C C . GLY B 1 235 ? -6.02 25.453 20 1 98.62 235 GLY B C 1
ATOM 5776 O O . GLY B 1 235 ? -4.934 25.25 20.531 1 98.62 235 GLY B O 1
ATOM 5777 N N . ALA B 1 236 ? -6.719 24.5 19.406 1 98.81 236 ALA B N 1
ATOM 5778 C CA . ALA B 1 236 ? -6.203 23.141 19.281 1 98.81 236 ALA B CA 1
ATOM 5779 C C . ALA B 1 236 ? -4.945 23.109 18.422 1 98.81 236 ALA B C 1
ATOM 5781 O O . ALA B 1 236 ? -3.975 22.422 18.75 1 98.81 236 ALA B O 1
ATOM 5782 N N . LEU B 1 237 ? -4.938 23.828 17.297 1 98.81 237 LEU B N 1
ATOM 5783 C CA . LEU B 1 237 ? -3.791 23.891 16.391 1 98.81 237 LEU B CA 1
ATOM 5784 C C . LEU B 1 237 ? -2.576 24.484 17.109 1 98.81 237 LEU B C 1
ATOM 5786 O O . LEU B 1 237 ? -1.491 23.906 17.078 1 98.81 237 LEU B O 1
ATOM 5790 N N . VAL B 1 238 ? -2.797 25.594 17.812 1 98.44 238 VAL B N 1
ATOM 5791 C CA . VAL B 1 238 ? -1.716 26.312 18.469 1 98.44 238 VAL B CA 1
ATOM 5792 C C . VAL B 1 238 ? -1.113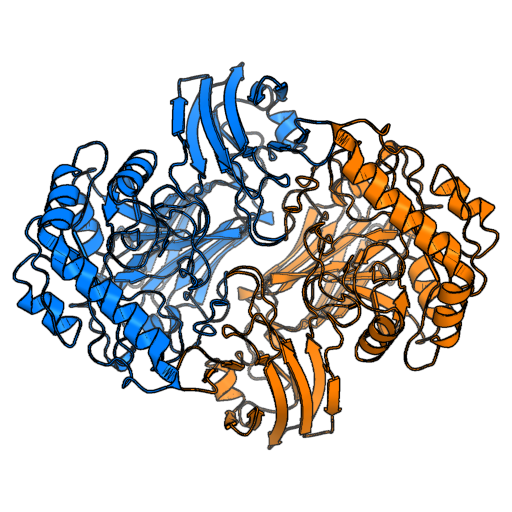 25.438 19.578 1 98.44 238 VAL B C 1
ATOM 5794 O O . VAL B 1 238 ? 0.097 25.484 19.812 1 98.44 238 VAL B O 1
ATOM 5797 N N . ASN B 1 239 ? -1.938 24.656 20.172 1 98.44 239 ASN B N 1
ATOM 5798 C CA . ASN B 1 239 ? -1.492 23.859 21.312 1 98.44 239 ASN B CA 1
ATOM 5799 C C . ASN B 1 239 ? -1.167 22.422 20.906 1 98.44 239 ASN B C 1
ATOM 5801 O O . ASN B 1 239 ? -1.018 21.547 21.766 1 98.44 239 ASN B O 1
ATOM 5805 N N . ARG B 1 240 ? -1.164 22.125 19.641 1 98.81 240 ARG B N 1
ATOM 5806 C CA . ARG B 1 240 ? -0.694 20.875 19.078 1 98.81 240 ARG B CA 1
ATOM 5807 C C . ARG B 1 240 ? -1.599 19.719 19.484 1 98.81 240 ARG B C 1
ATOM 5809 O O . ARG B 1 240 ? -1.142 18.578 19.609 1 98.81 240 ARG B O 1
ATOM 5816 N N . ARG B 1 241 ? -2.838 19.984 19.875 1 98.88 241 ARG B N 1
ATOM 5817 C CA . ARG B 1 241 ? -3.812 18.922 20.125 1 98.88 241 ARG B CA 1
ATOM 5818 C C . ARG B 1 241 ? -4.34 18.359 18.812 1 98.88 241 ARG B C 1
ATOM 5820 O O . ARG B 1 241 ? -5.539 18.422 18.531 1 98.88 241 ARG B O 1
ATOM 5827 N N . THR B 1 242 ? -3.416 17.781 18.062 1 98.94 242 THR B N 1
ATOM 5828 C CA . THR B 1 242 ? -3.65 17.328 16.703 1 98.94 242 THR B CA 1
ATOM 5829 C C . THR B 1 242 ? -3.096 15.922 16.484 1 98.94 242 THR B C 1
ATOM 5831 O O . THR B 1 242 ? -2.262 15.453 17.266 1 98.94 242 THR B O 1
ATOM 5834 N N . TYR B 1 243 ? -3.582 15.219 15.562 1 98.94 243 TYR B N 1
ATOM 5835 C CA . TYR B 1 243 ? -2.932 14.039 14.992 1 98.94 243 TYR B CA 1
ATOM 5836 C C . TYR B 1 243 ? -3.336 13.844 13.531 1 98.94 243 TYR B C 1
ATOM 5838 O O . TYR B 1 243 ? -4.254 14.508 13.047 1 98.94 243 TYR B O 1
ATOM 5846 N N . ALA B 1 244 ? -2.602 13.078 12.859 1 98.94 244 ALA B N 1
ATOM 5847 C CA . ALA B 1 244 ? -2.793 12.859 11.43 1 98.94 244 ALA B CA 1
ATOM 5848 C C . ALA B 1 244 ? -3.328 11.453 11.156 1 98.94 244 ALA B C 1
ATOM 5850 O O . ALA B 1 244 ? -2.924 10.492 11.812 1 98.94 244 ALA B O 1
ATOM 5851 N N . VAL B 1 245 ? -4.238 11.344 10.211 1 98.88 245 VAL B N 1
ATOM 5852 C CA . VAL B 1 245 ? -4.629 10.039 9.688 1 98.88 245 VAL B CA 1
ATOM 5853 C C . VAL B 1 245 ? -4.422 10 8.18 1 98.88 245 VAL B C 1
ATOM 5855 O O . VAL B 1 245 ? -4.504 11.039 7.508 1 98.88 245 VAL B O 1
ATOM 5858 N N . THR B 1 246 ? -4.223 8.828 7.66 1 98.62 246 THR B N 1
ATOM 5859 C CA . THR B 1 246 ? -3.938 8.719 6.23 1 98.62 246 THR B CA 1
ATOM 5860 C C . THR B 1 246 ? -5.23 8.625 5.43 1 98.62 246 THR B C 1
ATOM 5862 O O . THR B 1 246 ? -5.234 8.859 4.219 1 98.62 246 THR B O 1
ATOM 5865 N N . GLY B 1 247 ? -6.328 8.227 6.023 1 98.19 247 GLY B N 1
ATOM 5866 C CA . GLY B 1 247 ? -7.602 8.125 5.324 1 98.19 247 GLY B CA 1
ATOM 5867 C C . GLY B 1 247 ? -8.781 7.965 6.258 1 98.19 247 GLY B C 1
ATOM 5868 O O . GLY B 1 247 ? -9.531 8.922 6.492 1 98.19 247 GLY B O 1
ATOM 5869 N N . ASP B 1 248 ? -8.828 6.805 6.922 1 98.75 248 ASP B N 1
ATOM 5870 C CA . ASP B 1 248 ? -9.914 6.492 7.848 1 98.75 248 ASP B CA 1
ATOM 5871 C C . ASP B 1 248 ? -9.867 7.398 9.078 1 98.75 248 ASP B C 1
ATOM 5873 O O . ASP B 1 248 ? -8.789 7.758 9.547 1 98.75 248 ASP B O 1
ATOM 5877 N N . ARG B 1 249 ? -11.039 7.715 9.57 1 98.69 249 ARG B N 1
ATOM 5878 C CA . ARG B 1 249 ? -11.156 8.562 10.75 1 98.69 249 ARG B CA 1
ATOM 5879 C C . ARG B 1 249 ? -10.953 7.746 12.023 1 98.69 249 ARG B C 1
ATOM 5881 O O . ARG B 1 249 ? -11.875 7.613 12.836 1 98.69 249 ARG B O 1
ATOM 5888 N N . ILE B 1 250 ? -9.766 7.258 12.188 1 98.94 250 ILE B N 1
ATOM 5889 C CA . ILE B 1 250 ? -9.406 6.547 13.406 1 98.94 250 ILE B CA 1
ATOM 5890 C C . ILE B 1 250 ? -9.469 7.5 14.594 1 98.94 250 ILE B C 1
ATOM 5892 O O . ILE B 1 250 ? -8.688 8.453 14.68 1 98.94 250 ILE B O 1
ATOM 5896 N N . ARG B 1 251 ? -10.336 7.258 15.523 1 98.88 251 ARG B N 1
ATOM 5897 C CA . ARG B 1 251 ? -10.453 8.109 16.703 1 98.88 251 ARG B CA 1
ATOM 5898 C C . ARG B 1 251 ? -9.453 7.699 17.781 1 98.88 251 ARG B C 1
ATOM 5900 O O . ARG B 1 251 ? -9.391 6.527 18.156 1 98.88 251 ARG B O 1
ATOM 5907 N N . CYS B 1 252 ? -8.734 8.648 18.25 1 98.88 252 CYS B N 1
ATOM 5908 C CA . CYS B 1 252 ? -7.672 8.375 19.219 1 98.88 252 CYS B CA 1
ATOM 5909 C C . CYS B 1 252 ? -7.777 9.289 20.422 1 98.88 252 CYS B C 1
ATOM 5911 O O . CYS B 1 252 ? -8.086 10.477 20.281 1 98.88 252 CYS B O 1
ATOM 5913 N N . ALA B 1 253 ? -7.633 8.773 21.531 1 98.75 253 ALA B N 1
ATOM 5914 C CA . ALA B 1 253 ? -7.301 9.484 22.766 1 98.75 253 ALA B CA 1
ATOM 5915 C C . ALA B 1 253 ? -5.945 9.047 23.312 1 98.75 253 ALA B C 1
ATOM 5917 O O . ALA B 1 253 ? -5.594 7.867 23.234 1 98.75 253 ALA B O 1
ATOM 5918 N N . PHE B 1 254 ? -5.137 9.922 23.797 1 98.81 254 PHE B N 1
ATOM 5919 C CA . PHE B 1 254 ? -3.799 9.633 24.312 1 98.81 254 PHE B CA 1
ATOM 5920 C C . PHE B 1 254 ? -3.365 10.688 25.312 1 98.81 254 PHE B C 1
ATOM 5922 O O . PHE B 1 254 ? -3.361 11.883 25.016 1 98.81 254 PHE B O 1
ATOM 5929 N N . ASP B 1 255 ? -3.068 10.297 26.406 1 98.62 255 ASP B N 1
ATOM 5930 C CA . ASP B 1 255 ? -2.561 11.234 27.406 1 98.62 255 ASP B CA 1
ATOM 5931 C C . ASP B 1 255 ? -1.564 10.555 28.344 1 98.62 255 ASP B C 1
ATOM 5933 O O . ASP B 1 255 ? -1.579 9.328 28.484 1 98.62 255 ASP B O 1
ATOM 5937 N N . VAL B 1 256 ? -0.687 11.234 28.875 1 98 256 VAL B N 1
ATOM 5938 C CA . VAL B 1 256 ? 0.272 10.805 29.891 1 98 256 VAL B CA 1
ATOM 5939 C C . VAL B 1 256 ? 0.078 11.625 31.156 1 98 256 VAL B C 1
ATOM 5941 O O . VAL B 1 256 ? 0.203 12.852 31.141 1 98 256 VAL B O 1
ATOM 5944 N N . ASN B 1 257 ? -0.234 10.977 32.312 1 96.62 257 ASN B N 1
ATOM 5945 C CA . ASN B 1 257 ? -0.534 11.633 33.562 1 96.62 257 ASN B CA 1
ATOM 5946 C C . ASN B 1 257 ? -1.657 12.656 33.406 1 96.62 257 ASN B C 1
ATOM 5948 O O . ASN B 1 257 ? -1.593 13.75 34 1 96.62 257 ASN B O 1
ATOM 5952 N N . GLY B 1 258 ? -2.561 12.438 32.5 1 96.75 258 GLY B N 1
ATOM 5953 C CA . GLY B 1 258 ? -3.699 13.312 32.281 1 96.75 258 GLY B CA 1
ATOM 5954 C C . GLY B 1 258 ? -3.432 14.406 31.266 1 96.75 258 GLY B C 1
ATOM 5955 O O . GLY B 1 258 ? -4.359 15.086 30.812 1 96.75 258 GLY B O 1
ATOM 5956 N N . ALA B 1 259 ? -2.174 14.656 30.875 1 97.69 259 ALA B N 1
ATOM 5957 C CA . ALA B 1 259 ? -1.834 15.641 29.859 1 97.69 259 ALA B CA 1
ATOM 5958 C C . ALA B 1 259 ? -2.1 15.086 28.453 1 97.69 259 ALA B C 1
ATOM 5960 O O . ALA B 1 259 ? -1.507 14.078 28.062 1 97.69 259 ALA B O 1
ATOM 5961 N N . VAL B 1 260 ? -2.91 15.742 27.719 1 98.31 260 VAL B N 1
ATOM 5962 C CA . VAL B 1 260 ? -3.369 15.227 26.438 1 98.31 260 VAL B CA 1
ATOM 5963 C C . VAL B 1 260 ? -2.273 15.398 25.375 1 98.31 260 VAL B C 1
ATOM 5965 O O . VAL B 1 260 ? -1.315 16.156 25.594 1 98.31 260 VAL B O 1
ATOM 5968 N N . MET B 1 261 ? -2.346 14.664 24.312 1 98.75 261 MET B N 1
ATOM 5969 C CA . MET B 1 261 ? -1.416 14.805 23.203 1 98.75 261 MET B CA 1
ATOM 5970 C C . MET B 1 261 ? -1.159 16.266 22.875 1 98.75 261 MET B C 1
ATOM 5972 O O . MET B 1 261 ? -2.078 17.094 22.922 1 98.75 261 MET B O 1
ATOM 5976 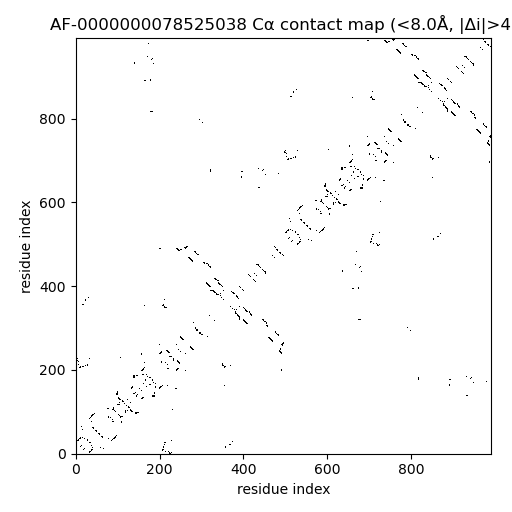N N . GLY B 1 262 ? 0.041 16.594 22.484 1 98.62 262 GLY B N 1
ATOM 5977 C CA . GLY B 1 262 ? 0.445 17.953 22.156 1 98.62 262 GLY B CA 1
ATOM 5978 C C . GLY B 1 262 ? 0.959 18.719 23.359 1 98.62 262 GLY B C 1
ATOM 5979 O O . GLY B 1 262 ? 1.622 19.75 23.188 1 98.62 262 GLY B O 1
ATOM 5980 N N . SER B 1 263 ? 0.704 18.281 24.547 1 98.38 263 SER B N 1
ATOM 5981 C CA . SER B 1 263 ? 1.102 18.984 25.766 1 98.38 263 SER B CA 1
ATOM 5982 C C . SER B 1 263 ? 2.617 18.984 25.938 1 98.38 263 SER B C 1
ATOM 5984 O O . SER B 1 263 ? 3.293 18.047 25.516 1 98.38 263 SER B O 1
ATOM 5986 N N . ILE B 1 264 ? 3.113 20.047 26.438 1 97.56 264 ILE B N 1
ATOM 5987 C CA . ILE B 1 264 ? 4.465 20.156 26.969 1 97.56 264 ILE B CA 1
ATOM 5988 C C . ILE B 1 264 ? 4.41 20.25 28.5 1 97.56 264 ILE B C 1
ATOM 5990 O O . ILE B 1 264 ? 3.961 21.266 29.031 1 97.56 264 ILE B O 1
ATOM 5994 N N . VAL B 1 265 ? 4.867 19.188 29.094 1 96.5 265 VAL B N 1
ATOM 5995 C CA . VAL B 1 265 ? 4.629 19.047 30.516 1 96.5 265 VAL B CA 1
ATOM 5996 C C . VAL B 1 265 ? 5.949 19.125 31.281 1 96.5 265 VAL B C 1
ATOM 5998 O O . VAL B 1 265 ? 6.969 18.609 30.828 1 96.5 265 VAL B O 1
ATOM 6001 N N . ASN B 1 266 ? 5.938 19.797 32.469 1 94.25 266 ASN B N 1
ATOM 6002 C CA . ASN B 1 266 ? 7.102 19.781 33.344 1 94.25 266 ASN B CA 1
ATOM 6003 C C . ASN B 1 266 ? 7.273 18.422 34.031 1 94.25 266 ASN B C 1
ATOM 6005 O O . ASN B 1 266 ? 6.297 17.844 34.5 1 94.25 266 ASN B O 1
ATOM 6009 N N . HIS B 1 267 ? 8.523 17.938 34 1 85.5 267 HIS B N 1
ATOM 6010 C CA . HIS B 1 267 ? 8.828 16.641 34.594 1 85.5 267 HIS B CA 1
ATOM 6011 C C . HIS B 1 267 ? 8.656 16.703 36.125 1 85.5 267 HIS B C 1
ATOM 6013 O O . HIS B 1 267 ? 9.312 17.484 36.812 1 85.5 267 HIS B O 1
ATOM 6019 N N . THR B 1 268 ? 7.812 15.875 36.656 1 78.81 268 THR B N 1
ATOM 6020 C CA . THR B 1 268 ? 7.59 15.945 38.094 1 78.81 268 THR B CA 1
ATOM 6021 C C . THR B 1 268 ? 7.699 14.562 38.719 1 78.81 268 THR B C 1
ATOM 6023 O O . THR B 1 268 ? 8.047 14.43 39.875 1 78.81 268 THR B O 1
ATOM 6026 N N . SER B 1 269 ? 7.32 13.578 37.969 1 83.06 269 SER B N 1
ATOM 6027 C CA . SER B 1 269 ? 7.332 12.234 38.5 1 83.06 269 SER B CA 1
ATOM 6028 C C . SER B 1 269 ? 8.008 11.25 37.562 1 83.06 269 SER B C 1
ATOM 6030 O O . SER B 1 269 ? 7.984 11.438 36.344 1 83.06 269 SER B O 1
ATOM 6032 N N . SER B 1 270 ? 8.555 10.219 38.219 1 90.12 270 SER B N 1
ATOM 6033 C CA . SER B 1 270 ? 9.195 9.18 37.406 1 90.12 270 SER B CA 1
ATOM 6034 C C . SER B 1 270 ? 8.164 8.234 36.812 1 90.12 270 SER B C 1
ATOM 6036 O O . SER B 1 270 ? 8.352 7.734 35.688 1 90.12 270 SER B O 1
ATOM 6038 N N . ALA B 1 271 ? 7.129 8.125 37.562 1 94.88 271 ALA B N 1
ATOM 6039 C CA . ALA B 1 271 ? 6.066 7.266 37.031 1 94.88 271 ALA B CA 1
ATOM 6040 C C . ALA B 1 271 ? 5.203 8.008 36.031 1 94.88 271 ALA B C 1
ATOM 6042 O O . ALA B 1 271 ? 4.789 9.148 36.281 1 94.88 271 ALA B O 1
ATOM 6043 N N . ARG B 1 272 ? 5.016 7.445 34.875 1 96.12 272 ARG B N 1
ATOM 6044 C CA . ARG B 1 272 ? 4.191 7.988 33.781 1 96.12 272 ARG B CA 1
ATOM 6045 C C . ARG B 1 272 ? 3 7.078 33.5 1 96.12 272 ARG B C 1
ATOM 6047 O O . ARG B 1 272 ? 3.158 6 32.906 1 96.12 272 ARG B O 1
ATOM 6054 N N . GLU B 1 273 ? 1.84 7.512 33.969 1 97.62 273 GLU B N 1
ATOM 6055 C CA . GLU B 1 273 ? 0.629 6.77 33.625 1 97.62 273 GLU B CA 1
ATOM 6056 C C . GLU B 1 273 ? 0.153 7.113 32.219 1 97.62 273 GLU B C 1
ATOM 6058 O O . GLU B 1 273 ? -0.238 8.25 31.953 1 97.62 273 GLU B O 1
ATOM 6063 N N . ILE B 1 274 ? 0.198 6.16 31.312 1 98.56 274 ILE B N 1
ATOM 6064 C CA . ILE B 1 274 ? -0.143 6.359 29.906 1 98.56 274 ILE B CA 1
ATOM 6065 C C . ILE B 1 274 ? -1.52 5.766 29.609 1 98.56 274 ILE B C 1
ATOM 6067 O O . ILE B 1 274 ? -1.745 4.574 29.828 1 98.56 274 ILE B O 1
ATOM 6071 N N . HIS B 1 275 ? -2.404 6.582 29.203 1 98.81 275 HIS B N 1
ATOM 6072 C CA . HIS B 1 275 ? -3.727 6.156 28.766 1 98.81 275 HIS B CA 1
ATOM 6073 C C . HIS B 1 275 ? -3.859 6.27 27.25 1 98.81 275 HIS B C 1
ATOM 6075 O O . HIS B 1 275 ? -3.439 7.27 26.656 1 98.81 275 HIS B O 1
ATOM 6081 N N . TYR B 1 276 ? -4.363 5.277 26.578 1 98.88 276 TYR B N 1
ATOM 6082 C CA . TYR B 1 276 ? -4.699 5.332 25.172 1 98.88 276 TYR B CA 1
ATOM 6083 C C . TYR B 1 276 ? -6.055 4.688 24.906 1 98.88 276 TYR B C 1
ATOM 6085 O O . TYR B 1 276 ? -6.426 3.717 25.562 1 98.88 276 TYR B O 1
ATOM 6093 N N . ALA B 1 277 ? -6.77 5.219 24.047 1 98.81 277 ALA B N 1
ATOM 6094 C CA . ALA B 1 277 ? -8.016 4.676 23.516 1 98.81 277 ALA B CA 1
ATOM 6095 C C . ALA B 1 277 ? -8.094 4.844 22 1 98.81 277 ALA B C 1
ATOM 6097 O O . ALA B 1 277 ? -7.742 5.898 21.469 1 98.81 277 ALA B O 1
ATOM 6098 N N . VAL B 1 278 ? -8.414 3.799 21.328 1 98.88 278 VAL B N 1
ATOM 6099 C CA . VAL B 1 278 ? -8.492 3.779 19.859 1 98.88 278 VAL B CA 1
ATOM 6100 C C . VAL B 1 278 ? -9.844 3.203 19.422 1 98.88 278 VAL B C 1
ATOM 6102 O O . VAL B 1 278 ? -10.281 2.176 19.953 1 98.88 278 VAL B O 1
ATOM 6105 N N . GLU B 1 279 ? -10.547 3.869 18.625 1 98.81 279 GLU B N 1
ATOM 6106 C CA . GLU B 1 279 ? -11.664 3.352 17.844 1 98.81 279 GLU B CA 1
ATOM 6107 C C . GLU B 1 279 ? -11.375 3.418 16.344 1 98.81 279 GLU B C 1
ATOM 6109 O O . GLU B 1 279 ? -11.5 4.477 15.734 1 98.81 279 GLU B O 1
ATOM 6114 N N . ALA B 1 280 ? -11.039 2.326 15.789 1 98.81 280 ALA B N 1
ATOM 6115 C CA . ALA B 1 280 ? -10.648 2.232 14.383 1 98.81 280 ALA B CA 1
ATOM 6116 C C . ALA B 1 280 ? -11.867 2.023 13.492 1 98.81 280 ALA B C 1
ATOM 6118 O O . ALA B 1 280 ? -13 1.949 13.977 1 98.81 280 ALA B O 1
ATOM 6119 N N . CYS B 1 281 ? -11.672 2.096 12.164 1 98.56 281 CYS B N 1
ATOM 6120 C CA . CYS B 1 281 ? -12.734 1.923 11.172 1 98.56 281 CYS B CA 1
ATOM 6121 C C . CYS B 1 281 ? -12.633 0.56 10.492 1 98.56 281 CYS B C 1
ATOM 6123 O O . CYS B 1 281 ? -13.516 0.174 9.734 1 98.56 281 CYS B O 1
ATOM 6125 N N . TYR B 1 282 ? -11.672 -0.128 10.68 1 98.62 282 TYR B N 1
ATOM 6126 C CA . TYR B 1 282 ? -11.305 -1.446 10.18 1 98.62 282 TYR B CA 1
ATOM 6127 C C . TYR B 1 282 ? -10.555 -2.24 11.242 1 98.62 282 TYR B C 1
ATOM 6129 O O . TYR B 1 282 ? -10.195 -1.701 12.289 1 98.62 282 TYR B O 1
ATOM 6137 N N . PRO B 1 283 ? -10.398 -3.582 11.102 1 98.69 283 PRO B N 1
ATOM 6138 C CA . PRO B 1 283 ? -9.617 -4.262 12.141 1 98.69 283 PRO B CA 1
ATOM 6139 C C . PRO B 1 283 ? -8.258 -3.609 12.383 1 98.69 283 PRO B C 1
ATOM 6141 O O . PRO B 1 283 ? -7.547 -3.289 11.422 1 98.69 283 PRO B O 1
ATOM 6144 N N . ILE B 1 284 ? -8 -3.445 13.672 1 98.81 284 ILE B N 1
ATOM 6145 C CA . ILE B 1 284 ? -6.695 -2.912 14.055 1 98.81 284 ILE B CA 1
ATOM 6146 C C . ILE B 1 284 ? -5.602 -3.891 13.641 1 98.81 284 ILE B C 1
ATOM 6148 O O . ILE B 1 284 ? -5.742 -5.102 13.82 1 98.81 284 ILE B O 1
ATOM 6152 N N . ASP B 1 285 ? -4.559 -3.432 13.023 1 98.5 285 ASP B N 1
ATOM 6153 C CA . ASP B 1 285 ? -3.375 -4.23 12.742 1 98.5 285 ASP B CA 1
ATOM 6154 C C . ASP B 1 285 ? -2.389 -4.191 13.906 1 98.5 285 ASP B C 1
ATOM 6156 O O . ASP B 1 285 ? -1.858 -5.227 14.312 1 98.5 285 ASP B O 1
ATOM 6160 N N . LYS B 1 286 ? -2.188 -2.906 14.359 1 98.69 286 LYS B N 1
ATOM 6161 C CA . LYS B 1 286 ? -1.237 -2.732 15.453 1 98.69 286 LYS B CA 1
ATOM 6162 C C . LYS B 1 286 ? -1.397 -1.365 16.109 1 98.69 286 LYS B C 1
ATOM 6164 O O . LYS B 1 286 ? -1.661 -0.372 15.43 1 98.69 286 LYS B O 1
ATOM 6169 N N . ILE B 1 287 ? -1.274 -1.311 17.406 1 98.94 287 ILE B N 1
ATOM 6170 C CA . ILE B 1 287 ? -1.105 -0.074 18.172 1 98.94 287 ILE B CA 1
ATOM 6171 C C . ILE B 1 287 ? 0.257 -0.073 18.859 1 98.94 287 ILE B C 1
ATOM 6173 O O . ILE B 1 287 ? 0.609 -1.028 19.547 1 98.94 287 ILE B O 1
ATOM 6177 N N . VAL B 1 288 ? 0.994 0.933 18.656 1 98.88 288 VAL B N 1
ATOM 6178 C CA . VAL B 1 288 ? 2.312 1.011 19.281 1 98.88 288 VAL B CA 1
ATOM 6179 C C . VAL B 1 288 ? 2.436 2.311 20.078 1 98.88 288 VAL B C 1
ATOM 6181 O O . VAL B 1 288 ? 2.176 3.395 19.547 1 98.88 288 VAL B O 1
ATOM 6184 N N . ILE B 1 289 ? 2.779 2.223 21.297 1 98.88 289 ILE B N 1
ATOM 6185 C CA . ILE B 1 289 ? 3.141 3.367 22.125 1 98.88 289 ILE B CA 1
ATOM 6186 C C . ILE B 1 289 ? 4.66 3.457 22.25 1 98.88 289 ILE B C 1
ATOM 6188 O O . ILE B 1 289 ? 5.32 2.477 22.609 1 98.88 289 ILE B O 1
ATOM 6192 N N . TYR B 1 290 ? 5.141 4.621 22 1 98.75 290 TYR B N 1
ATOM 6193 C CA . TYR B 1 290 ? 6.578 4.848 22 1 98.75 290 TYR B CA 1
ATOM 6194 C C . TYR B 1 290 ? 6.98 5.793 23.125 1 98.75 290 TYR B C 1
ATOM 6196 O O . TYR B 1 290 ? 6.273 6.762 23.406 1 98.75 290 TYR B O 1
ATOM 6204 N N . ARG B 1 291 ? 8.062 5.512 23.766 1 98.44 291 ARG B N 1
ATOM 6205 C CA . ARG B 1 291 ? 8.867 6.477 24.516 1 98.44 291 ARG B CA 1
ATOM 6206 C C . ARG B 1 291 ? 10.172 6.777 23.797 1 98.44 291 ARG B C 1
ATOM 6208 O O . ARG B 1 291 ? 10.992 5.883 23.578 1 98.44 291 ARG B O 1
ATOM 6215 N N . ASN B 1 292 ? 10.406 8 23.469 1 98.25 292 ASN B N 1
ATOM 6216 C CA . ASN B 1 292 ? 11.625 8.383 22.781 1 98.25 292 ASN B CA 1
ATOM 6217 C C . ASN B 1 292 ? 11.914 7.469 21.594 1 98.25 292 ASN B C 1
ATOM 6219 O O . ASN B 1 292 ? 13.031 6.98 21.438 1 98.25 292 ASN B O 1
ATOM 6223 N N . LEU B 1 293 ? 10.859 7.113 20.844 1 97.75 293 LEU B N 1
ATOM 6224 C CA . LEU B 1 293 ? 10.891 6.352 19.594 1 97.75 293 LEU B CA 1
ATOM 6225 C C . LEU B 1 293 ? 11.172 4.879 19.859 1 97.75 293 LEU B C 1
ATOM 6227 O O . LEU B 1 293 ? 11.383 4.102 18.938 1 97.75 293 LEU B O 1
ATOM 6231 N N . GLU B 1 294 ? 11.203 4.469 21.078 1 97.25 294 GLU B N 1
ATOM 6232 C CA . GLU B 1 294 ? 11.281 3.062 21.469 1 97.25 294 GLU B CA 1
ATOM 6233 C C . GLU B 1 294 ? 9.906 2.506 21.812 1 97.25 294 GLU B C 1
ATOM 6235 O O . GLU B 1 294 ? 9.211 3.035 22.688 1 97.25 294 GLU B O 1
ATOM 6240 N N . PRO B 1 295 ? 9.523 1.413 21.156 1 98.12 295 PRO B N 1
ATOM 6241 C CA . PRO B 1 295 ? 8.227 0.843 21.516 1 98.12 295 PRO B CA 1
ATOM 6242 C C . PRO B 1 295 ? 8.188 0.31 22.938 1 98.12 295 PRO B C 1
ATOM 6244 O O . PRO B 1 295 ? 9.047 -0.485 23.328 1 98.12 295 PRO B O 1
ATOM 6247 N N . ILE B 1 296 ? 7.242 0.711 23.703 1 98.19 296 ILE B N 1
ATOM 6248 C CA . ILE B 1 296 ? 7.168 0.263 25.094 1 98.19 296 ILE B CA 1
ATOM 6249 C C . ILE B 1 296 ? 5.867 -0.507 25.312 1 98.19 296 ILE B C 1
ATOM 6251 O O . ILE B 1 296 ? 5.699 -1.166 26.344 1 98.19 296 ILE B O 1
ATOM 6255 N N . ARG B 1 297 ? 4.93 -0.414 24.438 1 98.38 297 ARG B N 1
ATOM 6256 C CA . ARG B 1 297 ? 3.695 -1.188 24.391 1 98.38 297 ARG B CA 1
ATOM 6257 C C . ARG B 1 297 ? 3.289 -1.487 22.953 1 98.38 297 ARG B C 1
ATOM 6259 O O . ARG B 1 297 ? 3.307 -0.598 22.094 1 98.38 297 ARG B O 1
ATOM 6266 N N . ILE B 1 298 ? 3.047 -2.723 22.656 1 98.5 298 ILE B N 1
ATOM 6267 C CA . ILE B 1 298 ? 2.572 -3.137 21.344 1 98.5 298 ILE B CA 1
ATOM 6268 C C . ILE B 1 298 ? 1.293 -3.955 21.484 1 98.5 298 ILE B C 1
ATOM 6270 O O . ILE B 1 298 ? 1.275 -4.973 22.188 1 98.5 298 ILE B O 1
ATOM 6274 N N . VAL B 1 299 ? 0.239 -3.482 20.922 1 98.56 299 VAL B N 1
ATOM 6275 C CA . VAL B 1 299 ? -1 -4.246 20.812 1 98.56 299 VAL B CA 1
ATOM 6276 C C . VAL B 1 299 ? -1.068 -4.914 19.438 1 98.56 299 VAL B C 1
ATOM 6278 O O . VAL B 1 299 ? -1.152 -4.238 18.406 1 98.56 299 VAL B O 1
ATOM 6281 N N . GLU B 1 300 ? -1.093 -6.258 19.438 1 97.94 300 GLU B N 1
ATOM 6282 C CA . GLU B 1 300 ? -1.102 -7.047 18.203 1 97.94 300 GLU B CA 1
ATOM 6283 C C . GLU B 1 300 ? -2.525 -7.293 17.719 1 97.94 300 GLU B C 1
ATOM 6285 O O . GLU B 1 300 ? -3.279 -8.047 18.344 1 97.94 300 GLU B O 1
ATOM 6290 N N . GLY B 1 301 ? -2.83 -6.773 16.531 1 97.94 301 GLY B N 1
ATOM 6291 C CA . GLY B 1 301 ? -4.188 -6.82 16.016 1 97.94 301 GLY B CA 1
ATOM 6292 C C . GLY B 1 301 ? -4.68 -8.234 15.766 1 97.94 301 GLY B C 1
ATOM 6293 O O . GLY B 1 301 ? -5.883 -8.5 15.836 1 97.94 301 GLY B O 1
ATOM 6294 N N . LEU B 1 302 ? -3.777 -9.18 15.414 1 97.19 302 LEU B N 1
ATOM 6295 C CA . LEU B 1 302 ? -4.164 -10.555 15.117 1 97.19 302 LEU B CA 1
ATOM 6296 C C . LEU B 1 302 ? -4.785 -11.219 16.344 1 97.19 302 LEU B C 1
ATOM 6298 O O . LEU B 1 302 ? -5.469 -12.242 16.219 1 97.19 302 LEU B O 1
ATOM 6302 N N . LEU B 1 303 ? -4.547 -10.68 17.531 1 97.12 303 LEU B N 1
ATOM 6303 C CA . LEU B 1 303 ? -5.059 -11.266 18.766 1 97.12 303 LEU B CA 1
ATOM 6304 C C . LEU B 1 303 ? -6.367 -10.594 19.172 1 97.12 303 LEU B C 1
ATOM 6306 O O . LEU B 1 303 ? -7.004 -11.016 20.141 1 97.12 303 LEU B O 1
ATOM 6310 N N . LEU B 1 304 ? -6.734 -9.531 18.5 1 97.81 304 LEU B N 1
ATOM 6311 C CA . LEU B 1 304 ? -8.008 -8.867 18.734 1 97.81 304 LEU B CA 1
ATOM 6312 C C . LEU B 1 304 ? -9.125 -9.547 17.953 1 97.81 304 LEU B C 1
ATOM 6314 O O . LEU B 1 304 ? -9.547 -9.062 16.906 1 97.81 304 LEU B O 1
ATOM 6318 N N . LYS B 1 305 ? -9.719 -10.562 18.547 1 96.62 305 LYS B N 1
ATOM 6319 C CA . LYS B 1 305 ? -10.727 -11.375 17.875 1 96.62 305 LYS B CA 1
ATOM 6320 C C . LYS B 1 305 ? -12.133 -11 18.328 1 96.62 305 LYS B C 1
ATOM 6322 O O . LYS B 1 305 ? -12.312 -10.445 19.422 1 96.62 305 LYS B O 1
ATOM 6327 N N . PRO B 1 306 ? -13.078 -11.305 17.438 1 97.31 306 PRO B N 1
ATOM 6328 C CA . PRO B 1 306 ? -14.453 -11.078 17.859 1 97.31 306 PRO B CA 1
ATOM 6329 C C . PRO B 1 306 ? -14.797 -11.797 19.172 1 97.31 306 PRO B C 1
ATOM 6331 O O . PRO B 1 306 ? -14.359 -12.938 19.391 1 97.31 306 PRO B O 1
ATOM 6334 N N . GLN B 1 307 ? -15.523 -11.148 20.016 1 97.31 307 GLN B N 1
ATOM 6335 C CA . GLN B 1 307 ? -16 -11.734 21.266 1 97.31 307 GLN B CA 1
ATOM 6336 C C . GLN B 1 307 ? -17.516 -11.867 21.266 1 97.31 307 GLN B C 1
ATOM 6338 O O . GLN B 1 307 ? -18.219 -11.047 20.672 1 97.31 307 GLN B O 1
ATOM 6343 N N . ALA B 1 308 ? -18 -12.859 21.969 1 96.06 308 ALA B N 1
ATOM 6344 C CA . ALA B 1 308 ? -19.438 -13.133 22.031 1 96.06 308 ALA B CA 1
ATOM 6345 C C . ALA B 1 308 ? -20.203 -11.953 22.625 1 96.06 308 ALA B C 1
ATOM 6347 O O . ALA B 1 308 ? -21.359 -11.703 22.266 1 96.06 308 ALA B O 1
ATOM 6348 N N . ALA B 1 309 ? -19.578 -11.211 23.5 1 97.06 309 ALA B N 1
ATOM 6349 C CA . ALA B 1 309 ? -20.234 -10.125 24.234 1 97.06 309 ALA B CA 1
ATOM 6350 C C . ALA B 1 309 ? -20.328 -8.867 23.375 1 97.06 309 ALA B C 1
ATOM 6352 O O . ALA B 1 309 ? -21.062 -7.934 23.703 1 97.06 309 ALA B O 1
ATOM 6353 N N . ASP B 1 310 ? -19.656 -8.852 22.219 1 98.19 310 ASP B N 1
ATOM 6354 C CA . ASP B 1 310 ? -19.672 -7.668 21.359 1 98.19 310 ASP B CA 1
ATOM 6355 C C . ASP B 1 310 ? -21.094 -7.34 20.906 1 98.19 310 ASP B C 1
ATOM 6357 O O . ASP B 1 310 ? -21.859 -8.234 20.578 1 98.19 310 ASP B O 1
ATOM 6361 N N . ARG B 1 311 ? -21.438 -5.996 20.891 1 98.38 311 ARG B N 1
ATOM 6362 C CA . ARG B 1 311 ? -22.766 -5.562 20.5 1 98.38 311 ARG B CA 1
ATOM 6363 C C . ARG B 1 311 ? -22.703 -4.426 19.484 1 98.38 311 ARG B C 1
ATOM 6365 O O . ARG B 1 311 ? -23.719 -3.822 19.156 1 98.38 311 ARG B O 1
ATOM 6372 N N . ARG B 1 312 ? -21.562 -4.082 19.062 1 98.62 312 ARG B N 1
ATOM 6373 C CA . ARG B 1 312 ? -21.359 -3.064 18.031 1 98.62 312 ARG B CA 1
ATOM 6374 C C . ARG B 1 312 ? -20.5 -3.598 16.891 1 98.62 312 ARG B C 1
ATOM 6376 O O . ARG B 1 312 ? -19.562 -4.363 17.125 1 98.62 312 ARG B O 1
ATOM 6383 N N . TYR B 1 313 ? -20.859 -3.254 15.695 1 98.81 313 TYR B N 1
ATOM 6384 C CA . TYR B 1 313 ? -20.219 -3.732 14.477 1 98.81 313 TYR B CA 1
ATOM 6385 C C . TYR B 1 313 ? -20.031 -2.596 13.477 1 98.81 313 TYR B C 1
ATOM 6387 O O . TYR B 1 313 ? -20.75 -1.598 13.516 1 98.81 313 TYR B O 1
ATOM 6395 N N . LYS B 1 314 ? -19.078 -2.691 12.688 1 98.88 314 LYS B N 1
ATOM 6396 C CA . LYS B 1 314 ? -18.906 -1.794 11.547 1 98.88 314 LYS B CA 1
ATOM 6397 C C . LYS B 1 314 ? -18.953 -2.561 10.234 1 98.88 314 LYS B C 1
ATOM 6399 O O . LYS B 1 314 ? -18.406 -3.662 10.133 1 98.88 314 LYS B O 1
ATOM 6404 N N . VAL B 1 315 ? -19.641 -2.082 9.305 1 98.81 315 VAL B N 1
ATOM 6405 C CA . VAL B 1 315 ? -19.734 -2.641 7.965 1 98.81 315 VAL B CA 1
ATOM 6406 C C . VAL B 1 315 ? -19.344 -1.583 6.934 1 98.81 315 VAL B C 1
ATOM 6408 O O . VAL B 1 315 ? -19.969 -0.523 6.855 1 98.81 315 VAL B O 1
ATOM 6411 N N . ARG B 1 316 ? -18.359 -1.816 6.203 1 98.81 316 ARG B N 1
ATOM 6412 C CA . ARG B 1 316 ? -17.922 -0.933 5.133 1 98.81 316 ARG B CA 1
ATOM 6413 C C . ARG B 1 316 ? -18.531 -1.335 3.795 1 98.81 316 ARG B C 1
ATOM 6415 O O . ARG B 1 316 ? -18.484 -2.506 3.412 1 98.81 316 ARG B O 1
ATOM 6422 N N . VAL B 1 317 ? -19.109 -0.413 3.102 1 98.88 317 VAL B N 1
ATOM 6423 C CA . VAL B 1 317 ? -19.656 -0.598 1.763 1 98.88 317 VAL B CA 1
ATOM 6424 C C . VAL B 1 317 ? -18.891 0.259 0.764 1 98.88 317 VAL B C 1
ATOM 6426 O O . VAL B 1 317 ? -18.891 1.488 0.86 1 98.88 317 VAL B O 1
ATOM 6429 N N . GLU B 1 318 ? -18.234 -0.351 -0.153 1 98.75 318 GLU B N 1
ATOM 6430 C CA . GLU B 1 318 ? -17.375 0.321 -1.124 1 98.75 318 GLU B CA 1
ATOM 6431 C C . GLU B 1 318 ? -17.938 0.196 -2.537 1 98.75 318 GLU B C 1
ATOM 6433 O O . GLU B 1 318 ? -18.453 -0.859 -2.918 1 98.75 318 GLU B O 1
ATOM 6438 N N . THR B 1 319 ? -17.938 1.278 -3.301 1 98.5 319 THR B N 1
ATOM 6439 C CA . THR B 1 319 ? -18.453 1.312 -4.668 1 98.5 319 THR B CA 1
ATOM 6440 C C . THR B 1 319 ? -17.422 1.916 -5.613 1 98.5 319 THR B C 1
ATOM 6442 O O . THR B 1 319 ? -16.594 2.732 -5.203 1 98.5 319 THR B O 1
ATOM 6445 N N . GLY B 1 320 ? -17.516 1.48 -6.789 1 97.69 320 GLY B N 1
ATOM 6446 C CA . GLY B 1 320 ? -16.625 1.997 -7.812 1 97.69 320 GLY B CA 1
ATOM 6447 C C . GLY B 1 320 ? -16.266 0.967 -8.867 1 97.69 320 GLY B C 1
ATOM 6448 O O . GLY B 1 320 ? -17.156 0.335 -9.453 1 97.69 320 GLY B O 1
ATOM 6449 N N . TRP B 1 321 ? -14.945 0.859 -9.164 1 95.94 321 TRP B N 1
ATOM 6450 C CA . TRP B 1 321 ? -14.406 -0.028 -10.188 1 95.94 321 TRP B CA 1
ATOM 6451 C C . TRP B 1 321 ? -15.055 0.243 -11.539 1 95.94 321 TRP B C 1
ATOM 6453 O O . TRP B 1 321 ? -16.031 1 -11.633 1 95.94 321 TRP B O 1
ATOM 6463 N N . GLY B 1 322 ? -14.508 -0.435 -12.594 1 92.25 322 GLY B N 1
ATOM 6464 C CA . GLY B 1 322 ? -14.961 -0.256 -13.969 1 92.25 322 GLY B CA 1
ATOM 6465 C C . GLY B 1 322 ? -13.977 0.517 -14.82 1 92.25 322 GLY B C 1
ATOM 6466 O O . GLY B 1 322 ? -12.828 0.716 -14.43 1 92.25 322 GLY B O 1
ATOM 6467 N N . ASN B 1 323 ? -14.383 0.912 -16.062 1 88.31 323 ASN B N 1
ATOM 6468 C CA . ASN B 1 323 ? -13.492 1.552 -17.016 1 88.31 323 ASN B CA 1
ATOM 6469 C C . ASN B 1 323 ? -14.023 2.918 -17.453 1 88.31 323 ASN B C 1
ATOM 6471 O O . ASN B 1 323 ? -13.93 3.283 -18.625 1 88.31 323 ASN B O 1
ATOM 6475 N N . ASN B 1 324 ? -14.57 3.629 -16.5 1 89.19 324 ASN B N 1
ATOM 6476 C CA . ASN B 1 324 ? -15.211 4.914 -16.766 1 89.19 324 ASN B CA 1
ATOM 6477 C C . ASN B 1 324 ? -14.234 6.07 -16.609 1 89.19 324 ASN B C 1
ATOM 6479 O O . ASN B 1 324 ? -14.43 6.961 -15.781 1 89.19 324 ASN B O 1
ATOM 6483 N N . ALA B 1 325 ? -13.281 6.188 -17.5 1 80.81 325 ALA B N 1
ATOM 6484 C CA . ALA B 1 325 ? -12.242 7.211 -17.375 1 80.81 325 ALA B CA 1
ATOM 6485 C C . ALA B 1 325 ? -12.805 8.594 -17.672 1 80.81 325 ALA B C 1
ATOM 6487 O O . ALA B 1 325 ? -12.406 9.578 -17.047 1 80.81 325 ALA B O 1
ATOM 6488 N N . ASP B 1 326 ? -13.773 8.719 -18.547 1 80 326 ASP B N 1
ATOM 6489 C CA . ASP B 1 326 ? -14.234 10.016 -19.047 1 80 326 ASP B CA 1
ATOM 6490 C C . ASP B 1 326 ? -15.508 10.453 -18.328 1 80 326 ASP B C 1
ATOM 6492 O O . ASP B 1 326 ? -15.805 11.648 -18.234 1 80 326 ASP B O 1
ATOM 6496 N N . SER B 1 327 ? -16.281 9.445 -17.875 1 87.62 327 SER B N 1
ATOM 6497 C CA . SER B 1 327 ? -17.547 9.766 -17.219 1 87.62 327 SER B CA 1
ATOM 6498 C C . SER B 1 327 ? -17.594 9.195 -15.812 1 87.62 327 SER B C 1
ATOM 6500 O O . SER B 1 327 ? -16.984 8.164 -15.531 1 87.62 327 SER B O 1
ATOM 6502 N N . LEU B 1 328 ? -18.312 9.906 -14.953 1 93.06 328 LEU B N 1
ATOM 6503 C CA . LEU B 1 328 ? -18.469 9.445 -13.578 1 93.06 328 LEU B CA 1
ATOM 6504 C C . LEU B 1 328 ? -19.562 8.383 -13.477 1 93.06 328 LEU B C 1
ATOM 6506 O O . LEU B 1 328 ? -20.594 8.492 -14.141 1 93.06 328 LEU B O 1
ATOM 6510 N N . TYR B 1 329 ? -19.312 7.312 -12.734 1 95.62 329 TYR B N 1
ATOM 6511 C CA . TYR B 1 329 ? -20.375 6.402 -12.32 1 95.62 329 TYR B CA 1
ATOM 6512 C C . TYR B 1 329 ? -21.062 6.91 -11.062 1 95.62 329 TYR B C 1
ATOM 6514 O O . TYR B 1 329 ? -20.422 7.121 -10.031 1 95.62 329 TYR B O 1
ATOM 6522 N N . ARG B 1 330 ? -22.344 7.145 -11.125 1 96.75 330 ARG B N 1
ATOM 6523 C CA . ARG B 1 330 ? -23.109 7.547 -9.953 1 96.75 330 ARG B CA 1
ATOM 6524 C C . ARG B 1 330 ? -23.641 6.332 -9.203 1 96.75 330 ARG B C 1
ATOM 6526 O O . ARG B 1 330 ? -24.125 5.383 -9.82 1 96.75 330 ARG B O 1
ATOM 6533 N N . PHE B 1 331 ? -23.578 6.348 -7.945 1 98.19 331 PHE B N 1
ATOM 6534 C CA . PHE B 1 331 ? -24.156 5.34 -7.066 1 98.19 331 PHE B CA 1
ATOM 6535 C C . PHE B 1 331 ? -25.141 5.973 -6.09 1 98.19 331 PHE B C 1
ATOM 6537 O O . PHE B 1 331 ? -24.781 6.871 -5.328 1 98.19 331 PHE B O 1
ATOM 6544 N N . ASP B 1 332 ? -26.328 5.578 -6.184 1 98.56 332 ASP B N 1
ATOM 6545 C CA . ASP B 1 332 ? -27.328 5.871 -5.164 1 98.56 332 ASP B CA 1
ATOM 6546 C C . ASP B 1 332 ? -27.547 4.672 -4.246 1 98.56 332 ASP B C 1
ATOM 6548 O O . ASP B 1 332 ? -27.969 3.607 -4.691 1 98.56 332 ASP B O 1
ATOM 6552 N N . CYS B 1 333 ? -27.219 4.887 -2.957 1 98.75 333 CYS B N 1
ATOM 6553 C CA . CYS B 1 333 ? -27.188 3.758 -2.037 1 98.75 333 CYS B CA 1
ATOM 6554 C C . CYS B 1 333 ? -28.047 4.023 -0.807 1 98.75 333 CYS B C 1
ATOM 6556 O O . CYS B 1 333 ? -28.234 5.176 -0.417 1 98.75 333 CYS B O 1
ATOM 6558 N N . SER B 1 334 ? -28.547 2.994 -0.231 1 98.75 334 SER B N 1
ATOM 6559 C CA . SER B 1 334 ? -29.219 3.07 1.062 1 98.75 334 SER B CA 1
ATOM 6560 C C . SER B 1 334 ? -28.984 1.805 1.881 1 98.75 334 SER B C 1
ATOM 6562 O O . SER B 1 334 ? -28.641 0.757 1.33 1 98.75 334 SER B O 1
ATOM 6564 N N . ALA B 1 335 ? -29.094 1.885 3.121 1 98.81 335 ALA B N 1
ATOM 6565 C CA . ALA B 1 335 ? -29 0.786 4.082 1 98.81 335 ALA B CA 1
ATOM 6566 C C . ALA B 1 335 ? -30.156 0.823 5.066 1 98.81 335 ALA B C 1
ATOM 6568 O O . ALA B 1 335 ? -30.594 1.898 5.496 1 98.81 335 ALA B O 1
ATOM 6569 N N . ASP B 1 336 ? -30.719 -0.281 5.352 1 98.75 336 ASP B N 1
ATOM 6570 C CA . ASP B 1 336 ? -31.719 -0.482 6.395 1 98.75 336 ASP B CA 1
ATOM 6571 C C . ASP B 1 336 ? -31.266 -1.543 7.395 1 98.75 336 ASP B C 1
ATOM 6573 O O . ASP B 1 336 ? -30.859 -2.643 7.004 1 98.75 336 ASP B O 1
ATOM 6577 N N . ILE B 1 337 ? -31.281 -1.202 8.656 1 98.81 337 ILE B N 1
ATOM 6578 C CA . ILE B 1 337 ? -30.875 -2.105 9.719 1 98.81 337 ILE B CA 1
ATOM 6579 C C . ILE B 1 337 ? -32.094 -2.719 10.391 1 98.81 337 ILE B C 1
ATOM 6581 O O . ILE B 1 337 ? -32.938 -1.999 10.93 1 98.81 337 ILE B O 1
ATOM 6585 N N . GLU B 1 338 ? -32.219 -4.012 10.336 1 98.5 338 GLU B N 1
ATOM 6586 C CA . GLU B 1 338 ? -33.281 -4.738 11 1 98.5 338 GLU B CA 1
ATOM 6587 C C . GLU B 1 338 ? -32.812 -5.395 12.281 1 98.5 338 GLU B C 1
ATOM 6589 O O . GLU B 1 338 ? -31.734 -6.023 12.305 1 98.5 338 GLU B O 1
ATOM 6594 N N . ASN B 1 339 ? -33.562 -5.281 13.359 1 98.12 339 ASN B N 1
ATOM 6595 C CA . ASN B 1 339 ? -33.25 -5.844 14.664 1 98.12 339 ASN B CA 1
ATOM 6596 C C . ASN B 1 339 ? -31.953 -5.273 15.219 1 98.12 339 ASN B C 1
ATOM 6598 O O . ASN B 1 339 ? -31.094 -6.02 15.688 1 98.12 339 ASN B O 1
ATOM 6602 N N . GLY B 1 340 ? -31.703 -4.035 15.062 1 98.5 340 GLY B N 1
ATOM 6603 C CA . GLY B 1 340 ? -30.562 -3.275 15.547 1 98.5 340 GLY B CA 1
ATOM 6604 C C . GLY B 1 340 ? -30.719 -1.779 15.336 1 98.5 340 GLY B C 1
ATOM 6605 O O . GLY B 1 340 ? -31.812 -1.294 15.047 1 98.5 340 GLY B O 1
ATOM 6606 N N . ARG B 1 341 ? -29.688 -1.049 15.586 1 98.56 341 ARG B N 1
ATOM 6607 C CA . ARG B 1 341 ? -29.672 0.403 15.438 1 98.56 341 ARG B CA 1
ATOM 6608 C C . ARG B 1 341 ? -28.422 0.872 14.703 1 98.56 341 ARG B C 1
ATOM 6610 O O . ARG B 1 341 ? -27.344 0.286 14.859 1 98.56 341 ARG B O 1
ATOM 6617 N N . LEU B 1 342 ? -28.656 1.863 13.914 1 98.62 342 LEU B N 1
ATOM 6618 C CA . LEU B 1 342 ? -27.531 2.531 13.266 1 98.62 342 LEU B CA 1
ATOM 6619 C C . LEU B 1 342 ? -27 3.658 14.141 1 98.62 342 LEU B C 1
ATOM 6621 O O . LEU B 1 342 ? -27.734 4.586 14.484 1 98.62 342 LEU B O 1
ATOM 6625 N N . LEU B 1 343 ? -25.75 3.539 14.492 1 98.06 343 LEU B N 1
ATOM 6626 C CA . LEU B 1 343 ? -25.141 4.516 15.391 1 98.06 343 LEU B CA 1
ATOM 6627 C C . LEU B 1 343 ? -24.531 5.676 14.602 1 98.06 343 LEU B C 1
ATOM 6629 O O . LEU B 1 343 ? -24.375 6.777 15.133 1 98.06 343 LEU B O 1
ATOM 6633 N N . GLY B 1 344 ? -24.141 5.402 13.359 1 97.31 344 GLY B N 1
ATOM 6634 C CA . GLY B 1 344 ? -23.547 6.453 12.547 1 97.31 344 GLY B CA 1
ATOM 6635 C C . GLY B 1 344 ? -23.062 5.969 11.195 1 97.31 344 GLY B C 1
ATOM 6636 O O . GLY B 1 344 ? -23.125 4.77 10.906 1 97.31 344 GLY B O 1
ATOM 6637 N N . ILE B 1 345 ? -22.719 6.871 10.328 1 98.12 345 ILE B N 1
ATOM 6638 C CA . ILE B 1 345 ? -22.188 6.621 8.992 1 98.12 345 ILE B CA 1
ATOM 6639 C C . ILE B 1 345 ? -20.969 7.512 8.742 1 98.12 345 ILE B C 1
ATOM 6641 O O . ILE B 1 345 ? -21.016 8.719 8.984 1 98.12 345 ILE B O 1
ATOM 6645 N N . GLU B 1 346 ? -19.828 6.926 8.367 1 97.19 346 GLU B N 1
ATOM 6646 C CA . GLU B 1 346 ? -18.625 7.676 8.047 1 97.19 346 GLU B CA 1
ATOM 6647 C C . GLU B 1 346 ? -18.375 7.691 6.539 1 97.19 346 GLU B C 1
ATOM 6649 O O . GLU B 1 346 ? -18.297 6.641 5.906 1 97.19 346 GLU B O 1
ATOM 6654 N N . PRO B 1 347 ? -18.25 8.859 5.957 1 97.75 347 PRO B N 1
ATOM 6655 C CA . PRO B 1 347 ? -17.969 8.945 4.52 1 97.75 347 PRO B CA 1
ATOM 6656 C C . PRO B 1 347 ? -16.5 8.727 4.184 1 97.75 347 PRO B C 1
ATOM 6658 O O . PRO B 1 347 ? -15.625 9.258 4.875 1 97.75 347 PRO B O 1
ATOM 6661 N N . CYS B 1 348 ? -16.172 7.941 3.279 1 98.44 348 CYS B N 1
ATOM 6662 C CA . CYS B 1 348 ? -14.867 7.762 2.664 1 98.44 348 CYS B CA 1
ATOM 6663 C C . CYS B 1 348 ? -14.898 8.141 1.188 1 98.44 348 CYS B C 1
ATOM 6665 O O . CYS B 1 348 ? -14.766 7.273 0.319 1 98.44 348 CYS B O 1
ATOM 6667 N N . PHE B 1 349 ? -15.023 9.445 0.916 1 97.81 349 PHE B N 1
ATOM 6668 C CA . PHE B 1 349 ? -15.258 9.961 -0.427 1 97.81 349 PHE B CA 1
ATOM 6669 C C . PHE B 1 349 ? -13.977 10.523 -1.023 1 97.81 349 PHE B C 1
ATOM 6671 O O . PHE B 1 349 ? -13.172 11.141 -0.316 1 97.81 349 PHE B O 1
ATOM 6678 N N . ARG B 1 350 ? -13.797 10.289 -2.297 1 96.12 350 ARG B N 1
ATOM 6679 C CA . ARG B 1 350 ? -12.633 10.758 -3.033 1 96.12 350 ARG B CA 1
ATOM 6680 C C . ARG B 1 350 ? -13.031 11.664 -4.191 1 96.12 350 ARG B C 1
ATOM 6682 O O . ARG B 1 350 ? -14.102 11.484 -4.785 1 96.12 350 ARG B O 1
ATOM 6689 N N . GLY B 1 351 ? -12.203 12.633 -4.441 1 93.5 351 GLY B N 1
ATOM 6690 C CA . GLY B 1 351 ? -12.234 13.273 -5.742 1 93.5 351 GLY B CA 1
ATOM 6691 C C . GLY B 1 351 ? -11.25 12.68 -6.73 1 93.5 351 GLY B C 1
ATOM 6692 O O . GLY B 1 351 ? -10.492 11.773 -6.383 1 93.5 351 GLY B O 1
ATOM 6693 N N . ARG B 1 352 ? -11.344 13.18 -7.996 1 93.25 352 ARG B N 1
ATOM 6694 C CA . ARG B 1 352 ? -10.312 12.805 -8.953 1 93.25 352 ARG B CA 1
ATOM 6695 C C . ARG B 1 352 ? -8.93 13.211 -8.453 1 93.25 352 ARG B C 1
ATOM 6697 O O . ARG B 1 352 ? -8.719 14.352 -8.047 1 93.25 352 ARG B O 1
ATOM 6704 N N . SER B 1 353 ? -8.039 12.266 -8.469 1 92.44 353 SER B N 1
ATOM 6705 C CA . SER B 1 353 ? -6.742 12.43 -7.82 1 92.44 353 SER B CA 1
ATOM 6706 C C . SER B 1 353 ? -5.766 13.18 -8.719 1 92.44 353 SER B C 1
ATOM 6708 O O . SER B 1 353 ? -5.387 12.68 -9.781 1 92.44 353 SER B O 1
ATOM 6710 N N . VAL B 1 354 ? -5.328 14.375 -8.258 1 90.62 354 VAL B N 1
ATOM 6711 C CA . VAL B 1 354 ? -4.32 15.164 -8.953 1 90.62 354 VAL B CA 1
ATOM 6712 C C . VAL B 1 354 ? -3.305 15.703 -7.949 1 90.62 354 VAL B C 1
ATOM 6714 O O . VAL B 1 354 ? -3.666 16.422 -7.016 1 90.62 354 VAL B O 1
ATOM 6717 N N . LEU B 1 355 ? -2.064 15.336 -8.07 1 86.62 355 LEU B N 1
ATOM 6718 C CA . LEU B 1 355 ? -1.021 15.859 -7.195 1 86.62 355 LEU B CA 1
ATOM 6719 C C . LEU B 1 355 ? -0.293 17.031 -7.848 1 86.62 355 LEU B C 1
ATOM 6721 O O . LEU B 1 355 ? 0.182 17.938 -7.156 1 86.62 355 LEU B O 1
ATOM 6725 N N . ALA B 1 356 ? -0.032 16.969 -9.141 1 79.94 356 ALA B N 1
ATOM 6726 C CA . ALA B 1 356 ? 0.552 18.078 -9.891 1 79.94 356 ALA B CA 1
ATOM 6727 C C . ALA B 1 356 ? -0.075 18.188 -11.281 1 79.94 356 ALA B C 1
ATOM 6729 O O . ALA B 1 356 ? -0.193 17.203 -11.992 1 79.94 356 ALA B O 1
ATOM 6730 N N . PRO B 1 357 ? -0.567 19.391 -11.57 1 73.38 357 PRO B N 1
ATOM 6731 C CA . PRO B 1 357 ? -1.14 19.531 -12.906 1 73.38 357 PRO B CA 1
ATOM 6732 C C . PRO B 1 357 ? -0.102 19.359 -14.016 1 73.38 357 PRO B C 1
ATOM 6734 O O . PRO B 1 357 ? 1.076 19.672 -13.812 1 73.38 357 PRO B O 1
ATOM 6737 N N . SER B 1 358 ? -0.483 18.609 -14.969 1 64.56 358 SER B N 1
ATOM 6738 C CA . SER B 1 358 ? 0.413 18.438 -16.109 1 64.56 358 SER B CA 1
ATOM 6739 C C . SER B 1 358 ? 0.128 19.484 -17.188 1 64.56 358 SER B C 1
ATOM 6741 O O . SER B 1 358 ? -1.007 19.938 -17.344 1 64.56 358 SER B O 1
ATOM 6743 N N . ALA B 1 359 ? 1.24 19.969 -17.781 1 54.22 359 ALA B N 1
ATOM 6744 C CA . ALA B 1 359 ? 1.159 20.922 -18.891 1 54.22 359 ALA B CA 1
ATOM 6745 C C . ALA B 1 359 ? 0.178 20.438 -19.953 1 54.22 359 ALA B C 1
ATOM 6747 O O . ALA B 1 359 ? -0.367 21.234 -20.719 1 54.22 359 ALA B O 1
ATOM 6748 N N . GLU B 1 360 ? 0.075 19.188 -20.047 1 53.69 360 GLU B N 1
ATOM 6749 C CA . GLU B 1 360 ? -0.667 18.609 -21.172 1 53.69 360 GLU B CA 1
ATOM 6750 C C . GLU B 1 360 ? -2.17 18.641 -20.906 1 53.69 360 GLU B C 1
ATOM 6752 O O . GLU B 1 360 ? -2.969 18.375 -21.812 1 53.69 360 GLU B O 1
ATOM 6757 N N . ASP B 1 361 ? -2.559 18.969 -19.734 1 55.81 361 ASP B N 1
ATOM 6758 C CA . ASP B 1 361 ? -3.979 18.812 -19.438 1 55.81 361 ASP B CA 1
ATOM 6759 C C . ASP B 1 361 ? -4.75 20.094 -19.75 1 55.81 361 ASP B C 1
ATOM 6761 O O . ASP B 1 361 ? -4.504 21.141 -19.125 1 55.81 361 ASP B O 1
ATOM 6765 N N . ASN B 1 362 ? -5.289 20.266 -21.047 1 49.66 362 ASN B N 1
ATOM 6766 C CA . ASN B 1 362 ? -6.074 21.375 -21.562 1 49.66 362 ASN B CA 1
ATOM 6767 C C . ASN B 1 362 ? -7.492 21.391 -20.984 1 49.66 362 ASN B C 1
ATOM 6769 O O . ASN B 1 362 ? -8.289 22.266 -21.297 1 49.66 362 ASN B O 1
ATOM 6773 N N . ALA B 1 363 ? -8.094 20.422 -20.578 1 48.25 363 ALA B N 1
ATOM 6774 C CA . ALA B 1 363 ? -9.539 20.391 -20.375 1 48.25 363 ALA B CA 1
ATOM 6775 C C . ALA B 1 363 ? -9.961 21.484 -19.391 1 48.25 363 ALA B C 1
ATOM 6777 O O . ALA B 1 363 ? -9.203 21.844 -18.484 1 48.25 363 ALA B O 1
ATOM 6778 N N . SER B 1 364 ? -11.031 22.172 -19.734 1 54.81 364 SER B N 1
ATOM 6779 C CA . SER B 1 364 ? -11.695 23.125 -18.859 1 54.81 364 SER B CA 1
ATOM 6780 C C . SER B 1 364 ? -11.758 22.594 -17.422 1 54.81 364 SER B C 1
ATOM 6782 O O . SER B 1 364 ? -12.406 21.578 -17.156 1 54.81 364 SER B O 1
ATOM 6784 N N . GLN B 1 365 ? -10.797 22.781 -16.516 1 76.88 365 GLN B N 1
ATOM 6785 C CA . GLN B 1 365 ? -10.32 22.047 -15.344 1 76.88 365 GLN B CA 1
ATOM 6786 C C . GLN B 1 365 ? -10.984 22.547 -14.062 1 76.88 365 GLN B C 1
ATOM 6788 O O . GLN B 1 365 ? -10.742 22 -12.984 1 76.88 365 GLN B O 1
ATOM 6793 N N . ASP B 1 366 ? -12.086 23.328 -14.352 1 81.44 366 ASP B N 1
ATOM 6794 C CA . ASP B 1 366 ? -12.727 23.875 -13.164 1 81.44 366 ASP B CA 1
ATOM 6795 C C . ASP B 1 366 ? -13.742 22.891 -12.594 1 81.44 366 ASP B C 1
ATOM 6797 O O . ASP B 1 366 ? -14.062 22.953 -11.398 1 81.44 366 ASP B O 1
ATOM 6801 N N . ASP B 1 367 ? -14.172 22 -13.484 1 87.38 367 ASP B N 1
ATOM 6802 C CA . ASP B 1 367 ? -15.25 21.109 -13.055 1 87.38 367 ASP B CA 1
ATOM 6803 C C . ASP B 1 367 ? -14.719 19.703 -12.773 1 87.38 367 ASP B C 1
ATOM 6805 O O . ASP B 1 367 ? -15.5 18.766 -12.578 1 87.38 367 ASP B O 1
ATOM 6809 N N . ILE B 1 368 ? -13.516 19.547 -12.695 1 88.12 368 ILE B N 1
ATOM 6810 C CA . ILE B 1 368 ? -12.914 18.219 -12.625 1 88.12 368 ILE B CA 1
ATOM 6811 C C . ILE B 1 368 ? -13.438 17.484 -11.398 1 88.12 368 ILE B C 1
ATOM 6813 O O . ILE B 1 368 ? -13.664 16.266 -11.445 1 88.12 368 ILE B O 1
ATOM 6817 N N . ASN B 1 369 ? -13.617 18.141 -10.32 1 90.88 369 ASN B N 1
ATOM 6818 C CA . ASN B 1 369 ? -14.117 17.531 -9.086 1 90.88 369 ASN B CA 1
ATOM 6819 C C . ASN B 1 369 ? -15.445 18.156 -8.656 1 90.88 369 ASN B C 1
ATOM 6821 O O . ASN B 1 369 ? -15.68 18.359 -7.465 1 90.88 369 ASN B O 1
ATOM 6825 N N . GLN B 1 370 ? -16.188 18.609 -9.664 1 92.12 370 GLN B N 1
ATOM 6826 C CA . GLN B 1 370 ? -17.609 18.812 -9.391 1 92.12 370 GLN B CA 1
ATOM 6827 C C . GLN B 1 370 ? -18.344 17.484 -9.266 1 92.12 370 GLN B C 1
ATOM 6829 O O . GLN B 1 370 ? -19.078 17.094 -10.172 1 92.12 370 GLN B O 1
ATOM 6834 N N . ILE B 1 371 ? -18.078 16.781 -8.203 1 93.75 371 ILE B N 1
ATOM 6835 C CA . ILE B 1 371 ? -18.531 15.422 -7.918 1 93.75 371 ILE B CA 1
ATOM 6836 C C . ILE B 1 371 ? -19.562 15.445 -6.797 1 93.75 371 ILE B C 1
ATOM 6838 O O . ILE B 1 371 ? -19.391 16.156 -5.801 1 93.75 371 ILE B O 1
ATOM 6842 N N . ASP B 1 372 ? -20.594 14.719 -6.949 1 94.62 372 ASP B N 1
ATOM 6843 C CA . ASP B 1 372 ? -21.703 14.727 -6.016 1 94.62 372 ASP B CA 1
ATOM 6844 C C . ASP B 1 372 ? -21.578 13.594 -4.996 1 94.62 372 ASP B C 1
ATOM 6846 O O . ASP B 1 372 ? -22.328 12.617 -5.055 1 94.62 372 ASP B O 1
ATOM 6850 N N . ASN B 1 373 ? -20.719 13.68 -4.055 1 97.06 373 ASN B N 1
ATOM 6851 C CA . ASN B 1 373 ? -20.578 12.781 -2.912 1 97.06 373 ASN B CA 1
ATOM 6852 C C . ASN B 1 373 ? -21.25 13.344 -1.666 1 97.06 373 ASN B C 1
ATOM 6854 O O . ASN B 1 373 ? -20.906 14.438 -1.205 1 97.06 373 ASN B O 1
ATOM 6858 N N . GLN B 1 374 ? -22.172 12.586 -1.085 1 96.25 374 GLN B N 1
ATOM 6859 C CA . GLN B 1 374 ? -22.891 13.133 0.068 1 96.25 374 GLN B CA 1
ATOM 6860 C C . GLN B 1 374 ? -23.594 12.031 0.856 1 96.25 374 GLN B C 1
ATOM 6862 O O . GLN B 1 374 ? -24.141 11.094 0.27 1 96.25 374 GLN B O 1
ATOM 6867 N N . ILE B 1 375 ? -23.516 12.148 2.16 1 97.88 375 ILE B N 1
ATOM 6868 C CA . ILE B 1 375 ? -24.484 11.43 2.988 1 97.88 375 ILE B CA 1
ATOM 6869 C C . ILE B 1 375 ? -25.844 12.117 2.922 1 97.88 375 ILE B C 1
ATOM 6871 O O . ILE B 1 375 ? -25.969 13.289 3.293 1 97.88 375 ILE B O 1
ATOM 6875 N N . LEU B 1 376 ? -26.812 11.461 2.504 1 97.62 376 LEU B N 1
ATOM 6876 C CA . LEU B 1 376 ? -28.125 12.047 2.285 1 97.62 376 LEU B CA 1
ATOM 6877 C C . LEU B 1 376 ? -28.969 12 3.561 1 97.62 376 LEU B C 1
ATOM 6879 O O . LEU B 1 376 ? -29.766 12.906 3.818 1 97.62 376 LEU B O 1
ATOM 6883 N N . HIS B 1 377 ? -28.828 10.891 4.203 1 96.62 377 HIS B N 1
ATOM 6884 C CA . HIS B 1 377 ? -29.625 10.641 5.395 1 96.62 377 HIS B CA 1
ATOM 6885 C C . HIS B 1 377 ? -28.953 9.625 6.305 1 96.62 377 HIS B C 1
ATOM 6887 O O . HIS B 1 377 ? -28.297 8.703 5.828 1 96.62 377 HIS B O 1
ATOM 6893 N N . CYS B 1 378 ? -29.062 9.867 7.621 1 97.44 378 CYS B N 1
ATOM 6894 C CA . CYS B 1 378 ? -28.672 8.859 8.602 1 97.44 378 CYS B CA 1
ATOM 6895 C C . CYS B 1 378 ? -29.625 8.867 9.797 1 97.44 378 CYS B C 1
ATOM 6897 O O . CYS B 1 378 ? -29.594 9.781 10.617 1 97.44 378 CYS B O 1
ATOM 6899 N N . GLY B 1 379 ? -30.5 7.906 9.875 1 97.88 379 GLY B N 1
ATOM 6900 C CA . GLY B 1 379 ? -31.422 7.766 10.984 1 97.88 379 GLY B CA 1
ATOM 6901 C C . GLY B 1 379 ? -31.031 6.676 11.961 1 97.88 379 GLY B C 1
ATOM 6902 O O . GLY B 1 379 ? -29.859 6.254 11.992 1 97.88 379 GLY B O 1
ATOM 6903 N N . GLU B 1 380 ? -31.906 6.246 12.75 1 98.12 380 GLU B N 1
ATOM 6904 C CA . GLU B 1 380 ? -31.641 5.258 13.789 1 98.12 380 GLU B CA 1
ATOM 6905 C C . GLU B 1 380 ? -31.531 3.855 13.203 1 98.12 380 GLU B C 1
ATOM 6907 O O . GLU B 1 380 ? -30.922 2.971 13.812 1 98.12 380 GLU B O 1
ATOM 6912 N N . THR B 1 381 ? -32.156 3.678 12.039 1 98.5 381 THR B N 1
ATOM 6913 C CA . THR B 1 381 ? -32.125 2.328 11.484 1 98.5 381 THR B CA 1
ATOM 6914 C C . THR B 1 381 ? -31.875 2.369 9.977 1 98.5 381 THR B C 1
ATOM 6916 O O . THR B 1 381 ? -31.906 1.335 9.305 1 98.5 381 THR B O 1
ATOM 6919 N N . ASP B 1 382 ? -31.688 3.508 9.453 1 98.38 382 ASP B N 1
ATOM 6920 C CA . ASP B 1 382 ? -31.531 3.604 8 1 98.38 382 ASP B CA 1
ATOM 6921 C C . ASP B 1 382 ? -30.562 4.723 7.625 1 98.38 382 ASP B C 1
ATOM 6923 O O . ASP B 1 382 ? -30.359 5.66 8.398 1 98.38 382 ASP B O 1
ATOM 6927 N N . ALA B 1 383 ? -29.953 4.629 6.547 1 98.69 383 ALA B N 1
ATOM 6928 C CA . ALA B 1 383 ? -29.062 5.637 5.977 1 98.69 383 ALA B CA 1
ATOM 6929 C C . ALA B 1 383 ? -29.141 5.625 4.453 1 98.69 383 ALA B C 1
ATOM 6931 O O . ALA B 1 383 ? -29.562 4.641 3.852 1 98.69 383 ALA B O 1
ATOM 6932 N N . ALA B 1 384 ? -28.828 6.684 3.812 1 98.75 384 ALA B N 1
ATOM 6933 C CA . ALA B 1 384 ? -28.703 6.82 2.363 1 98.75 384 ALA B CA 1
ATOM 6934 C C . ALA B 1 384 ? -27.531 7.715 1.992 1 98.75 384 ALA B C 1
ATOM 6936 O O . ALA B 1 384 ? -27.234 8.688 2.693 1 98.75 384 ALA B O 1
ATOM 6937 N N . TRP B 1 385 ? -26.844 7.395 0.994 1 98.69 385 TRP B N 1
ATOM 6938 C CA . TRP B 1 385 ? -25.734 8.203 0.508 1 98.69 385 TRP B CA 1
ATOM 6939 C C . TRP B 1 385 ? -25.609 8.094 -1.007 1 98.69 385 TRP B C 1
ATOM 6941 O O . TRP B 1 385 ? -26.188 7.203 -1.625 1 98.69 385 TRP B O 1
ATOM 6951 N N . ARG B 1 386 ? -25 9.055 -1.577 1 98.31 386 ARG B N 1
ATOM 6952 C CA . ARG B 1 386 ? -24.719 9.141 -3.004 1 98.31 386 ARG B CA 1
ATOM 6953 C C . ARG B 1 386 ? -23.234 9.406 -3.24 1 98.31 386 ARG B C 1
ATOM 6955 O O . ARG B 1 386 ? -22.609 10.188 -2.514 1 98.31 386 ARG B O 1
ATOM 6962 N N . CYS B 1 387 ? -22.672 8.727 -4.195 1 97.56 387 CYS B N 1
ATOM 6963 C CA . CYS B 1 387 ? -21.297 9.039 -4.582 1 97.56 387 CYS B CA 1
ATOM 6964 C C . CYS B 1 387 ? -21.094 8.836 -6.078 1 97.56 387 CYS B C 1
ATOM 6966 O O . CYS B 1 387 ? -21.906 8.172 -6.734 1 97.56 387 CYS B O 1
ATOM 6968 N N . GLU B 1 388 ? -20.156 9.5 -6.598 1 97.19 388 GLU B N 1
ATOM 6969 C CA . GLU B 1 388 ? -19.703 9.367 -7.98 1 97.19 388 GLU B CA 1
ATOM 6970 C C . GLU B 1 388 ? -18.234 9 -8.047 1 97.19 388 GLU B C 1
ATOM 6972 O O . GLU B 1 388 ? -17.422 9.531 -7.293 1 97.19 388 GLU B O 1
ATOM 6977 N N . THR B 1 389 ? -17.953 8 -8.844 1 96.56 389 THR B N 1
ATOM 6978 C CA . THR B 1 389 ? -16.578 7.5 -8.898 1 96.56 389 THR B CA 1
ATOM 6979 C C . THR B 1 389 ? -16.062 7.484 -10.336 1 96.56 389 THR B C 1
ATOM 6981 O O . THR B 1 389 ? -16.859 7.516 -11.281 1 96.56 389 THR B O 1
ATOM 6984 N N . VAL B 1 390 ? -14.773 7.527 -10.461 1 94.5 390 VAL B N 1
ATOM 6985 C CA . VAL B 1 390 ? -14.078 7.293 -11.727 1 94.5 390 VAL B CA 1
ATOM 6986 C C . VAL B 1 390 ? -13.188 6.059 -11.602 1 94.5 390 VAL B C 1
ATOM 6988 O O . VAL B 1 390 ? -12.992 5.531 -10.508 1 94.5 390 VAL B O 1
ATOM 6991 N N . LYS B 1 391 ? -12.75 5.539 -12.781 1 93.94 391 LYS B N 1
ATOM 6992 C CA . LYS B 1 391 ? -11.898 4.352 -12.789 1 93.94 391 LYS B CA 1
ATOM 6993 C C . LYS B 1 391 ? -10.672 4.547 -11.898 1 93.94 391 LYS B C 1
ATOM 6995 O O . LYS B 1 391 ? -10.109 5.641 -11.844 1 93.94 391 LYS B O 1
ATOM 7000 N N . ASN B 1 392 ? -10.25 3.477 -11.18 1 95.56 392 ASN B N 1
ATOM 7001 C CA . ASN B 1 392 ? -9.008 3.523 -10.414 1 95.56 392 ASN B CA 1
ATOM 7002 C C . ASN B 1 392 ? -7.816 3.893 -11.289 1 95.56 392 ASN B C 1
ATOM 7004 O O . ASN B 1 392 ? -7.73 3.459 -12.438 1 95.56 392 ASN B O 1
ATOM 7008 N N . LEU B 1 393 ? -6.883 4.672 -10.797 1 93.88 393 LEU B N 1
ATOM 7009 C CA . LEU B 1 393 ? -5.738 5.125 -11.578 1 93.88 393 LEU B CA 1
ATOM 7010 C C . LEU B 1 393 ? -4.844 3.949 -11.961 1 93.88 393 LEU B C 1
ATOM 7012 O O . LEU B 1 393 ? -4.242 3.947 -13.039 1 93.88 393 LEU B O 1
ATOM 7016 N N . SER B 1 394 ? -4.684 3.047 -11.117 1 94.5 394 SER B N 1
ATOM 7017 C CA . SER B 1 394 ? -3.945 1.8 -11.297 1 94.5 394 SER B CA 1
ATOM 7018 C C . SER B 1 394 ? -4.418 0.733 -10.32 1 94.5 394 SER B C 1
ATOM 7020 O O . SER B 1 394 ? -5.324 0.975 -9.516 1 94.5 394 SER B O 1
ATOM 7022 N N . THR B 1 395 ? -3.82 -0.402 -10.344 1 95.62 395 THR B N 1
ATOM 7023 C CA . THR B 1 395 ? -4.203 -1.487 -9.445 1 95.62 395 THR B CA 1
ATOM 7024 C C . THR B 1 395 ? -3.713 -1.212 -8.023 1 95.62 395 THR B C 1
ATOM 7026 O O . THR B 1 395 ? -4.074 -1.926 -7.086 1 95.62 395 THR B O 1
ATOM 7029 N N . LEU B 1 396 ? -2.916 -0.141 -7.859 1 96.94 396 LEU B N 1
ATOM 7030 C CA . LEU B 1 396 ? -2.422 0.18 -6.523 1 96.94 396 LEU B CA 1
ATOM 7031 C C . LEU B 1 396 ? -2.982 1.515 -6.043 1 96.94 396 LEU B C 1
ATOM 7033 O O . LEU B 1 396 ? -2.748 1.916 -4.902 1 96.94 396 LEU B O 1
ATOM 7037 N N . HIS B 1 397 ? -3.74 2.246 -6.918 1 96.56 397 HIS B N 1
ATOM 7038 C CA . HIS B 1 397 ? -4.242 3.576 -6.59 1 96.56 397 HIS B CA 1
ATOM 7039 C C . HIS B 1 397 ? -5.754 3.658 -6.781 1 96.56 397 HIS B C 1
ATOM 7041 O O . HIS B 1 397 ? -6.227 4.043 -7.855 1 96.56 397 HIS B O 1
ATOM 7047 N N . PRO B 1 398 ? -6.469 3.463 -5.719 1 97.06 398 PRO B N 1
ATOM 7048 C CA . PRO B 1 398 ? -7.93 3.416 -5.824 1 97.06 398 PRO B CA 1
ATOM 7049 C C . PRO B 1 398 ? -8.555 4.805 -5.961 1 97.06 398 PRO B C 1
ATOM 7051 O O . PRO B 1 398 ? -8.039 5.777 -5.406 1 97.06 398 PRO B O 1
ATOM 7054 N N . GLN B 1 399 ? -9.648 4.891 -6.641 1 96.56 399 GLN B N 1
ATOM 7055 C CA . GLN B 1 399 ? -10.539 6.039 -6.711 1 96.56 399 GLN B CA 1
ATOM 7056 C C . GLN B 1 399 ? -11.984 5.633 -6.41 1 96.56 399 GLN B C 1
ATOM 7058 O O . GLN B 1 399 ? -12.922 6.25 -6.91 1 96.56 399 GLN B O 1
ATOM 7063 N N . THR B 1 400 ? -12.133 4.555 -5.637 1 97.94 400 THR B N 1
ATOM 7064 C CA . THR B 1 400 ? -13.438 4.117 -5.156 1 97.94 400 THR B CA 1
ATOM 7065 C C . THR B 1 400 ? -13.93 5.023 -4.027 1 97.94 400 THR B C 1
ATOM 7067 O O . THR B 1 400 ? -13.164 5.836 -3.5 1 97.94 400 THR B O 1
ATOM 7070 N N . CYS B 1 401 ? -15.211 4.977 -3.715 1 98.12 401 CYS B N 1
ATOM 7071 C CA . CYS B 1 401 ? -15.805 5.602 -2.539 1 98.12 401 CYS B CA 1
ATOM 7072 C C . CYS B 1 401 ? -16.375 4.551 -1.592 1 98.12 401 CYS B C 1
ATOM 7074 O O . CYS B 1 401 ? -16.672 3.43 -2.008 1 98.12 401 CYS B O 1
ATOM 7076 N N . ALA B 1 402 ? -16.516 4.902 -0.379 1 98.75 402 ALA B N 1
ATOM 7077 C CA . ALA B 1 402 ? -17.094 3.977 0.591 1 98.75 402 ALA B CA 1
ATOM 7078 C C . ALA B 1 402 ? -17.781 4.727 1.725 1 98.75 402 ALA B C 1
ATOM 7080 O O . ALA B 1 402 ? -17.688 5.953 1.815 1 98.75 402 ALA B O 1
ATOM 7081 N N . VAL B 1 403 ? -18.562 4.055 2.455 1 98.75 403 VAL B N 1
ATOM 7082 C CA . VAL B 1 403 ? -19.031 4.488 3.768 1 98.75 403 VAL B CA 1
ATOM 7083 C C . VAL B 1 403 ? -18.797 3.381 4.793 1 98.75 403 VAL B C 1
ATOM 7085 O O . VAL B 1 403 ? -18.656 2.209 4.43 1 98.75 403 VAL B O 1
ATOM 7088 N N . VAL B 1 404 ? -18.688 3.727 6 1 98.88 404 VAL B N 1
ATOM 7089 C CA . VAL B 1 404 ? -18.641 2.783 7.113 1 98.88 404 VAL B CA 1
ATOM 7090 C C . VAL B 1 404 ? -19.891 2.953 7.98 1 98.88 404 VAL B C 1
ATOM 7092 O O . VAL B 1 404 ? -20.125 4.031 8.531 1 98.88 404 VAL B O 1
ATOM 7095 N N . LEU B 1 405 ? -20.688 1.965 8.086 1 98.88 405 LEU B N 1
ATOM 7096 C CA . LEU B 1 405 ? -21.859 1.942 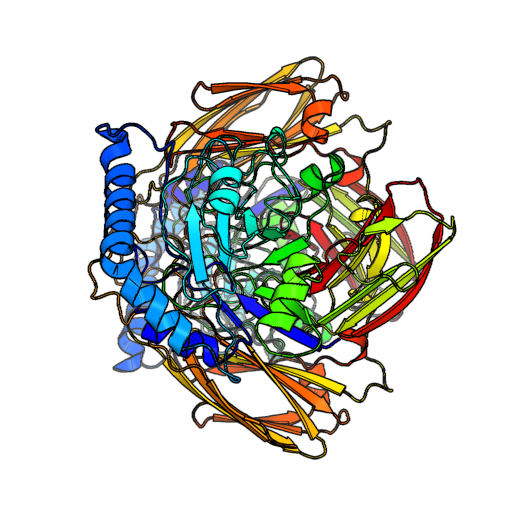8.961 1 98.88 405 LEU B CA 1
ATOM 7097 C C . LEU B 1 405 ? -21.5 1.357 10.328 1 98.88 405 LEU B C 1
ATOM 7099 O O . LEU B 1 405 ? -20.938 0.268 10.414 1 98.88 405 LEU B O 1
ATOM 7103 N N . GLU B 1 406 ? -21.766 2.031 11.32 1 98.81 406 GLU B N 1
ATOM 7104 C CA . GLU B 1 406 ? -21.625 1.484 12.664 1 98.81 406 GLU B CA 1
ATOM 7105 C C . GLU B 1 406 ? -22.984 1.046 13.219 1 98.81 406 GLU B C 1
ATOM 7107 O O . GLU B 1 406 ? -23.922 1.846 13.289 1 98.81 406 GLU B O 1
ATOM 7112 N N . ILE B 1 407 ? -23.047 -0.155 13.633 1 98.81 407 ILE B N 1
ATOM 7113 C CA . ILE B 1 407 ? -24.312 -0.807 13.945 1 98.81 407 ILE B CA 1
ATOM 7114 C C . ILE B 1 407 ? -24.266 -1.37 15.359 1 98.81 407 ILE B C 1
ATOM 7116 O O . ILE B 1 407 ? -23.297 -2.027 15.742 1 98.81 407 ILE B O 1
ATOM 7120 N N . GLU B 1 408 ? -25.219 -1.052 16.188 1 98.81 408 GLU B N 1
ATOM 7121 C CA . GLU B 1 408 ? -25.469 -1.746 17.438 1 98.81 408 GLU B CA 1
ATOM 7122 C C . GLU B 1 408 ? -26.469 -2.881 17.266 1 98.81 408 GLU B C 1
ATOM 7124 O O . GLU B 1 408 ? -27.547 -2.68 16.688 1 98.81 408 GLU B O 1
ATOM 7129 N N . GLY B 1 409 ? -26.125 -4.027 17.656 1 98.5 409 GLY B N 1
ATOM 7130 C CA . GLY B 1 409 ? -27 -5.168 17.484 1 98.5 409 GLY B CA 1
ATOM 7131 C C . GLY B 1 409 ? -26.375 -6.48 17.922 1 98.5 409 GLY B C 1
ATOM 7132 O O . GLY B 1 409 ? -25.672 -6.531 18.922 1 98.5 409 GLY B O 1
ATOM 7133 N N . THR B 1 410 ? -26.844 -7.555 17.312 1 98.12 410 THR B N 1
ATOM 7134 C CA . THR B 1 410 ? -26.375 -8.922 17.547 1 98.12 410 THR B CA 1
ATOM 7135 C C . THR B 1 410 ? -26.016 -9.594 16.234 1 98.12 410 THR B C 1
ATOM 7137 O O . THR B 1 410 ? -26.219 -9.023 15.156 1 98.12 410 THR B O 1
ATOM 7140 N N . PRO B 1 411 ? -25.438 -10.734 16.328 1 97.75 411 PRO B N 1
ATOM 7141 C CA . PRO B 1 411 ? -25.125 -11.453 15.094 1 97.75 411 PRO B CA 1
ATOM 7142 C C . PRO B 1 411 ? -26.359 -11.688 14.219 1 97.75 411 PRO B C 1
ATOM 7144 O O . PRO B 1 411 ? -26.234 -11.906 13.016 1 97.75 411 PRO B O 1
ATOM 7147 N N . ASP B 1 412 ? -27.594 -11.531 14.742 1 98.12 412 ASP B N 1
ATOM 7148 C CA . ASP B 1 412 ? -28.828 -11.758 14 1 98.12 412 ASP B CA 1
ATOM 7149 C C . ASP B 1 412 ? -29.312 -10.469 13.344 1 98.12 412 ASP B C 1
ATOM 7151 O O . ASP B 1 412 ? -30.234 -10.5 12.516 1 98.12 412 ASP B O 1
ATOM 7155 N N . THR B 1 413 ? -28.703 -9.352 13.734 1 98.75 413 THR B N 1
ATOM 7156 C CA . THR B 1 413 ? -29.047 -8.086 13.094 1 98.75 413 THR B CA 1
ATOM 7157 C C . THR B 1 413 ? -28.844 -8.172 11.586 1 98.75 413 THR B C 1
ATOM 7159 O O . THR B 1 413 ? -27.844 -8.734 11.125 1 98.75 413 THR B O 1
ATOM 7162 N N . LYS B 1 414 ? -29.797 -7.656 10.805 1 98.75 414 LYS B N 1
ATOM 7163 C CA . LYS B 1 414 ? -29.719 -7.734 9.352 1 98.75 414 LYS B CA 1
ATOM 7164 C C . LYS B 1 414 ? -29.391 -6.375 8.742 1 98.75 414 LYS B C 1
ATOM 7166 O O . LYS B 1 414 ? -29.922 -5.348 9.164 1 98.75 414 LYS B O 1
ATOM 7171 N N . VAL B 1 415 ? -28.531 -6.359 7.867 1 98.81 415 VAL B N 1
ATOM 7172 C CA . VAL B 1 415 ? -28.172 -5.191 7.066 1 98.81 415 VAL B CA 1
ATOM 7173 C C . VAL B 1 415 ? -28.719 -5.352 5.648 1 98.81 415 VAL B C 1
ATOM 7175 O O . VAL B 1 415 ? -28.281 -6.238 4.906 1 98.81 415 VAL B O 1
ATOM 7178 N N . ARG B 1 416 ? -29.656 -4.582 5.289 1 98.75 416 ARG B N 1
ATOM 7179 C CA . ARG B 1 416 ? -30.203 -4.562 3.939 1 98.75 416 ARG B CA 1
ATOM 7180 C C . ARG B 1 416 ? -29.672 -3.375 3.145 1 98.75 416 ARG B C 1
ATOM 7182 O O . ARG B 1 416 ? -29.766 -2.23 3.596 1 98.75 416 ARG B O 1
ATOM 7189 N N . LEU B 1 417 ? -29.141 -3.633 2.006 1 98.81 417 LEU B N 1
ATOM 7190 C CA . LEU B 1 417 ? -28.562 -2.586 1.177 1 98.81 417 LEU B CA 1
ATOM 7191 C C . LEU B 1 417 ? -29.266 -2.494 -0.169 1 98.81 417 LEU B C 1
ATOM 7193 O O . LEU B 1 417 ? -29.719 -3.506 -0.711 1 98.81 417 LEU B O 1
ATOM 7197 N N . SER B 1 418 ? -29.469 -1.356 -0.642 1 98.69 418 SER B N 1
ATOM 7198 C CA . SER B 1 418 ? -29.828 -1.062 -2.025 1 98.69 418 SER B CA 1
ATOM 7199 C C . SER B 1 418 ? -28.75 -0.226 -2.711 1 98.69 418 SER B C 1
ATOM 7201 O O . SER B 1 418 ? -28.453 0.884 -2.271 1 98.69 418 SER B O 1
ATOM 7203 N N . ILE B 1 419 ? -28.125 -0.727 -3.66 1 98.38 419 ILE B N 1
ATOM 7204 C CA . ILE B 1 419 ? -27.078 -0.045 -4.418 1 98.38 419 ILE B CA 1
ATOM 7205 C C . ILE B 1 419 ? -27.484 0.05 -5.887 1 98.38 419 ILE B C 1
ATOM 7207 O O . ILE B 1 419 ? -27.422 -0.94 -6.617 1 98.38 419 ILE B O 1
ATOM 7211 N N . ASN B 1 420 ? -27.812 1.256 -6.305 1 97.5 420 ASN B N 1
ATOM 7212 C CA . ASN B 1 420 ? -28.344 1.495 -7.648 1 97.5 420 ASN B CA 1
ATOM 7213 C C . ASN B 1 420 ? -29.469 0.526 -7.992 1 97.5 420 ASN B C 1
ATOM 7215 O O . ASN B 1 420 ? -29.484 -0.042 -9.086 1 97.5 420 ASN B O 1
ATOM 7219 N N . GLY B 1 421 ? -30.266 0.251 -7.062 1 96.38 421 GLY B N 1
ATOM 7220 C CA . GLY B 1 421 ? -31.453 -0.57 -7.293 1 96.38 421 GLY B CA 1
ATOM 7221 C C . GLY B 1 421 ? -31.203 -2.043 -7.012 1 96.38 421 GLY B C 1
ATOM 7222 O O . GLY B 1 421 ? -32.156 -2.82 -6.906 1 96.38 421 GLY B O 1
ATOM 7223 N N . GLN B 1 422 ? -29.969 -2.535 -6.934 1 96.56 422 GLN B N 1
ATOM 7224 C CA . GLN B 1 422 ? -29.672 -3.908 -6.523 1 96.56 422 GLN B CA 1
ATOM 7225 C C . GLN B 1 422 ? -29.812 -4.07 -5.012 1 96.56 422 GLN B C 1
ATOM 7227 O O . GLN B 1 422 ? -29.188 -3.338 -4.246 1 96.56 422 GLN B O 1
ATOM 7232 N N . GLU B 1 423 ? -30.625 -5.035 -4.621 1 97.69 423 GLU B N 1
ATOM 7233 C CA . GLU B 1 423 ? -30.891 -5.254 -3.203 1 97.69 423 GLU B CA 1
ATOM 7234 C C . GLU B 1 423 ? -30.141 -6.477 -2.682 1 97.69 423 GLU B C 1
ATOM 7236 O O . GLU B 1 423 ? -30.016 -7.48 -3.383 1 97.69 423 GLU B O 1
ATOM 7241 N N . THR B 1 424 ? -29.578 -6.375 -1.591 1 97.56 424 THR B N 1
ATOM 7242 C CA . THR B 1 424 ? -28.984 -7.504 -0.884 1 97.56 424 THR B CA 1
ATOM 7243 C C . THR B 1 424 ? -29.203 -7.379 0.62 1 97.56 424 THR B C 1
ATOM 7245 O O . THR B 1 424 ? -29.391 -6.273 1.138 1 97.56 424 THR B O 1
ATOM 7248 N N . SER B 1 425 ? -29.312 -8.469 1.285 1 98.38 425 SER B N 1
ATOM 7249 C CA . SER B 1 425 ? -29.562 -8.516 2.723 1 98.38 425 SER B CA 1
ATOM 7250 C C . SER B 1 425 ? -28.719 -9.602 3.391 1 98.38 425 SER B C 1
ATOM 7252 O O . SER B 1 425 ? -28.688 -10.742 2.924 1 98.38 425 SER B O 1
ATOM 7254 N N . HIS B 1 426 ? -28.031 -9.266 4.41 1 98.69 426 HIS B N 1
ATOM 7255 C CA . HIS B 1 426 ? -27.188 -10.188 5.156 1 98.69 426 HIS B CA 1
ATOM 7256 C C . HIS B 1 426 ? -27.297 -9.938 6.656 1 98.69 426 HIS B C 1
ATOM 7258 O O . HIS B 1 426 ? -27.422 -8.789 7.09 1 98.69 426 HIS B O 1
ATOM 7264 N N . THR B 1 427 ? -27.234 -10.984 7.434 1 98.81 427 THR B N 1
ATOM 7265 C CA . THR B 1 427 ? -27.062 -10.805 8.867 1 98.81 427 THR B CA 1
ATOM 7266 C C . THR B 1 427 ? -25.641 -10.383 9.195 1 98.81 427 THR B C 1
ATOM 7268 O O . THR B 1 427 ? -24.719 -10.602 8.398 1 98.81 427 THR B O 1
ATOM 7271 N N . VAL B 1 428 ? -25.469 -9.773 10.352 1 98.62 428 VAL B N 1
ATOM 7272 C CA . VAL B 1 428 ? -24.125 -9.438 10.828 1 98.62 428 VAL B CA 1
ATOM 7273 C C . VAL B 1 428 ? -23.266 -10.695 10.891 1 98.62 428 VAL B C 1
ATOM 7275 O O . VAL B 1 428 ? -22.094 -10.672 10.516 1 98.62 428 VAL B O 1
ATOM 7278 N N . MET B 1 429 ? -23.859 -11.766 11.328 1 98.31 429 MET B N 1
ATOM 7279 C CA . MET B 1 429 ? -23.141 -13.039 11.406 1 98.31 429 MET B CA 1
ATOM 7280 C C . MET B 1 429 ? -22.609 -13.445 10.039 1 98.31 429 MET B C 1
ATOM 7282 O O . MET B 1 429 ? -21.453 -13.859 9.922 1 98.31 429 MET B O 1
ATOM 7286 N N . GLU B 1 430 ? -23.469 -13.375 9.047 1 98.38 430 GLU B N 1
ATOM 7287 C CA . GLU B 1 430 ? -23.047 -13.703 7.688 1 98.38 430 GLU B CA 1
ATOM 7288 C C . GLU B 1 430 ? -21.922 -12.781 7.219 1 98.38 430 GLU B C 1
ATOM 7290 O O . GLU B 1 430 ? -20.969 -13.242 6.59 1 98.38 430 GLU B O 1
ATOM 7295 N N . LEU B 1 431 ? -22.016 -11.492 7.562 1 98.62 431 LEU B N 1
ATOM 7296 C CA . LEU B 1 431 ? -21.016 -10.516 7.125 1 98.62 431 LEU B CA 1
ATOM 7297 C C . LEU B 1 431 ? -19.719 -10.688 7.898 1 98.62 431 LEU B C 1
ATOM 7299 O O . LEU B 1 431 ? -18.656 -10.32 7.402 1 98.62 431 LEU B O 1
ATOM 7303 N N . MET B 1 432 ? -19.781 -11.125 9.117 1 98 432 MET B N 1
ATOM 7304 C CA . MET B 1 432 ? -18.547 -11.414 9.844 1 98 432 MET B CA 1
ATOM 7305 C C . MET B 1 432 ? -17.812 -12.586 9.211 1 98 432 MET B C 1
ATOM 7307 O O . MET B 1 432 ? -16.578 -12.648 9.273 1 98 432 MET B O 1
ATOM 7311 N N . ALA B 1 433 ? -18.578 -13.484 8.594 1 96.88 433 ALA B N 1
ATOM 7312 C CA . ALA B 1 433 ? -17.984 -14.68 8 1 96.88 433 ALA B CA 1
ATOM 7313 C C . ALA B 1 433 ? -17.344 -14.367 6.648 1 96.88 433 ALA B C 1
ATOM 7315 O O . ALA B 1 433 ? -16.297 -14.914 6.305 1 96.88 433 ALA B O 1
ATOM 7316 N N . ALA B 1 434 ? -17.984 -13.508 5.891 1 97 434 ALA B N 1
ATOM 7317 C CA . ALA B 1 434 ? -17.453 -13.211 4.562 1 97 434 ALA B CA 1
ATOM 7318 C C . ALA B 1 434 ? -17.984 -11.875 4.055 1 97 434 ALA B C 1
ATOM 7320 O O . ALA B 1 434 ? -19.125 -11.508 4.312 1 97 434 ALA B O 1
ATOM 7321 N N . GLY B 1 435 ? -17.094 -11.133 3.324 1 97.44 435 GLY B N 1
ATOM 7322 C CA . GLY B 1 435 ? -17.531 -10.023 2.498 1 97.44 435 GLY B CA 1
ATOM 7323 C C . GLY B 1 435 ? -18.062 -10.461 1.146 1 97.44 435 GLY B C 1
ATOM 7324 O O . GLY B 1 435 ? -17.844 -11.594 0.721 1 97.44 435 GLY B O 1
ATOM 7325 N N . TYR B 1 436 ? -18.797 -9.531 0.465 1 96.75 436 TYR B N 1
ATOM 7326 C CA . TYR B 1 436 ? -19.469 -9.867 -0.785 1 96.75 436 TYR B CA 1
ATOM 7327 C C . TYR B 1 436 ? -19.234 -8.789 -1.836 1 96.75 436 TYR B C 1
ATOM 7329 O O . TYR B 1 436 ? -19.219 -7.598 -1.519 1 96.75 436 TYR B O 1
ATOM 7337 N N . SER B 1 437 ? -19 -9.219 -3.051 1 96.81 437 SER B N 1
ATOM 7338 C CA . SER B 1 437 ? -18.922 -8.273 -4.164 1 96.81 437 SER B CA 1
ATOM 7339 C C . SER B 1 437 ? -19.984 -8.57 -5.211 1 96.81 437 SER B C 1
ATOM 7341 O O . SER B 1 437 ? -20.5 -9.688 -5.293 1 96.81 437 SER B O 1
ATOM 7343 N N . SER B 1 438 ? -20.328 -7.574 -5.93 1 96.06 438 SER B N 1
ATOM 7344 C CA . SER B 1 438 ? -21.297 -7.699 -7.02 1 96.06 438 SER B CA 1
ATOM 7345 C C . SER B 1 438 ? -21.062 -6.641 -8.094 1 96.06 438 SER B C 1
ATOM 7347 O O . SER B 1 438 ? -20.391 -5.637 -7.844 1 96.06 438 SER B O 1
ATOM 7349 N N . HIS B 1 439 ? -21.609 -6.938 -9.266 1 95.12 439 HIS B N 1
ATOM 7350 C CA . HIS B 1 439 ? -21.453 -6.051 -10.414 1 95.12 439 HIS B CA 1
ATOM 7351 C C . HIS B 1 439 ? -22.797 -5.508 -10.883 1 95.12 439 HIS B C 1
ATOM 7353 O O . HIS B 1 439 ? -23.828 -6.156 -10.695 1 95.12 439 HIS B O 1
ATOM 7359 N N . MET B 1 440 ? -22.719 -4.305 -11.484 1 93 440 MET B N 1
ATOM 7360 C CA . MET B 1 440 ? -23.938 -3.686 -11.977 1 93 440 MET B CA 1
ATOM 7361 C C . MET B 1 440 ? -24.344 -4.273 -13.32 1 93 440 MET B C 1
ATOM 7363 O O . MET B 1 440 ? -25.531 -4.273 -13.672 1 93 440 MET B O 1
ATOM 7367 N N . LYS B 1 441 ? -23.375 -4.707 -14.07 1 88.38 441 LYS B N 1
ATOM 7368 C CA . LYS B 1 441 ? -23.578 -5.34 -15.367 1 88.38 441 LYS B CA 1
ATOM 7369 C C . LYS B 1 441 ? -22.797 -6.648 -15.469 1 88.38 441 LYS B C 1
ATOM 7371 O O . LYS B 1 441 ? -21.906 -6.906 -14.664 1 88.38 441 LYS B O 1
ATOM 7376 N N . PRO B 1 442 ? -23.156 -7.453 -16.422 1 78.88 442 PRO B N 1
ATOM 7377 C CA . PRO B 1 442 ? -22.484 -8.742 -16.562 1 78.88 442 PRO B CA 1
ATOM 7378 C C . PRO B 1 442 ? -21.062 -8.609 -17.078 1 78.88 442 PRO B C 1
ATOM 7380 O O . PRO B 1 442 ? -20.312 -9.594 -17.094 1 78.88 442 PRO B O 1
ATOM 7383 N N . TYR B 1 443 ? -20.719 -7.48 -17.578 1 75 443 TYR B N 1
ATOM 7384 C CA . TYR B 1 443 ? -19.359 -7.281 -18.109 1 75 443 TYR B CA 1
ATOM 7385 C C . TYR B 1 443 ? -18.703 -6.07 -17.453 1 75 443 TYR B C 1
ATOM 7387 O O . TYR B 1 443 ? -19.375 -5.078 -17.156 1 75 443 TYR B O 1
ATOM 7395 N N . HIS B 1 444 ? -17.297 -6.094 -17.297 1 69.19 444 HIS B N 1
ATOM 7396 C CA . HIS B 1 444 ? -16.438 -5.043 -16.766 1 69.19 444 HIS B CA 1
ATOM 7397 C C . HIS B 1 444 ? -17.234 -3.76 -16.531 1 69.19 444 HIS B C 1
ATOM 7399 O O . HIS B 1 444 ? -17.25 -2.869 -17.375 1 69.19 444 HIS B O 1
ATOM 7405 N N . SER B 1 445 ? -17.859 -3.713 -15.375 1 81.12 445 SER B N 1
ATOM 7406 C CA . SER B 1 445 ? -18.719 -2.586 -15.047 1 81.12 445 SER B CA 1
ATOM 7407 C C . SER B 1 445 ? -18.469 -2.09 -13.625 1 81.12 445 SER B C 1
ATOM 7409 O O . SER B 1 445 ? -17.531 -2.543 -12.961 1 81.12 445 SER B O 1
ATOM 7411 N N . GLN B 1 446 ? -19.266 -1.114 -13.312 1 93.56 446 GLN B N 1
ATOM 7412 C CA . GLN B 1 446 ? -19.359 -0.656 -11.93 1 93.56 446 GLN B CA 1
ATOM 7413 C C . GLN B 1 446 ? -19.641 -1.817 -10.984 1 93.56 446 GLN B C 1
ATOM 7415 O O . GLN B 1 446 ? -20.406 -2.723 -11.312 1 93.56 446 GLN B O 1
ATOM 7420 N N . ALA B 1 447 ? -18.922 -1.854 -9.875 1 97.06 447 ALA B N 1
ATOM 7421 C CA . ALA B 1 447 ? -19.109 -2.912 -8.891 1 97.06 447 ALA B CA 1
ATOM 7422 C C . ALA B 1 447 ? -19.125 -2.344 -7.473 1 97.06 447 ALA B C 1
ATOM 7424 O O . ALA B 1 447 ? -18.828 -1.164 -7.266 1 97.06 447 ALA B O 1
ATOM 7425 N N . TYR B 1 448 ? -19.641 -3.139 -6.566 1 97.69 448 TYR B N 1
ATOM 7426 C CA . TYR B 1 448 ? -19.547 -2.77 -5.16 1 97.69 448 TYR B CA 1
ATOM 7427 C C . TYR B 1 448 ? -19.047 -3.938 -4.32 1 97.69 448 TYR B C 1
ATOM 7429 O O . TYR B 1 448 ? -19.047 -5.086 -4.773 1 97.69 448 TYR B O 1
ATOM 7437 N N . LYS B 1 449 ? -18.516 -3.648 -3.232 1 98.44 449 LYS B N 1
ATOM 7438 C CA . LYS B 1 449 ? -18.016 -4.59 -2.238 1 98.44 449 LYS B CA 1
ATOM 7439 C C . LYS B 1 449 ? -18.562 -4.273 -0.851 1 98.44 449 LYS B C 1
ATOM 7441 O O . LYS B 1 449 ? -18.453 -3.141 -0.377 1 98.44 449 LYS B O 1
ATOM 7446 N N . ILE B 1 450 ? -19.266 -5.215 -0.263 1 98.69 450 ILE B N 1
ATOM 7447 C CA . ILE B 1 450 ? -19.562 -5.195 1.166 1 98.69 450 ILE B CA 1
ATOM 7448 C C . ILE B 1 450 ? -18.469 -5.93 1.931 1 98.69 450 ILE B C 1
ATOM 7450 O O . ILE B 1 450 ? -18.328 -7.148 1.811 1 98.69 450 ILE B O 1
ATOM 7454 N N . HIS B 1 451 ? -17.672 -5.191 2.678 1 98.69 451 HIS B N 1
ATOM 7455 C CA . HIS B 1 451 ? -16.609 -5.809 3.453 1 98.69 451 HIS B CA 1
ATOM 7456 C C . HIS B 1 451 ? -17.156 -6.625 4.613 1 98.69 451 HIS B C 1
ATOM 7458 O O . HIS B 1 451 ? -18.344 -6.5 4.957 1 98.69 451 HIS B O 1
ATOM 7464 N N . THR B 1 452 ? -16.312 -7.434 5.191 1 98.5 452 THR B N 1
ATOM 7465 C CA . THR B 1 452 ? -16.719 -8.156 6.387 1 98.5 452 THR B CA 1
ATOM 7466 C C . THR B 1 452 ? -17.078 -7.191 7.512 1 98.5 452 THR B C 1
ATOM 7468 O O . THR B 1 452 ? -16.422 -6.168 7.688 1 98.5 452 THR B O 1
ATOM 7471 N N . ALA B 1 453 ? -18.094 -7.57 8.227 1 98.69 453 ALA B N 1
ATOM 7472 C CA . ALA B 1 453 ? -18.375 -6.848 9.461 1 98.69 453 ALA B CA 1
ATOM 7473 C C . ALA B 1 453 ? -17.297 -7.113 10.516 1 98.69 453 ALA B C 1
ATOM 7475 O O . ALA B 1 453 ? -16.828 -8.242 10.648 1 98.69 453 ALA B O 1
ATOM 7476 N N . ILE B 1 454 ? -16.938 -6.102 11.156 1 98.69 454 ILE B N 1
ATOM 7477 C CA . ILE B 1 454 ? -15.984 -6.262 12.242 1 98.69 454 ILE B CA 1
ATOM 7478 C C . ILE B 1 454 ? -16.641 -5.902 13.57 1 98.69 454 ILE B C 1
ATOM 7480 O O . ILE B 1 454 ? -17.5 -5.02 13.625 1 98.69 454 ILE B O 1
ATOM 7484 N N . SER B 1 455 ? -16.234 -6.586 14.594 1 98.06 455 SER B N 1
ATOM 7485 C CA . SER B 1 455 ? -16.844 -6.383 15.906 1 98.06 455 SER B CA 1
ATOM 7486 C C . SER B 1 455 ? -16 -5.453 16.766 1 98.06 455 SER B C 1
ATOM 7488 O O . SER B 1 455 ? -14.812 -5.258 16.516 1 98.06 455 SER B O 1
ATOM 7490 N N . THR B 1 456 ? -16.594 -4.973 17.812 1 98.19 456 THR B N 1
ATOM 7491 C CA . THR B 1 456 ? -16 -3.953 18.672 1 98.19 456 THR B CA 1
ATOM 7492 C C . THR B 1 456 ? -14.617 -4.387 19.141 1 98.19 456 THR B C 1
ATOM 7494 O O . THR B 1 456 ? -13.688 -3.578 19.188 1 98.19 456 THR B O 1
ATOM 7497 N N . SER B 1 457 ? -14.414 -5.648 19.453 1 98.5 457 SER B N 1
ATOM 7498 C CA . SER B 1 457 ? -13.156 -6.145 20 1 98.5 457 SER B CA 1
ATOM 7499 C C . SER B 1 457 ? -12.055 -6.125 18.938 1 98.5 457 SER B C 1
ATOM 7501 O O . SER B 1 457 ? -10.867 -6.227 19.281 1 98.5 457 SER B O 1
ATOM 7503 N N . GLN B 1 458 ? -12.43 -5.992 17.688 1 98.69 458 GLN B N 1
ATOM 7504 C CA . GLN B 1 458 ? -11.445 -5.98 16.609 1 98.69 458 GLN B CA 1
ATOM 7505 C C . GLN B 1 458 ? -10.984 -4.559 16.312 1 98.69 458 GLN B C 1
ATOM 7507 O O . GLN B 1 458 ? -9.93 -4.359 15.695 1 98.69 458 GLN B O 1
ATOM 7512 N N . TYR B 1 459 ? -11.844 -3.531 16.688 1 98.69 459 TYR B N 1
ATOM 7513 C CA . TYR B 1 459 ? -11.508 -2.199 16.188 1 98.69 459 TYR B CA 1
ATOM 7514 C C . TYR B 1 459 ? -11.445 -1.196 17.344 1 98.69 459 TYR B C 1
ATOM 7516 O O . TYR B 1 459 ? -11.234 -0.001 17.109 1 98.69 459 TYR B O 1
ATOM 7524 N N . MET B 1 460 ? -11.609 -1.643 18.594 1 98.56 460 MET B N 1
ATOM 7525 C CA . MET B 1 460 ? -11.492 -0.741 19.734 1 98.56 460 MET B CA 1
ATOM 7526 C C . MET B 1 460 ? -10.461 -1.265 20.734 1 98.56 460 MET B C 1
ATOM 7528 O O . MET B 1 460 ? -10.359 -2.473 20.953 1 98.56 460 MET B O 1
ATOM 7532 N N . ALA B 1 461 ? -9.734 -0.442 21.25 1 98.56 461 ALA B N 1
ATOM 7533 C CA . ALA B 1 461 ? -8.828 -0.704 22.359 1 98.56 461 ALA B CA 1
ATOM 7534 C C . ALA B 1 461 ? -8.82 0.459 23.344 1 98.56 461 ALA B C 1
ATOM 7536 O O . ALA B 1 461 ? -8.883 1.624 22.938 1 98.56 461 ALA B O 1
ATOM 7537 N N . ASP B 1 462 ? -8.867 0.259 24.609 1 98.5 462 ASP B N 1
ATOM 7538 C CA . ASP B 1 462 ? -8.828 1.223 25.703 1 98.5 462 ASP B CA 1
ATOM 7539 C C . ASP B 1 462 ? -8.078 0.651 26.906 1 98.5 462 ASP B C 1
ATOM 7541 O O . ASP B 1 462 ? -8.539 -0.314 27.516 1 98.5 462 ASP B O 1
ATOM 7545 N N . ASP B 1 463 ? -6.969 1.154 27.172 1 98.69 463 ASP B N 1
ATOM 7546 C CA . ASP B 1 463 ? -6.164 0.609 28.266 1 98.69 463 ASP B CA 1
ATOM 7547 C C . ASP B 1 463 ? -5.281 1.688 28.891 1 98.69 463 ASP B C 1
ATOM 7549 O O . ASP B 1 463 ? -5.168 2.793 28.359 1 98.69 463 ASP B O 1
ATOM 7553 N N . THR B 1 464 ? -4.812 1.485 30.078 1 98.69 464 THR B N 1
ATOM 7554 C CA . THR B 1 464 ? -3.867 2.314 30.828 1 98.69 464 THR B CA 1
ATOM 7555 C C . THR B 1 464 ? -2.723 1.469 31.375 1 98.69 464 THR B C 1
ATOM 7557 O O . THR B 1 464 ? -2.941 0.347 31.844 1 98.69 464 THR B O 1
ATOM 7560 N N . PHE B 1 465 ? -1.519 1.91 31.25 1 98.56 465 PHE B N 1
ATOM 7561 C CA . PHE B 1 465 ? -0.371 1.244 31.859 1 98.56 465 PHE B CA 1
ATOM 7562 C C . PHE B 1 465 ? 0.641 2.264 32.375 1 98.56 465 PHE B C 1
ATOM 7564 O O . PHE B 1 465 ? 0.533 3.455 32.062 1 98.56 465 PHE B O 1
ATOM 7571 N N . THR B 1 466 ? 1.512 1.865 33.219 1 98.12 466 THR B N 1
ATOM 7572 C CA . THR B 1 466 ? 2.5 2.762 33.812 1 98.12 466 THR B CA 1
ATOM 7573 C C . THR B 1 466 ? 3.895 2.455 33.281 1 98.12 466 THR B C 1
ATOM 7575 O O . THR B 1 466 ? 4.301 1.293 33.219 1 98.12 466 THR B O 1
ATOM 7578 N N . ASP B 1 467 ? 4.512 3.479 32.781 1 97.25 467 ASP B N 1
ATOM 7579 C CA . ASP B 1 467 ? 5.922 3.438 32.406 1 97.25 467 ASP B CA 1
ATOM 7580 C C . ASP B 1 467 ? 6.773 4.25 33.375 1 97.25 467 ASP B C 1
ATOM 7582 O O . ASP B 1 467 ? 6.242 5.023 34.188 1 97.25 467 ASP B O 1
ATOM 7586 N N . MET B 1 468 ? 8.07 3.881 33.438 1 96.44 468 MET B N 1
ATOM 7587 C CA . MET B 1 468 ? 9 4.684 34.25 1 96.44 468 MET B CA 1
ATOM 7588 C C . MET B 1 468 ? 9.82 5.605 33.344 1 96.44 468 MET B C 1
ATOM 7590 O O . MET B 1 468 ? 10.359 5.168 32.312 1 96.44 468 MET B O 1
ATOM 7594 N N . ALA B 1 469 ? 9.883 6.848 33.75 1 93.44 469 ALA B N 1
ATOM 7595 C CA . ALA B 1 469 ? 10.625 7.848 33 1 93.44 469 ALA B CA 1
ATOM 7596 C C . ALA B 1 469 ? 12.07 7.422 32.781 1 93.44 469 ALA B C 1
ATOM 7598 O O . ALA B 1 469 ? 12.688 6.848 33.688 1 93.44 469 ALA B O 1
ATOM 7599 N N . SER B 1 470 ? 12.578 7.727 31.625 1 93.06 470 SER B N 1
ATOM 7600 C CA . SER B 1 470 ? 13.992 7.473 31.344 1 93.06 470 SER B CA 1
ATOM 7601 C C . SER B 1 470 ? 14.82 8.742 31.5 1 93.06 470 SER B C 1
ATOM 7603 O O . SER B 1 470 ? 16.047 8.672 31.656 1 93.06 470 SER B O 1
ATOM 7605 N N . GLY B 1 471 ? 14.125 9.969 31.422 1 90.44 471 GLY B N 1
ATOM 7606 C CA . GLY B 1 471 ? 14.789 11.258 31.547 1 90.44 471 GLY B CA 1
ATOM 7607 C C . GLY B 1 471 ? 13.82 12.422 31.562 1 90.44 471 GLY B C 1
ATOM 7608 O O . GLY B 1 471 ? 12.609 12.234 31.391 1 90.44 471 GLY B O 1
ATOM 7609 N N . PRO B 1 472 ? 14.398 13.609 31.672 1 89.12 472 PRO B N 1
ATOM 7610 C CA . PRO B 1 472 ? 13.555 14.797 31.844 1 89.12 472 PRO B CA 1
ATOM 7611 C C . PRO B 1 472 ? 12.953 15.273 30.516 1 89.12 472 PRO B C 1
ATOM 7613 O O . PRO B 1 472 ? 12.023 16.078 30.516 1 89.12 472 PRO B O 1
ATOM 7616 N N . ARG B 1 473 ? 13.422 14.805 29.391 1 94.25 473 ARG B N 1
ATOM 7617 C CA . ARG B 1 473 ? 12.93 15.297 28.109 1 94.25 473 ARG B CA 1
ATOM 7618 C C . ARG B 1 473 ? 12.289 14.172 27.297 1 94.25 473 ARG B C 1
ATOM 7620 O O . ARG B 1 473 ? 12.398 14.141 26.062 1 94.25 473 ARG B O 1
ATOM 7627 N N . ASP B 1 474 ? 11.68 13.25 28.078 1 96.94 474 ASP B N 1
ATOM 7628 C CA . ASP B 1 474 ? 10.984 12.156 27.406 1 96.94 474 ASP B CA 1
ATOM 7629 C C . ASP B 1 474 ? 9.812 12.672 26.594 1 96.94 474 ASP B C 1
ATOM 7631 O O . ASP B 1 474 ? 9.258 13.734 26.891 1 96.94 474 ASP B O 1
ATOM 7635 N N . PHE B 1 475 ? 9.539 12.016 25.562 1 98.44 475 PHE B N 1
ATOM 7636 C CA . PHE B 1 475 ? 8.266 12.219 24.891 1 98.44 475 PHE B CA 1
ATOM 7637 C C . PHE B 1 475 ? 7.613 10.883 24.547 1 98.44 475 PHE B C 1
ATOM 7639 O O . PHE B 1 475 ? 8.305 9.875 24.375 1 98.44 475 PHE B O 1
ATOM 7646 N N . TYR B 1 476 ? 6.301 10.836 24.578 1 98.62 476 TYR B N 1
ATOM 7647 C CA . TYR B 1 476 ? 5.496 9.656 24.312 1 98.62 476 TYR B CA 1
ATOM 7648 C C . TYR B 1 476 ? 4.547 9.898 23.141 1 98.62 476 TYR B C 1
ATOM 7650 O O . TYR B 1 476 ? 3.898 10.953 23.078 1 98.62 476 TYR B O 1
ATOM 7658 N N . HIS B 1 477 ? 4.496 9.055 22.172 1 98.81 477 HIS B N 1
ATOM 7659 C CA . HIS B 1 477 ? 3.498 9.172 21.125 1 98.81 477 HIS B CA 1
ATOM 7660 C C . HIS B 1 477 ? 2.949 7.805 20.734 1 98.81 477 HIS B C 1
ATOM 7662 O O . HIS B 1 477 ? 3.432 6.777 21.219 1 98.81 477 HIS B O 1
ATOM 7668 N N . MET B 1 478 ? 1.924 7.773 19.984 1 98.94 478 MET B N 1
ATOM 7669 C CA . MET B 1 478 ? 1.213 6.559 19.594 1 98.94 478 MET B CA 1
ATOM 7670 C C . MET B 1 478 ? 1.036 6.488 18.078 1 98.94 478 MET B C 1
ATOM 7672 O O . MET B 1 478 ? 0.783 7.504 17.438 1 98.94 478 MET B O 1
ATOM 7676 N N . GLU B 1 479 ? 1.229 5.395 17.531 1 98.94 479 GLU B N 1
ATOM 7677 C CA . GLU B 1 479 ? 0.899 5.086 16.141 1 98.94 479 GLU B CA 1
ATOM 7678 C C . GLU B 1 479 ? -0.077 3.914 16.062 1 98.94 479 GLU B C 1
ATOM 7680 O O . GLU B 1 479 ? 0.06 2.932 16.797 1 98.94 479 GLU B O 1
ATOM 7685 N N . VAL B 1 480 ? -1.11 4.078 15.266 1 98.94 480 VAL B N 1
ATOM 7686 C CA . VAL B 1 480 ? -2.129 3.049 15.07 1 98.94 480 VAL B CA 1
ATOM 7687 C C . VAL B 1 480 ? -2.197 2.662 13.594 1 98.94 480 VAL B C 1
ATOM 7689 O O . VAL B 1 480 ? -2.26 3.531 12.719 1 98.94 480 VAL B O 1
ATOM 7692 N N . SER B 1 481 ? -2.186 1.411 13.305 1 98.69 481 SER B N 1
ATOM 7693 C CA . SER B 1 481 ? -2.363 0.931 11.938 1 98.69 481 SER B CA 1
ATOM 7694 C C . SER B 1 481 ? -3.566 0.001 11.828 1 98.69 481 SER B C 1
ATOM 7696 O O . SER B 1 481 ? -3.891 -0.715 12.781 1 98.69 481 SER B O 1
ATOM 7698 N N . GLN B 1 482 ? -4.246 0.062 10.742 1 98.69 482 GLN B N 1
ATOM 7699 C CA . GLN B 1 482 ? -5.352 -0.827 10.391 1 98.69 482 GLN B CA 1
ATOM 7700 C C . GLN B 1 482 ? -4.938 -1.822 9.312 1 98.69 482 GLN B C 1
ATOM 7702 O O . GLN B 1 482 ? -4.031 -1.549 8.523 1 98.69 482 GLN B O 1
ATOM 7707 N N . GLN B 1 483 ? -5.699 -2.891 9.234 1 98.06 483 GLN B N 1
ATOM 7708 C CA . GLN B 1 483 ? -5.398 -3.939 8.266 1 98.06 483 GLN B CA 1
ATOM 7709 C C . GLN B 1 483 ? -5.715 -3.484 6.844 1 98.06 483 GLN B C 1
ATOM 7711 O O . GLN B 1 483 ? -5.305 -4.129 5.875 1 98.06 483 GLN B O 1
ATOM 7716 N N . ASN B 1 484 ? -6.383 -2.406 6.676 1 97.75 484 ASN B N 1
ATOM 7717 C CA . ASN B 1 484 ? -6.629 -1.896 5.332 1 97.75 484 ASN B CA 1
ATOM 7718 C C . ASN B 1 484 ? -5.562 -0.893 4.906 1 97.75 484 ASN B C 1
ATOM 7720 O O . ASN B 1 484 ? -5.699 -0.236 3.871 1 97.75 484 ASN B O 1
ATOM 7724 N N . GLY B 1 485 ? -4.609 -0.644 5.727 1 97.5 485 GLY B N 1
ATOM 7725 C CA . GLY B 1 485 ? -3.457 0.153 5.34 1 97.5 485 GLY B CA 1
ATOM 7726 C C . GLY B 1 485 ? -3.512 1.576 5.863 1 97.5 485 GLY B C 1
ATOM 7727 O O . GLY B 1 485 ? -2.553 2.336 5.715 1 97.5 485 GLY B O 1
ATOM 7728 N N . HIS B 1 486 ? -4.566 2.01 6.492 1 98.56 486 HIS B N 1
ATOM 7729 C CA . HIS B 1 486 ? -4.645 3.371 7.012 1 98.56 486 HIS B CA 1
ATOM 7730 C C . HIS B 1 486 ? -4.039 3.463 8.406 1 98.56 486 HIS B C 1
ATOM 7732 O O . HIS B 1 486 ? -4.07 2.494 9.172 1 98.56 486 HIS B O 1
ATOM 7738 N N . TRP B 1 487 ? -3.525 4.613 8.711 1 98.88 487 TRP B N 1
ATOM 7739 C CA . TRP B 1 487 ? -2.775 4.859 9.938 1 98.88 487 TRP B CA 1
ATOM 7740 C C . TRP B 1 487 ? -3.289 6.109 10.648 1 98.88 487 TRP B C 1
ATOM 7742 O O . TRP B 1 487 ? -3.879 6.992 10.016 1 98.88 487 TRP B O 1
ATOM 7752 N N . ALA B 1 488 ? -3.062 6.141 11.922 1 98.94 488 ALA B N 1
ATOM 7753 C CA . ALA B 1 488 ? -3.104 7.355 12.734 1 98.94 488 ALA B CA 1
ATOM 7754 C C . ALA B 1 488 ? -1.758 7.613 13.406 1 98.94 488 ALA B C 1
ATOM 7756 O O . ALA B 1 488 ? -1.146 6.691 13.953 1 98.94 488 ALA B O 1
ATOM 7757 N N . TYR B 1 489 ? -1.261 8.789 13.32 1 98.94 489 TYR B N 1
ATOM 7758 C CA . TYR B 1 489 ? -0.045 9.25 13.984 1 98.94 489 TYR B CA 1
ATOM 7759 C C . TYR B 1 489 ? -0.36 10.312 15.023 1 98.94 489 TYR B C 1
ATOM 7761 O O . TYR B 1 489 ? -0.672 11.453 14.672 1 98.94 489 TYR B O 1
ATOM 7769 N N . VAL B 1 490 ? -0.195 9.977 16.219 1 98.94 490 VAL B N 1
ATOM 7770 C CA . VAL B 1 490 ? -0.663 10.82 17.312 1 98.94 490 VAL B CA 1
ATOM 7771 C C . VAL B 1 490 ? 0.488 11.68 17.844 1 98.94 490 VAL B C 1
ATOM 7773 O O . VAL B 1 490 ? 1.577 11.172 18.109 1 98.94 490 VAL B O 1
ATOM 7776 N N . THR B 1 491 ? 0.202 12.992 18 1 98.94 491 THR B N 1
ATOM 7777 C CA . THR B 1 491 ? 1.179 13.953 18.5 1 98.94 491 THR B CA 1
ATOM 7778 C C . THR B 1 491 ? 1.716 13.523 19.859 1 98.94 491 THR B C 1
ATOM 7780 O O . THR B 1 491 ? 0.958 13.047 20.703 1 98.94 491 THR B O 1
ATOM 7783 N N . PRO B 1 492 ? 2.971 13.695 20.109 1 98.88 492 PRO B N 1
ATOM 7784 C CA . PRO B 1 492 ? 3.559 13.312 21.406 1 98.88 492 PRO B CA 1
ATOM 7785 C C . PRO B 1 492 ? 3.078 14.188 22.562 1 98.88 492 PRO B C 1
ATOM 7787 O O . PRO B 1 492 ? 2.672 15.328 22.344 1 98.88 492 PRO B O 1
ATOM 7790 N N . VAL B 1 493 ? 3.047 13.57 23.672 1 98.69 493 VAL B N 1
ATOM 7791 C CA . VAL B 1 493 ? 3.156 14.344 24.906 1 98.69 493 VAL B CA 1
ATOM 7792 C C . VAL B 1 493 ? 4.629 14.555 25.25 1 98.69 493 VAL B C 1
ATOM 7794 O O . VAL B 1 493 ? 5.383 13.586 25.391 1 98.69 493 VAL B O 1
ATOM 7797 N N . TYR B 1 494 ? 5.008 15.828 25.406 1 98.31 494 TYR B N 1
ATOM 7798 C CA . TYR B 1 494 ? 6.406 16.172 25.625 1 98.31 494 TYR B CA 1
ATOM 7799 C C . TYR B 1 494 ? 6.648 16.484 27.109 1 98.31 494 TYR B C 1
ATOM 7801 O O . TYR B 1 494 ? 5.82 17.125 27.75 1 98.31 494 TYR B O 1
ATOM 7809 N N . PHE B 1 495 ? 7.785 16.016 27.562 1 96.75 495 PHE B N 1
ATOM 7810 C CA . PHE B 1 495 ? 8.219 16.391 28.906 1 96.75 495 PHE B CA 1
ATOM 7811 C C . PHE B 1 495 ? 9.445 17.297 28.844 1 96.75 495 PHE B C 1
ATOM 7813 O O . PHE B 1 495 ? 10.266 17.188 27.938 1 96.75 495 PHE B O 1
ATOM 7820 N N . GLN B 1 496 ? 9.508 18.203 29.781 1 93.56 496 GLN B N 1
ATOM 7821 C CA . GLN B 1 496 ? 10.664 19.094 29.906 1 93.56 496 GLN B CA 1
ATOM 7822 C C . GLN B 1 496 ? 11.086 19.25 31.359 1 93.56 496 GLN B C 1
ATOM 7824 O O . GLN B 1 496 ? 10.273 19.062 32.281 1 93.56 496 GLN B O 1
#

Solvent-accessible surface area (backbone atoms only — not comparable to full-atom values): 47530 Å² total; per-residue (Å²): 119,40,81,45,42,24,18,66,37,20,24,21,38,61,30,68,30,24,7,34,63,67,44,17,51,55,51,24,49,56,78,30,45,30,36,21,69,28,34,50,55,47,48,73,67,57,74,74,75,41,89,88,37,34,63,64,45,50,53,48,50,52,14,21,49,44,27,67,76,40,38,72,58,53,38,47,52,47,48,68,57,42,42,84,62,21,26,46,35,41,36,35,26,38,44,24,30,74,58,12,26,30,34,41,40,20,80,44,61,80,67,61,92,75,88,54,84,44,72,56,53,41,46,68,66,51,75,53,70,56,42,30,33,40,35,66,21,13,24,29,76,63,54,35,1,34,30,74,93,72,62,47,52,92,44,34,38,32,34,35,36,29,28,51,56,23,30,23,48,37,81,62,38,66,54,54,32,35,36,38,79,28,48,59,14,30,78,26,12,50,50,44,42,47,73,73,65,58,66,56,12,26,29,10,15,16,52,30,22,24,12,37,52,47,24,48,61,20,9,24,20,37,32,47,20,81,48,83,39,60,67,37,44,48,51,14,59,76,49,12,22,27,20,17,21,36,43,55,81,53,43,73,49,46,28,49,72,80,41,43,33,26,35,78,38,75,61,82,62,54,68,38,42,38,38,42,34,38,41,47,84,46,49,36,42,34,38,37,35,24,48,74,85,38,78,75,43,77,47,60,22,91,73,36,53,75,52,90,84,48,44,38,34,36,38,37,43,34,39,22,41,11,80,35,82,90,48,72,48,75,41,50,35,36,38,39,40,42,77,42,34,38,76,48,74,44,83,37,50,40,47,66,88,39,74,68,78,53,93,80,65,72,65,80,41,51,56,68,33,72,63,67,58,41,77,74,43,77,50,59,35,35,35,28,34,34,36,44,21,39,32,34,81,38,47,65,35,78,32,45,31,35,38,37,38,32,33,38,40,44,56,77,15,29,46,32,36,32,53,67,81,48,72,51,72,42,32,40,45,55,22,51,73,37,25,48,46,52,61,77,46,98,52,77,28,44,24,39,34,38,45,45,33,40,35,43,46,23,24,45,51,73,55,72,50,76,46,71,60,90,56,55,68,40,34,37,35,39,40,38,34,28,49,84,71,35,36,36,43,42,16,33,31,35,32,72,119,43,81,43,42,26,17,66,36,21,25,22,38,62,31,69,30,25,7,34,64,68,44,17,52,54,50,25,48,57,78,29,46,30,36,22,69,27,35,51,53,48,48,74,68,55,75,75,76,40,88,87,37,34,62,63,44,50,54,49,50,52,15,23,49,44,26,67,76,39,39,72,58,53,38,48,53,46,48,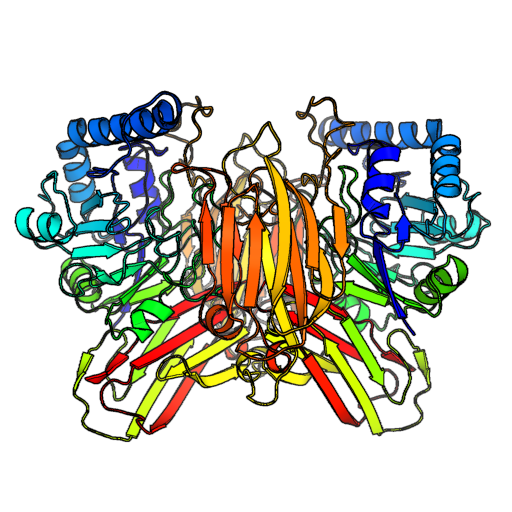67,56,42,44,85,62,20,26,45,37,41,36,36,26,38,45,25,29,76,58,12,25,31,32,42,40,22,82,43,64,80,68,62,92,77,89,56,84,41,71,58,52,41,46,68,67,52,77,54,70,57,41,30,32,38,36,66,22,12,24,27,76,63,55,36,1,33,29,74,92,73,62,46,51,92,41,33,36,32,35,34,35,29,28,51,56,22,31,22,48,36,80,62,38,67,54,54,32,35,36,39,79,28,48,59,12,30,79,26,12,50,50,43,43,46,73,72,65,58,68,56,12,27,27,10,15,16,52,30,23,24,12,37,49,48,24,48,61,19,7,24,21,38,32,45,20,81,47,84,39,61,68,35,44,47,50,12,60,78,48,11,23,24,20,18,21,36,43,55,82,55,44,73,48,48,26,48,72,79,41,42,33,25,37,78,39,75,62,81,63,54,67,37,42,37,38,41,33,38,40,46,86,45,48,35,42,32,40,39,36,25,48,74,86,37,78,76,43,75,47,61,22,92,74,36,52,76,51,89,84,49,42,38,35,36,37,38,43,36,39,24,42,12,79,36,79,91,48,72,49,77,40,51,35,36,39,40,41,42,76,43,33,36,76,48,74,44,81,37,50,41,46,66,88,39,74,66,77,55,92,80,67,73,66,84,41,49,56,68,33,73,62,68,58,38,77,74,44,76,51,58,34,36,35,29,35,33,36,44,22,38,32,34,83,38,47,64,34,77,33,44,32,35,36,37,38,31,33,38,38,46,57,76,15,30,46,33,36,33,53,69,81,48,72,49,73,44,31,39,46,55,22,52,72,37,25,47,45,53,62,78,46,97,56,74,27,42,23,37,33,38,45,45,34,42,34,42,46,24,24,43,50,74,55,72,50,75,44,71,58,91,57,56,68,40,34,35,34,40,40,37,35,29,49,85,71,36,35,35,42,41,17,34,31,36,33,71

Organism: NCBI:txid29354

Secondary structure (DSSP, 8-state):
-EEEEEE-S---TTTTSSS-HHHHHHHHHHH-SEEE-PEEEE-TTPPP--TTTHHHHHHHHHHHHHHHHHHHHHHHHHHHH-SSS-EEEEEEEE--TTT--EEEEES-TT------SSHHHHHHHS-SS-EEEE-STTSPTTTTS--GGG--TTT--EEEEEETTEE-SSTT-SS---STT-PPPGGGSHHHHHHTT---EEEE----SSS-TT-TTS-EEEEEESSSSHHHHHHHHHTT-EEEESSS--EEEEEETTEETT-EE----SEEEEEEEEE-SS-EEEEEEEETTEEEEEEEGGG----TT--EEEEEEEEE-SS-SSSPEEEEEEEEEESSEEEEEEEE------SS--TT--S-TTSTT----EEEEE-SSEEEEEEEE---SBTTB---EEEEEEEES-TT-EEEEEETTEEEEEEHHHHHH--EEEESSSSS--EEEEPPPEEHHHHEEEEEEEEE---TT-EEEEEEEETTS-EEEEEEEEE-/-EEEEEE-S---TTTTSSS-HHHHHHHHHHH-SEEE-PEEEE-TTPPP--TTTHHHHHHHHHHHHHHHHHHHHHHHHHHHH-SSS-EEEEEEEE--TTT--EEEEES-TT------SSHHHHHHHS-SS-EEEE-STTSPTTTTS--GGG--TTT--EEEEEETTEE-SSTT-SS---STT-PPPGGGSHHHHHHTT---EEEE----SSS-TT-TTS-EEEEEESSSSHHHHHHHHHTT-EEEESSS--EEEEEETTEETT-EE----SEEEEEEEEE-SS-EEEEEEEETTEEEEEEEGGG----TT--EEEEEEEEE-SS-SSSPEEEEEEEEEESSEEEEEEEE------SS--TT--S-GGGTT----EEEEE-SSEEEEEEEE---SBTTB---EEEEEEEES-TT-EEEEEETTEEEEEEHHHHHH--EEEESSSSS--EEEEPPPEEHHHHEEEEEEEEE---TT-EEEEEEEETTS-EEEEEEEEE-

Sequence (992 aa):
MNIYWGDIHNHCGITYGYGSLQNALAAAANHLDFCAITGHAMWPDMHERTEDTAFVVDFHNRGFQKLRDHWPEVNGAMAAANSDRLVTFQAYEMHSSHYGDHHLVSPDDALPLIYRDSPRELKEDCGCRSLTVAHHIGYTPGYRGINWDEYDETVTPLVEVCSKHGCAMSETAAYPYYHNMGPRDSRNTVYEGLKKGYRFGFVGSTDHHAGYPGSYGDGKLAVLAEKKDRESIWGALVNRRTYAVTGDRIRCAFDVNGAVMGSIVNHTSSAREIHYAVEACYPIDKIVIYRNLEPIRIVEGLLLKPQAADRRYKVRVETGWGNNADSLYRFDCSADIENGRLLGIEPCFRGRSVLAPSAEDNASQDDINQIDNQILHCGETDAAWRCETVKNLSTLHPQTCAVVLEIEGTPDTKVRLSINGQETSHTVMELMAAGYSSHMKPYHSQAYKIHTAISTSQYMADDTFTDMASGPRDFYHMEVSQQNGHWAYVTPVYFQMNIYWGDIHNHCGITYGYGSLQNALAAAANHLDFCAITGHAMWPDMHERTEDTAFVVDFHNRGFQKLRDHWPEVNGAMAAANSDRLVTFQAYEMHSSHYGDHHLVSPDDALPLIYRDSPRELKEDCGCRSLTVAHHIGYTPGYRGINWDEYDETVTPLVEVCSKHGCAMSETAAYPYYHNMGPRDSRNTVYEGLKKGYRFGFVGSTDHHAGYPGSYGDGKLAVLAEKKDRESIWGALVNRRTYAVTGDRIRCAFDVNGAVMGSIVNHTSSAREIHYAVEACYPIDKIVIYRNLEPIRIVEGLLLKPQAADRRYKVRVETGWGNNADSLYRFDCSADIENGRLLGIEPCFRGRSVLAPSAEDNASQDDINQIDNQILHCGETDAAWRCETVKNLSTLHPQTCAVVLEIEGTPDTKVRLSINGQETSHTVMELMAAGYSSHMKPYHSQAYKIHTAISTSQYMADDTFTDMASGPRDFYHMEVSQQNGHWAYVTPVYFQ

Radius of gyration: 27.67 Å; Cα contacts (8 Å, |Δi|>4): 2928; chains: 2; bounding box: 70×81×74 Å

InterPro domains:
  IPR016195 Polymerase/histidinol phosphatase-like [SSF89550] (2-248)